Protein AF-0000000068183050 (afdb_homodimer)

pLDDT: mean 87.4, std 12.84, range [28.91, 98.5]

InterPro domains:
  IPR018484 Carbohydrate kinase FGGY, N-terminal [PF00370] (8-244)
  IPR018485 Carbohydrate kinase FGGY, C-terminal [PF02782] (326-501)
  IPR043129 ATPase, nucleotide binding domain [SSF53067] (8-290)
  IPR043129 ATPase, nucleotide binding domain [SSF53067] (294-539)
  IPR050406 FGGY Carbohydrate Kinase [PTHR43095] (6-538)

Sequence (1108 aa):
MHNQNRVIVAIDLGSSSIRASAFSLVEADNDLNVVEAISGTSTSSPLALVEPNTGRIKLYLERDKKDETVFDAIDQCVDETLVKLRARLGRLAFEVVGVSFSNFVMNLLGVDEEGTVIGPEASISYACNSPDIAEEVATIRKQIGEENVRIHYQKSGCFLHEGYALAQLRVFYNRSVKNVCPEVTKWQTLASICLCRWLDQKSFPISYSEASWTGMLNYRTCEYEPDILNLLPNCCRRALPELADFDEPITLQKGIPSSSTYACRWPELRHARFFLGVGDGACANIGSKCSTMDQIACTVGTSAAARVCIPMEIGAADFKILPGLFCYRVDRHRVLVGGALTDGGSVVEWARQMLNIKESGAFDECMHKVSMLLDARYIQSASEDASFARTLTVVPFLSGERSTGFRGGATGAILGMTRDTTPAHVLLGCIEGVTLRMNAIIALIRQATEGDRKQRLIASGKALEVNELWRQMIADCSGLDVVLDMGTSEGTSRGAACLAAESLVSSKETSTAALPEQSTMSVVSTPDQNGAAYWRRATTSQEVLINALSPIFTMHNQNRVIVAIDLGSSSIRASAFSLVEADNDLNVVEAISGTSTSSPLALVEPNTGRIKLYLERDKKDETVFDAIDQCVDETLVKLRARLGRLAFEVVGVSFSNFVMNLLGVDEEGTVIGPEASISYACNSPDIAEEVATIRKQIGEENVRIHYQKSGCFLHEGYALAQLRVFYNRSVKNVCPEVTKWQTLASICLCRWLDQKSFPISYSEASWTGMLNYRTCEYEPDILNLLPNCCRRALPELADFDEPITLQKGIPSSSTYACRWPELRHARFFLGVGDGACANIGSKCSTMDQIACTVGTSAAARVCIPMEIGAADFKILPGLFCYRVDRHRVLVGGALTDGGSVVEWARQMLNIKESGAFDECMHKVSMLLDARYIQSASEDASFARTLTVVPFLSGERSTGFRGGATGAILGMTRDTTPAHVLLGCIEGVTLRMNAIIALIRQATEGDRKQRLIASGKALEVNELWRQMIADCSGLDVVLDMGTSEGTSRGAACLAAESLVSSKETSTAALPEQSTMSVVSTPDQNGAAYWRRATTSQEVLINALSPIFT

Organism: Phaeodactylum tricornutum (strain CCAP 1055/1) (NCBI:txid556484)

Solvent-accessible surface area (backbone atoms only — not comparable to full-atom values): 54389 Å² total; per-residue (Å²): 130,82,81,60,44,36,26,29,40,10,34,27,41,44,55,54,28,40,33,21,35,40,25,36,54,39,79,44,79,91,52,26,34,31,62,39,78,42,86,80,14,66,32,75,43,87,39,67,35,53,38,86,54,65,10,24,39,40,47,42,76,40,87,87,37,79,81,42,32,50,65,53,54,52,51,48,35,51,51,52,22,51,52,35,43,31,71,72,61,38,74,88,44,52,42,39,56,30,38,24,25,18,27,48,68,30,51,39,36,25,13,26,90,77,37,45,72,72,44,47,89,43,30,40,30,32,56,33,70,36,67,68,33,48,50,40,39,53,49,50,47,66,72,58,32,71,68,46,52,52,51,48,23,70,39,12,25,33,76,95,45,45,41,25,43,65,34,44,52,46,50,50,42,72,73,23,59,90,62,59,48,78,49,37,49,32,39,33,34,72,53,36,50,51,48,17,62,41,50,65,41,52,72,51,53,42,8,40,14,44,41,18,48,32,46,43,19,18,57,39,71,71,38,74,33,62,79,60,49,66,74,43,54,65,69,61,54,68,12,52,51,52,77,34,45,35,68,51,72,42,58,75,47,75,20,32,40,82,86,17,75,44,26,74,74,35,62,65,45,28,70,12,36,46,38,42,27,28,25,31,67,52,15,30,32,38,33,63,65,17,67,38,73,46,27,31,33,35,34,27,29,54,32,26,36,38,39,30,23,41,86,42,49,66,62,55,79,83,77,74,76,54,90,37,47,39,37,31,29,52,38,65,50,27,29,41,36,30,28,42,34,64,42,30,38,43,50,57,55,47,44,25,58,37,34,60,29,71,50,66,68,53,35,51,52,39,50,53,49,25,54,52,51,52,52,52,44,28,56,50,48,63,62,69,52,77,78,60,67,74,64,58,40,32,43,59,18,40,75,10,33,40,44,61,78,54,35,67,50,31,45,12,33,39,39,41,38,36,81,79,57,43,52,34,53,52,49,41,18,44,55,48,21,39,43,46,54,51,36,55,42,48,52,50,48,38,57,72,64,54,69,83,59,81,49,36,31,38,45,38,41,64,48,48,71,74,29,62,66,57,39,35,49,44,5,27,60,63,66,29,39,28,34,35,57,73,73,68,70,62,30,36,34,45,11,20,36,43,54,48,44,33,57,68,40,39,81,41,88,80,31,58,56,42,68,66,70,79,64,92,58,56,50,75,29,64,47,48,76,62,33,41,61,39,42,55,49,51,46,51,52,44,52,54,50,51,61,48,42,51,84,68,38,95,130,83,82,60,45,37,27,29,38,10,34,27,43,42,55,56,27,40,33,22,34,38,26,36,53,40,81,44,80,92,53,27,35,33,64,39,78,43,84,80,13,67,33,76,43,85,38,66,35,54,36,84,53,66,10,23,39,40,46,43,76,41,90,87,38,80,82,43,34,50,64,53,54,51,50,49,35,50,52,52,22,51,52,35,43,32,70,73,59,38,74,88,41,51,42,38,56,30,38,23,25,18,27,44,63,29,48,39,36,25,13,28,89,78,37,46,72,71,46,47,90,42,31,41,31,35,58,35,69,34,67,67,31,50,50,39,39,52,50,50,46,66,71,59,30,71,67,46,53,52,50,49,24,70,40,11,25,35,75,96,46,42,42,24,43,65,33,44,51,46,50,48,41,74,74,24,61,90,62,59,47,77,50,36,47,32,40,33,33,72,54,35,48,51,47,18,62,40,50,65,42,52,73,52,52,42,8,41,14,40,43,19,45,30,45,43,18,19,58,38,69,70,39,75,33,64,80,61,50,67,74,43,54,66,68,61,53,69,11,52,49,51,76,33,46,34,68,51,74,47,54,74,49,77,24,31,40,84,87,18,76,43,26,76,74,36,62,66,44,29,70,12,36,48,38,42,28,28,24,30,68,53,15,30,32,39,33,62,66,18,68,39,72,46,26,30,32,34,34,27,30,56,32,25,36,37,37,31,24,41,86,41,50,68,62,56,78,81,78,73,76,55,91,37,46,38,37,30,29,53,39,65,50,28,29,38,38,29,28,40,33,62,40,30,37,44,49,55,55,48,46,26,57,38,34,59,29,71,50,66,67,53,36,51,54,37,50,53,48,26,54,51,50,52,54,52,46,26,55,48,47,64,61,69,51,76,75,61,66,74,62,58,39,31,42,58,18,39,75,10,34,38,44,61,77,54,36,68,48,33,44,10,32,40,38,41,40,36,81,79,56,44,52,34,53,52,50,41,19,43,57,48,22,39,41,48,55,50,35,54,43,49,52,51,49,38,58,69,63,54,68,81,60,82,50,35,32,37,45,38,42,63,45,47,72,73,27,64,66,58,38,34,49,44,4,27,59,61,64,29,41,28,33,35,56,74,75,66,71,62,30,37,36,45,12,20,35,43,54,49,44,32,55,68,40,39,81,42,86,80,29,61,54,43,68,65,69,80,63,92,56,56,50,74,28,63,48,48,75,63,34,41,60,38,40,54,48,54,47,52,52,42,53,53,49,51,59,45,43,50,83,69,39,93

Secondary structure (DSSP, 8-state):
----EEEEEEEEE-SSEEEEEEEEEEE-GGG-EEEEE-TT--EEEE---B-TTT--B--EEETTEEEEEHHHHHHHHHHHHHHHHHHHH-GGGEEEEEEEEEE-SSEEEEE-TTS-B--GGGEEES----HHHHHHHHHHHHHHHHHHHHHHHHHHS--S-TTSHHHHHHHHHHHHTTTTGGG--EEE-HHHHHHHHHHT-S--PEEHHHHHTTT-EETTTTEE-HHHHTTS-HHHHHTPPPEE-TTSGGGGS-SS-TTSTHHHH-GGGTTPEEEEEEEHHHHHHHHTT--STTEEEEEESSSEEEEEEEE--TT-----PPTT-EEEESSSSEEEEEEEES-SHHHHHHHHHHTT--SHHHHHHHHHHHHHHHHHHHHHHHT--S------EEE--BTB--TTT--TT--EEEEEE-TT--HHHHHHHHHHHHHHHHHHHHHHHHHHT-TTS--EEEEESHHHHH-HHHHHHHHHHHTSEEEEETT---HHHHHHHHHHHHHHHHTSTT--EE--S--S-EEEEPPPGGGHHHHHHHHHHHHHHHHHHTTT--/----EEEEEEEEE-SSEEEEEEEEEEEEGGGEEEEEE-TT--EEEE---B-TTT--B--EEETTEEEEEHHHHHHHHHHHHHHHHHHHH-GGGEEEEEEEEEE-SSEEEEE-TTS-B--GGGEEES----HHHHHHHHHHHHHHHHHHHHHHHHHHS--S-TTSHHHHHHHHHHHHTTTTGGG--EEE-HHHHHHHHHHT-S--PEEHHHHHTTT-EETTTTEE-HHHHTTS-HHHHHTPPPEE-TTSGGGGS-SS-TTSTHHHH-GGGTTPEEEEEEEHHHHHHHHTT--STTEEEEEESSSEEEEEEEE--TT-----PPTT-EEEESSSSEEEEEEEES-SHHHHHHHHHHTT--SHHHHHHHHHHHHHHHHHHHHHHHT--S----PPEEE--BTB--TTT--TT--EEEEEE-TT--HHHHHHHHHHHHHHHHHHHHHHHHHHT-TTS--EEEEESHHHHH-HHHHHHHHHHHTSEEEEETT--SHHHHHHHHHHHHHHHHTSTT--EE--S--S-EEEEPPPGGGHHHHHHHHHHHHHHHHHHTTT--

Nearest PDB structures (foldseek):
  3kzb-assembly1_A-2  TM=8.007E-01  e=2.117E-26  Chromobacterium violaceum
  3ezw-assembly1_E  TM=7.755E-01  e=2.676E-26  Escherichia coli K-12
  3gg4-assembly2_B  TM=7.356E-01  e=1.140E-24  Yersinia pseudotuberculosis
  3l0q-assembly1_B  TM=7.254E-01  e=7.437E-24  Yersinia pseudotuberculosis
  3qdk-assembly2_D  TM=7.300E-01  e=8.867E-24  Halalkalibacterium halodurans

Radius of gyration: 38.76 Å; Cα contacts (8 Å, |Δi|>4): 2484; chains: 2; bounding box: 62×120×81 Å

Foldseek 3Di:
DQPFFEKEWFWEAAQFKTKIFIWTFDQDPPQATATGTDPQLMDMDGQHQADAQAQFGQQARDPVCPPHGPLNVSVVNVLSSVVRVCVRQNPPRHFHAEYFYAAAPDKKFFAAPQLHTPDRLRMGALNHNYPQLVVLLVVVCVVCDPVVQVVLCFFLLDHSDSSAQLSVQQVSCVVAVPHCLVRGQAMDGPQQSSVCQQQVHSTDAAAQQNVSRNSQAGQQASDGDPVSLVSHDPSSSNRYGHYDHFQPDQVVPQFRDPVHPVCVVCVSGRRYGYTHYHYLVLLLCVLLVQQALQEWEWEAAQKTKIKHKDFHARNRPPAGADAFWGWGDRGRTIIIIIHIGNGGCVLLVVLCVVQVPVDPVSVVVLVVVLVVVLVVLLVVLVVVPVPSQDAKAKQSPCQAGRGRPHQRLDHIDIPRDDPPDDSSSVSNNSLLNNLLRRLVGVCSSCVSSPVPRNHAYEYYYDCVVVDVVSLLSNQQLNQHKYKYQPPSDPSSSSSRSQVVSQVVSVVPPRYRHGHPDRPPDMDIHHHDPSCNSVSVVSSVVNVVVCVVCVVVRD/DQPFFEKEWFWEADQFKTKIFIWTFDQDPPQATATHTDPPLMDMDGAHQADAQAQFGQQARDPVCPPHGPLNVNVVNVLSSVVRVCVRQNPPRHFHAAYFYAHAAAKKFFAAPQLHTPDRLRMGALNHNYPQLVVLLVVVCVVCDPVVQVVLCFFLLDHSDSSAQLSVQQVSCVVAVPHCLVRGQAIDGPQQSSCCQQQVHSTDAAAQQRVSRNSQAGQQASDGDPVSLVSHDPSSSNRYGHYDHFQPDQQVPQFHDPPHPVCVVCVSGRRYGYTHYHYLVLLLCVLLVQQALQEWEWEAAQKTKIKHKDFHARNRDPAGADAFKGWGDRGRTIIIIIHIGNGGCVLLVVLCVVQVPVDPVSSVVLVVVLVVVLVVLLVVLVVVPVPSQDQKAKQSPCQAGRGRPHQRLDHIDIPRDDPPDDSSSVSNNSLLNNLLRRLVGVCSSCVSSPVPHNHAYEYYYDCVVVDVVSLLSNQQLNQHKYKYQPPSDPSSSSSRSQVVSQVVSVVPPRYRHRHPDRDPDMDIHHHDPSCNSVSVVSSVVNVVVCVVCVVVRD

Structure (mmCIF, N/CA/C/O backbone):
data_AF-0000000068183050-model_v1
#
loop_
_entity.id
_entity.type
_entity.pdbx_description
1 polymer 'Glycerol kinase'
#
loop_
_atom_site.group_PDB
_atom_site.id
_atom_site.type_symbol
_atom_site.label_atom_id
_atom_site.label_alt_id
_atom_site.label_comp_id
_atom_site.label_asym_id
_atom_site.label_entity_id
_atom_site.label_seq_id
_atom_site.pdbx_PDB_ins_code
_atom_site.Cartn_x
_atom_site.Cartn_y
_atom_site.Cartn_z
_atom_site.occupancy
_atom_site.B_iso_or_equiv
_atom_site.auth_seq_id
_atom_site.auth_comp_id
_atom_site.auth_asym_id
_atom_site.auth_atom_id
_atom_site.pdbx_PDB_model_num
ATOM 1 N N . MET A 1 1 ? -22.594 66.312 11.766 1 28.91 1 MET A N 1
ATOM 2 C CA . MET A 1 1 ? -21.328 65.75 12.25 1 28.91 1 MET A CA 1
ATOM 3 C C . MET A 1 1 ? -20.906 64.562 11.414 1 28.91 1 MET A C 1
ATOM 5 O O . MET A 1 1 ? -21.656 63.594 11.297 1 28.91 1 MET A O 1
ATOM 9 N N . HIS A 1 2 ? -20.266 64.625 10.312 1 38.72 2 HIS A N 1
ATOM 10 C CA . HIS A 1 2 ? -20.016 63.781 9.172 1 38.72 2 HIS A CA 1
ATOM 11 C C . HIS A 1 2 ? -19.484 62.406 9.617 1 38.72 2 HIS A C 1
ATOM 13 O O . HIS A 1 2 ? -18.547 62.344 10.414 1 38.72 2 HIS A O 1
ATOM 19 N N . ASN A 1 3 ? -20.25 61.406 9.773 1 47.78 3 ASN A N 1
ATOM 20 C CA . ASN A 1 3 ? -20.047 60.031 10.234 1 47.78 3 ASN A CA 1
ATOM 21 C C . ASN A 1 3 ? -18.781 59.406 9.648 1 47.78 3 ASN A C 1
ATOM 23 O O . ASN A 1 3 ? -18.719 59.156 8.445 1 47.78 3 ASN A O 1
ATOM 27 N N . GLN A 1 4 ? -17.531 59.844 10.016 1 60.56 4 GLN A N 1
ATOM 28 C CA . GLN A 1 4 ? -16.25 59.344 9.539 1 60.56 4 GLN A CA 1
ATOM 29 C C . GLN A 1 4 ? -16.219 57.812 9.508 1 60.56 4 GLN A C 1
ATOM 31 O O . GLN A 1 4 ? -16.797 57.156 10.375 1 60.56 4 GLN A O 1
ATOM 36 N N . ASN A 1 5 ? -15.773 57.219 8.359 1 81.94 5 ASN A N 1
ATOM 37 C CA . ASN A 1 5 ? -15.633 55.781 8.156 1 81.94 5 ASN A CA 1
ATOM 38 C C . ASN A 1 5 ? -14.664 55.156 9.156 1 81.94 5 ASN A C 1
ATOM 40 O O . ASN A 1 5 ? -13.5 55.562 9.227 1 81.94 5 ASN A O 1
ATOM 44 N N . ARG A 1 6 ? -15.219 54.438 10.117 1 89 6 ARG A N 1
ATOM 45 C CA . ARG A 1 6 ? -14.375 53.688 11.055 1 89 6 ARG A CA 1
ATOM 46 C C . ARG A 1 6 ? -13.703 52.5 10.367 1 89 6 ARG A C 1
ATOM 48 O O . ARG A 1 6 ? -14.375 51.688 9.742 1 89 6 ARG A O 1
ATOM 55 N N . VAL A 1 7 ? -12.32 52.5 10.484 1 92.31 7 VAL A N 1
ATOM 56 C CA . VAL A 1 7 ? -11.555 51.5 9.75 1 92.31 7 VAL A CA 1
ATOM 57 C C . VAL A 1 7 ? -10.695 50.688 10.719 1 92.31 7 VAL A C 1
ATOM 59 O O . VAL A 1 7 ? -10.164 51.25 11.688 1 92.31 7 VAL A O 1
ATOM 62 N N . ILE A 1 8 ? -10.625 49.406 10.508 1 92.56 8 ILE A N 1
ATOM 63 C CA . ILE A 1 8 ? -9.703 48.5 11.211 1 92.56 8 ILE A CA 1
ATOM 64 C C . ILE A 1 8 ? -8.641 48 10.242 1 92.56 8 ILE A C 1
ATOM 66 O O . ILE A 1 8 ? -8.953 47.531 9.156 1 92.56 8 ILE A O 1
ATOM 70 N N . VAL A 1 9 ? -7.418 48.219 10.586 1 94.75 9 VAL A N 1
ATOM 71 C CA . VAL A 1 9 ? -6.312 47.656 9.82 1 94.75 9 VAL A CA 1
ATOM 72 C C . VAL A 1 9 ? -5.887 46.312 10.422 1 94.75 9 VAL A C 1
ATOM 74 O O . VAL A 1 9 ? -5.539 46.25 11.602 1 94.75 9 VAL A O 1
ATOM 77 N N . ALA A 1 10 ? -6.008 45.281 9.656 1 95.31 10 ALA A N 1
ATOM 78 C CA . ALA A 1 10 ? -5.613 43.938 10.086 1 95.31 10 ALA A CA 1
ATOM 79 C C . ALA A 1 10 ? -4.312 43.531 9.422 1 95.31 10 ALA A C 1
ATOM 81 O O . ALA A 1 10 ? -4.18 43.594 8.195 1 95.31 10 ALA A O 1
ATOM 82 N N . ILE A 1 11 ? -3.342 43.094 10.211 1 95.88 11 ILE A N 1
ATOM 83 C CA . ILE A 1 11 ? -2.049 42.625 9.734 1 95.88 11 ILE A CA 1
ATOM 84 C C . ILE A 1 11 ? -1.964 41.094 9.922 1 95.88 11 ILE A C 1
ATOM 86 O O . ILE A 1 11 ? -2.127 40.594 11.039 1 95.88 11 ILE A O 1
ATOM 90 N N . ASP A 1 12 ? -1.759 40.375 8.867 1 94.31 12 ASP A N 1
ATOM 91 C CA . ASP A 1 12 ? -1.646 38.938 8.859 1 94.31 12 ASP A CA 1
ATOM 92 C C . ASP A 1 12 ? -0.199 38.5 8.641 1 94.31 12 ASP A C 1
ATOM 94 O O . ASP A 1 12 ? 0.309 38.562 7.52 1 94.31 12 ASP A O 1
ATOM 98 N N . LEU A 1 13 ? 0.41 38.062 9.719 1 94.31 13 LEU A N 1
ATOM 99 C CA . LEU A 1 13 ? 1.783 37.594 9.664 1 94.31 13 LEU A CA 1
ATOM 100 C C . LEU A 1 13 ? 1.814 36.062 9.469 1 94.31 13 LEU A C 1
ATOM 102 O O . LEU A 1 13 ? 1.938 35.312 10.438 1 94.31 13 LEU A O 1
ATOM 106 N N . GLY A 1 14 ? 1.757 35.656 8.273 1 87.38 14 GLY A N 1
ATOM 107 C CA . GLY A 1 14 ? 1.855 34.25 7.953 1 87.38 14 GLY A CA 1
ATOM 108 C C . GLY A 1 14 ? 3.287 33.75 7.883 1 87.38 14 GLY A C 1
ATOM 109 O O . GLY A 1 14 ? 4.227 34.531 7.906 1 87.38 14 GLY A O 1
ATOM 110 N N . SER A 1 15 ? 3.48 32.469 7.746 1 82.94 15 SER A N 1
ATOM 111 C CA . SER A 1 15 ? 4.812 31.875 7.656 1 82.94 15 SER A CA 1
ATOM 112 C C . SER A 1 15 ? 5.441 32.125 6.293 1 82.94 15 SER A C 1
ATOM 114 O O . SER A 1 15 ? 6.668 32.156 6.16 1 82.94 15 SER A O 1
ATOM 116 N N . SER A 1 16 ? 4.594 32.406 5.266 1 78.25 16 SER A N 1
ATOM 117 C CA . SER A 1 16 ? 5.129 32.5 3.916 1 78.25 16 SER A CA 1
ATOM 118 C C . SER A 1 16 ? 4.793 33.875 3.307 1 78.25 16 SER A C 1
ATOM 120 O O . SER A 1 16 ? 5.141 34.156 2.156 1 78.25 16 SER A O 1
ATOM 122 N N . SER A 1 17 ? 4.047 34.594 4.074 1 84.62 17 SER A N 1
ATOM 123 C CA . SER A 1 17 ? 3.693 35.938 3.549 1 84.62 17 SER A CA 1
ATOM 124 C C . SER A 1 17 ? 3.258 36.875 4.664 1 84.62 17 SER A C 1
ATOM 126 O O . SER A 1 17 ? 2.824 36.438 5.727 1 84.62 17 SER A O 1
ATOM 128 N N . ILE A 1 18 ? 3.416 38.125 4.367 1 90.25 18 ILE A N 1
ATOM 129 C CA . ILE A 1 18 ? 2.879 39.188 5.195 1 90.25 18 ILE A CA 1
ATOM 130 C C . ILE A 1 18 ? 1.788 39.938 4.426 1 90.25 18 ILE A C 1
ATOM 132 O O . ILE A 1 18 ? 1.966 40.281 3.254 1 90.25 18 ILE A O 1
ATOM 136 N N . ARG A 1 19 ? 0.67 40.094 5.113 1 91.19 19 ARG A N 1
ATOM 137 C CA . ARG A 1 19 ? -0.447 40.781 4.473 1 91.19 19 ARG A CA 1
ATOM 138 C C . ARG A 1 19 ? -1.058 41.812 5.41 1 91.19 19 ARG A C 1
ATOM 140 O O . ARG A 1 19 ? -0.979 41.688 6.633 1 91.19 19 ARG A O 1
ATOM 147 N N . ALA A 1 20 ? -1.521 42.844 4.836 1 93.38 20 ALA A N 1
ATOM 148 C CA . ALA A 1 20 ? -2.291 43.844 5.578 1 93.38 20 ALA A CA 1
ATOM 149 C C . ALA A 1 20 ? -3.5 44.312 4.777 1 93.38 20 ALA A C 1
ATOM 151 O O . ALA A 1 20 ? -3.422 44.469 3.557 1 93.38 20 ALA A O 1
ATOM 152 N N . SER A 1 21 ? -4.609 44.406 5.453 1 92.5 21 SER A N 1
ATOM 153 C CA . SER A 1 21 ? -5.852 44.844 4.816 1 92.5 21 SER A CA 1
ATOM 154 C C . SER A 1 21 ? -6.641 45.781 5.727 1 92.5 21 SER A C 1
ATOM 156 O O . SER A 1 21 ? -6.48 45.75 6.949 1 92.5 21 SER A O 1
ATOM 158 N N . ALA A 1 22 ? -7.406 46.562 5.062 1 92.5 22 ALA A N 1
ATOM 159 C CA . ALA A 1 22 ? -8.266 47.5 5.809 1 92.5 22 ALA A CA 1
ATOM 160 C C . ALA A 1 22 ? -9.734 47.062 5.695 1 92.5 22 ALA A C 1
ATOM 162 O O . ALA A 1 22 ? -10.18 46.625 4.633 1 92.5 22 ALA A O 1
ATOM 163 N N . PHE A 1 23 ? -10.406 47.156 6.801 1 90.44 23 PHE A N 1
ATOM 164 C CA . PHE A 1 23 ? -11.812 46.781 6.883 1 90.44 23 PHE A CA 1
ATOM 165 C C . PHE A 1 23 ? -12.641 47.938 7.449 1 90.44 23 PHE A C 1
ATOM 167 O O . PHE A 1 23 ? -12.203 48.625 8.375 1 90.44 23 PHE A O 1
ATOM 174 N N . SER A 1 24 ? -13.812 48.125 6.906 1 88.75 24 SER A N 1
ATOM 175 C CA . SER A 1 24 ? -14.734 49.125 7.438 1 88.75 24 SER A CA 1
ATOM 176 C C . SER A 1 24 ? -15.586 48.562 8.562 1 88.75 24 SER A C 1
ATOM 178 O O . SER A 1 24 ? -16.047 47.406 8.477 1 88.75 24 SER A O 1
ATOM 180 N N . LEU A 1 25 ? -15.617 49.25 9.594 1 87.38 25 LEU A N 1
ATOM 181 C CA . LEU A 1 25 ? -16.547 48.938 10.68 1 87.38 25 LEU A CA 1
ATOM 182 C C . LEU A 1 25 ? -17.844 49.75 10.531 1 87.38 25 LEU A C 1
ATOM 184 O O . LEU A 1 25 ? -17.875 50.938 10.836 1 87.38 25 LEU A O 1
ATOM 188 N N . VAL A 1 26 ? -18.875 49.062 10.07 1 78.69 26 VAL A N 1
ATOM 189 C CA . VAL A 1 26 ? -20.109 49.75 9.742 1 78.69 26 VAL A CA 1
ATOM 190 C C . VAL A 1 26 ? -21.188 49.375 10.766 1 78.69 26 VAL A C 1
ATOM 192 O O . VAL A 1 26 ? -21.344 48.219 11.133 1 78.69 26 VAL A O 1
ATOM 195 N N . GLU A 1 27 ? -21.75 50.375 11.297 1 71.12 27 GLU A N 1
ATOM 196 C CA . GLU A 1 27 ? -22.875 50.156 12.188 1 71.12 27 GLU A CA 1
ATOM 197 C C . GLU A 1 27 ? -24.141 49.812 11.406 1 71.12 27 GLU A C 1
ATOM 199 O O . GLU A 1 27 ? -24.547 50.562 10.516 1 71.12 27 GLU A O 1
ATOM 204 N N . ALA A 1 28 ? -24.438 48.562 11.43 1 65.19 28 ALA A N 1
ATOM 205 C CA . ALA A 1 28 ? -25.672 48.188 10.773 1 65.19 28 ALA A CA 1
ATOM 206 C C . ALA A 1 28 ? -26.859 48.281 11.727 1 65.19 28 ALA A C 1
ATOM 208 O O . ALA A 1 28 ? -26.703 48.719 12.875 1 65.19 28 ALA A O 1
ATOM 209 N N . ASP A 1 29 ? -28.141 48 11.203 1 58.28 29 ASP A N 1
ATOM 210 C CA . ASP A 1 29 ? -29.359 48.062 12.008 1 58.28 29 ASP A CA 1
ATOM 211 C C . ASP A 1 29 ? -29.281 47.125 13.211 1 58.28 29 ASP A C 1
ATOM 213 O O . ASP A 1 29 ? -28.594 46.125 13.172 1 58.28 29 ASP A O 1
ATOM 217 N N . ASN A 1 30 ? -30 47.375 14.266 1 53.94 30 ASN A N 1
ATOM 218 C CA . ASN A 1 30 ? -30.188 46.594 15.492 1 53.94 30 ASN A CA 1
ATOM 219 C C . ASN A 1 30 ? -28.875 46.406 16.234 1 53.94 30 ASN A C 1
ATOM 221 O O . ASN A 1 30 ? -28.594 45.312 16.766 1 53.94 30 ASN A O 1
ATOM 225 N N . ASP A 1 31 ? -27.984 47.344 16.156 1 53.91 31 ASP A N 1
ATOM 226 C CA . ASP A 1 31 ? -26.766 47.406 16.953 1 53.91 31 ASP A CA 1
ATOM 227 C C . ASP A 1 31 ? -25.75 46.375 16.484 1 53.91 31 ASP A C 1
ATOM 229 O O . ASP A 1 31 ? -24.969 45.875 17.297 1 53.91 31 ASP A O 1
ATOM 233 N N . LEU A 1 32 ? -25.984 46.031 15.148 1 59.22 32 LEU A N 1
ATOM 234 C CA . LEU A 1 32 ? -25.047 45.094 14.555 1 59.22 32 LEU A CA 1
ATOM 235 C C . LEU A 1 32 ? -23.938 45.812 13.812 1 59.22 32 LEU A C 1
ATOM 237 O O . LEU A 1 32 ? -24.188 46.812 13.141 1 59.22 32 LEU A O 1
ATOM 241 N N . ASN A 1 33 ? -22.641 45.531 14.219 1 62.94 33 ASN A N 1
ATOM 242 C CA . ASN A 1 33 ? -21.5 46.062 13.484 1 62.94 33 ASN A CA 1
ATOM 243 C C . ASN A 1 33 ? -20.922 45 12.531 1 62.94 33 ASN A C 1
ATOM 245 O O . ASN A 1 33 ? -20.719 43.844 12.914 1 62.94 33 ASN A O 1
ATOM 249 N N . VAL A 1 34 ? -20.844 45.5 11.305 1 69.19 34 VAL A N 1
ATOM 250 C CA . VAL A 1 34 ? -20.391 44.594 10.25 1 69.19 34 VAL A CA 1
ATOM 251 C C . VAL A 1 34 ? -18.984 45 9.805 1 69.19 34 VAL A C 1
ATOM 253 O O . VAL A 1 34 ? -18.672 46.188 9.664 1 69.19 34 VAL A O 1
ATOM 256 N N . VAL A 1 35 ? -18.094 44 9.75 1 74.88 35 VAL A N 1
ATOM 257 C CA . VAL A 1 35 ? -16.75 44.156 9.227 1 74.88 35 VAL A CA 1
ATOM 258 C C . VAL A 1 35 ? -16.734 43.844 7.73 1 74.88 35 VAL A C 1
ATOM 260 O O . VAL A 1 35 ? -17.047 42.75 7.312 1 74.88 35 VAL A O 1
ATOM 263 N N . GLU A 1 36 ? -16.391 44.875 6.934 1 75.25 36 GLU A N 1
ATOM 264 C CA . GLU A 1 36 ? -16.391 44.719 5.48 1 75.25 36 GLU A CA 1
ATOM 265 C C . GLU A 1 36 ? -15.031 45.094 4.898 1 75.25 36 GLU A C 1
ATOM 267 O O . GLU A 1 36 ? -14.461 46.125 5.254 1 75.25 36 GLU A O 1
ATOM 272 N N . ALA A 1 37 ? -14.578 44.25 4.031 1 78.94 37 ALA A N 1
ATOM 273 C CA . ALA A 1 37 ? -13.297 44.562 3.385 1 78.94 37 ALA A CA 1
ATOM 274 C C . ALA A 1 37 ? -13.406 45.812 2.51 1 78.94 37 ALA A C 1
ATOM 276 O O . ALA A 1 37 ? -14.414 46 1.829 1 78.94 37 ALA A O 1
ATOM 277 N N . ILE A 1 38 ? -12.445 46.625 2.65 1 77.75 38 ILE A N 1
ATOM 278 C CA . ILE A 1 38 ? -12.344 47.75 1.737 1 77.75 38 ILE A CA 1
ATOM 279 C C . ILE A 1 38 ? -11.539 47.344 0.505 1 77.75 38 ILE A C 1
ATOM 281 O O . ILE A 1 38 ? -10.328 47.156 0.592 1 77.75 38 ILE A O 1
ATOM 285 N N . SER A 1 39 ? -12.25 47.25 -0.567 1 77.12 39 SER A N 1
ATOM 286 C CA . SER A 1 39 ? -11.656 46.75 -1.802 1 77.12 39 SER A CA 1
ATOM 287 C C . SER A 1 39 ? -10.414 47.562 -2.18 1 77.12 39 SER A C 1
ATOM 289 O O . SER A 1 39 ? -10.414 48.812 -2.057 1 77.12 39 SER A O 1
ATOM 291 N N . GLY A 1 40 ? -9.414 46.938 -2.576 1 75.44 40 GLY A N 1
ATOM 292 C CA . GLY A 1 40 ? -8.227 47.594 -3.123 1 75.44 40 GLY A CA 1
ATOM 293 C C . GLY A 1 40 ? -7.219 47.969 -2.061 1 75.44 40 GLY A C 1
ATOM 294 O O . GLY A 1 40 ? -6.223 48.656 -2.355 1 75.44 40 GLY A O 1
ATOM 295 N N . THR A 1 41 ? -7.438 47.531 -0.846 1 80.56 41 THR A N 1
ATOM 296 C CA . THR A 1 41 ? -6.535 47.969 0.209 1 80.56 41 THR A CA 1
ATOM 297 C C . THR A 1 41 ? -5.609 46.844 0.654 1 80.56 41 THR A C 1
ATOM 299 O O . THR A 1 41 ? -4.695 47.062 1.45 1 80.56 41 THR A O 1
ATOM 302 N N . SER A 1 42 ? -5.863 45.719 0.214 1 83.38 42 SER A N 1
ATOM 303 C CA . SER A 1 42 ? -5.055 44.594 0.625 1 83.38 42 SER A CA 1
ATOM 304 C C . SER A 1 42 ? -3.648 44.656 0.046 1 83.38 42 SER A C 1
ATOM 306 O O . SER A 1 42 ? -3.467 45.062 -1.111 1 83.38 42 SER A O 1
ATOM 308 N N . THR A 1 43 ? -2.729 44.469 0.872 1 81.75 43 THR A N 1
ATOM 309 C CA . THR A 1 43 ? -1.318 44.406 0.504 1 81.75 43 THR A CA 1
ATOM 310 C C . THR A 1 43 ? -0.706 43.062 0.935 1 81.75 43 THR A C 1
ATOM 312 O O . THR A 1 43 ? -1.038 42.531 2 1 81.75 43 THR A O 1
ATOM 315 N N . SER A 1 44 ? 0.036 42.531 0.024 1 81.75 44 SER A N 1
ATOM 316 C CA . SER A 1 44 ? 0.678 41.25 0.343 1 81.75 44 SER A CA 1
ATOM 317 C C . SER A 1 44 ? 2.127 41.25 -0.134 1 81.75 44 SER A C 1
ATOM 319 O O . SER A 1 44 ? 2.453 41.812 -1.171 1 81.75 44 SER A O 1
ATOM 321 N N . SER A 1 45 ? 2.984 40.719 0.664 1 76.31 45 SER A N 1
ATOM 322 C CA . SER A 1 45 ? 4.387 40.5 0.319 1 76.31 45 SER A CA 1
ATOM 323 C C . SER A 1 45 ? 4.805 39.062 0.61 1 76.31 45 SER A C 1
ATOM 325 O O . SER A 1 45 ? 4.797 38.625 1.765 1 76.31 45 SER A O 1
ATOM 327 N N . PRO A 1 46 ? 5.117 38.375 -0.483 1 74.06 46 PRO A N 1
ATOM 328 C CA . PRO A 1 46 ? 5.664 37.031 -0.238 1 74.06 46 PRO A CA 1
ATOM 329 C C . PRO A 1 46 ? 6.996 37.062 0.509 1 74.06 46 PRO A C 1
ATOM 331 O O . PRO A 1 46 ? 7.91 37.812 0.114 1 74.06 46 PRO A O 1
ATOM 334 N N . LEU A 1 47 ? 7.023 36.469 1.68 1 72.56 47 LEU A N 1
ATOM 335 C CA . LEU A 1 47 ? 8.203 36.438 2.531 1 72.56 47 LEU A CA 1
ATOM 336 C C . LEU A 1 47 ? 8.211 35.188 3.404 1 72.56 47 LEU A C 1
ATOM 338 O O . LEU A 1 47 ? 7.312 34.969 4.223 1 72.56 47 LEU A O 1
ATOM 342 N N . ALA A 1 48 ? 9.242 34.344 3.17 1 73.19 48 ALA A N 1
ATOM 343 C CA . ALA A 1 48 ? 9.391 33.156 4.035 1 73.19 48 ALA A CA 1
ATOM 344 C C . ALA A 1 48 ? 9.914 33.562 5.41 1 73.19 48 ALA A C 1
ATOM 346 O O . ALA A 1 48 ? 11.039 34.062 5.535 1 73.19 48 ALA A O 1
ATOM 347 N N . LEU A 1 49 ? 9.039 33.344 6.391 1 73.88 49 LEU A N 1
ATOM 348 C CA . LEU A 1 49 ? 9.414 33.812 7.727 1 73.88 49 LEU A CA 1
ATOM 349 C C . LEU A 1 49 ? 10.047 32.656 8.523 1 73.88 49 LEU A C 1
ATOM 351 O O . LEU A 1 49 ? 10.586 32.875 9.609 1 73.88 49 LEU A O 1
ATOM 355 N N . VAL A 1 50 ? 9.914 31.469 7.949 1 74.81 50 VAL A N 1
ATOM 356 C CA . VAL A 1 50 ? 10.453 30.312 8.68 1 74.81 50 VAL A CA 1
ATOM 357 C C . VAL A 1 50 ? 11.523 29.625 7.836 1 74.81 50 VAL A C 1
ATOM 359 O O . VAL A 1 50 ? 11.375 29.484 6.617 1 74.81 50 VAL A O 1
ATOM 362 N N . GLU A 1 51 ? 12.641 29.344 8.492 1 69.88 51 GLU A N 1
ATOM 363 C CA . GLU A 1 51 ? 13.68 28.547 7.855 1 69.88 51 GLU A CA 1
ATOM 364 C C . GLU A 1 51 ? 13.328 27.062 7.883 1 69.88 51 GLU A C 1
ATOM 366 O O . GLU A 1 51 ? 13.141 26.484 8.953 1 69.88 51 GLU A O 1
ATOM 371 N N . PRO A 1 52 ? 13.289 26.547 6.676 1 64.06 52 PRO A N 1
ATOM 372 C CA . PRO A 1 52 ? 12.867 25.141 6.629 1 64.06 52 PRO A CA 1
ATOM 373 C C . PRO A 1 52 ? 13.758 24.219 7.457 1 64.06 52 PRO A C 1
ATOM 375 O O . PRO A 1 52 ? 14.984 24.375 7.457 1 64.06 52 PRO A O 1
ATOM 378 N N . ASN A 1 53 ? 13.273 23.344 8.258 1 60.56 53 ASN A N 1
ATOM 379 C CA . ASN A 1 53 ? 13.875 22.234 8.984 1 60.56 53 ASN A CA 1
ATOM 380 C C . ASN A 1 53 ? 14.711 22.719 10.164 1 60.56 53 ASN A C 1
ATOM 382 O O . ASN A 1 53 ? 15.391 21.938 10.812 1 60.56 53 ASN A O 1
ATOM 386 N N . THR A 1 54 ? 14.703 24.094 10.414 1 67.44 54 THR A N 1
ATOM 387 C CA . THR A 1 54 ? 15.492 24.578 11.539 1 67.44 54 THR A CA 1
ATOM 388 C C . THR A 1 54 ? 14.594 25.062 12.672 1 67.44 54 THR A C 1
ATOM 390 O O . THR A 1 54 ? 15.031 25.156 13.82 1 67.44 54 THR A O 1
ATOM 393 N N . GLY A 1 55 ? 13.383 25.328 12.32 1 72.69 55 GLY A N 1
ATOM 394 C CA . GLY A 1 55 ? 12.469 25.906 13.297 1 72.69 55 GLY A CA 1
ATOM 395 C C . GLY A 1 55 ? 12.789 27.344 13.656 1 72.69 55 GLY A C 1
ATOM 396 O O . GLY A 1 55 ? 12.125 27.938 14.5 1 72.69 55 GLY A O 1
ATOM 397 N N . ARG A 1 56 ? 13.781 27.953 12.953 1 80.56 56 ARG A N 1
ATOM 398 C CA . ARG A 1 56 ? 14.195 29.328 13.234 1 80.56 56 ARG A CA 1
ATOM 399 C C . ARG A 1 56 ? 13.43 30.328 12.375 1 80.56 56 ARG A C 1
ATOM 401 O O . ARG A 1 56 ? 12.992 29.984 11.273 1 80.56 56 ARG A O 1
ATOM 408 N N . ILE A 1 57 ? 13.25 31.484 12.945 1 85.5 57 ILE A N 1
ATOM 409 C CA . ILE A 1 57 ? 12.602 32.562 12.211 1 85.5 57 ILE A CA 1
ATOM 410 C C . ILE A 1 57 ? 13.625 33.281 11.32 1 85.5 57 ILE A C 1
ATOM 412 O O . ILE A 1 57 ? 14.742 33.562 11.758 1 85.5 57 ILE A O 1
ATOM 416 N N . LYS A 1 58 ? 13.273 33.469 10.078 1 86.38 58 LYS A N 1
ATOM 417 C CA . LYS A 1 58 ? 14.094 34.25 9.172 1 86.38 58 LYS A CA 1
ATOM 418 C C . LYS A 1 58 ? 13.938 35.75 9.453 1 86.38 58 LYS A C 1
ATOM 420 O O . LYS A 1 58 ? 13.078 36.406 8.875 1 86.38 58 LYS A O 1
ATOM 425 N N . LEU A 1 59 ? 14.828 36.25 10.18 1 87.38 59 LEU A N 1
ATOM 426 C CA . LEU A 1 59 ? 14.719 37.625 10.656 1 87.38 59 LEU A CA 1
ATOM 427 C C . LEU A 1 59 ? 15.133 38.625 9.562 1 87.38 59 LEU A C 1
ATOM 429 O O . LEU A 1 59 ? 14.562 39.719 9.453 1 87.38 59 LEU A O 1
ATOM 433 N N . TYR A 1 60 ? 16.078 38.156 8.781 1 84.88 60 TYR A N 1
ATOM 434 C CA . TYR A 1 60 ? 16.641 39.062 7.785 1 84.88 60 TYR A CA 1
ATOM 435 C C . TYR A 1 60 ? 16.109 38.719 6.391 1 84.88 60 TYR A C 1
ATOM 437 O O . TYR A 1 60 ? 15.953 37.562 6.039 1 84.88 60 TYR A O 1
ATOM 445 N N . LEU A 1 61 ? 15.734 39.719 5.633 1 78.5 61 LEU A N 1
ATOM 446 C CA . LEU A 1 61 ? 15.188 39.562 4.289 1 78.5 61 LEU A CA 1
ATOM 447 C C . LEU A 1 61 ? 16.25 38.969 3.354 1 78.5 61 LEU A C 1
ATOM 449 O O . LEU A 1 61 ? 15.93 38.125 2.5 1 78.5 61 LEU A O 1
ATOM 453 N N . GLU A 1 62 ? 17.359 39.5 3.422 1 73.12 62 GLU A N 1
ATOM 454 C CA . GLU A 1 62 ? 18.5 38.938 2.717 1 73.12 62 GLU A CA 1
ATOM 455 C C . GLU A 1 62 ? 19.609 38.531 3.689 1 73.12 62 GLU A C 1
ATOM 457 O O . GLU A 1 62 ? 19.891 39.25 4.652 1 73.12 62 GLU A O 1
ATOM 462 N N . ARG A 1 63 ? 20.031 37.469 3.51 1 62.47 63 ARG A N 1
ATOM 463 C CA . ARG A 1 63 ? 21.016 36.906 4.422 1 62.47 63 ARG A CA 1
ATOM 464 C C . ARG A 1 63 ? 22.172 37.875 4.648 1 62.47 63 ARG A C 1
ATOM 466 O O . ARG A 1 63 ? 22.688 37.969 5.762 1 62.47 63 ARG A O 1
ATOM 473 N N . ASP A 1 64 ? 22.516 38.531 3.725 1 59.59 64 ASP A N 1
ATOM 474 C CA . ASP A 1 64 ? 23.734 39.312 3.814 1 59.59 64 ASP A CA 1
ATOM 475 C C . ASP A 1 64 ? 23.422 40.781 4.203 1 59.59 64 ASP A C 1
ATOM 477 O O . ASP A 1 64 ? 24.328 41.562 4.422 1 59.59 64 ASP A O 1
ATOM 481 N N . LYS A 1 65 ? 22.203 41.094 4.297 1 69.56 65 LYS A N 1
ATOM 482 C CA . LYS A 1 65 ? 21.828 42.438 4.645 1 69.56 65 LYS A CA 1
ATOM 483 C C . LYS A 1 65 ? 21.062 42.5 5.965 1 69.56 65 LYS A C 1
ATOM 485 O O . LYS A 1 65 ? 19.828 42.438 5.98 1 69.56 65 LYS A O 1
ATOM 490 N N . LYS A 1 66 ? 21.766 42.656 6.98 1 67.75 66 LYS A N 1
ATOM 491 C CA . LYS A 1 66 ? 21.219 42.594 8.328 1 67.75 66 LYS A CA 1
ATOM 492 C C . LYS A 1 66 ? 20.422 43.875 8.656 1 67.75 66 LYS A C 1
ATOM 494 O O . LYS A 1 66 ? 19.719 43.906 9.672 1 67.75 66 LYS A O 1
ATOM 499 N N . ASP A 1 67 ? 20.406 44.656 7.777 1 73.44 67 ASP A N 1
ATOM 500 C CA . ASP A 1 67 ? 19.766 45.938 8.023 1 73.44 67 ASP A CA 1
ATOM 501 C C . ASP A 1 67 ? 18.281 45.875 7.637 1 73.44 67 ASP A C 1
ATOM 503 O O . ASP A 1 67 ? 17.5 46.75 8.031 1 73.44 67 ASP A O 1
ATOM 507 N N . GLU A 1 68 ? 17.938 45.062 6.918 1 82.38 68 GLU A N 1
ATOM 508 C CA . GLU A 1 68 ? 16.531 44.906 6.543 1 82.38 68 GLU A CA 1
ATOM 509 C C . GLU A 1 68 ? 15.93 43.656 7.18 1 82.38 68 GLU A C 1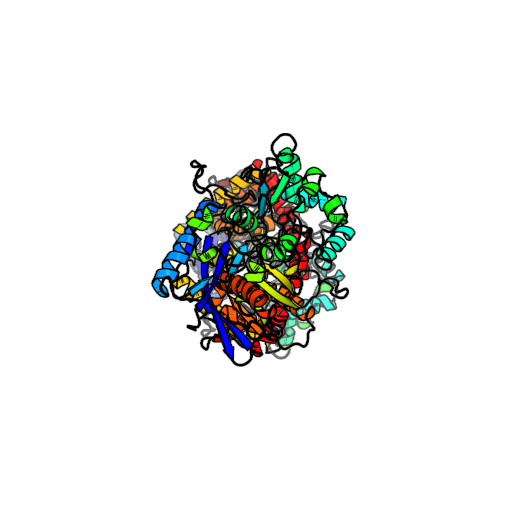
ATOM 511 O O . GLU A 1 68 ? 16.328 42.531 6.867 1 82.38 68 GLU A O 1
ATOM 516 N N . THR A 1 69 ? 15.008 43.906 8.031 1 88.62 69 THR A N 1
ATOM 517 C CA . THR A 1 69 ? 14.445 42.812 8.812 1 88.62 69 THR A CA 1
ATOM 518 C C . THR A 1 69 ? 13 42.562 8.406 1 88.62 69 THR A C 1
ATOM 520 O O . THR A 1 69 ? 12.414 43.312 7.629 1 88.62 69 THR A O 1
ATOM 523 N N . VAL A 1 70 ? 12.5 41.438 8.922 1 91.81 70 VAL A N 1
ATOM 524 C CA . VAL A 1 70 ? 11.094 41.094 8.711 1 91.81 70 VAL A CA 1
ATOM 525 C C . VAL A 1 70 ? 10.203 42.219 9.219 1 91.81 70 VAL A C 1
ATOM 527 O O . VAL A 1 70 ? 9.148 42.5 8.641 1 91.81 70 VAL A O 1
ATOM 530 N N . PHE A 1 71 ? 10.633 42.938 10.203 1 93.81 71 PHE A N 1
ATOM 531 C CA . PHE A 1 71 ? 9.844 44.031 10.805 1 93.81 71 PHE A CA 1
ATOM 532 C C . PHE A 1 71 ? 9.758 45.219 9.867 1 93.81 71 PHE A C 1
ATOM 534 O O . PHE A 1 71 ? 8.734 45.906 9.82 1 93.81 71 PHE A O 1
ATOM 541 N N . ASP A 1 72 ? 10.812 45.406 9.125 1 92.81 72 ASP A N 1
ATOM 542 C CA . ASP A 1 72 ? 10.773 46.438 8.109 1 92.81 72 ASP A CA 1
ATOM 543 C C . ASP A 1 72 ? 9.766 46.125 7.008 1 92.81 72 ASP A C 1
ATOM 545 O O . ASP A 1 72 ? 9.078 47 6.504 1 92.81 72 ASP A O 1
ATOM 549 N N . ALA A 1 73 ? 9.789 44.875 6.672 1 92.31 73 ALA A N 1
ATOM 550 C CA . ALA A 1 73 ? 8.828 44.438 5.668 1 92.31 73 ALA A CA 1
ATOM 551 C C . ALA A 1 73 ? 7.395 44.594 6.164 1 92.31 73 ALA A C 1
ATOM 553 O O . ALA A 1 73 ? 6.504 44.969 5.387 1 92.31 73 ALA A O 1
ATOM 554 N N . ILE A 1 74 ? 7.145 44.344 7.43 1 94.44 74 ILE A N 1
ATOM 555 C CA . ILE A 1 74 ? 5.824 44.5 8.023 1 94.44 74 ILE A CA 1
ATOM 556 C C . ILE A 1 74 ? 5.441 46 8.008 1 94.44 74 ILE A C 1
ATOM 558 O O . ILE A 1 74 ? 4.32 46.344 7.641 1 94.44 74 ILE A O 1
ATOM 562 N N . ASP A 1 75 ? 6.398 46.844 8.367 1 95 75 ASP A N 1
ATOM 563 C CA . ASP A 1 75 ? 6.168 48.281 8.336 1 95 75 ASP A CA 1
ATOM 564 C C . ASP A 1 75 ? 5.785 48.75 6.93 1 95 75 ASP A C 1
ATOM 566 O O . ASP A 1 75 ? 4.879 49.562 6.77 1 95 75 ASP A O 1
ATOM 570 N N . GLN A 1 76 ? 6.523 48.219 5.992 1 93.88 76 GLN A N 1
ATOM 571 C CA . GLN A 1 76 ? 6.27 48.594 4.605 1 93.88 76 GLN A CA 1
ATOM 572 C C . GLN A 1 76 ? 4.871 48.188 4.164 1 93.88 76 GLN A C 1
ATOM 574 O O . GLN A 1 76 ? 4.207 48.906 3.416 1 93.88 76 GLN A O 1
ATOM 579 N N . CYS A 1 77 ? 4.496 47.062 4.582 1 94 77 CYS A N 1
ATOM 580 C CA . CYS A 1 77 ? 3.16 46.562 4.262 1 94 77 CYS A CA 1
ATOM 581 C C . CYS A 1 77 ? 2.094 47.5 4.832 1 94 77 CYS A C 1
ATOM 583 O O . CYS A 1 77 ? 1.086 47.781 4.176 1 94 77 CYS A O 1
ATOM 585 N N . VAL A 1 78 ? 2.266 47.969 6.043 1 94.88 78 VAL A N 1
ATOM 586 C CA . VAL A 1 78 ? 1.34 48.906 6.68 1 94.88 78 VAL A CA 1
ATOM 587 C C . VAL A 1 78 ? 1.35 50.219 5.934 1 94.88 78 VAL A C 1
ATOM 589 O O . VAL A 1 78 ? 0.293 50.812 5.688 1 94.88 78 VAL A O 1
ATOM 592 N N . ASP A 1 79 ? 2.561 50.688 5.512 1 95.5 79 ASP A N 1
ATOM 593 C CA . ASP A 1 79 ? 2.678 51.906 4.707 1 95.5 79 ASP A CA 1
ATOM 594 C C . ASP A 1 79 ? 1.798 51.812 3.461 1 95.5 79 ASP A C 1
ATOM 596 O O . ASP A 1 79 ? 1.023 52.75 3.182 1 95.5 79 ASP A O 1
ATOM 600 N N . GLU A 1 80 ? 1.975 50.719 2.811 1 95.19 80 GLU A N 1
ATOM 601 C CA . GLU A 1 80 ? 1.283 50.531 1.539 1 95.19 80 GLU A CA 1
ATOM 602 C C . GLU A 1 80 ? -0.229 50.469 1.737 1 95.19 80 GLU A C 1
ATOM 604 O O . GLU A 1 80 ? -0.99 51 0.932 1 95.19 80 GLU A O 1
ATOM 609 N N . THR A 1 81 ? -0.646 49.812 2.76 1 94.19 81 THR A N 1
ATOM 610 C CA . THR A 1 81 ? -2.07 49.719 3.059 1 94.19 81 THR A CA 1
ATOM 611 C C . THR A 1 81 ? -2.664 51.094 3.355 1 94.19 81 THR A C 1
ATOM 613 O O . THR A 1 81 ? -3.758 51.406 2.889 1 94.19 81 THR A O 1
ATOM 616 N N . LEU A 1 82 ? -1.97 51.938 4.094 1 93.12 82 LEU A N 1
ATOM 617 C CA . LEU A 1 82 ? -2.443 53.281 4.445 1 93.12 82 LEU A CA 1
ATOM 618 C C . LEU A 1 82 ? -2.473 54.188 3.221 1 93.12 82 LEU A C 1
ATOM 620 O O . LEU A 1 82 ? -3.373 55 3.08 1 93.12 82 LEU A O 1
ATOM 624 N N . VAL A 1 83 ? -1.498 54 2.346 1 93.56 83 VAL A N 1
ATOM 625 C CA . VAL A 1 83 ? -1.479 54.75 1.097 1 93.56 83 VAL A CA 1
ATOM 626 C C . VAL A 1 83 ? -2.715 54.406 0.267 1 93.56 83 VAL A C 1
ATOM 628 O O . VAL A 1 83 ? -3.389 55.312 -0.254 1 93.56 83 VAL A O 1
ATOM 631 N N . LYS A 1 84 ? -2.959 53.188 0.184 1 92.75 84 LYS A N 1
ATOM 632 C CA . LYS A 1 84 ? -4.117 52.719 -0.583 1 92.75 84 LYS A CA 1
ATOM 633 C C . LYS A 1 84 ? -5.418 53.188 0.054 1 92.75 84 LYS A C 1
ATOM 635 O O . LYS A 1 84 ? -6.371 53.531 -0.65 1 92.75 84 LYS A O 1
ATOM 640 N N . LEU A 1 85 ? -5.445 53.156 1.349 1 91.06 85 LEU A N 1
ATOM 641 C CA . LEU A 1 85 ? -6.629 53.594 2.074 1 91.06 85 LEU A CA 1
ATOM 642 C C . LEU A 1 85 ? -6.883 55.094 1.834 1 91.06 85 LEU A C 1
ATOM 644 O O . LEU A 1 85 ? -8.023 55.5 1.604 1 91.06 85 LEU A O 1
ATOM 648 N N . ARG A 1 86 ? -5.867 55.875 1.816 1 90.19 86 ARG A N 1
ATOM 649 C CA . ARG A 1 86 ? -5.969 57.312 1.533 1 90.19 86 ARG A CA 1
ATOM 650 C C . ARG A 1 86 ? -6.477 57.562 0.115 1 90.19 86 ARG A C 1
ATOM 652 O O . ARG A 1 86 ? -7.301 58.438 -0.113 1 90.19 86 ARG A O 1
ATOM 659 N N . ALA A 1 87 ? -5.918 56.75 -0.725 1 89.62 87 ALA A N 1
ATOM 660 C CA . ALA A 1 87 ? -6.301 56.906 -2.125 1 89.62 87 ALA A CA 1
ATOM 661 C C . ALA A 1 87 ? -7.766 56.562 -2.338 1 89.62 87 ALA A C 1
ATOM 663 O O . ALA A 1 87 ? -8.453 57.156 -3.154 1 89.62 87 ALA A O 1
ATOM 664 N N . ARG A 1 88 ? -8.227 55.594 -1.635 1 87.44 88 ARG A N 1
ATOM 665 C CA . ARG A 1 88 ? -9.578 55.062 -1.829 1 87.44 88 ARG A CA 1
ATOM 666 C C . ARG A 1 88 ? -10.609 55.938 -1.121 1 87.44 88 ARG A C 1
ATOM 668 O O . ARG A 1 88 ? -11.727 56.125 -1.613 1 87.44 88 ARG A O 1
ATOM 675 N N . LEU A 1 89 ? -10.367 56.344 0.123 1 86.19 89 LEU A N 1
ATOM 676 C CA . LEU A 1 89 ? -11.383 57 0.946 1 86.19 89 LEU A CA 1
ATOM 677 C C . LEU A 1 89 ? -11.102 58.5 1.071 1 86.19 89 LEU A C 1
ATOM 679 O O . LEU A 1 89 ? -11.984 59.281 1.434 1 86.19 89 LEU A O 1
ATOM 683 N N . GLY A 1 90 ? -9.961 58.969 0.766 1 80.06 90 GLY A N 1
ATOM 684 C CA . GLY A 1 90 ? -9.539 60.312 1.044 1 80.06 90 GLY A CA 1
ATOM 685 C C . GLY A 1 90 ? -8.984 60.5 2.443 1 80.06 90 GLY A C 1
ATOM 686 O O . GLY A 1 90 ? -9.461 59.875 3.391 1 80.06 90 GLY A O 1
ATOM 687 N N . ARG A 1 91 ? -7.988 61.219 2.6 1 67.69 91 ARG A N 1
ATOM 688 C CA . ARG A 1 91 ? -7.219 61.344 3.832 1 67.69 91 ARG A CA 1
ATOM 689 C C . ARG A 1 91 ? -8.117 61.75 4.992 1 67.69 91 ARG A C 1
ATOM 691 O O . ARG A 1 91 ? -7.918 61.312 6.125 1 67.69 91 ARG A O 1
ATOM 698 N N . LEU A 1 92 ? -9.008 62.562 4.762 1 67.88 92 LEU A N 1
ATOM 699 C CA . LEU A 1 92 ? -9.805 63.094 5.859 1 67.88 92 LEU A CA 1
ATOM 700 C C . LEU A 1 92 ? -11.148 62.406 5.957 1 67.88 92 LEU A C 1
ATOM 702 O O . LEU A 1 92 ? -11.961 62.719 6.832 1 67.88 92 LEU A O 1
ATOM 706 N N . ALA A 1 93 ? -11.227 61.281 5.371 1 80.25 93 ALA A N 1
ATOM 707 C CA . ALA A 1 93 ? -12.562 60.688 5.266 1 80.25 93 ALA A CA 1
ATOM 708 C C . ALA A 1 93 ? -12.664 59.406 6.086 1 80.25 93 ALA A C 1
ATOM 710 O O . ALA A 1 93 ? -13.695 58.719 6.062 1 80.25 93 ALA A O 1
ATOM 711 N N . PHE A 1 94 ? -11.555 59.094 6.863 1 88.19 94 PHE A N 1
ATOM 712 C CA . PHE A 1 94 ? -11.656 57.875 7.668 1 88.19 94 PHE A CA 1
ATOM 713 C C . PHE A 1 94 ? -10.844 58 8.945 1 88.19 94 PHE A C 1
ATOM 715 O O . PHE A 1 94 ? -9.984 58.875 9.055 1 88.19 94 PHE A O 1
ATOM 722 N N . GLU A 1 95 ? -11.109 57.219 9.906 1 89.38 95 GLU A N 1
ATOM 723 C CA . GLU A 1 95 ? -10.375 57.031 11.156 1 89.38 95 GLU A CA 1
ATOM 724 C C . GLU A 1 95 ? -10.039 55.562 11.398 1 89.38 95 GLU A C 1
ATOM 726 O O . GLU A 1 95 ? -10.93 54.719 11.391 1 89.38 95 GLU A O 1
ATOM 731 N N . VAL A 1 96 ? -8.742 55.344 11.547 1 92.31 96 VAL A N 1
ATOM 732 C CA . VAL A 1 96 ? -8.367 54 11.945 1 92.31 96 VAL A CA 1
ATOM 733 C C . VAL A 1 96 ? -8.625 53.812 13.438 1 92.31 96 VAL A C 1
ATOM 735 O O . VAL A 1 96 ? -7.953 54.406 14.273 1 92.31 96 VAL A O 1
ATOM 738 N N . VAL A 1 97 ? -9.555 52.906 13.773 1 90.44 97 VAL A N 1
ATOM 739 C CA . VAL A 1 97 ? -9.984 52.75 15.164 1 90.44 97 VAL A CA 1
ATOM 740 C C . VAL A 1 97 ? -9.273 51.562 15.812 1 90.44 97 VAL A C 1
ATOM 742 O O . VAL A 1 97 ? -9.234 51.469 17.047 1 90.44 97 VAL A O 1
ATOM 745 N N . GLY A 1 98 ? -8.719 50.75 15 1 92.44 98 GLY A N 1
ATOM 746 C CA . GLY A 1 98 ? -8.047 49.594 15.562 1 92.44 98 GLY A CA 1
ATOM 747 C C . GLY A 1 98 ? -7.012 49 14.625 1 92.44 98 GLY A C 1
ATOM 748 O O . GLY A 1 98 ? -7.16 49.062 13.406 1 92.44 98 GLY A O 1
ATOM 749 N N . VAL A 1 99 ? -5.977 48.469 15.141 1 94.44 99 VAL A N 1
ATOM 750 C CA . VAL A 1 99 ? -4.965 47.656 14.445 1 94.44 99 VAL A CA 1
ATOM 751 C C . VAL A 1 99 ? -4.859 46.281 15.086 1 94.44 99 VAL A C 1
ATOM 753 O O . VAL A 1 99 ? -4.598 46.156 16.281 1 94.44 99 VAL A O 1
ATOM 756 N N . SER A 1 100 ? -5.145 45.281 14.336 1 95 100 SER A N 1
ATOM 757 C CA . SER A 1 100 ? -5.152 43.938 14.867 1 95 100 SER A CA 1
ATOM 758 C C . SER A 1 100 ? -4.145 43.031 14.133 1 95 100 SER A C 1
ATOM 760 O O . SER A 1 100 ? -3.717 43.375 13.023 1 95 100 SER A O 1
ATOM 762 N N . PHE A 1 101 ? -3.723 41.938 14.773 1 96.25 101 PHE A N 1
ATOM 763 C CA . PHE A 1 101 ? -2.715 41.031 14.234 1 96.25 101 PHE A CA 1
ATOM 764 C C . PHE A 1 101 ? -3.236 39.594 14.195 1 96.25 101 PHE A C 1
ATOM 766 O O . PHE A 1 101 ? -3.799 39.094 15.18 1 96.25 101 PHE A O 1
ATOM 773 N N . SER A 1 102 ? -3.17 38.969 13.102 1 95.69 102 SER A N 1
ATOM 774 C CA . SER A 1 102 ? -3.088 37.5 13.008 1 95.69 102 SER A CA 1
ATOM 775 C C . SER A 1 102 ? -1.641 37.031 12.898 1 95.69 102 SER A C 1
ATOM 777 O O . SER A 1 102 ? -0.867 37.594 12.109 1 95.69 102 SER A O 1
ATOM 779 N N . ASN A 1 103 ? -1.27 36.156 13.703 1 93.88 103 ASN A N 1
ATOM 780 C CA . ASN A 1 103 ? 0.108 35.688 13.789 1 93.88 103 ASN A CA 1
ATOM 781 C C . ASN A 1 103 ? 0.202 34.188 13.539 1 93.88 103 ASN A C 1
ATOM 783 O O . ASN A 1 103 ? -0.568 33.406 14.109 1 93.88 103 ASN A O 1
ATOM 787 N N . PHE A 1 104 ? 1.208 33.844 12.625 1 90.06 104 PHE A N 1
ATOM 788 C CA . PHE A 1 104 ? 1.378 32.375 12.477 1 90.06 104 PHE A CA 1
ATOM 789 C C . PHE A 1 104 ? 1.874 31.766 13.781 1 90.06 104 PHE A C 1
ATOM 791 O O . PHE A 1 104 ? 2.768 32.312 14.43 1 90.06 104 PHE A O 1
ATOM 798 N N . VAL A 1 105 ? 1.202 30.781 14.25 1 85.25 105 VAL A N 1
ATOM 799 C CA . VAL A 1 105 ? 1.553 30.109 15.5 1 85.25 105 VAL A CA 1
ATOM 800 C C . VAL A 1 105 ? 2.076 28.703 15.211 1 85.25 105 VAL A C 1
ATOM 802 O O . VAL A 1 105 ? 1.66 28.078 14.234 1 85.25 105 VAL A O 1
ATOM 805 N N . MET A 1 106 ? 3.271 28.391 15.867 1 87.44 106 MET A N 1
ATOM 806 C CA . MET A 1 106 ? 3.875 29.094 17 1 87.44 106 MET A CA 1
ATOM 807 C C . MET A 1 106 ? 5.176 29.766 16.594 1 87.44 106 MET A C 1
ATOM 809 O O . MET A 1 106 ? 5.977 29.188 15.844 1 87.44 106 MET A O 1
ATOM 813 N N . ASN A 1 107 ? 5.449 31.016 17.094 1 93.12 107 ASN A N 1
ATOM 814 C CA . ASN A 1 107 ? 6.742 31.672 16.938 1 93.12 107 ASN A CA 1
ATOM 815 C C . ASN A 1 107 ? 7.121 32.469 18.203 1 93.12 107 ASN A C 1
ATOM 817 O O . ASN A 1 107 ? 6.258 33.062 18.844 1 93.12 107 ASN A O 1
ATOM 821 N N . LEU A 1 108 ? 8.375 32.375 18.594 1 95.12 108 LEU A N 1
ATOM 822 C CA . LEU A 1 108 ? 8.953 33.156 19.688 1 95.12 108 LEU A CA 1
ATOM 823 C C . LEU A 1 108 ? 10.352 33.656 19.328 1 95.12 108 LEU A C 1
ATOM 825 O O . LEU A 1 108 ? 11.141 32.906 18.734 1 95.12 108 LEU A O 1
ATOM 829 N N . LEU A 1 109 ? 10.57 34.875 19.656 1 95.56 109 LEU A N 1
ATOM 830 C CA . LEU A 1 109 ? 11.883 35.5 19.5 1 95.56 109 LEU A CA 1
ATOM 831 C C . LEU A 1 109 ? 12.383 36.062 20.828 1 95.56 109 LEU A C 1
ATOM 833 O O . LEU A 1 109 ? 11.633 36.719 21.562 1 95.56 109 LEU A O 1
ATOM 837 N N . GLY A 1 110 ? 13.695 35.812 21.094 1 95.88 110 GLY A N 1
ATOM 838 C CA . GLY A 1 110 ? 14.297 36.344 22.297 1 95.88 110 GLY A CA 1
ATOM 839 C C . GLY A 1 110 ? 14.711 37.812 22.141 1 95.88 110 GLY A C 1
ATOM 840 O O . GLY A 1 110 ? 15.281 38.188 21.125 1 95.88 110 GLY A O 1
ATOM 841 N N . VAL A 1 111 ? 14.336 38.594 23.188 1 96.56 111 VAL A N 1
ATOM 842 C CA . VAL A 1 111 ? 14.773 40 23.234 1 96.56 111 VAL A CA 1
ATOM 843 C C . VAL A 1 111 ? 15.633 40.25 24.469 1 96.56 111 VAL A C 1
ATOM 845 O O . VAL A 1 111 ? 15.523 39.5 25.453 1 96.56 111 VAL A O 1
ATOM 848 N N . ASP A 1 112 ? 16.469 41.219 24.375 1 95.81 112 ASP A N 1
ATOM 849 C CA . ASP A 1 112 ? 17.344 41.531 25.5 1 95.81 112 ASP A CA 1
ATOM 850 C C . ASP A 1 112 ? 16.656 42.5 26.453 1 95.81 112 ASP A C 1
ATOM 852 O O . ASP A 1 112 ? 15.445 42.719 26.359 1 95.81 112 ASP A O 1
ATOM 856 N N . GLU A 1 113 ? 17.406 43.031 27.391 1 93.5 113 GLU A N 1
ATOM 857 C CA . GLU A 1 113 ? 16.875 43.875 28.453 1 93.5 113 GLU A CA 1
ATOM 858 C C . GLU A 1 113 ? 16.281 45.156 27.875 1 93.5 113 GLU A C 1
ATOM 860 O O . GLU A 1 113 ? 15.344 45.719 28.438 1 93.5 113 GLU A O 1
ATOM 865 N N . GLU A 1 114 ? 16.766 45.562 26.703 1 93.88 114 GLU A N 1
ATOM 866 C CA . GLU A 1 114 ? 16.312 46.812 26.062 1 93.88 114 GLU A CA 1
ATOM 867 C C . GLU A 1 114 ? 15.148 46.531 25.109 1 93.88 114 GLU A C 1
ATOM 869 O O . GLU A 1 114 ? 14.578 47.469 24.547 1 93.88 114 GLU A O 1
ATOM 874 N N . GLY A 1 115 ? 14.781 45.281 25 1 93.69 115 GLY A N 1
ATOM 875 C CA . GLY A 1 115 ? 13.695 44.906 24.109 1 93.69 115 GLY A CA 1
ATOM 876 C C . GLY A 1 115 ? 14.148 44.688 22.672 1 93.69 115 GLY A C 1
ATOM 877 O O . GLY A 1 115 ? 13.328 44.594 21.766 1 93.69 115 GLY A O 1
ATOM 878 N N . THR A 1 116 ? 15.469 44.625 22.516 1 94.31 116 THR A N 1
ATOM 879 C CA . THR A 1 116 ? 16.016 44.438 21.188 1 94.31 116 THR A CA 1
ATOM 880 C C . THR A 1 116 ? 16.094 42.969 20.844 1 94.31 116 THR A C 1
ATOM 882 O O . THR A 1 116 ? 16.562 42.156 21.656 1 94.31 116 THR A O 1
ATOM 885 N N . VAL A 1 117 ? 15.617 42.625 19.625 1 94.88 117 VAL A N 1
ATOM 886 C CA . VAL A 1 117 ? 15.68 41.25 19.172 1 94.88 117 VAL A CA 1
ATOM 887 C C . VAL A 1 117 ? 17.141 40.781 19.109 1 94.88 117 VAL A C 1
ATOM 889 O O . VAL A 1 117 ? 17.969 41.469 18.5 1 94.88 117 VAL A O 1
ATOM 892 N N . ILE A 1 118 ? 17.484 39.688 19.641 1 93.62 118 ILE A N 1
ATOM 893 C CA . ILE A 1 118 ? 18.859 39.188 19.734 1 93.62 118 ILE A CA 1
ATOM 894 C C . ILE A 1 118 ? 19.312 38.656 18.375 1 93.62 118 ILE A C 1
ATOM 896 O O . ILE A 1 118 ? 20.391 39.031 17.891 1 93.62 118 ILE A O 1
ATOM 900 N N . GLY A 1 119 ? 18.531 37.812 17.734 1 89.5 119 GLY A N 1
ATOM 901 C CA . GLY A 1 119 ? 18.859 37.219 16.453 1 89.5 119 GLY A CA 1
ATOM 902 C C . GLY A 1 119 ? 18.109 35.938 16.156 1 89.5 119 GLY A C 1
ATOM 903 O O . GLY A 1 119 ? 17.375 35.438 17.016 1 89.5 119 GLY A O 1
ATOM 904 N N . PRO A 1 120 ? 18.359 35.469 14.891 1 89.31 120 PRO A N 1
ATOM 905 C CA . PRO A 1 120 ? 17.656 34.25 14.508 1 89.31 120 PRO A CA 1
ATOM 906 C C . PRO A 1 120 ? 18.016 33.062 15.406 1 89.31 120 PRO A C 1
ATOM 908 O O . PRO A 1 120 ? 17.203 32.156 15.602 1 89.31 120 PRO A O 1
ATOM 911 N N . GLU A 1 121 ? 19.188 33.094 16.047 1 89 121 GLU A N 1
ATOM 912 C CA . GLU A 1 121 ? 19.656 31.984 16.891 1 89 121 GLU A CA 1
ATOM 913 C C . GLU A 1 121 ? 18.828 31.891 18.172 1 89 121 GLU A C 1
ATOM 915 O O . GLU A 1 121 ? 18.797 30.844 18.812 1 89 121 GLU A O 1
ATOM 920 N N . ALA A 1 122 ? 18.203 33.031 18.484 1 92.81 122 ALA A N 1
ATOM 921 C CA . ALA A 1 122 ? 17.328 33.031 19.656 1 92.81 122 ALA A CA 1
ATOM 922 C C . ALA A 1 122 ? 15.859 33.094 19.234 1 92.81 122 ALA A C 1
ATOM 924 O O . ALA A 1 122 ? 15.102 33.969 19.688 1 92.81 122 ALA A O 1
ATOM 925 N N . SER A 1 123 ? 15.531 32.219 18.359 1 92.81 123 SER A N 1
ATOM 926 C CA . SER A 1 123 ? 14.156 32.156 17.875 1 92.81 123 SER A CA 1
ATOM 927 C C . SER A 1 123 ? 13.703 30.703 17.719 1 92.81 123 SER A C 1
ATOM 929 O O . SER A 1 123 ? 14.531 29.797 17.531 1 92.81 123 SER A O 1
ATOM 931 N N . ILE A 1 124 ? 12.422 30.453 17.906 1 91.31 124 ILE A N 1
ATOM 932 C CA . ILE A 1 124 ? 11.812 29.141 17.672 1 91.31 124 ILE A CA 1
ATOM 933 C C . ILE A 1 124 ? 10.492 29.312 16.938 1 91.31 124 ILE A C 1
ATOM 935 O O . ILE A 1 124 ? 9.859 30.375 17.016 1 91.31 124 ILE A O 1
ATOM 939 N N . SER A 1 125 ? 10.094 28.281 16.234 1 90.06 125 SER A N 1
ATOM 940 C CA . SER A 1 125 ? 8.844 28.312 15.484 1 90.06 125 SER A CA 1
ATOM 941 C C . SER A 1 125 ? 8.242 26.922 15.344 1 90.06 125 SER A C 1
ATOM 943 O O . SER A 1 125 ? 8.898 25.922 15.648 1 90.06 125 SER A O 1
ATOM 945 N N . TYR A 1 126 ? 6.988 26.844 14.812 1 80.06 126 TYR A N 1
ATOM 946 C CA . TYR A 1 126 ? 6.258 25.594 14.641 1 80.06 126 TYR A CA 1
ATOM 947 C C . TYR A 1 126 ? 6.953 24.703 13.625 1 80.06 126 TYR A C 1
ATOM 949 O O . TYR A 1 126 ? 6.777 23.469 13.648 1 80.06 126 TYR A O 1
ATOM 957 N N . ALA A 1 127 ? 7.598 25.312 12.641 1 65.12 127 ALA A N 1
ATOM 958 C CA . ALA A 1 127 ? 8.172 24.562 11.531 1 65.12 127 ALA A CA 1
ATOM 959 C C . ALA A 1 127 ? 9.508 23.922 11.922 1 65.12 127 ALA A C 1
ATOM 961 O O . ALA A 1 127 ? 10.547 24.234 11.344 1 65.12 127 ALA A O 1
ATOM 962 N N . CYS A 1 128 ? 9.398 23.078 12.859 1 64.62 128 CYS A N 1
ATOM 963 C CA . CYS A 1 128 ? 10.617 22.453 13.367 1 64.62 128 CYS A CA 1
ATOM 964 C C . CYS A 1 128 ? 10.609 20.953 13.125 1 64.62 128 CYS A C 1
ATOM 966 O O . CYS A 1 128 ? 9.664 20.266 13.508 1 64.62 128 CYS A O 1
ATOM 968 N N . ASN A 1 129 ? 11.422 20.469 12.188 1 63.72 129 ASN A N 1
ATOM 969 C CA . ASN A 1 129 ? 11.555 19.031 11.969 1 63.72 129 ASN A CA 1
ATOM 970 C C . ASN A 1 129 ? 12.992 18.562 12.18 1 63.72 129 ASN A C 1
ATOM 972 O O . ASN A 1 129 ? 13.477 17.688 11.469 1 63.72 129 ASN A O 1
ATOM 976 N N . SER A 1 130 ? 13.594 19.156 13.156 1 72.88 130 SER A N 1
ATOM 977 C CA . SER A 1 130 ? 14.977 18.766 13.422 1 72.88 130 SER A CA 1
ATOM 978 C C . SER A 1 130 ? 15.039 17.516 14.289 1 72.88 130 SER A C 1
ATOM 980 O O . SER A 1 130 ? 14.242 17.359 15.219 1 72.88 130 SER A O 1
ATOM 982 N N . PRO A 1 131 ? 15.945 16.703 13.977 1 74.25 131 PRO A N 1
ATOM 983 C CA . PRO A 1 131 ? 16.062 15.445 14.727 1 74.25 131 PRO A CA 1
ATOM 984 C C . PRO A 1 131 ? 16.328 15.672 16.219 1 74.25 131 PRO A C 1
ATOM 986 O O . PRO A 1 131 ? 15.867 14.898 17.047 1 74.25 131 PRO A O 1
ATOM 989 N N . ASP A 1 132 ? 17.031 16.672 16.5 1 84.31 132 ASP A N 1
ATOM 990 C CA . ASP A 1 132 ? 17.375 16.938 17.891 1 84.31 132 ASP A CA 1
ATOM 991 C C . ASP A 1 132 ? 16.125 17.281 18.703 1 84.31 132 ASP A C 1
ATOM 993 O O . ASP A 1 132 ? 16.031 16.922 19.875 1 84.31 132 ASP A O 1
ATOM 997 N N . ILE A 1 133 ? 15.258 18 18.156 1 88.44 133 ILE A N 1
ATOM 998 C CA . ILE A 1 133 ? 14.023 18.359 18.859 1 88.44 133 ILE A CA 1
ATOM 999 C C . ILE A 1 133 ? 13.148 17.125 19.031 1 88.44 133 ILE A C 1
ATOM 1001 O O . ILE A 1 133 ? 12.531 16.938 20.078 1 88.44 133 ILE A O 1
ATOM 1005 N N . ALA A 1 134 ? 13.078 16.328 18.016 1 82.88 134 ALA A N 1
ATOM 1006 C CA . ALA A 1 134 ? 12.328 15.078 18.109 1 82.88 134 ALA A CA 1
ATOM 1007 C C . ALA A 1 134 ? 12.875 14.195 19.234 1 82.88 134 ALA A C 1
ATOM 1009 O O . ALA A 1 134 ? 12.102 13.57 19.969 1 82.88 134 ALA A O 1
ATOM 1010 N N . GLU A 1 135 ? 14.172 14.117 19.297 1 88 135 GLU A N 1
ATOM 1011 C CA . GLU A 1 135 ? 14.812 13.359 20.359 1 88 135 GLU A CA 1
ATOM 1012 C C . GLU A 1 135 ? 14.461 13.922 21.734 1 88 135 GLU A C 1
ATOM 1014 O O . GLU A 1 135 ? 14.266 13.172 22.688 1 88 135 GLU A O 1
ATOM 1019 N N . GLU A 1 136 ? 14.445 15.211 21.766 1 92.56 136 GLU A N 1
ATOM 1020 C CA . GLU A 1 136 ? 14.102 15.844 23.047 1 92.56 136 GLU A CA 1
ATOM 1021 C C . GLU A 1 136 ? 12.664 15.547 23.438 1 92.56 136 GLU A C 1
ATOM 1023 O O . GLU A 1 136 ? 12.359 15.398 24.625 1 92.56 136 GLU A O 1
ATOM 1028 N N . VAL A 1 137 ? 11.75 15.484 22.5 1 91.38 137 VAL A N 1
ATOM 1029 C CA . VAL A 1 137 ? 10.359 15.125 22.766 1 91.38 137 VAL A CA 1
ATOM 1030 C C . VAL A 1 137 ? 10.297 13.719 23.375 1 91.38 137 VAL A C 1
ATOM 1032 O O . VAL A 1 137 ? 9.586 13.492 24.344 1 91.38 137 VAL A O 1
ATOM 1035 N N . ALA A 1 138 ? 11.078 12.852 22.828 1 89.56 138 ALA A N 1
ATOM 1036 C CA . ALA A 1 138 ? 11.141 11.484 23.344 1 89.56 138 ALA A CA 1
ATOM 1037 C C . ALA A 1 138 ? 11.688 11.461 24.766 1 89.56 138 ALA A C 1
ATOM 1039 O O . ALA A 1 138 ? 11.219 10.695 25.609 1 89.56 138 ALA A O 1
ATOM 1040 N N . THR A 1 139 ? 12.633 12.266 24.969 1 94.88 139 THR A N 1
ATOM 1041 C CA . THR A 1 139 ? 13.242 12.367 26.281 1 94.88 139 THR A CA 1
ATOM 1042 C C . THR A 1 139 ? 12.227 12.859 27.312 1 94.88 139 THR A C 1
ATOM 1044 O O . THR A 1 139 ? 12.133 12.305 28.406 1 94.88 139 THR A O 1
ATOM 1047 N N . ILE A 1 140 ? 11.5 13.883 26.938 1 96.44 140 ILE A N 1
ATOM 1048 C CA . ILE A 1 140 ? 10.492 14.438 27.828 1 96.44 140 ILE A CA 1
ATOM 1049 C C . ILE A 1 140 ? 9.43 13.383 28.125 1 96.44 140 ILE A C 1
ATOM 1051 O O . ILE A 1 140 ? 9.008 13.219 29.281 1 96.44 140 ILE A O 1
ATOM 1055 N N . ARG A 1 141 ? 8.977 12.711 27.141 1 94.69 141 ARG A N 1
ATOM 1056 C CA . ARG A 1 141 ? 7.969 11.672 27.281 1 94.69 141 ARG A CA 1
ATOM 1057 C C . ARG A 1 141 ? 8.414 10.609 28.281 1 94.69 141 ARG A C 1
ATOM 1059 O O . ARG A 1 141 ? 7.641 10.211 29.156 1 94.69 141 ARG A O 1
ATOM 1066 N N . LYS A 1 142 ? 9.656 10.164 28.141 1 95.25 142 LYS A N 1
ATOM 1067 C CA . LYS A 1 142 ? 10.227 9.172 29.047 1 95.25 142 LYS A CA 1
ATOM 1068 C C . LYS A 1 142 ? 10.336 9.719 30.469 1 95.25 142 LYS A C 1
ATOM 1070 O O . LYS A 1 142 ? 10.078 9 31.438 1 95.25 142 LYS A O 1
ATOM 1075 N N . GLN A 1 143 ? 10.695 10.922 30.547 1 96.25 143 GLN A N 1
ATOM 1076 C CA . GLN A 1 143 ? 10.93 11.578 31.828 1 96.25 143 GLN A CA 1
ATOM 1077 C C . GLN A 1 143 ? 9.641 11.688 32.625 1 96.25 143 GLN A C 1
ATOM 1079 O O . GLN A 1 143 ? 9.633 11.461 33.844 1 96.25 143 GLN A O 1
ATOM 1084 N N . ILE A 1 144 ? 8.594 12.016 31.953 1 96.44 144 ILE A N 1
ATOM 1085 C CA . ILE A 1 144 ? 7.391 12.344 32.719 1 96.44 144 ILE A CA 1
ATOM 1086 C C . ILE A 1 144 ? 6.438 11.148 32.719 1 96.44 144 ILE A C 1
ATOM 1088 O O . ILE A 1 144 ? 5.496 11.094 33.5 1 96.44 144 ILE A O 1
ATOM 1092 N N . GLY A 1 145 ? 6.598 10.211 31.766 1 95.25 145 GLY A N 1
ATOM 1093 C CA . GLY A 1 145 ? 5.754 9.031 31.672 1 95.25 145 GLY A CA 1
ATOM 1094 C C . GLY A 1 145 ? 4.469 9.273 30.906 1 95.25 145 GLY A C 1
ATOM 1095 O O . GLY A 1 145 ? 3.986 10.406 30.844 1 95.25 145 GLY A O 1
ATOM 1096 N N . GLU A 1 146 ? 3.844 8.211 30.453 1 92.81 146 GLU A N 1
ATOM 1097 C CA . GLU A 1 146 ? 2.678 8.281 29.578 1 92.81 146 GLU A CA 1
ATOM 1098 C C . GLU A 1 146 ? 1.484 8.906 30.297 1 92.81 146 GLU A C 1
ATOM 1100 O O . GLU A 1 146 ? 0.672 9.602 29.688 1 92.81 146 GLU A O 1
ATOM 1105 N N . GLU A 1 147 ? 1.343 8.641 31.516 1 94.88 147 GLU A N 1
ATOM 1106 C CA . GLU A 1 147 ? 0.233 9.195 32.281 1 94.88 147 GLU A CA 1
ATOM 1107 C C . GLU A 1 147 ? 0.319 10.719 32.344 1 94.88 147 GLU A C 1
ATOM 1109 O O . GLU A 1 147 ? -0.678 11.414 32.156 1 94.88 147 GLU A O 1
ATOM 1114 N N . ASN A 1 148 ? 1.504 11.211 32.656 1 95.44 148 ASN A N 1
ATOM 1115 C CA . ASN A 1 148 ? 1.678 12.656 32.719 1 95.44 148 ASN A CA 1
ATOM 1116 C C . ASN A 1 148 ? 1.58 13.32 31.359 1 95.44 148 ASN A C 1
ATOM 1118 O O . ASN A 1 148 ? 1.149 14.469 31.25 1 95.44 148 ASN A O 1
ATOM 1122 N N . VAL A 1 149 ? 1.982 12.562 30.328 1 94.56 149 VAL A N 1
ATOM 1123 C CA . VAL A 1 149 ? 1.788 13.062 28.969 1 94.56 149 VAL A CA 1
ATOM 1124 C C . VAL A 1 149 ? 0.303 13.312 28.719 1 94.56 149 VAL A C 1
ATOM 1126 O O . VAL A 1 149 ? -0.074 14.352 28.172 1 94.56 149 VAL A O 1
ATOM 1129 N N . ARG A 1 150 ? -0.527 12.414 29.219 1 93.19 150 ARG A N 1
ATOM 1130 C CA . ARG A 1 150 ? -1.972 12.547 29.062 1 93.19 150 ARG A CA 1
ATOM 1131 C C . ARG A 1 150 ? -2.516 13.703 29.891 1 93.19 150 ARG A C 1
ATOM 1133 O O . ARG A 1 150 ? -3.377 14.453 29.422 1 93.19 150 ARG A O 1
ATOM 1140 N N . ILE A 1 151 ? -1.999 13.852 31.047 1 94.69 151 ILE A N 1
ATOM 1141 C CA . ILE A 1 151 ? -2.445 14.906 31.938 1 94.69 151 ILE A CA 1
ATOM 1142 C C . ILE A 1 151 ? -2.078 16.266 31.344 1 94.69 151 ILE A C 1
ATOM 1144 O O . ILE A 1 151 ? -2.9 17.188 31.344 1 94.69 151 ILE A O 1
ATOM 1148 N N . HIS A 1 152 ? -0.832 16.406 30.875 1 95.75 152 HIS A N 1
ATOM 1149 C CA . HIS A 1 152 ? -0.388 17.656 30.25 1 95.75 152 HIS A CA 1
ATOM 1150 C C . HIS A 1 152 ? -1.244 18 29.047 1 95.75 152 HIS A C 1
ATOM 1152 O O . HIS A 1 152 ? -1.582 19.172 28.828 1 95.75 152 HIS A O 1
ATOM 1158 N N . TYR A 1 153 ? -1.601 16.984 28.312 1 94.94 153 TYR A N 1
ATOM 1159 C CA . TYR A 1 153 ? -2.463 17.156 27.156 1 94.94 153 TYR A CA 1
ATOM 1160 C C . TYR A 1 153 ? -3.824 17.703 27.562 1 94.94 153 TYR A C 1
ATOM 1162 O O . TYR A 1 153 ? -4.328 18.656 26.969 1 94.94 153 TYR A O 1
ATOM 1170 N N . GLN A 1 154 ? -4.395 17.234 28.641 1 94.44 154 GLN A N 1
ATOM 1171 C CA . GLN A 1 154 ? -5.723 17.641 29.094 1 94.44 154 GLN A CA 1
ATOM 1172 C C . GLN A 1 154 ? -5.695 19.047 29.688 1 94.44 154 GLN A C 1
ATOM 1174 O O . GLN A 1 154 ? -6.723 19.719 29.734 1 94.44 154 GLN A O 1
ATOM 1179 N N . LYS A 1 155 ? -4.527 19.453 30.047 1 95.06 155 LYS A N 1
ATOM 1180 C CA . LYS A 1 155 ? -4.414 20.781 30.656 1 95.06 155 LYS A CA 1
ATOM 1181 C C . LYS A 1 155 ? -4.074 21.828 29.625 1 95.06 155 LYS A C 1
ATOM 1183 O O . LYS A 1 155 ? -4.609 22.953 29.656 1 95.06 155 LYS A O 1
ATOM 1188 N N . SER A 1 156 ? -3.205 21.484 28.703 1 96.19 156 SER A N 1
ATOM 1189 C CA . SER A 1 156 ? -2.713 22.484 27.766 1 96.19 156 SER A CA 1
ATOM 1190 C C . SER A 1 156 ? -3.506 22.453 26.469 1 96.19 156 SER A C 1
ATOM 1192 O O . SER A 1 156 ? -3.488 23.422 25.703 1 96.19 156 SER A O 1
ATOM 1194 N N . GLY A 1 157 ? -4.141 21.297 26.234 1 95.44 157 GLY A N 1
ATOM 1195 C CA . GLY A 1 157 ? -4.824 21.125 24.953 1 95.44 157 GLY A CA 1
ATOM 1196 C C . GLY A 1 157 ? -3.885 20.766 23.828 1 95.44 157 GLY A C 1
ATOM 1197 O O . GLY A 1 157 ? -4.309 20.656 22.672 1 95.44 157 GLY A O 1
ATOM 1198 N N . CYS A 1 158 ? -2.582 20.578 24.078 1 94.62 158 CYS A N 1
ATOM 1199 C CA . CYS A 1 158 ? -1.562 20.312 23.078 1 94.62 158 CYS A CA 1
ATOM 1200 C C . CYS A 1 158 ? -0.92 18.938 23.297 1 94.62 158 CYS A C 1
ATOM 1202 O O . CYS A 1 158 ? -0.694 18.531 24.438 1 94.62 158 CYS A O 1
ATOM 1204 N N . PHE A 1 159 ? -0.68 18.281 22.234 1 90.75 159 PHE A N 1
ATOM 1205 C CA . PHE A 1 159 ? 0.089 17.047 22.328 1 90.75 159 PHE A CA 1
ATOM 1206 C C . PHE A 1 159 ? 1.57 17.344 22.531 1 90.75 159 PHE A C 1
ATOM 1208 O O . PHE A 1 159 ? 2.031 18.438 22.234 1 90.75 159 PHE A O 1
ATOM 1215 N N . LEU A 1 160 ? 2.232 16.266 23.094 1 91.19 160 LEU A N 1
ATOM 1216 C CA . LEU A 1 160 ? 3.684 16.406 23.156 1 91.19 160 LEU A CA 1
ATOM 1217 C C . LEU A 1 160 ? 4.309 16.266 21.781 1 91.19 160 LEU A C 1
ATOM 1219 O O . LEU A 1 160 ? 4.305 15.188 21.188 1 91.19 160 LEU A O 1
ATOM 1223 N N . HIS A 1 161 ? 4.793 17.406 21.266 1 87.81 161 HIS A N 1
ATOM 1224 C CA . HIS A 1 161 ? 5.234 17.422 19.875 1 87.81 161 HIS A CA 1
ATOM 1225 C C . HIS A 1 161 ? 6.336 18.469 19.672 1 87.81 161 HIS A C 1
ATOM 1227 O O . HIS A 1 161 ? 6.438 19.422 20.422 1 87.81 161 HIS A O 1
ATOM 1233 N N . GLU A 1 162 ? 7.066 18.281 18.609 1 86.38 162 GLU A N 1
ATOM 1234 C CA . GLU A 1 162 ? 8.227 19.109 18.297 1 86.38 162 GLU A CA 1
ATOM 1235 C C . GLU A 1 162 ? 7.805 20.516 17.875 1 86.38 162 GLU A C 1
ATOM 1237 O O . GLU A 1 162 ? 8.586 21.469 17.984 1 86.38 162 GLU A O 1
ATOM 1242 N N . GLY A 1 163 ? 6.598 20.672 17.469 1 85.44 163 GLY A N 1
ATOM 1243 C CA . GLY A 1 163 ? 6.133 21.969 16.984 1 85.44 163 GLY A CA 1
ATOM 1244 C C . GLY A 1 163 ? 5.785 22.938 18.078 1 85.44 163 GLY A C 1
ATOM 1245 O O . GLY A 1 163 ? 5.566 24.125 17.828 1 85.44 163 GLY A O 1
ATOM 1246 N N . TYR A 1 164 ? 5.836 22.469 19.297 1 92.25 164 TYR A N 1
ATOM 1247 C CA . TYR A 1 164 ? 5.496 23.312 20.422 1 92.25 164 TYR A CA 1
ATOM 1248 C C . TYR A 1 164 ? 6.75 23.781 21.156 1 92.25 164 TYR A C 1
ATOM 1250 O O . TYR A 1 164 ? 7.844 23.266 20.906 1 92.25 164 TYR A O 1
ATOM 1258 N N . ALA A 1 165 ? 6.621 24.656 22.047 1 94.62 165 ALA A N 1
ATOM 1259 C CA . ALA A 1 165 ? 7.727 25.453 22.562 1 94.62 165 ALA A CA 1
ATOM 1260 C C . ALA A 1 165 ? 8.555 24.656 23.562 1 94.62 165 ALA A C 1
ATOM 1262 O O . ALA A 1 165 ? 9.766 24.859 23.688 1 94.62 165 ALA A O 1
ATOM 1263 N N . LEU A 1 166 ? 7.961 23.75 24.312 1 94.94 166 LEU A N 1
ATOM 1264 C CA . LEU A 1 166 ? 8.617 23.094 25.453 1 94.94 166 LEU A CA 1
ATOM 1265 C C . LEU A 1 166 ? 9.914 22.422 25.016 1 94.94 166 LEU A C 1
ATOM 1267 O O . LEU A 1 166 ? 10.992 22.766 25.516 1 94.94 166 LEU A O 1
ATOM 1271 N N . ALA A 1 167 ? 9.82 21.516 24.062 1 93.44 167 ALA A N 1
ATOM 1272 C CA . ALA A 1 167 ? 11.016 20.781 23.641 1 93.44 167 ALA A CA 1
ATOM 1273 C C . ALA A 1 167 ? 12 21.719 22.938 1 93.44 167 ALA A C 1
ATOM 1275 O O . ALA A 1 167 ? 13.219 21.562 23.078 1 93.44 167 ALA A O 1
ATOM 1276 N N . GLN A 1 168 ? 11.508 22.641 22.219 1 92.75 168 GLN A N 1
ATOM 1277 C CA . GLN A 1 168 ? 12.367 23.562 21.484 1 92.75 168 GLN A CA 1
ATOM 1278 C C . GLN A 1 168 ? 13.156 24.453 22.438 1 92.75 168 GLN A C 1
ATOM 1280 O O . GLN A 1 168 ? 14.336 24.734 22.203 1 92.75 168 GLN A O 1
ATOM 1285 N N . LEU A 1 169 ? 12.555 24.906 23.453 1 94.81 169 LEU A N 1
ATOM 1286 C CA . LEU A 1 169 ? 13.227 25.766 24.422 1 94.81 169 LEU A CA 1
ATOM 1287 C C . LEU A 1 169 ? 14.297 24.984 25.188 1 94.81 169 LEU A C 1
ATOM 1289 O O . LEU A 1 169 ? 15.336 25.547 25.547 1 94.81 169 LEU A O 1
ATOM 1293 N N . ARG A 1 170 ? 14 23.766 25.406 1 94.88 170 ARG A N 1
ATOM 1294 C CA . ARG A 1 170 ? 15.008 22.922 26.047 1 94.88 170 ARG A CA 1
ATOM 1295 C C . ARG A 1 170 ? 16.219 22.734 25.156 1 94.88 170 ARG A C 1
ATOM 1297 O O . ARG A 1 170 ? 17.359 22.828 25.609 1 94.88 170 ARG A O 1
ATOM 1304 N N . VAL A 1 171 ? 15.953 22.453 23.922 1 92.75 171 VAL A N 1
ATOM 1305 C CA . VAL A 1 171 ? 17.047 22.281 22.969 1 92.75 171 VAL A CA 1
ATOM 1306 C C . VAL A 1 171 ? 17.812 23.578 22.797 1 92.75 171 VAL A C 1
ATOM 1308 O O . VAL A 1 171 ? 19.047 23.594 22.719 1 92.75 171 VAL A O 1
ATOM 1311 N N . PHE A 1 172 ? 17.094 24.703 22.719 1 91.56 172 PHE A N 1
ATOM 1312 C CA . PHE A 1 172 ? 17.703 26.016 22.641 1 91.56 172 PHE A CA 1
ATOM 1313 C C . PHE A 1 172 ? 18.656 26.234 23.828 1 91.56 172 PHE A C 1
ATOM 1315 O O . PHE A 1 172 ? 19.797 26.656 23.641 1 91.56 172 PHE A O 1
ATOM 1322 N N . TYR A 1 173 ? 18.219 25.938 25 1 91.75 173 TYR A N 1
ATOM 1323 C CA . TYR A 1 173 ? 19.031 26.094 26.203 1 91.75 173 TYR A CA 1
ATOM 1324 C C . TYR A 1 173 ? 20.297 25.25 26.094 1 91.75 173 TYR A C 1
ATOM 1326 O O . TYR A 1 173 ? 21.391 25.75 26.359 1 91.75 173 TYR A O 1
ATOM 1334 N N . ASN A 1 174 ? 20.125 24.031 25.703 1 91 174 ASN A N 1
ATOM 1335 C CA . ASN A 1 174 ? 21.25 23.109 25.625 1 91 174 ASN A CA 1
ATOM 1336 C C . ASN A 1 174 ? 22.297 23.594 24.609 1 91 174 ASN A C 1
ATOM 1338 O O . ASN A 1 174 ? 23.5 23.406 24.812 1 91 174 ASN A O 1
ATOM 1342 N N . ARG A 1 175 ? 21.828 24.203 23.594 1 86.12 175 ARG A N 1
ATOM 1343 C CA . ARG A 1 175 ? 22.719 24.656 22.516 1 86.12 175 ARG A CA 1
ATOM 1344 C C . ARG A 1 175 ? 23.391 25.969 22.891 1 86.12 175 ARG A C 1
ATOM 1346 O O . ARG A 1 175 ? 24.5 26.266 22.406 1 86.12 175 ARG A O 1
ATOM 1353 N N . SER A 1 176 ? 22.766 26.75 23.688 1 84 176 SER A N 1
ATOM 1354 C CA . SER A 1 176 ? 23.188 28.141 23.734 1 84 176 SER A CA 1
ATOM 1355 C C . SER A 1 176 ? 23.422 28.609 25.172 1 84 176 SER A C 1
ATOM 1357 O O . SER A 1 176 ? 23.5 29.797 25.453 1 84 176 SER A O 1
ATOM 1359 N N . VAL A 1 177 ? 23.469 27.766 26.078 1 77.56 177 VAL A N 1
ATOM 1360 C CA . VAL A 1 177 ? 23.547 28.094 27.5 1 77.56 177 VAL A CA 1
ATOM 1361 C C . VAL A 1 177 ? 24.75 28.984 27.766 1 77.56 177 VAL A C 1
ATOM 1363 O O . VAL A 1 177 ? 24.703 29.859 28.641 1 77.56 177 VAL A O 1
ATOM 1366 N N . LYS A 1 178 ? 25.766 28.891 27.062 1 79.69 178 LYS A N 1
ATOM 1367 C CA . LYS A 1 178 ? 27 29.625 27.344 1 79.69 178 LYS A CA 1
ATOM 1368 C C . LYS A 1 178 ? 27.094 30.906 26.516 1 79.69 178 LYS A C 1
ATOM 1370 O O . LYS A 1 178 ? 27.984 31.719 26.703 1 79.69 178 LYS A O 1
ATOM 1375 N N . ASN A 1 179 ? 26.109 31.219 25.688 1 86.19 179 ASN A N 1
ATOM 1376 C CA . ASN A 1 179 ? 26.25 32.344 24.75 1 86.19 179 ASN A CA 1
ATOM 1377 C C . ASN A 1 179 ? 24.969 33.156 24.688 1 86.19 179 ASN A C 1
ATOM 1379 O O . ASN A 1 179 ? 24.812 34.125 25.438 1 86.19 179 ASN A O 1
ATOM 1383 N N . VAL A 1 180 ? 24.016 32.688 24.094 1 87.88 180 VAL A N 1
ATOM 1384 C CA . VAL A 1 180 ? 22.859 33.469 23.688 1 87.88 180 VAL A CA 1
ATOM 1385 C C . VAL A 1 180 ? 21.781 33.406 24.781 1 87.88 180 VAL A C 1
ATOM 1387 O O . VAL A 1 180 ? 21.062 34.375 25 1 87.88 180 VAL A O 1
ATOM 1390 N N . CYS A 1 181 ? 21.734 32.438 25.578 1 89 181 CYS A N 1
ATOM 1391 C CA . CYS A 1 181 ? 20.656 32.188 26.531 1 89 181 CYS A CA 1
ATOM 1392 C C . CYS A 1 181 ? 20.609 33.25 27.609 1 89 181 CYS A C 1
ATOM 1394 O O . CYS A 1 181 ? 19.547 33.781 27.938 1 89 181 CYS A O 1
ATOM 1396 N N . PRO A 1 182 ? 21.75 33.688 28.062 1 88.81 182 PRO A N 1
ATOM 1397 C CA . PRO A 1 182 ? 21.719 34.688 29.109 1 88.81 182 PRO A CA 1
ATOM 1398 C C . PRO A 1 182 ? 21.281 36.062 28.609 1 88.81 182 PRO A C 1
ATOM 1400 O O . PRO A 1 182 ? 20.875 36.938 29.406 1 88.81 182 PRO A O 1
ATOM 1403 N N . GLU A 1 183 ? 21.344 36.25 27.406 1 93.12 183 GLU A N 1
ATOM 1404 C CA . GLU A 1 183 ? 20.969 37.531 26.812 1 93.12 183 GLU A CA 1
ATOM 1405 C C . GLU A 1 183 ? 19.453 37.656 26.672 1 93.12 183 GLU A C 1
ATOM 1407 O O . GLU A 1 183 ? 18.938 38.781 26.547 1 93.12 183 GLU A O 1
ATOM 1412 N N . VAL A 1 184 ? 18.781 36.562 26.719 1 95.88 184 VAL A N 1
ATOM 1413 C CA . VAL A 1 184 ? 17.328 36.562 26.531 1 95.88 184 VAL A CA 1
ATOM 1414 C C . VAL A 1 184 ? 16.656 36.969 27.844 1 95.88 184 VAL A C 1
ATOM 1416 O O . VAL A 1 184 ? 16.719 36.25 28.828 1 95.88 184 VAL A O 1
ATOM 1419 N N . THR A 1 185 ? 16.016 38.062 27.828 1 95.5 185 THR A N 1
ATOM 1420 C CA . THR A 1 185 ? 15.297 38.531 29 1 95.5 185 THR A CA 1
ATOM 1421 C C . THR A 1 185 ? 13.812 38.219 28.891 1 95.5 185 THR A C 1
ATOM 1423 O O . THR A 1 185 ? 13.164 37.938 29.906 1 95.5 185 THR A O 1
ATOM 1426 N N . LYS A 1 186 ? 13.297 38.375 27.625 1 96.12 186 LYS A N 1
ATOM 1427 C CA . LYS A 1 186 ? 11.898 38.031 27.375 1 96.12 186 LYS A CA 1
ATOM 1428 C C . LYS A 1 186 ? 11.719 37.406 26.016 1 96.12 186 LYS A C 1
ATOM 1430 O O . LYS A 1 186 ? 12.375 37.781 25.047 1 96.12 186 LYS A O 1
ATOM 1435 N N . TRP A 1 187 ? 10.883 36.406 25.984 1 96.62 187 TRP A N 1
ATOM 1436 C CA . TRP A 1 187 ? 10.414 35.906 24.688 1 96.62 187 TRP A CA 1
ATOM 1437 C C . TRP A 1 187 ? 9.234 36.719 24.188 1 96.62 187 TRP A C 1
ATOM 1439 O O . TRP A 1 187 ? 8.352 37.094 24.953 1 96.62 187 TRP A O 1
ATOM 1449 N N . GLN A 1 188 ? 9.234 37.031 22.922 1 96.12 188 GLN A N 1
ATOM 1450 C CA . GLN A 1 188 ? 8.164 37.781 22.297 1 96.12 188 GLN A CA 1
ATOM 1451 C C . GLN A 1 188 ? 7.766 37.156 20.953 1 96.12 188 GLN A C 1
ATOM 1453 O O . GLN A 1 188 ? 8.555 36.438 20.344 1 96.12 188 GLN A O 1
ATOM 1458 N N . THR A 1 189 ? 6.508 37.344 20.547 1 96.31 189 THR A N 1
ATOM 1459 C CA . THR A 1 189 ? 6.07 36.938 19.219 1 96.31 189 THR A CA 1
ATOM 1460 C C . THR A 1 189 ? 6.375 38.031 18.203 1 96.31 189 THR A C 1
ATOM 1462 O O . THR A 1 189 ? 6.715 39.156 18.562 1 96.31 189 THR A O 1
ATOM 1465 N N . LEU A 1 190 ? 6.266 37.688 16.953 1 95.31 190 LEU A N 1
ATOM 1466 C CA . LEU A 1 190 ? 6.453 38.688 15.898 1 95.31 190 LEU A CA 1
ATOM 1467 C C . LEU A 1 190 ? 5.512 39.875 16.078 1 95.31 190 LEU A C 1
ATOM 1469 O O . LEU A 1 190 ? 5.926 41.031 15.961 1 95.31 190 LEU A O 1
ATOM 1473 N N . ALA A 1 191 ? 4.293 39.562 16.375 1 95.5 191 ALA A N 1
ATOM 1474 C CA . ALA A 1 191 ? 3.293 40.625 16.578 1 95.5 191 ALA A CA 1
ATOM 1475 C C . ALA A 1 191 ? 3.652 41.5 17.766 1 95.5 191 ALA A C 1
ATOM 1477 O O . ALA A 1 191 ? 3.535 42.719 17.703 1 95.5 191 ALA A O 1
ATOM 1478 N N . SER A 1 192 ? 4.086 40.906 18.828 1 94.94 192 SER A N 1
ATOM 1479 C CA . SER A 1 192 ? 4.441 41.656 20.016 1 94.94 192 SER A CA 1
ATOM 1480 C C . SER A 1 192 ? 5.648 42.562 19.766 1 94.94 192 SER A C 1
ATOM 1482 O O . SER A 1 192 ? 5.727 43.656 20.312 1 94.94 192 SER A O 1
ATOM 1484 N N . ILE A 1 193 ? 6.566 42.062 19.016 1 95.38 193 ILE A N 1
ATOM 1485 C CA . ILE A 1 193 ? 7.746 42.875 18.703 1 95.38 193 ILE A CA 1
ATOM 1486 C C . ILE A 1 193 ? 7.348 44.062 17.859 1 95.38 193 ILE A C 1
ATOM 1488 O O . ILE A 1 193 ? 7.871 45.156 18.047 1 95.38 193 ILE A O 1
ATOM 1492 N N . CYS A 1 194 ? 6.48 43.875 16.906 1 95 194 CYS A N 1
ATOM 1493 C CA . CYS A 1 194 ? 5.957 45 16.141 1 95 194 CYS A CA 1
ATOM 1494 C C . CYS A 1 194 ? 5.332 46.031 17.062 1 95 194 CYS A C 1
ATOM 1496 O O . CYS A 1 194 ? 5.605 47.25 16.938 1 95 194 CYS A O 1
ATOM 1498 N N . LEU A 1 195 ? 4.531 45.594 17.953 1 94.19 195 LEU A N 1
ATOM 1499 C CA . LEU A 1 195 ? 3.865 46.5 18.891 1 94.19 195 LEU A CA 1
ATOM 1500 C C . LEU A 1 195 ? 4.883 47.219 19.75 1 94.19 195 LEU A C 1
ATOM 1502 O O . LEU A 1 195 ? 4.738 48.438 20 1 94.19 195 LEU A O 1
ATOM 1506 N N . CYS A 1 196 ? 5.883 46.5 20.219 1 93.31 196 CYS A N 1
ATOM 1507 C CA . CYS A 1 196 ? 6.93 47.125 21.031 1 93.31 196 CYS A CA 1
ATOM 1508 C C . CYS A 1 196 ? 7.613 48.25 20.25 1 93.31 196 CYS A C 1
ATOM 1510 O O . CYS A 1 196 ? 7.844 49.312 20.781 1 93.31 196 CYS A O 1
ATOM 1512 N N . ARG A 1 197 ? 7.875 47.969 19.031 1 92.38 197 ARG A N 1
ATOM 1513 C CA . ARG A 1 197 ? 8.516 48.969 18.172 1 92.38 197 ARG A CA 1
ATOM 1514 C C . ARG A 1 197 ? 7.609 50.188 17.953 1 92.38 197 ARG A C 1
ATOM 1516 O O . ARG A 1 197 ? 8.055 51.312 18.062 1 92.38 197 ARG A O 1
ATOM 1523 N N . TRP A 1 198 ? 6.395 49.938 17.672 1 93.81 198 TRP A N 1
ATOM 1524 C CA . TRP A 1 198 ? 5.453 51 17.297 1 93.81 198 TRP A CA 1
ATOM 1525 C C . TRP A 1 198 ? 5.047 51.844 18.5 1 93.81 198 TRP A C 1
ATOM 1527 O O . TRP A 1 198 ? 4.836 53.031 18.375 1 93.81 198 TRP A O 1
ATOM 1537 N N . LEU A 1 199 ? 4.93 51.188 19.625 1 91.25 199 LEU A N 1
ATOM 1538 C CA . LEU A 1 199 ? 4.402 51.875 20.797 1 91.25 199 LEU A CA 1
ATOM 1539 C C . LEU A 1 199 ? 5.52 52.188 21.781 1 91.25 199 LEU A C 1
ATOM 1541 O O . LEU A 1 199 ? 5.254 52.625 22.906 1 91.25 199 LEU A O 1
ATOM 1545 N N . ASP A 1 200 ? 6.715 52 21.375 1 89.69 200 ASP A N 1
ATOM 1546 C CA . ASP A 1 200 ? 7.918 52.375 22.109 1 89.69 200 ASP A CA 1
ATOM 1547 C C . ASP A 1 200 ? 7.922 51.719 23.5 1 89.69 200 ASP A C 1
ATOM 1549 O O . ASP A 1 200 ? 8.047 52.406 24.516 1 89.69 200 ASP A O 1
ATOM 1553 N N . GLN A 1 201 ? 7.695 50.406 23.516 1 89.69 201 GLN A N 1
ATOM 1554 C CA . GLN A 1 201 ? 7.766 49.594 24.719 1 89.69 201 GLN A CA 1
ATOM 1555 C C . GLN A 1 201 ? 8.82 48.5 24.578 1 89.69 201 GLN A C 1
ATOM 1557 O O . GLN A 1 201 ? 9.195 48.125 23.469 1 89.69 201 GLN A O 1
ATOM 1562 N N . LYS A 1 202 ? 9.312 48.094 25.656 1 91 202 LYS A N 1
ATOM 1563 C CA . LYS A 1 202 ? 10.383 47.094 25.641 1 91 202 LYS A CA 1
ATOM 1564 C C . LYS A 1 202 ? 9.812 45.688 25.469 1 91 202 LYS A C 1
ATOM 1566 O O . LYS A 1 202 ? 10.469 44.812 24.891 1 91 202 LYS A O 1
ATOM 1571 N N . SER A 1 203 ? 8.711 45.469 26.047 1 92.06 203 SER A N 1
ATOM 1572 C CA . SER A 1 203 ? 8.07 44.156 25.938 1 92.06 203 SER A CA 1
ATOM 1573 C C . SER A 1 203 ? 6.566 44.25 26.156 1 92.06 203 SER A C 1
ATOM 1575 O O . SER A 1 203 ? 6.082 45.219 26.766 1 92.06 203 SER A O 1
ATOM 1577 N N . PHE A 1 204 ? 5.852 43.344 25.625 1 92.25 204 PHE A N 1
ATOM 1578 C CA . PHE A 1 204 ? 4.414 43.219 25.812 1 92.25 204 PHE A CA 1
ATOM 1579 C C . PHE A 1 204 ? 4.062 41.812 26.25 1 92.25 204 PHE A C 1
ATOM 1581 O O . PHE A 1 204 ? 4.824 40.875 26.016 1 92.25 204 PHE A O 1
ATOM 1588 N N . PRO A 1 205 ? 2.945 41.688 26.969 1 94.5 205 PRO A N 1
ATOM 1589 C CA . PRO A 1 205 ? 2.416 40.344 27.109 1 94.5 205 PRO A CA 1
ATOM 1590 C C . PRO A 1 205 ? 2.037 39.688 25.781 1 94.5 205 PRO A C 1
ATOM 1592 O O . PRO A 1 205 ? 1.913 40.406 24.766 1 94.5 205 PRO A O 1
ATOM 1595 N N . ILE A 1 206 ? 1.993 38.438 25.703 1 95.25 206 ILE A N 1
ATOM 1596 C CA . ILE A 1 206 ? 1.418 37.781 24.531 1 95.25 206 ILE A CA 1
ATOM 1597 C C . ILE A 1 206 ? -0.009 37.312 24.844 1 95.25 206 ILE A C 1
ATOM 1599 O O . ILE A 1 206 ? -0.373 37.156 26 1 95.25 206 ILE A O 1
ATOM 1603 N N . SER A 1 207 ? -0.83 37.25 23.812 1 96.62 207 SER A N 1
ATOM 1604 C CA . SER A 1 207 ? -2.242 36.938 24.016 1 96.62 207 SER A CA 1
ATOM 1605 C C . SER A 1 207 ? -2.43 35.5 24.469 1 96.62 207 SER A C 1
ATOM 1607 O O . SER A 1 207 ? -1.561 34.656 24.25 1 96.62 207 SER A O 1
ATOM 1609 N N . TYR A 1 208 ? -3.596 35.219 25.125 1 97.31 208 TYR A N 1
ATOM 1610 C CA . TYR A 1 208 ? -3.947 33.844 25.469 1 97.31 208 TYR A CA 1
ATOM 1611 C C . TYR A 1 208 ? -3.916 32.938 24.25 1 97.31 208 TYR A C 1
ATOM 1613 O O . TYR A 1 208 ? -3.51 31.766 24.344 1 97.31 208 TYR A O 1
ATOM 1621 N N . SER A 1 209 ? -4.344 33.5 23.141 1 97.25 209 SER A N 1
ATOM 1622 C CA . SER A 1 209 ? -4.363 32.719 21.906 1 97.25 209 SER A CA 1
ATOM 1623 C C . SER A 1 209 ? -2.957 32.312 21.484 1 97.25 209 SER A C 1
ATOM 1625 O O . SER A 1 209 ? -2.709 31.141 21.203 1 97.25 209 SER A O 1
ATOM 1627 N N . GLU A 1 210 ? -2.053 33.188 21.438 1 96.56 210 GLU A N 1
ATOM 1628 C CA . GLU A 1 210 ? -0.671 32.875 21.078 1 96.56 210 GLU A CA 1
ATOM 1629 C C . GLU A 1 210 ? -0.012 31.969 22.094 1 96.56 210 GLU A C 1
ATOM 1631 O O . GLU A 1 210 ? 0.701 31.031 21.734 1 96.56 210 GLU A O 1
ATOM 1636 N N . ALA A 1 211 ? -0.243 32.281 23.375 1 97.31 211 ALA A N 1
ATOM 1637 C CA . ALA A 1 211 ? 0.337 31.469 24.453 1 97.31 211 ALA A CA 1
ATOM 1638 C C . ALA A 1 211 ? -0.153 30.031 24.391 1 97.31 211 ALA A C 1
ATOM 1640 O O . ALA A 1 211 ? 0.59 29.094 24.703 1 97.31 211 ALA A O 1
ATOM 1641 N N . SER A 1 212 ? -1.407 29.859 24.047 1 96.94 212 SER A N 1
ATOM 1642 C CA . SER A 1 212 ? -1.996 28.531 23.969 1 96.94 212 SER A CA 1
ATOM 1643 C C . SER A 1 212 ? -1.244 27.656 22.969 1 96.94 212 SER A C 1
ATOM 1645 O O . SER A 1 212 ? -1.065 26.453 23.203 1 96.94 212 SER A O 1
ATOM 1647 N N . TRP A 1 213 ? -0.72 28.203 21.969 1 94.88 213 TRP A N 1
ATOM 1648 C CA . TRP A 1 213 ? -0.06 27.469 20.891 1 94.88 213 TRP A CA 1
ATOM 1649 C C . TRP A 1 213 ? 1.371 27.109 21.281 1 94.88 213 TRP A C 1
ATOM 1651 O O . TRP A 1 213 ? 2.041 26.344 20.578 1 94.88 213 TRP A O 1
ATOM 1661 N N . THR A 1 214 ? 1.836 27.578 22.391 1 95.69 214 THR A N 1
ATOM 1662 C CA . THR A 1 214 ? 3.145 27.172 22.891 1 95.69 214 THR A CA 1
ATOM 1663 C C . THR A 1 214 ? 3.068 25.797 23.547 1 95.69 214 THR A C 1
ATOM 1665 O O . THR A 1 214 ? 4.094 25.141 23.766 1 95.69 214 THR A O 1
ATOM 1668 N N . GLY A 1 215 ? 1.896 25.438 23.953 1 95.88 215 GLY A N 1
ATOM 1669 C CA . GLY A 1 215 ? 1.701 24.188 24.672 1 95.88 215 GLY A CA 1
ATOM 1670 C C . GLY A 1 215 ? 1.949 24.297 26.156 1 95.88 215 GLY A C 1
ATOM 1671 O O . GLY A 1 215 ? 2.035 23.281 26.859 1 95.88 215 GLY A O 1
ATOM 1672 N N . MET A 1 216 ? 2.057 25.516 26.625 1 97.31 216 MET A N 1
ATOM 1673 C CA . MET A 1 216 ? 2.422 25.688 28.016 1 97.31 216 MET A CA 1
ATOM 1674 C C . MET A 1 216 ? 1.313 26.406 28.797 1 97.31 216 MET A C 1
ATOM 1676 O O . MET A 1 216 ? 1.387 26.531 30.016 1 97.31 216 MET A O 1
ATOM 1680 N N . LEU A 1 217 ? 0.35 26.828 28.078 1 97.56 217 LEU A N 1
ATOM 1681 C CA . LEU A 1 217 ? -0.8 27.484 28.703 1 97.56 217 LEU A CA 1
ATOM 1682 C C . LEU A 1 217 ? -1.86 26.453 29.078 1 97.56 217 LEU A C 1
ATOM 1684 O O . LEU A 1 217 ? -2.178 25.562 28.297 1 97.56 217 LEU A O 1
ATOM 1688 N N . ASN A 1 218 ? -2.293 26.562 30.344 1 96.81 218 ASN A N 1
ATOM 1689 C CA . ASN A 1 218 ? -3.523 25.859 30.703 1 96.81 218 ASN A CA 1
ATOM 1690 C C . ASN A 1 218 ? -4.75 26.547 30.109 1 96.81 218 ASN A C 1
ATOM 1692 O O . ASN A 1 218 ? -5.102 27.656 30.5 1 96.81 218 ASN A O 1
ATOM 1696 N N . TYR A 1 219 ? -5.426 25.891 29.203 1 95.31 219 TYR A N 1
ATOM 1697 C CA . TYR A 1 219 ? -6.465 26.547 28.422 1 95.31 219 TYR A CA 1
ATOM 1698 C C . TYR A 1 219 ? -7.688 26.844 29.281 1 95.31 219 TYR A C 1
ATOM 1700 O O . TYR A 1 219 ? -8.539 27.656 28.922 1 95.31 219 TYR A O 1
ATOM 1708 N N . ARG A 1 220 ? -7.82 26.234 30.484 1 94.56 220 ARG A N 1
ATOM 1709 C CA . ARG A 1 220 ? -8.945 26.469 31.375 1 94.56 220 ARG A CA 1
ATOM 1710 C C . ARG A 1 220 ? -8.719 27.703 32.219 1 94.56 220 ARG A C 1
ATOM 1712 O O . ARG A 1 220 ? -9.633 28.5 32.438 1 94.56 220 ARG A O 1
ATOM 1719 N N . THR A 1 221 ? -7.445 27.812 32.688 1 94.94 221 THR A N 1
ATOM 1720 C CA . THR A 1 221 ? -7.168 28.875 33.656 1 94.94 221 THR A CA 1
ATOM 1721 C C . THR A 1 221 ? -6.535 30.078 32.938 1 94.94 221 THR A C 1
ATOM 1723 O O . THR A 1 221 ? -6.496 31.172 33.5 1 94.94 221 THR A O 1
ATOM 1726 N N . CYS A 1 222 ? -5.984 29.891 31.734 1 96.38 222 CYS A N 1
ATOM 1727 C CA . CYS A 1 222 ? -5.258 30.906 30.984 1 96.38 222 CYS A CA 1
ATOM 1728 C C . CYS A 1 222 ? -4.035 31.391 31.75 1 96.38 222 CYS A C 1
ATOM 1730 O O . CYS A 1 222 ? -3.74 32.594 31.781 1 96.38 222 CYS A O 1
ATOM 1732 N N . GLU A 1 223 ? -3.439 30.469 32.469 1 97.12 223 GLU A N 1
ATOM 1733 C CA . GLU A 1 223 ? -2.146 30.625 33.125 1 97.12 223 GLU A CA 1
ATOM 1734 C C . GLU A 1 223 ? -1.15 29.578 32.625 1 97.12 223 GLU A C 1
ATOM 1736 O O . GLU A 1 223 ? -1.545 28.531 32.125 1 97.12 223 GLU A O 1
ATOM 1741 N N . TYR A 1 224 ? 0.107 29.984 32.781 1 97.81 224 TYR A N 1
ATOM 1742 C CA . TYR A 1 224 ? 1.088 28.953 32.469 1 97.81 224 TYR A CA 1
ATOM 1743 C C . TYR A 1 224 ? 0.914 27.75 33.375 1 97.81 224 TYR A C 1
ATOM 1745 O O . TYR A 1 224 ? 0.692 27.906 34.594 1 97.81 224 TYR A O 1
ATOM 1753 N N . GLU A 1 225 ? 0.957 26.594 32.812 1 97.31 225 GLU A N 1
ATOM 1754 C CA . GLU A 1 225 ? 0.803 25.375 33.625 1 97.31 225 GLU A CA 1
ATOM 1755 C C . GLU A 1 225 ? 2.086 25.047 34.375 1 97.31 225 GLU A C 1
ATOM 1757 O O . GLU A 1 225 ? 3.096 24.688 33.781 1 97.31 225 GLU A O 1
ATOM 1762 N N . PRO A 1 226 ? 2.057 25.062 35.719 1 97.12 226 PRO A N 1
ATOM 1763 C CA . PRO A 1 226 ? 3.279 24.906 36.5 1 97.12 226 PRO A CA 1
ATOM 1764 C C . PRO A 1 226 ? 4 23.578 36.219 1 97.12 226 PRO A C 1
ATOM 1766 O O . PRO A 1 226 ? 5.23 23.562 36.125 1 97.12 226 PRO A O 1
ATOM 1769 N N . ASP A 1 227 ? 3.287 22.516 36.094 1 96.31 227 ASP A N 1
ATOM 1770 C CA . ASP A 1 227 ? 3.893 21.203 35.875 1 96.31 227 ASP A CA 1
ATOM 1771 C C . ASP A 1 227 ? 4.672 21.188 34.562 1 96.31 227 ASP A C 1
ATOM 1773 O O . ASP A 1 227 ? 5.695 20.5 34.438 1 96.31 227 ASP A O 1
ATOM 1777 N N . ILE A 1 228 ? 4.203 21.859 33.594 1 97.06 228 ILE A N 1
ATOM 1778 C CA . ILE A 1 228 ? 4.875 21.922 32.312 1 97.06 228 ILE A CA 1
ATOM 1779 C C . ILE A 1 228 ? 6.074 22.859 32.406 1 97.06 228 ILE A C 1
ATOM 1781 O O . ILE A 1 228 ? 7.152 22.562 31.891 1 97.06 228 ILE A O 1
ATOM 1785 N N . LEU A 1 229 ? 5.918 23.984 33.125 1 97.25 229 LEU A N 1
ATOM 1786 C CA . LEU A 1 229 ? 6.992 24.953 33.25 1 97.25 229 LEU A CA 1
ATOM 1787 C C . LEU A 1 229 ? 8.172 24.359 34.031 1 97.25 229 LEU A C 1
ATOM 1789 O O . LEU A 1 229 ? 9.32 24.75 33.812 1 97.25 229 LEU A O 1
ATOM 1793 N N . ASN A 1 230 ? 7.812 23.469 34.906 1 96.56 230 ASN A N 1
ATOM 1794 C CA . ASN A 1 230 ? 8.852 22.844 35.719 1 96.56 230 ASN A CA 1
ATOM 1795 C C . ASN A 1 230 ? 9.805 22.016 34.844 1 96.56 230 ASN A C 1
ATOM 1797 O O . ASN A 1 230 ? 10.898 21.656 35.281 1 96.56 230 ASN A O 1
ATOM 1801 N N . LEU A 1 231 ? 9.398 21.672 33.688 1 96.94 231 LEU A N 1
ATOM 1802 C CA . LEU A 1 231 ? 10.242 20.906 32.781 1 96.94 231 LEU A CA 1
ATOM 1803 C C . LEU A 1 231 ? 11.227 21.812 32.062 1 96.94 231 LEU A C 1
ATOM 1805 O O . LEU A 1 231 ? 12.164 21.312 31.406 1 96.94 231 LEU A O 1
ATOM 1809 N N . LEU A 1 232 ? 11.078 23.109 32.156 1 96.69 232 LEU A N 1
ATOM 1810 C CA . LEU A 1 232 ? 11.953 24.062 31.484 1 96.69 232 LEU A CA 1
ATOM 1811 C C . LEU A 1 232 ? 13.133 24.438 32.375 1 96.69 232 LEU A C 1
ATOM 1813 O O . LEU A 1 232 ? 13.008 24.484 33.594 1 96.69 232 LEU A O 1
ATOM 1817 N N . PRO A 1 233 ? 14.234 24.719 31.672 1 94.38 233 PRO A N 1
ATOM 1818 C CA . PRO A 1 233 ? 15.297 25.359 32.469 1 94.38 233 PRO A CA 1
ATOM 1819 C C . PRO A 1 233 ? 14.867 26.703 33.062 1 94.38 233 PRO A C 1
ATOM 1821 O O . PRO A 1 233 ? 14.07 27.422 32.469 1 94.38 233 PRO A O 1
ATOM 1824 N N . ASN A 1 234 ? 15.484 27.062 34.094 1 92.5 234 ASN A N 1
ATOM 1825 C CA . ASN A 1 234 ? 15.086 28.234 34.844 1 92.5 234 ASN A CA 1
ATOM 1826 C C . ASN A 1 234 ? 15.188 29.5 34 1 92.5 234 ASN A C 1
ATOM 1828 O O . ASN A 1 234 ? 14.336 30.391 34.094 1 92.5 234 ASN A O 1
ATOM 1832 N N . CYS A 1 235 ? 16.219 29.641 33.281 1 91.06 235 CYS A N 1
ATOM 1833 C CA . CYS A 1 235 ? 16.406 30.844 32.469 1 91.06 235 CYS A CA 1
ATOM 1834 C C . CYS A 1 235 ? 15.312 31 31.438 1 91.06 235 CYS A C 1
ATOM 1836 O O . CYS A 1 235 ? 14.867 32.094 31.156 1 91.06 235 CYS A O 1
ATOM 1838 N N . CYS A 1 236 ? 14.906 29.891 30.906 1 93.62 236 CYS A N 1
ATOM 1839 C CA . CYS A 1 236 ? 13.828 29.938 29.922 1 93.62 236 CYS A CA 1
ATOM 1840 C C . CYS A 1 236 ? 12.492 30.266 30.594 1 93.62 236 CYS A C 1
ATOM 1842 O O . CYS A 1 236 ? 11.703 31.031 30.047 1 93.62 236 CYS A O 1
ATOM 1844 N N . ARG A 1 237 ? 12.273 29.703 31.75 1 94.31 237 ARG A N 1
ATOM 1845 C CA . ARG A 1 237 ? 11.039 29.938 32.5 1 94.31 237 ARG A CA 1
ATOM 1846 C C . ARG A 1 237 ? 10.891 31.406 32.875 1 94.31 237 ARG A C 1
ATOM 1848 O O . ARG A 1 237 ? 9.812 31.984 32.688 1 94.31 237 ARG A O 1
ATOM 1855 N N . ARG A 1 238 ? 11.898 32 33.281 1 93.69 238 ARG A N 1
ATOM 1856 C CA . ARG A 1 238 ? 11.883 33.375 33.719 1 93.69 238 ARG A CA 1
ATOM 1857 C C . ARG A 1 238 ? 11.672 34.344 32.562 1 93.69 238 ARG A C 1
ATOM 1859 O O . ARG A 1 238 ? 11.164 35.438 32.719 1 93.69 238 ARG A O 1
ATOM 1866 N N . ALA A 1 239 ? 12.07 33.906 31.406 1 96.31 239 ALA A N 1
ATOM 1867 C CA . ALA A 1 239 ? 12.023 34.781 30.234 1 96.31 239 ALA A CA 1
ATOM 1868 C C . ALA A 1 239 ? 10.68 34.656 29.531 1 96.31 239 ALA A C 1
ATOM 1870 O O . ALA A 1 239 ? 10.445 35.344 28.531 1 96.31 239 ALA A O 1
ATOM 1871 N N . LEU A 1 240 ? 9.75 33.844 30.062 1 96.81 240 LEU A N 1
ATOM 1872 C CA . LEU A 1 240 ? 8.438 33.719 29.422 1 96.81 240 LEU A CA 1
ATOM 1873 C C . LEU A 1 240 ? 7.66 35 29.516 1 96.81 240 LEU A C 1
ATOM 1875 O O . LEU A 1 240 ? 7.742 35.719 30.531 1 96.81 240 LEU A O 1
ATOM 1879 N N . PRO A 1 241 ? 6.98 35.344 28.453 1 94.81 241 PRO A N 1
ATOM 1880 C CA . PRO A 1 241 ? 6.219 36.594 28.469 1 94.81 241 PRO A CA 1
ATOM 1881 C C . PRO A 1 241 ? 5.039 36.562 29.438 1 94.81 241 PRO A C 1
ATOM 1883 O O . PRO A 1 241 ? 4.527 35.469 29.75 1 94.81 241 PRO A O 1
ATOM 1886 N N . GLU A 1 242 ? 4.648 37.719 29.891 1 95.12 242 GLU A N 1
ATOM 1887 C CA . GLU A 1 242 ? 3.381 37.812 30.609 1 95.12 242 GLU A CA 1
ATOM 1888 C C . GLU A 1 242 ? 2.205 37.469 29.688 1 95.12 242 GLU A C 1
ATOM 1890 O O . GLU A 1 242 ? 2.348 37.469 28.469 1 95.12 242 GLU A O 1
ATOM 1895 N N . LEU A 1 243 ? 1.112 37.156 30.344 1 96.38 243 LEU A N 1
ATOM 1896 C CA . LEU A 1 243 ? -0.062 36.75 29.594 1 96.38 243 LEU A CA 1
ATOM 1897 C C . LEU A 1 243 ? -1.188 37.781 29.734 1 96.38 243 LEU A C 1
ATOM 1899 O O . LEU A 1 243 ? -1.343 38.375 30.781 1 96.38 243 LEU A O 1
ATOM 1903 N N . ALA A 1 244 ? -1.878 37.969 28.672 1 95.62 244 ALA A N 1
ATOM 1904 C CA . ALA A 1 244 ? -3.072 38.812 28.656 1 95.62 244 ALA A CA 1
ATOM 1905 C C . ALA A 1 244 ? -4.02 38.406 27.531 1 95.62 244 ALA A C 1
ATOM 1907 O O . ALA A 1 244 ? -3.643 37.625 26.641 1 95.62 244 ALA A O 1
ATOM 1908 N N . ASP A 1 245 ? -5.238 38.812 27.719 1 95.06 245 ASP A N 1
ATOM 1909 C CA . ASP A 1 245 ? -6.109 38.625 26.547 1 95.06 245 ASP A CA 1
ATOM 1910 C C . ASP A 1 245 ? -5.707 39.562 25.422 1 95.06 245 ASP A C 1
ATOM 1912 O O . ASP A 1 245 ? -4.926 40.5 25.625 1 95.06 245 ASP A O 1
ATOM 1916 N N . PHE A 1 246 ? -6.172 39.312 24.219 1 94.44 246 PHE A N 1
ATOM 1917 C CA . PHE A 1 246 ? -5.688 40.031 23.047 1 94.44 246 PHE A CA 1
ATOM 1918 C C . PHE A 1 246 ? -6.078 41.5 23.109 1 94.44 246 PHE A C 1
ATOM 1920 O O . PHE A 1 246 ? -5.414 42.344 22.5 1 94.44 246 PHE A O 1
ATOM 1927 N N . ASP A 1 247 ? -7.109 41.906 23.875 1 91.31 247 ASP A N 1
ATOM 1928 C CA . ASP A 1 247 ? -7.621 43.281 23.859 1 91.31 247 ASP A CA 1
ATOM 1929 C C . ASP A 1 247 ? -7.309 44 25.172 1 91.31 247 ASP A C 1
ATOM 1931 O O . ASP A 1 247 ? -7.824 45.094 25.422 1 91.31 247 ASP A O 1
ATOM 1935 N N . GLU A 1 248 ? -6.566 43.438 26.141 1 82.56 248 GLU A N 1
ATOM 1936 C CA . GLU A 1 248 ? -6.375 44.031 27.469 1 82.56 248 GLU A CA 1
ATOM 1937 C C . GLU A 1 248 ? -5.285 45.094 27.453 1 82.56 248 GLU A C 1
ATOM 1939 O O . GLU A 1 248 ? -5.504 46.219 27.906 1 82.56 248 GLU A O 1
ATOM 1944 N N . PRO A 1 249 ? -4.004 44.625 27.391 1 61.91 249 PRO A N 1
ATOM 1945 C CA . PRO A 1 249 ? -2.9 45.5 27.766 1 61.91 249 PRO A CA 1
ATOM 1946 C C . PRO A 1 249 ? -2.875 46.812 26.969 1 61.91 249 PRO A C 1
ATOM 1948 O O . PRO A 1 249 ? -2.537 47.844 27.5 1 61.91 249 PRO A O 1
ATOM 1951 N N . ILE A 1 250 ? -3.041 46.594 25.719 1 59.19 250 ILE A N 1
ATOM 1952 C CA . ILE A 1 250 ? -2.74 47.719 24.828 1 59.19 250 ILE A CA 1
ATOM 1953 C C . ILE A 1 250 ? -3.828 48.781 24.953 1 59.19 250 ILE A C 1
ATOM 1955 O O . ILE A 1 250 ? -3.691 49.875 24.406 1 59.19 250 ILE A O 1
ATOM 1959 N N . THR A 1 251 ? -4.957 48.281 25.484 1 48.28 251 THR A N 1
ATOM 1960 C CA . THR A 1 251 ? -6.117 49.156 25.5 1 48.28 251 THR A CA 1
ATOM 1961 C C . THR A 1 251 ? -5.84 50.406 26.344 1 48.28 251 THR A C 1
ATOM 1963 O O . THR A 1 251 ? -6.496 51.438 26.172 1 48.28 251 THR A O 1
ATOM 1966 N N . LEU A 1 252 ? -4.84 50.188 27.375 1 46.41 252 LEU A N 1
ATOM 1967 C CA . LEU A 1 252 ? -4.727 51.406 28.203 1 46.41 252 LEU A CA 1
ATOM 1968 C C . LEU A 1 252 ? -3.914 52.469 27.484 1 46.41 252 LEU A C 1
ATOM 1970 O O . LEU A 1 252 ? -3.904 53.625 27.906 1 46.41 252 LEU A O 1
ATOM 1974 N N . GLN A 1 253 ? -3.1 52 26.406 1 55.38 253 GLN A N 1
ATOM 1975 C CA . GLN A 1 253 ? -2.285 53.031 25.797 1 55.38 253 GLN A CA 1
ATOM 1976 C C . GLN A 1 253 ? -2.947 53.562 24.516 1 55.38 253 GLN A C 1
ATOM 1978 O O . GLN A 1 253 ? -3.311 52.812 23.625 1 55.38 253 GLN A O 1
ATOM 1983 N N . LYS A 1 254 ? -3.621 54.719 24.719 1 62.28 254 LYS A N 1
ATOM 1984 C CA . LYS A 1 254 ? -4.238 55.438 23.609 1 62.28 254 LYS A CA 1
ATOM 1985 C C . LYS A 1 254 ? -3.213 55.812 22.547 1 62.28 254 LYS A C 1
ATOM 1987 O O . LYS A 1 254 ? -2.389 56.688 22.734 1 62.28 254 LYS A O 1
ATOM 1992 N N . GLY A 1 255 ? -3.111 54.812 21.438 1 72.94 255 GLY A N 1
ATOM 1993 C CA . GLY A 1 255 ? -2.5 55.156 20.172 1 72.94 255 GLY A CA 1
ATOM 1994 C C . GLY A 1 255 ? -0.984 55.156 20.219 1 72.94 255 GLY A C 1
ATOM 1995 O O . GLY A 1 255 ? -0.385 54.625 21.141 1 72.94 255 GLY A O 1
ATOM 1996 N N . ILE A 1 256 ? -0.291 55.531 19.234 1 82.31 256 ILE A N 1
ATOM 1997 C CA . ILE A 1 256 ? 1.159 55.625 19.109 1 82.31 256 ILE A CA 1
ATOM 1998 C C . ILE A 1 256 ? 1.662 56.844 19.891 1 82.31 256 ILE A C 1
ATOM 2000 O O . ILE A 1 256 ? 1.238 57.969 19.641 1 82.31 256 ILE A O 1
ATOM 2004 N N . PRO A 1 257 ? 2.531 56.594 20.891 1 82.88 257 PRO A N 1
ATOM 2005 C CA . PRO A 1 257 ? 3.051 57.75 21.641 1 82.88 257 PRO A CA 1
ATOM 2006 C C . PRO A 1 257 ? 3.869 58.688 20.781 1 82.88 257 PRO A C 1
ATOM 2008 O O . PRO A 1 257 ? 4.484 58.281 19.797 1 82.88 257 PRO A O 1
ATOM 2011 N N . SER A 1 258 ? 3.846 59.906 21.188 1 80.81 258 SER A N 1
ATOM 2012 C CA . SER A 1 258 ? 4.574 60.938 20.453 1 80.81 258 SER A CA 1
ATOM 2013 C C . SER A 1 258 ? 6.07 60.656 20.438 1 80.81 258 SER A C 1
ATOM 2015 O O . SER A 1 258 ? 6.793 61.125 19.562 1 80.81 258 SER A O 1
ATOM 2017 N N . SER A 1 259 ? 6.492 59.875 21.359 1 81.69 259 SER A N 1
ATOM 2018 C CA . SER A 1 259 ? 7.91 59.562 21.453 1 81.69 259 SER A CA 1
ATOM 2019 C C . SER A 1 259 ? 8.312 58.562 20.375 1 81.69 259 SER A C 1
ATOM 2021 O O . SER A 1 259 ? 9.492 58.406 20.047 1 81.69 259 SER A O 1
ATOM 2023 N N . SER A 1 260 ? 7.355 57.938 19.828 1 88.56 260 SER A N 1
ATOM 2024 C CA . SER A 1 260 ? 7.633 56.906 18.812 1 88.56 260 SER A CA 1
ATOM 2025 C C . SER A 1 260 ? 7.836 57.531 17.438 1 88.56 260 SER A C 1
ATOM 2027 O O . SER A 1 260 ? 7.129 58.469 17.062 1 88.56 260 SER A O 1
ATOM 2029 N N . THR A 1 261 ? 8.805 57.062 16.703 1 89.31 261 THR A N 1
ATOM 2030 C CA . THR A 1 261 ? 9.055 57.531 15.352 1 89.31 261 THR A CA 1
ATOM 2031 C C . THR A 1 261 ? 7.895 57.156 14.43 1 89.31 261 THR A C 1
ATOM 2033 O O . THR A 1 261 ? 7.734 57.75 13.367 1 89.31 261 THR A O 1
ATOM 2036 N N . TYR A 1 262 ? 7.094 56.25 14.93 1 93.19 262 TYR A N 1
ATOM 2037 C CA . TYR A 1 262 ? 6.004 55.781 14.086 1 93.19 262 TYR A CA 1
ATOM 2038 C C . TYR A 1 262 ? 4.82 56.75 14.141 1 93.19 262 TYR A C 1
ATOM 2040 O O . TYR A 1 262 ? 3.932 56.688 13.281 1 93.19 262 TYR A O 1
ATOM 2048 N N . ALA A 1 263 ? 4.824 57.656 15.125 1 89.94 263 ALA A N 1
ATOM 2049 C CA . ALA A 1 263 ? 3.758 58.625 15.219 1 89.94 263 ALA A CA 1
ATOM 2050 C C . ALA A 1 263 ? 3.748 59.562 13.992 1 89.94 263 ALA A C 1
ATOM 2052 O O . ALA A 1 263 ? 2.684 59.938 13.508 1 89.94 263 ALA A O 1
ATOM 2053 N N . CYS A 1 264 ? 4.953 59.875 13.523 1 91.62 264 CYS A N 1
ATOM 2054 C CA . CYS A 1 264 ? 5.078 60.719 12.336 1 91.62 264 CYS A CA 1
ATOM 2055 C C . CYS A 1 264 ? 4.891 59.875 11.07 1 91.62 264 CYS A C 1
ATOM 2057 O O . CYS A 1 264 ? 4.34 60.375 10.078 1 91.62 264 CYS A O 1
ATOM 2059 N N . ARG A 1 265 ? 5.285 58.656 11.148 1 93.62 265 ARG A N 1
ATOM 2060 C CA . ARG A 1 265 ? 5.207 57.781 9.992 1 93.62 265 ARG A CA 1
ATOM 2061 C C . ARG A 1 265 ? 3.758 57.438 9.656 1 93.62 265 ARG A C 1
ATOM 2063 O O . ARG A 1 265 ? 3.385 57.375 8.484 1 93.62 265 ARG A O 1
ATOM 2070 N N . TRP A 1 266 ? 2.973 57.25 10.75 1 93.94 266 TRP A N 1
ATOM 2071 C CA . TRP A 1 266 ? 1.582 56.844 10.57 1 93.94 266 TRP A CA 1
ATOM 2072 C C . TRP A 1 266 ? 0.648 57.75 11.367 1 93.94 266 TRP A C 1
ATOM 2074 O O . TRP A 1 266 ? 0.041 57.312 12.352 1 93.94 266 TRP A O 1
ATOM 2084 N N . PRO A 1 267 ? 0.376 58.938 10.906 1 89.56 267 PRO A N 1
ATOM 2085 C CA . PRO A 1 267 ? -0.516 59.812 11.641 1 89.56 267 PRO A CA 1
ATOM 2086 C C . PRO A 1 267 ? -1.924 59.25 11.805 1 89.56 267 PRO A C 1
ATOM 2088 O O . PRO A 1 267 ? -2.588 59.531 12.805 1 89.56 267 PRO A O 1
ATOM 2091 N N . GLU A 1 268 ? -2.359 58.469 10.883 1 90.25 268 GLU A N 1
ATOM 2092 C CA . GLU A 1 268 ? -3.699 57.875 10.922 1 90.25 268 GLU A CA 1
ATOM 2093 C C . GLU A 1 268 ? -3.838 56.875 12.062 1 90.25 268 GLU A C 1
ATOM 2095 O O . GLU A 1 268 ? -4.949 56.562 12.492 1 90.25 268 GLU A O 1
ATOM 2100 N N . LEU A 1 269 ? -2.686 56.375 12.578 1 91.31 269 LEU A N 1
ATOM 2101 C CA . LEU A 1 269 ? -2.727 55.344 13.594 1 91.31 269 LEU A CA 1
ATOM 2102 C C . LEU A 1 269 ? -2.486 55.906 14.984 1 91.31 269 LEU A C 1
ATOM 2104 O O . LEU A 1 269 ? -2.516 55.188 15.977 1 91.31 269 LEU A O 1
ATOM 2108 N N . ARG A 1 270 ? -2.336 57.156 15.117 1 88.5 270 ARG A N 1
ATOM 2109 C CA . ARG A 1 270 ? -1.942 57.781 16.359 1 88.5 270 ARG A CA 1
ATOM 2110 C C . ARG A 1 270 ? -2.965 57.531 17.469 1 88.5 270 ARG A C 1
ATOM 2112 O O . ARG A 1 270 ? -2.607 57.438 18.641 1 88.5 270 ARG A O 1
ATOM 2119 N N . HIS A 1 271 ? -4.219 57.375 17.109 1 87.44 271 HIS A N 1
ATOM 2120 C CA . HIS A 1 271 ? -5.258 57.188 18.109 1 87.44 271 HIS A CA 1
ATOM 2121 C C . HIS A 1 271 ? -5.91 55.812 18 1 87.44 271 HIS A C 1
ATOM 2123 O O . HIS A 1 271 ? -6.93 55.562 18.641 1 87.44 271 HIS A O 1
ATOM 2129 N N . ALA A 1 272 ? -5.34 55.062 17.188 1 91.12 272 ALA A N 1
ATOM 2130 C CA . ALA A 1 272 ? -5.895 53.719 17 1 91.12 272 ALA A CA 1
ATOM 2131 C C . ALA A 1 272 ? -5.629 52.812 18.219 1 91.12 272 ALA A C 1
ATOM 2133 O O . ALA A 1 272 ? -4.605 52.969 18.891 1 91.12 272 ALA A O 1
ATOM 2134 N N . ARG A 1 273 ? -6.551 51.938 18.516 1 91.56 273 ARG A N 1
ATOM 2135 C CA . ARG A 1 273 ? -6.297 50.906 19.516 1 91.56 273 ARG A CA 1
ATOM 2136 C C . ARG A 1 273 ? -5.516 49.75 18.891 1 91.56 273 ARG A C 1
ATOM 2138 O O . ARG A 1 273 ? -5.832 49.281 17.797 1 91.56 273 ARG A O 1
ATOM 2145 N N . PHE A 1 274 ? -4.5 49.375 19.578 1 93.75 274 PHE A N 1
ATOM 2146 C CA . PHE A 1 274 ? -3.697 48.25 19.109 1 93.75 274 PHE A CA 1
ATOM 2147 C C . PHE A 1 274 ? -4.031 46.969 19.891 1 93.75 274 PHE A C 1
ATOM 2149 O O . PHE A 1 274 ? -4.242 47.031 21.094 1 93.75 274 PHE A O 1
ATOM 2156 N N . PHE A 1 275 ? -4.184 45.844 19.219 1 94.44 275 PHE A N 1
ATOM 2157 C CA . PHE A 1 275 ? -4.52 44.562 19.828 1 94.44 275 PHE A CA 1
ATOM 2158 C C . PHE A 1 275 ? -3.342 43.594 19.734 1 94.44 275 PHE A C 1
ATOM 2160 O O . PHE A 1 275 ? -2.561 43.656 18.781 1 94.44 275 PHE A O 1
ATOM 2167 N N . LEU A 1 276 ? -3.189 42.719 20.734 1 95.62 276 LEU A N 1
ATOM 2168 C CA . LEU A 1 276 ? -2.182 41.688 20.688 1 95.62 276 LEU A CA 1
ATOM 2169 C C . LEU A 1 276 ? -2.488 40.688 19.578 1 95.62 276 LEU A C 1
ATOM 2171 O O . LEU A 1 276 ? -3.623 40.594 19.094 1 95.62 276 LEU A O 1
ATOM 2175 N N . GLY A 1 277 ? -1.45 39.969 19.234 1 96.25 277 GLY A N 1
ATOM 2176 C CA . GLY A 1 277 ? -1.626 39 18.172 1 96.25 277 GLY A CA 1
ATOM 2177 C C . GLY A 1 277 ? -2.535 37.844 18.562 1 96.25 277 GLY A C 1
ATOM 2178 O O . GLY A 1 277 ? -2.539 37.406 19.719 1 96.25 277 GLY A O 1
ATOM 2179 N N . VAL A 1 278 ? -3.311 37.344 17.609 1 97 278 VAL A N 1
ATOM 2180 C CA . VAL A 1 278 ? -4.105 36.125 17.75 1 97 278 VAL A CA 1
ATOM 2181 C C . VAL A 1 278 ? -3.611 35.062 16.75 1 97 278 VAL A C 1
ATOM 2183 O O . VAL A 1 278 ? -3.145 35.406 15.664 1 97 278 VAL A O 1
ATOM 2186 N N . GLY A 1 279 ? -3.688 33.875 17.172 1 95.69 279 GLY A N 1
ATOM 2187 C CA . GLY A 1 279 ? -3.221 32.812 16.297 1 95.69 279 GLY A CA 1
ATOM 2188 C C . GLY A 1 279 ? -3.932 32.812 14.953 1 95.69 279 GLY A C 1
ATOM 2189 O O . GLY A 1 279 ? -5.145 33.031 14.883 1 95.69 279 GLY A O 1
ATOM 2190 N N . ASP A 1 280 ? -3.176 32.5 13.875 1 91.75 280 ASP A N 1
ATOM 2191 C CA . ASP A 1 280 ? -3.693 32.562 12.516 1 91.75 280 ASP A CA 1
ATOM 2192 C C . ASP A 1 280 ? -4.82 31.531 12.32 1 91.75 280 ASP A C 1
ATOM 2194 O O . ASP A 1 280 ? -5.801 31.812 11.625 1 91.75 280 ASP A O 1
ATOM 2198 N N . GLY A 1 281 ? -4.73 30.422 12.969 1 89.38 281 GLY A N 1
ATOM 2199 C CA . GLY A 1 281 ? -5.801 29.438 12.859 1 89.38 281 GLY A CA 1
ATOM 2200 C C . GLY A 1 281 ? -7.121 29.938 13.414 1 89.38 281 GLY A C 1
ATOM 2201 O O . GLY A 1 281 ? -8.172 29.719 12.82 1 89.38 281 GLY A O 1
ATOM 2202 N N . ALA A 1 282 ? -7.055 30.531 14.539 1 92.94 282 ALA A N 1
ATOM 2203 C CA . ALA A 1 282 ? -8.25 31.109 15.148 1 92.94 282 ALA A CA 1
ATOM 2204 C C . ALA A 1 282 ? -8.828 32.219 14.281 1 92.94 282 ALA A C 1
ATOM 2206 O O . ALA A 1 282 ? -10.039 32.281 14.07 1 92.94 282 ALA A O 1
ATOM 2207 N N . CYS A 1 283 ? -7.945 33.031 13.781 1 92.06 283 CYS A N 1
ATOM 2208 C CA . CYS A 1 283 ? -8.375 34.125 12.914 1 92.06 283 CYS A CA 1
ATOM 2209 C C . CYS A 1 283 ? -9.016 33.594 11.641 1 92.06 283 CYS A C 1
ATOM 2211 O O . CYS A 1 283 ? -10.047 34.125 11.188 1 92.06 283 CYS A O 1
ATOM 2213 N N . ALA A 1 284 ? -8.406 32.656 11.109 1 87.5 284 ALA A N 1
ATOM 2214 C CA . ALA A 1 284 ? -8.953 32.031 9.898 1 87.5 284 ALA A CA 1
ATOM 2215 C C . ALA A 1 284 ? -10.344 31.453 10.148 1 87.5 284 ALA A C 1
ATOM 2217 O O . ALA A 1 284 ? -11.227 31.578 9.305 1 87.5 284 ALA A O 1
ATOM 2218 N N . ASN A 1 285 ? -10.523 30.828 11.258 1 89.81 285 ASN A N 1
ATOM 2219 C CA . ASN A 1 285 ? -11.812 30.25 11.617 1 89.81 285 ASN A CA 1
ATOM 2220 C C . ASN A 1 285 ? -12.891 31.328 11.742 1 89.81 285 ASN A C 1
ATOM 2222 O O . ASN A 1 285 ? -13.961 31.219 11.148 1 89.81 285 ASN A O 1
ATOM 2226 N N . ILE A 1 286 ? -12.586 32.281 12.43 1 88.25 286 ILE A N 1
ATOM 2227 C CA . ILE A 1 286 ? -13.531 33.375 12.68 1 88.25 286 ILE A CA 1
ATOM 2228 C C . ILE A 1 286 ? -13.805 34.125 11.383 1 88.25 286 ILE A C 1
ATOM 2230 O O . ILE A 1 286 ? -14.945 34.469 11.086 1 88.25 286 ILE A O 1
ATOM 2234 N N . GLY A 1 287 ? -12.781 34.344 10.641 1 86 287 GLY A N 1
ATOM 2235 C CA . GLY A 1 287 ? -12.922 35.062 9.375 1 86 287 GLY A CA 1
ATOM 2236 C C . GLY A 1 287 ? -13.758 34.312 8.359 1 86 287 GLY A C 1
ATOM 2237 O O . GLY A 1 287 ? -14.297 34.906 7.426 1 86 287 GLY A O 1
ATOM 2238 N N . SER A 1 288 ? -13.836 33.062 8.547 1 82.25 288 SER A N 1
ATOM 2239 C CA . SER A 1 288 ? -14.648 32.219 7.676 1 82.25 288 SER A CA 1
ATOM 2240 C C . SER A 1 288 ? -16.062 32.062 8.219 1 82.25 288 SER A C 1
ATOM 2242 O O . SER A 1 288 ? -16.797 31.141 7.809 1 82.25 288 SER A O 1
ATOM 2244 N N . LYS A 1 289 ? -16.375 32.812 9.195 1 80.94 289 LYS A N 1
ATOM 2245 C CA . LYS A 1 289 ? -17.703 32.875 9.805 1 80.94 289 LYS A CA 1
ATOM 2246 C C . LYS A 1 289 ? -17.984 31.641 10.664 1 80.94 289 LYS A C 1
ATOM 2248 O O . LYS A 1 289 ? -19.125 31.219 10.805 1 80.94 289 LYS A O 1
ATOM 2253 N N . CYS A 1 290 ? -16.938 31.016 11.07 1 87.81 290 CYS A N 1
ATOM 2254 C CA . CYS A 1 290 ? -17.047 29.875 11.977 1 87.81 290 CYS A CA 1
ATOM 2255 C C . CYS A 1 290 ? -16.75 30.297 13.414 1 87.81 290 CYS A C 1
ATOM 2257 O O . CYS A 1 290 ? -15.797 29.812 14.016 1 87.81 290 CYS A O 1
ATOM 2259 N N . SER A 1 291 ? -17.656 31.125 13.914 1 86.44 291 SER A N 1
ATOM 2260 C CA . SER A 1 291 ? -17.453 31.672 15.25 1 86.44 291 SER A CA 1
ATOM 2261 C C . SER A 1 291 ? -18.344 30.984 16.281 1 86.44 291 SER A C 1
ATOM 2263 O O . SER A 1 291 ? -18.25 31.25 17.469 1 86.44 291 SER A O 1
ATOM 2265 N N . THR A 1 292 ? -19.203 30.109 15.758 1 84.56 292 THR A N 1
ATOM 2266 C CA . THR A 1 292 ? -20.109 29.375 16.641 1 84.56 292 THR A CA 1
ATOM 2267 C C . THR A 1 292 ? -19.922 27.875 16.469 1 84.56 292 THR A C 1
ATOM 2269 O O . THR A 1 292 ? -19.25 27.422 15.555 1 84.56 292 THR A O 1
ATOM 2272 N N . MET A 1 293 ? -20.609 27.156 17.359 1 89.88 293 MET A N 1
ATOM 2273 C CA . MET A 1 293 ? -20.469 25.703 17.359 1 89.88 293 MET A CA 1
ATOM 2274 C C . MET A 1 293 ? -21.25 25.078 16.219 1 89.88 293 MET A C 1
ATOM 2276 O O . MET A 1 293 ? -21.078 23.891 15.898 1 89.88 293 MET A O 1
ATOM 2280 N N . ASP A 1 294 ? -22.031 25.859 15.516 1 90.56 294 ASP A N 1
ATOM 2281 C CA . ASP A 1 294 ? -22.891 25.344 14.461 1 90.56 294 ASP A CA 1
ATOM 2282 C C . ASP A 1 294 ? -22.125 25.219 13.141 1 90.56 294 ASP A C 1
ATOM 2284 O O . ASP A 1 294 ? -22.594 24.562 12.211 1 90.56 294 ASP A O 1
ATOM 2288 N N . GLN A 1 295 ? -21 25.906 13.094 1 92.38 295 GLN A N 1
ATOM 2289 C CA . GLN A 1 295 ? -20.188 25.875 11.883 1 92.38 295 GLN A CA 1
ATOM 2290 C C . GLN A 1 295 ? -18.797 25.328 12.164 1 92.38 295 GLN A C 1
ATOM 2292 O O . GLN A 1 295 ? -18.094 25.844 13.039 1 92.38 295 GLN A O 1
ATOM 2297 N N . ILE A 1 296 ? -18.438 24.312 11.438 1 94.25 296 ILE A N 1
ATOM 2298 C CA . ILE A 1 296 ? -17.109 23.719 11.523 1 94.25 296 ILE A CA 1
ATOM 2299 C C . ILE A 1 296 ? -16.281 24.125 10.297 1 94.25 296 ILE A C 1
ATOM 2301 O O . ILE A 1 296 ? -16.703 23.922 9.156 1 94.25 296 ILE A O 1
ATOM 2305 N N . ALA A 1 297 ? -15.195 24.812 10.547 1 93.94 297 ALA A N 1
ATOM 2306 C CA . ALA A 1 297 ? -14.305 25.125 9.438 1 93.94 297 ALA A CA 1
ATOM 2307 C C . ALA A 1 297 ? -13.602 23.859 8.93 1 93.94 297 ALA A C 1
ATOM 2309 O O . ALA A 1 297 ? -13.078 23.078 9.719 1 93.94 297 ALA A O 1
ATOM 2310 N N . CYS A 1 298 ? -13.672 23.641 7.684 1 95.25 298 CYS A N 1
ATOM 2311 C CA . CYS A 1 298 ? -13.039 22.5 7.016 1 95.25 298 CYS A CA 1
ATOM 2312 C C . CYS A 1 298 ? -12.117 22.984 5.898 1 95.25 298 CYS A C 1
ATOM 2314 O O . CYS A 1 298 ? -12.586 23.406 4.84 1 95.25 298 CYS A O 1
ATOM 2316 N N . THR A 1 299 ? -10.836 22.875 6.129 1 91.56 299 THR A N 1
ATOM 2317 C CA . THR A 1 299 ? -9.867 23.422 5.184 1 91.56 299 THR A CA 1
ATOM 2318 C C . THR A 1 299 ? -9.008 22.297 4.594 1 91.56 299 THR A C 1
ATOM 2320 O O . THR A 1 299 ? -8.492 21.453 5.324 1 91.56 299 THR A O 1
ATOM 2323 N N . VAL A 1 300 ? -8.867 22.312 3.229 1 93.31 300 VAL A N 1
ATOM 2324 C CA . VAL A 1 300 ? -7.93 21.391 2.57 1 93.31 300 VAL A CA 1
ATOM 2325 C C . VAL A 1 300 ? -7.066 22.172 1.579 1 93.31 300 VAL A C 1
ATOM 2327 O O . VAL A 1 300 ? -7.531 22.547 0.499 1 93.31 300 VAL A O 1
ATOM 2330 N N . GLY A 1 301 ? -5.871 22.5 1.963 1 88.19 301 GLY A N 1
ATOM 2331 C CA . GLY A 1 301 ? -4.797 22.938 1.085 1 88.19 301 GLY A CA 1
ATOM 2332 C C . GLY A 1 301 ? -3.727 21.891 0.877 1 88.19 301 GLY A C 1
ATOM 2333 O O . GLY A 1 301 ? -4.035 20.734 0.593 1 88.19 301 GLY A O 1
ATOM 2334 N N . THR A 1 302 ? -2.465 22.281 1.131 1 83.94 302 THR A N 1
ATOM 2335 C CA . THR A 1 302 ? -1.414 21.281 1.165 1 83.94 302 THR A CA 1
ATOM 2336 C C . THR A 1 302 ? -1.642 20.297 2.314 1 83.94 302 THR A C 1
ATOM 2338 O O . THR A 1 302 ? -1.542 19.078 2.131 1 83.94 302 THR A O 1
ATOM 2341 N N . SER A 1 303 ? -1.961 20.906 3.438 1 89.31 303 SER A N 1
ATOM 2342 C CA . SER A 1 303 ? -2.412 20.172 4.613 1 89.31 303 SER A CA 1
ATOM 2343 C C . SER A 1 303 ? -3.92 20.297 4.801 1 89.31 303 SER A C 1
ATOM 2345 O O . SER A 1 303 ? -4.613 20.859 3.943 1 89.31 303 SER A O 1
ATOM 2347 N N . ALA A 1 304 ? -4.477 19.719 5.797 1 94 304 ALA A N 1
ATOM 2348 C CA . ALA A 1 304 ? -5.914 19.797 6.047 1 94 304 ALA A CA 1
ATOM 2349 C C . ALA A 1 304 ? -6.203 19.953 7.539 1 94 304 ALA A C 1
ATOM 2351 O O . ALA A 1 304 ? -5.367 19.594 8.375 1 94 304 ALA A O 1
ATOM 2352 N N . ALA A 1 305 ? -7.348 20.547 7.867 1 95 305 ALA A N 1
ATOM 2353 C CA . ALA A 1 305 ? -7.742 20.734 9.258 1 95 305 ALA A CA 1
ATOM 2354 C C . ALA A 1 305 ? -9.25 20.938 9.383 1 95 305 ALA A C 1
ATOM 2356 O O . ALA A 1 305 ? -9.898 21.375 8.422 1 95 305 ALA A O 1
ATOM 2357 N N . ALA A 1 306 ? -9.789 20.578 10.406 1 96.88 306 ALA A N 1
ATOM 2358 C CA . ALA A 1 306 ? -11.148 20.906 10.828 1 96.88 306 ALA A CA 1
ATOM 2359 C C . ALA A 1 306 ? -11.156 21.5 12.242 1 96.88 306 ALA A C 1
ATOM 2361 O O . ALA A 1 306 ? -10.43 21.031 13.117 1 96.88 306 ALA A O 1
ATOM 2362 N N . ARG A 1 307 ? -11.93 22.594 12.414 1 96.19 307 ARG A N 1
ATOM 2363 C CA . ARG A 1 307 ? -11.922 23.312 13.688 1 96.19 307 ARG A CA 1
ATOM 2364 C C . ARG A 1 307 ? -13.305 23.875 14.016 1 96.19 307 ARG A C 1
ATOM 2366 O O . ARG A 1 307 ? -14.062 24.219 13.109 1 96.19 307 ARG A O 1
ATOM 2373 N N . VAL A 1 308 ? -13.531 23.984 15.242 1 94.94 308 VAL A N 1
ATOM 2374 C CA . VAL A 1 308 ? -14.773 24.594 15.719 1 94.94 308 VAL A CA 1
ATOM 2375 C C . VAL A 1 308 ? -14.477 25.5 16.922 1 94.94 308 VAL A C 1
ATOM 2377 O O . VAL A 1 308 ? -13.609 25.188 17.734 1 94.94 308 VAL A O 1
ATOM 2380 N N . CYS A 1 309 ? -15.117 26.641 16.922 1 93.44 309 CYS A N 1
ATOM 2381 C CA . CYS A 1 309 ? -15.055 27.531 18.078 1 93.44 309 CYS A CA 1
ATOM 2382 C C . CYS A 1 309 ? -16.094 27.156 19.109 1 93.44 309 CYS A C 1
ATOM 2384 O O . CYS A 1 309 ? -17.281 27.016 18.797 1 93.44 309 CYS A O 1
ATOM 2386 N N . ILE A 1 310 ? -15.664 26.984 20.297 1 91.56 310 ILE A N 1
ATOM 2387 C CA . ILE A 1 310 ? -16.547 26.625 21.406 1 91.56 310 ILE A CA 1
ATOM 2388 C C . ILE A 1 310 ? -16.5 27.719 22.484 1 91.56 310 ILE A C 1
ATOM 2390 O O . ILE A 1 310 ? -15.422 28.094 22.953 1 91.56 310 ILE A O 1
ATOM 2394 N N . PRO A 1 311 ? -17.672 28.297 22.828 1 90.69 311 PRO A N 1
ATOM 2395 C CA . PRO A 1 311 ? -17.688 29.219 23.969 1 90.69 311 PRO A CA 1
ATOM 2396 C C . PRO A 1 311 ? -17.234 28.562 25.266 1 90.69 311 PRO A C 1
ATOM 2398 O O . PRO A 1 311 ? -17.719 27.484 25.625 1 90.69 311 PRO A O 1
ATOM 2401 N N . MET A 1 312 ? -16.203 29.188 25.859 1 91.06 312 MET A N 1
ATOM 2402 C CA . MET A 1 312 ? -15.672 28.703 27.141 1 91.06 312 MET A CA 1
ATOM 2403 C C . MET A 1 312 ? -15.047 29.828 27.938 1 91.06 312 MET A C 1
ATOM 2405 O O . MET A 1 312 ? -13.938 30.266 27.641 1 91.06 312 MET A O 1
ATOM 2409 N N . GLU A 1 313 ? -15.672 30.094 29 1 92.06 313 GLU A N 1
ATOM 2410 C CA . GLU A 1 313 ? -15.125 31.125 29.875 1 92.06 313 GLU A CA 1
ATOM 2411 C C . GLU A 1 313 ? -13.93 30.594 30.672 1 92.06 313 GLU A C 1
ATOM 2413 O O . GLU A 1 313 ? -13.836 29.406 30.938 1 92.06 313 GLU A O 1
ATOM 2418 N N . ILE A 1 314 ? -13.062 31.5 31.047 1 90.94 314 ILE A N 1
ATOM 2419 C CA . ILE A 1 314 ? -11.938 31.125 31.891 1 90.94 314 ILE A CA 1
ATOM 2420 C C . ILE A 1 314 ? -12.453 30.516 33.188 1 90.94 314 ILE A C 1
ATOM 2422 O O . ILE A 1 314 ? -13.383 31.047 33.812 1 90.94 314 ILE A O 1
ATOM 2426 N N . GLY A 1 315 ? -11.914 29.438 33.562 1 85.38 315 GLY A N 1
ATOM 2427 C CA . GLY A 1 315 ? -12.297 28.781 34.781 1 85.38 315 GLY A CA 1
ATOM 2428 C C . GLY A 1 315 ? -13.367 27.719 34.594 1 85.38 315 GLY A C 1
ATOM 2429 O O . GLY A 1 315 ? -13.758 27.047 35.531 1 85.38 315 GLY A O 1
ATOM 2430 N N . ALA A 1 316 ? -13.859 27.609 33.344 1 76.31 316 ALA A N 1
ATOM 2431 C CA . ALA A 1 316 ? -14.883 26.609 33.094 1 76.31 316 ALA A CA 1
ATOM 2432 C C . ALA A 1 316 ? -14.352 25.203 33.312 1 76.31 316 ALA A C 1
ATOM 2434 O O . ALA A 1 316 ? -13.219 24.891 32.938 1 76.31 316 ALA A O 1
ATOM 2435 N N . ALA A 1 317 ? -14.992 24.312 34.125 1 67.38 317 ALA A N 1
ATOM 2436 C CA . ALA A 1 317 ? -14.453 23.062 34.656 1 67.38 317 ALA A CA 1
ATOM 2437 C C . ALA A 1 317 ? -14.859 21.891 33.781 1 67.38 317 ALA A C 1
ATOM 2439 O O . ALA A 1 317 ? -14.172 20.859 33.719 1 67.38 317 ALA A O 1
ATOM 2440 N N . ASP A 1 318 ? -15.758 21.969 32.969 1 73.75 318 ASP A N 1
ATOM 2441 C CA . ASP A 1 318 ? -16.375 20.719 32.562 1 73.75 318 ASP A CA 1
ATOM 2442 C C . ASP A 1 318 ? -16.016 20.359 31.125 1 73.75 318 ASP A C 1
ATOM 2444 O O . ASP A 1 318 ? -16.625 19.469 30.516 1 73.75 318 ASP A O 1
ATOM 2448 N N . PHE A 1 319 ? -15.047 20.875 30.609 1 79.19 319 PHE A N 1
ATOM 2449 C CA . PHE A 1 319 ? -14.766 20.531 29.219 1 79.19 319 PHE A CA 1
ATOM 2450 C C . PHE A 1 319 ? -13.57 19.578 29.141 1 79.19 319 PHE A C 1
ATOM 2452 O O . PHE A 1 319 ? -12.555 19.797 29.797 1 79.19 319 PHE A O 1
ATOM 2459 N N . LYS A 1 320 ? -13.82 18.344 28.516 1 84.88 320 LYS A N 1
ATOM 2460 C CA . LYS A 1 320 ? -12.742 17.391 28.281 1 84.88 320 LYS A CA 1
ATOM 2461 C C . LYS A 1 320 ? -12.406 17.297 26.797 1 84.88 320 LYS A C 1
ATOM 2463 O O . LYS A 1 320 ? -13.297 17.172 25.953 1 84.88 320 LYS A O 1
ATOM 2468 N N . ILE A 1 321 ? -11.141 17.438 26.562 1 91.75 321 ILE A N 1
ATOM 2469 C CA . ILE A 1 321 ? -10.695 17.312 25.188 1 91.75 321 ILE A CA 1
ATOM 2470 C C . ILE A 1 321 ? -10.68 15.844 24.766 1 91.75 321 ILE A C 1
ATOM 2472 O O . ILE A 1 321 ? -10.102 15.008 25.469 1 91.75 321 ILE A O 1
ATOM 2476 N N . LEU A 1 322 ? -11.32 15.555 23.719 1 93.81 322 LEU A N 1
ATOM 2477 C CA . LEU A 1 322 ? -11.281 14.188 23.203 1 93.81 322 LEU A CA 1
ATOM 2478 C C . LEU A 1 322 ? -9.922 13.875 22.594 1 93.81 322 LEU A C 1
ATOM 2480 O O . LEU A 1 322 ? -9.344 14.711 21.891 1 93.81 322 LEU A O 1
ATOM 2484 N N . PRO A 1 323 ? -9.445 12.617 22.922 1 92.5 323 PRO A N 1
ATOM 2485 C CA . PRO A 1 323 ? -8.164 12.242 22.312 1 92.5 323 PRO A CA 1
ATOM 2486 C C . PRO A 1 323 ? -8.172 12.367 20.797 1 92.5 323 PRO A C 1
ATOM 2488 O O . PRO A 1 323 ? -9.109 11.914 20.141 1 92.5 323 PRO A O 1
ATOM 2491 N N . GLY A 1 324 ? -7.152 13.031 20.312 1 94.19 324 GLY A N 1
ATOM 2492 C CA . GLY A 1 324 ? -7.039 13.234 18.875 1 94.19 324 GLY A CA 1
ATOM 2493 C C . GLY A 1 324 ? -7.297 14.664 18.453 1 94.19 324 GLY A C 1
ATOM 2494 O O . GLY A 1 324 ? -6.973 15.055 17.328 1 94.19 324 GLY A O 1
ATOM 2495 N N . LEU A 1 325 ? -7.879 15.453 19.359 1 96.44 325 LEU A N 1
ATOM 2496 C CA . LEU A 1 325 ? -8.156 16.859 19.078 1 96.44 325 LEU A CA 1
ATOM 2497 C C . LEU A 1 325 ? -7.23 17.766 19.875 1 96.44 325 LEU A C 1
ATOM 2499 O O . LEU A 1 325 ? -6.723 17.375 20.922 1 96.44 325 LEU A O 1
ATOM 2503 N N . PHE A 1 326 ? -6.961 18.922 19.375 1 95.38 326 PHE A N 1
ATOM 2504 C CA . PHE A 1 326 ? -6.305 19.969 20.141 1 95.38 326 PHE A CA 1
ATOM 2505 C C . PHE A 1 326 ? -7.328 20.969 20.672 1 95.38 326 PHE A C 1
ATOM 2507 O O . PHE A 1 326 ? -8.484 20.969 20.234 1 95.38 326 PHE A O 1
ATOM 2514 N N . CYS A 1 327 ? -6.961 21.75 21.609 1 95.94 327 CYS A N 1
ATOM 2515 C CA . CYS A 1 327 ? -7.762 22.844 22.172 1 95.94 327 CYS A CA 1
ATOM 2516 C C . CYS A 1 327 ? -6.902 24.062 22.453 1 95.94 327 CYS A C 1
ATOM 2518 O O . CYS A 1 327 ? -5.988 24 23.281 1 95.94 327 CYS A O 1
ATOM 2520 N N . TYR A 1 328 ? -7.184 25.188 21.75 1 96.12 328 TYR A N 1
ATOM 2521 C CA . TYR A 1 328 ? -6.461 26.438 21.938 1 96.12 328 TYR A CA 1
ATOM 2522 C C . TYR A 1 328 ? -7.406 27.562 22.344 1 96.12 328 TYR A C 1
ATOM 2524 O O . TYR A 1 328 ? -8.555 27.594 21.906 1 96.12 328 TYR A O 1
ATOM 2532 N N . ARG A 1 329 ? -6.875 28.406 23.094 1 96.44 329 ARG A N 1
ATOM 2533 C CA . ARG A 1 329 ? -7.645 29.609 23.375 1 96.44 329 ARG A CA 1
ATOM 2534 C C . ARG A 1 329 ? -7.691 30.516 22.156 1 96.44 329 ARG A C 1
ATOM 2536 O O . ARG A 1 329 ? -6.688 30.688 21.453 1 96.44 329 ARG A O 1
ATOM 2543 N N . VAL A 1 330 ? -8.883 31.016 21.859 1 95.75 330 VAL A N 1
ATOM 2544 C CA . VAL A 1 330 ? -9.023 32.156 20.938 1 95.75 330 VAL A CA 1
ATOM 2545 C C . VAL A 1 330 ? -8.898 33.469 21.703 1 95.75 330 VAL A C 1
ATOM 2547 O O . VAL A 1 330 ? -8.172 34.344 21.297 1 95.75 330 VAL A O 1
ATOM 2550 N N . ASP A 1 331 ? -9.555 33.594 22.719 1 94.94 331 ASP A N 1
ATOM 2551 C CA . ASP A 1 331 ? -9.586 34.719 23.688 1 94.94 331 ASP A CA 1
ATOM 2552 C C . ASP A 1 331 ? -10.117 34.219 25.031 1 94.94 331 ASP A C 1
ATOM 2554 O O . ASP A 1 331 ? -10.133 33.031 25.328 1 94.94 331 ASP A O 1
ATOM 2558 N N . ARG A 1 332 ? -10.43 35.125 25.922 1 94.25 332 ARG A N 1
ATOM 2559 C CA . ARG A 1 332 ? -10.867 34.75 27.266 1 94.25 332 ARG A CA 1
ATOM 2560 C C . ARG A 1 332 ? -12.227 34.062 27.25 1 94.25 332 ARG A C 1
ATOM 2562 O O . ARG A 1 332 ? -12.609 33.375 28.203 1 94.25 332 ARG A O 1
ATOM 2569 N N . HIS A 1 333 ? -12.938 34.094 25.984 1 92.56 333 HIS A N 1
ATOM 2570 C CA . HIS A 1 333 ? -14.32 33.625 25.953 1 92.56 333 HIS A CA 1
ATOM 2571 C C . HIS A 1 333 ? -14.438 32.344 25.141 1 92.56 333 HIS A C 1
ATOM 2573 O O . HIS A 1 333 ? -15.453 31.641 25.203 1 92.56 333 HIS A O 1
ATOM 2579 N N . ARG A 1 334 ? -13.477 32.062 24.312 1 93.19 334 ARG A N 1
ATOM 2580 C CA . ARG A 1 334 ? -13.672 30.969 23.344 1 93.19 334 ARG A CA 1
ATOM 2581 C C . ARG A 1 334 ? -12.406 30.125 23.203 1 93.19 334 ARG A C 1
ATOM 2583 O O . ARG A 1 334 ? -11.297 30.641 23.344 1 93.19 334 ARG A O 1
ATOM 2590 N N . VAL A 1 335 ? -12.664 28.938 22.922 1 94.88 335 VAL A N 1
ATOM 2591 C CA . VAL A 1 335 ? -11.57 28.047 22.547 1 94.88 335 VAL A CA 1
ATOM 2592 C C . VAL A 1 335 ? -11.789 27.531 21.125 1 94.88 335 VAL A C 1
ATOM 2594 O O . VAL A 1 335 ? -12.922 27.531 20.625 1 94.88 335 VAL A O 1
ATOM 2597 N N . LEU A 1 336 ? -10.711 27.219 20.531 1 95.88 336 LEU A N 1
ATOM 2598 C CA . LEU A 1 336 ? -10.68 26.578 19.219 1 95.88 336 LEU A CA 1
ATOM 2599 C C . LEU A 1 336 ? -10.32 25.109 19.344 1 95.88 336 LEU A C 1
ATOM 2601 O O . LEU A 1 336 ? -9.211 24.766 19.766 1 95.88 336 LEU A O 1
ATOM 2605 N N . VAL A 1 337 ? -11.266 24.219 19.016 1 96 337 VAL A N 1
ATOM 2606 C CA . VAL A 1 337 ? -11.062 22.781 19.094 1 96 337 VAL A CA 1
ATOM 2607 C C . VAL A 1 337 ? -11.023 22.188 17.688 1 96 337 VAL A C 1
ATOM 2609 O O . VAL A 1 337 ? -11.812 22.578 16.828 1 96 337 VAL A O 1
ATOM 2612 N N . GLY A 1 338 ? -10.023 21.328 17.5 1 96.5 338 GLY A N 1
ATOM 2613 C CA . GLY A 1 338 ? -9.961 20.75 16.172 1 96.5 338 GLY A CA 1
ATOM 2614 C C . GLY A 1 338 ? -8.82 19.766 15.992 1 96.5 338 GLY A C 1
ATOM 2615 O O . GLY A 1 338 ? -8.281 19.266 16.984 1 96.5 338 GLY A O 1
ATOM 2616 N N . GLY A 1 339 ? -8.648 19.375 14.766 1 96 339 GLY A N 1
ATOM 2617 C CA . GLY A 1 339 ? -7.574 18.5 14.336 1 96 339 GLY A CA 1
ATOM 2618 C C . GLY A 1 339 ? -7 18.875 12.984 1 96 339 GLY A C 1
ATOM 2619 O O . GLY A 1 339 ? -7.625 19.609 12.219 1 96 339 GLY A O 1
ATOM 2620 N N . ALA A 1 340 ? -5.754 18.406 12.805 1 93.5 340 ALA A N 1
ATOM 2621 C CA . ALA A 1 340 ? -5.074 18.734 11.555 1 93.5 340 ALA A CA 1
ATOM 2622 C C . ALA A 1 340 ? -4.414 17.5 10.945 1 93.5 340 ALA A C 1
ATOM 2624 O O . ALA A 1 340 ? -4.094 16.547 11.648 1 93.5 340 ALA A O 1
ATOM 2625 N N . LEU A 1 341 ? -4.348 17.531 9.641 1 94.62 341 LEU A N 1
ATOM 2626 C CA . LEU A 1 341 ? -3.604 16.547 8.859 1 94.62 341 LEU A CA 1
ATOM 2627 C C . LEU A 1 341 ? -2.385 17.188 8.203 1 94.62 341 LEU A C 1
ATOM 2629 O O . LEU A 1 341 ? -2.475 18.281 7.656 1 94.62 341 LEU A O 1
ATOM 2633 N N . THR A 1 342 ? -1.242 16.5 8.305 1 87.88 342 THR A N 1
ATOM 2634 C CA . THR A 1 342 ? -0.05 17.016 7.629 1 87.88 342 THR A CA 1
ATOM 2635 C C . THR A 1 342 ? -0.22 16.953 6.113 1 87.88 342 THR A C 1
ATOM 2637 O O . THR A 1 342 ? 0.319 17.797 5.391 1 87.88 342 THR A O 1
ATOM 2640 N N . ASP A 1 343 ? -1.005 15.93 5.699 1 92.69 343 ASP A N 1
ATOM 2641 C CA . ASP A 1 343 ? -1.197 15.711 4.27 1 92.69 343 ASP A CA 1
ATOM 2642 C C . ASP A 1 343 ? -2.662 15.891 3.877 1 92.69 343 ASP A C 1
ATOM 2644 O O . ASP A 1 343 ? -3.539 15.188 4.387 1 92.69 343 ASP A O 1
ATOM 2648 N N . GLY A 1 344 ? -2.945 16.906 3.107 1 95.75 344 GLY A N 1
ATOM 2649 C CA . GLY A 1 344 ? -4.234 17.141 2.477 1 95.75 344 GLY A CA 1
ATOM 2650 C C . GLY A 1 344 ? -4.176 17.078 0.962 1 95.75 344 GLY A C 1
ATOM 2651 O O . GLY A 1 344 ? -3.975 16.016 0.38 1 95.75 344 GLY A O 1
ATOM 2652 N N . GLY A 1 345 ? -4.121 18.266 0.369 1 94.44 345 GLY A N 1
ATOM 2653 C CA . GLY A 1 345 ? -3.963 18.344 -1.074 1 94.44 345 GLY A CA 1
ATOM 2654 C C . GLY A 1 345 ? -2.629 17.812 -1.559 1 94.44 345 GLY A C 1
ATOM 2655 O O . GLY A 1 345 ? -2.498 17.406 -2.715 1 94.44 345 GLY A O 1
ATOM 2656 N N . SER A 1 346 ? -1.666 17.797 -0.697 1 91.5 346 SER A N 1
ATOM 2657 C CA . SER A 1 346 ? -0.342 17.297 -1.052 1 91.5 346 SER A CA 1
ATOM 2658 C C . SER A 1 346 ? -0.401 15.836 -1.488 1 91.5 346 SER A C 1
ATOM 2660 O O . SER A 1 346 ? 0.406 15.391 -2.309 1 91.5 346 SER A O 1
ATOM 2662 N N . VAL A 1 347 ? -1.364 15.086 -0.985 1 97.12 347 VAL A N 1
ATOM 2663 C CA . VAL A 1 347 ? -1.503 13.68 -1.345 1 97.12 347 VAL A CA 1
ATOM 2664 C C . VAL A 1 347 ? -1.915 13.555 -2.811 1 97.12 347 VAL A C 1
ATOM 2666 O O . VAL A 1 347 ? -1.462 12.656 -3.518 1 97.12 347 VAL A O 1
ATOM 2669 N N . VAL A 1 348 ? -2.803 14.477 -3.234 1 96.62 348 VAL A N 1
ATOM 2670 C CA . VAL A 1 348 ? -3.252 14.469 -4.621 1 96.62 348 VAL A CA 1
ATOM 2671 C C . VAL A 1 348 ? -2.098 14.867 -5.539 1 96.62 348 VAL A C 1
ATOM 2673 O O . VAL A 1 348 ? -1.902 14.266 -6.598 1 96.62 348 VAL A O 1
ATOM 2676 N N . GLU A 1 349 ? -1.385 15.852 -5.09 1 93.88 349 GLU A N 1
ATOM 2677 C CA . GLU A 1 349 ? -0.215 16.266 -5.863 1 93.88 349 GLU A CA 1
ATOM 2678 C C . GLU A 1 349 ? 0.807 15.133 -5.957 1 93.88 349 GLU A C 1
ATOM 2680 O O . GLU A 1 349 ? 1.424 14.93 -7.004 1 93.88 349 GLU A O 1
ATOM 2685 N N . TRP A 1 350 ? 1.063 14.531 -4.898 1 96 350 TRP A N 1
ATOM 2686 C CA . TRP A 1 350 ? 1.951 13.375 -4.855 1 96 350 TRP A CA 1
ATOM 2687 C C . TRP A 1 350 ? 1.479 12.289 -5.816 1 96 350 TRP A C 1
ATOM 2689 O O . TRP A 1 350 ? 2.277 11.734 -6.574 1 96 350 TRP A O 1
ATOM 2699 N N . ALA A 1 351 ? 0.163 11.945 -5.785 1 97.44 351 ALA A N 1
ATOM 2700 C CA . ALA A 1 351 ? -0.405 10.914 -6.648 1 97.44 351 ALA A CA 1
ATOM 2701 C C . ALA A 1 351 ? -0.224 11.273 -8.117 1 97.44 351 ALA A C 1
ATOM 2703 O O . ALA A 1 351 ? 0.052 10.406 -8.953 1 97.44 351 ALA A O 1
ATOM 2704 N N . ARG A 1 352 ? -0.413 12.578 -8.406 1 96.44 352 ARG A N 1
ATOM 2705 C CA . ARG A 1 352 ? -0.23 13.031 -9.781 1 96.44 352 ARG A CA 1
ATOM 2706 C C . ARG A 1 352 ? 1.188 12.75 -10.266 1 96.44 352 ARG A C 1
ATOM 2708 O O . ARG A 1 352 ? 1.383 12.305 -11.406 1 96.44 352 ARG A O 1
ATOM 2715 N N . GLN A 1 353 ? 2.092 13 -9.391 1 95.06 353 GLN A N 1
ATOM 2716 C CA . GLN A 1 353 ? 3.49 12.758 -9.727 1 95.06 353 GLN A CA 1
ATOM 2717 C C . GLN A 1 353 ? 3.781 11.258 -9.82 1 95.06 353 GLN A C 1
ATOM 2719 O O . GLN A 1 353 ? 4.41 10.805 -10.773 1 95.06 353 GLN A O 1
ATOM 2724 N N . MET A 1 354 ? 3.348 10.516 -8.891 1 95.81 354 MET A N 1
ATOM 2725 C CA . MET A 1 354 ? 3.604 9.086 -8.773 1 95.81 354 MET A CA 1
ATOM 2726 C C . MET A 1 354 ? 3.029 8.328 -9.969 1 95.81 354 MET A C 1
ATOM 2728 O O . MET A 1 354 ? 3.643 7.383 -10.461 1 95.81 354 MET A O 1
ATOM 2732 N N . LEU A 1 355 ? 1.866 8.734 -10.422 1 96.56 355 LEU A N 1
ATOM 2733 C CA . LEU A 1 355 ? 1.144 8.039 -11.484 1 96.56 355 LEU A CA 1
ATOM 2734 C C . LEU A 1 355 ? 1.473 8.641 -12.844 1 96.56 355 LEU A C 1
ATOM 2736 O O . LEU A 1 355 ? 0.942 8.195 -13.867 1 96.56 355 LEU A O 1
ATOM 2740 N N . ASN A 1 356 ? 2.363 9.648 -12.883 1 94.44 356 ASN A N 1
ATOM 2741 C CA . ASN A 1 356 ? 2.779 10.344 -14.094 1 94.44 356 ASN A CA 1
ATOM 2742 C C . ASN A 1 356 ? 1.581 10.898 -14.859 1 94.44 356 ASN A C 1
ATOM 2744 O O . ASN A 1 356 ? 1.437 10.656 -16.062 1 94.44 356 ASN A O 1
ATOM 2748 N N . ILE A 1 357 ? 0.696 11.609 -14.156 1 95 357 ILE A N 1
ATOM 2749 C CA . ILE A 1 357 ? -0.446 12.281 -14.758 1 95 357 ILE A CA 1
ATOM 2750 C C . ILE A 1 357 ? -0.436 13.758 -14.375 1 95 357 ILE A C 1
ATOM 2752 O O . ILE A 1 357 ? -1.477 14.328 -14.031 1 95 357 ILE A O 1
ATOM 2756 N N . LYS A 1 358 ? 0.681 14.367 -14.367 1 89.19 358 LYS A N 1
ATOM 2757 C CA . LYS A 1 358 ? 0.862 15.758 -13.961 1 89.19 358 LYS A CA 1
ATOM 2758 C C . LYS A 1 358 ? 0.207 16.703 -14.961 1 89.19 358 LYS A C 1
ATOM 2760 O O . LYS A 1 358 ? -0.238 17.797 -14.586 1 89.19 358 LYS A O 1
ATOM 2765 N N . GLU A 1 359 ? 0.171 16.234 -16.188 1 88.06 359 GLU A N 1
ATOM 2766 C CA . GLU A 1 359 ? -0.45 17.062 -17.203 1 88.06 359 GLU A CA 1
ATOM 2767 C C . GLU A 1 359 ? -1.955 17.188 -16.984 1 88.06 359 GLU A C 1
ATOM 2769 O O . GLU A 1 359 ? -2.617 16.203 -16.641 1 88.06 359 GLU A O 1
ATOM 2774 N N . SER A 1 360 ? -2.488 18.359 -17.203 1 85.75 360 SER A N 1
ATOM 2775 C CA . SER A 1 360 ? -3.877 18.672 -16.891 1 85.75 360 SER A CA 1
ATOM 2776 C C . SER A 1 360 ? -4.836 17.734 -17.625 1 85.75 360 SER A C 1
ATOM 2778 O O . SER A 1 360 ? -5.828 17.281 -17.047 1 85.75 360 SER A O 1
ATOM 2780 N N . GLY A 1 361 ? -4.562 17.5 -18.812 1 90.75 361 GLY A N 1
ATOM 2781 C CA . GLY A 1 361 ? -5.441 16.625 -19.562 1 90.75 361 GLY A CA 1
ATOM 2782 C C . GLY A 1 361 ? -5.512 15.219 -19 1 90.75 361 GLY A C 1
ATOM 2783 O O . GLY A 1 361 ? -6.602 14.656 -18.859 1 90.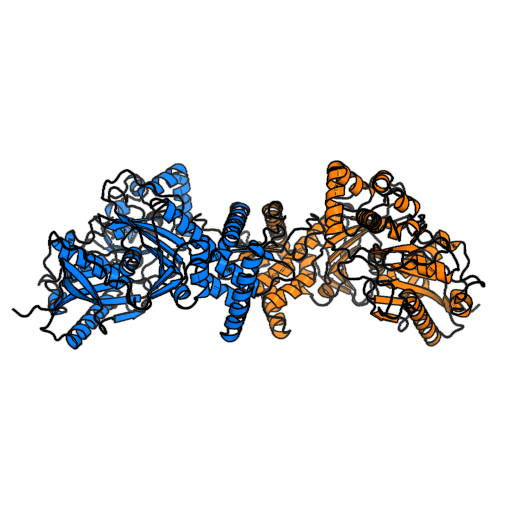75 361 GLY A O 1
ATOM 2784 N N . ALA A 1 362 ? -4.367 14.711 -18.719 1 92.5 362 ALA A N 1
ATOM 2785 C CA . ALA A 1 362 ? -4.293 13.359 -18.172 1 92.5 362 ALA A CA 1
ATOM 2786 C C . ALA A 1 362 ? -4.945 13.289 -16.797 1 92.5 362 ALA A C 1
ATOM 2788 O O . ALA A 1 362 ? -5.629 12.312 -16.484 1 92.5 362 ALA A O 1
ATOM 2789 N N . PHE A 1 363 ? -4.703 14.32 -16.062 1 95.44 363 PHE A N 1
ATOM 2790 C CA . PHE A 1 363 ? -5.289 14.375 -14.727 1 95.44 363 PHE A CA 1
ATOM 2791 C C . PHE A 1 363 ? -6.805 14.477 -14.805 1 95.44 363 PHE A C 1
ATOM 2793 O O . PHE A 1 363 ? -7.52 13.789 -14.078 1 95.44 363 PHE A O 1
ATOM 2800 N N . ASP A 1 364 ? -7.309 15.289 -15.633 1 94.75 364 ASP A N 1
ATOM 2801 C CA . ASP A 1 364 ? -8.75 15.469 -15.805 1 94.75 364 ASP A CA 1
ATOM 2802 C C . ASP A 1 364 ? -9.414 14.172 -16.25 1 94.75 364 ASP A C 1
ATOM 2804 O O . ASP A 1 364 ? -10.5 13.836 -15.789 1 94.75 364 ASP A O 1
ATOM 2808 N N . GLU A 1 365 ? -8.75 13.562 -17.125 1 96 365 GLU A N 1
ATOM 2809 C CA . GLU A 1 365 ? -9.266 12.273 -17.578 1 96 365 GLU A CA 1
ATOM 2810 C C . GLU A 1 365 ? -9.32 11.266 -16.438 1 96 365 GLU A C 1
ATOM 2812 O O . GLU A 1 365 ? -10.289 10.516 -16.312 1 96 365 GLU A O 1
ATOM 2817 N N . CYS A 1 366 ? -8.273 11.219 -15.688 1 96.19 366 CYS A N 1
ATOM 2818 C CA . CYS A 1 366 ? -8.234 10.32 -14.547 1 96.19 366 CYS A CA 1
ATOM 2819 C C . CYS A 1 366 ? -9.32 10.672 -13.539 1 96.19 366 CYS A C 1
ATOM 2821 O O . CYS A 1 366 ? -9.953 9.781 -12.969 1 96.19 366 CYS A O 1
ATOM 2823 N N . MET A 1 367 ? -9.562 11.969 -13.32 1 96.25 367 MET A N 1
ATOM 2824 C CA . MET A 1 367 ? -10.578 12.422 -12.375 1 96.25 367 MET A CA 1
ATOM 2825 C C . MET A 1 367 ? -11.969 12.023 -12.852 1 96.25 367 MET A C 1
ATOM 2827 O O . MET A 1 367 ? -12.844 11.719 -12.031 1 96.25 367 MET A O 1
ATOM 2831 N N . HIS A 1 368 ? -12.156 12.055 -14.141 1 96.81 368 HIS A N 1
ATOM 2832 C CA . HIS A 1 368 ? -13.422 11.586 -14.688 1 96.81 368 HIS A CA 1
ATOM 2833 C C . HIS A 1 368 ? -13.656 10.117 -14.359 1 96.81 368 HIS A C 1
ATOM 2835 O O . HIS A 1 368 ? -14.766 9.734 -13.984 1 96.81 368 HIS A O 1
ATOM 2841 N N . LYS A 1 369 ? -12.648 9.336 -14.531 1 96.75 369 LYS A N 1
ATOM 2842 C CA . LYS A 1 369 ? -12.734 7.918 -14.195 1 96.75 369 LYS A CA 1
ATOM 2843 C C . LYS A 1 369 ? -12.961 7.727 -12.695 1 96.75 369 LYS A C 1
ATOM 2845 O O . LYS A 1 369 ? -13.656 6.797 -12.281 1 96.75 369 LYS A O 1
ATOM 2850 N N . VAL A 1 370 ? -12.328 8.578 -11.883 1 96.75 370 VAL A N 1
ATOM 2851 C CA . VAL A 1 370 ? -12.5 8.547 -10.438 1 96.75 370 VAL A CA 1
ATOM 2852 C C . VAL A 1 370 ? -13.969 8.75 -10.086 1 96.75 370 VAL A C 1
ATOM 2854 O O . VAL A 1 370 ? -14.523 8.023 -9.258 1 96.75 370 VAL A O 1
ATOM 2857 N N . SER A 1 371 ? -14.609 9.719 -10.719 1 96.38 371 SER A N 1
ATOM 2858 C CA . SER A 1 371 ? -16.016 10 -10.477 1 96.38 371 SER A CA 1
ATOM 2859 C C . SER A 1 371 ? -16.891 8.797 -10.836 1 96.38 371 SER A C 1
ATOM 2861 O O . SER A 1 371 ? -17.812 8.438 -10.086 1 96.38 371 SER A O 1
ATOM 2863 N N . MET A 1 372 ? -16.578 8.164 -11.914 1 95.44 372 MET A N 1
ATOM 2864 C CA . MET A 1 372 ? -17.328 6.996 -12.359 1 95.44 372 MET A CA 1
ATOM 2865 C C . MET A 1 372 ? -17.156 5.832 -11.391 1 95.44 372 MET A C 1
ATOM 2867 O O . MET A 1 372 ? -18.109 5.098 -11.117 1 95.44 372 MET A O 1
ATOM 2871 N N . LEU A 1 373 ? -15.961 5.648 -10.969 1 93.88 373 LEU A N 1
ATOM 2872 C CA . LEU A 1 373 ? -15.672 4.586 -10.016 1 93.88 373 LEU A CA 1
ATOM 2873 C C . LEU A 1 373 ? -16.453 4.785 -8.727 1 93.88 373 LEU A C 1
ATOM 2875 O O . LEU A 1 373 ? -16.984 3.826 -8.164 1 93.88 373 LEU A O 1
ATOM 2879 N N . LEU A 1 374 ? -16.469 6.012 -8.227 1 93.5 374 LEU A N 1
ATOM 2880 C CA . LEU A 1 374 ? -17.188 6.309 -6.988 1 93.5 374 LEU A CA 1
ATOM 2881 C C . LEU A 1 374 ? -18.672 6.02 -7.137 1 93.5 374 LEU A C 1
ATOM 2883 O O . LEU A 1 374 ? -19.281 5.426 -6.246 1 93.5 374 LEU A O 1
ATOM 2887 N N . ASP A 1 375 ? -19.234 6.375 -8.242 1 92.56 375 ASP A N 1
ATOM 2888 C CA . ASP A 1 375 ? -20.641 6.109 -8.508 1 92.56 375 ASP A CA 1
ATOM 2889 C C . ASP A 1 375 ? -20.938 4.609 -8.5 1 92.56 375 ASP A C 1
ATOM 2891 O O . ASP A 1 375 ? -21.938 4.172 -7.945 1 92.56 375 ASP A O 1
ATOM 2895 N N . ALA A 1 376 ? -20.094 3.93 -9.164 1 89.75 376 ALA A N 1
ATOM 2896 C CA . ALA A 1 376 ? -20.25 2.479 -9.211 1 89.75 376 ALA A CA 1
ATOM 2897 C C . ALA A 1 376 ? -20.188 1.876 -7.809 1 89.75 376 ALA A C 1
ATOM 2899 O O . ALA A 1 376 ? -20.922 0.935 -7.5 1 89.75 376 ALA A O 1
ATOM 2900 N N . ARG A 1 377 ? -19.359 2.389 -6.984 1 89 377 ARG A N 1
ATOM 2901 C CA . ARG A 1 377 ? -19.219 1.892 -5.621 1 89 377 ARG A CA 1
ATOM 2902 C C . ARG A 1 377 ? -20.453 2.188 -4.789 1 89 377 ARG A C 1
ATOM 2904 O O . ARG A 1 377 ? -20.844 1.387 -3.934 1 89 377 ARG A O 1
ATOM 2911 N N . TYR A 1 378 ? -21.031 3.373 -4.984 1 90.06 378 TYR A N 1
ATOM 2912 C CA . TYR A 1 378 ? -22.266 3.705 -4.293 1 90.06 378 TYR A CA 1
ATOM 2913 C C . TYR A 1 378 ? -23.375 2.709 -4.641 1 90.06 378 TYR A C 1
ATOM 2915 O O . TYR A 1 378 ? -24.078 2.232 -3.754 1 90.06 378 TYR A O 1
ATOM 2923 N N . ILE A 1 379 ? -23.422 2.299 -5.895 1 85.31 379 ILE A N 1
ATOM 2924 C CA . ILE A 1 379 ? -24.438 1.359 -6.367 1 85.31 379 ILE A CA 1
ATOM 2925 C C . ILE A 1 379 ? -24.188 -0.021 -5.77 1 85.31 379 ILE A C 1
ATOM 2927 O O . ILE A 1 379 ? -25.109 -0.68 -5.289 1 85.31 379 ILE A O 1
ATOM 2931 N N . GLN A 1 380 ? -22.969 -0.445 -5.797 1 81.81 380 GLN A N 1
ATOM 2932 C CA . GLN A 1 380 ? -22.609 -1.76 -5.285 1 81.81 380 GLN A CA 1
ATOM 2933 C C . GLN A 1 380 ? -22.859 -1.859 -3.785 1 81.81 380 GLN A C 1
ATOM 2935 O O . GLN A 1 380 ? -23.25 -2.916 -3.285 1 81.81 380 GLN A O 1
ATOM 2940 N N . SER A 1 381 ? -22.531 -0.872 -3.074 1 80.19 381 SER A N 1
ATOM 2941 C CA . SER A 1 381 ? -22.656 -0.879 -1.621 1 80.19 381 SER A CA 1
ATOM 2942 C C . SER A 1 381 ? -24.125 -0.925 -1.197 1 80.19 381 SER A C 1
ATOM 2944 O O . SER A 1 381 ? -24.453 -1.419 -0.114 1 80.19 381 SER A O 1
ATOM 2946 N N . ALA A 1 382 ? -25 -0.444 -1.99 1 74.06 382 ALA A N 1
ATOM 2947 C CA . ALA A 1 382 ? -26.422 -0.448 -1.691 1 74.06 382 ALA A CA 1
ATOM 2948 C C . ALA A 1 382 ? -27.016 -1.846 -1.852 1 74.06 382 ALA A C 1
ATOM 2950 O O . ALA A 1 382 ? -28 -2.189 -1.195 1 74.06 382 ALA A O 1
ATOM 2951 N N . SER A 1 383 ? -26.578 -2.664 -2.756 1 65.88 383 SER A N 1
ATOM 2952 C CA . SER A 1 383 ? -27.141 -3.979 -3.051 1 65.88 383 SER A CA 1
ATOM 2953 C C . SER A 1 383 ? -26.672 -5.02 -2.037 1 65.88 383 SER A C 1
ATOM 2955 O O . SER A 1 383 ? -27.125 -6.164 -2.062 1 65.88 383 SER A O 1
ATOM 2957 N N . GLU A 1 384 ? -26.578 -4.746 -0.731 1 56.91 384 GLU A N 1
ATOM 2958 C CA . GLU A 1 384 ? -26.172 -5.602 0.38 1 56.91 384 GLU A CA 1
ATOM 2959 C C . GLU A 1 384 ? -25.281 -6.738 -0.098 1 56.91 384 GLU A C 1
ATOM 2961 O O . GLU A 1 384 ? -25.062 -7.715 0.625 1 56.91 384 GLU A O 1
ATOM 2966 N N . ASP A 1 385 ? -25.109 -6.875 -1.334 1 51.06 385 ASP A N 1
ATOM 2967 C CA . ASP A 1 385 ? -24.297 -8 -1.798 1 51.06 385 ASP A CA 1
ATOM 2968 C C . ASP A 1 385 ? -22.906 -7.969 -1.172 1 51.06 385 ASP A C 1
ATOM 2970 O O . ASP A 1 385 ? -22.25 -6.922 -1.146 1 51.06 385 ASP A O 1
ATOM 2974 N N . ALA A 1 386 ? -22.703 -8.758 -0.242 1 46.47 386 ALA A N 1
ATOM 2975 C CA . ALA A 1 386 ? -21.594 -9.039 0.67 1 46.47 386 ALA A CA 1
ATOM 2976 C C . ALA A 1 386 ? -20.25 -8.977 -0.057 1 46.47 386 ALA A C 1
ATOM 2978 O O . ALA A 1 386 ? -19.203 -8.883 0.577 1 46.47 386 ALA A O 1
ATOM 2979 N N . SER A 1 387 ? -20.359 -9.477 -1.346 1 48.22 387 SER A N 1
ATOM 2980 C CA . SER A 1 387 ? -19.031 -9.656 -1.925 1 48.22 387 SER A CA 1
ATOM 2981 C C . SER A 1 387 ? -18.344 -8.312 -2.15 1 48.22 387 SER A C 1
ATOM 2983 O O . SER A 1 387 ? -18.156 -7.883 -3.293 1 48.22 387 SER A O 1
ATOM 2985 N N . PHE A 1 388 ? -18.891 -7.332 -1.458 1 50.69 388 PHE A N 1
ATOM 2986 C CA . PHE A 1 388 ? -18.312 -6.008 -1.664 1 50.69 388 PHE A CA 1
ATOM 2987 C C . PHE A 1 388 ? -16.781 -6.09 -1.756 1 50.69 388 PHE A C 1
ATOM 2989 O O . PHE A 1 388 ? -16.125 -6.441 -0.78 1 50.69 388 PHE A O 1
ATOM 2996 N N . ALA A 1 389 ? -16.453 -6.43 -3.02 1 51.72 389 ALA A N 1
ATOM 2997 C CA . ALA A 1 389 ? -15.062 -6.441 -3.451 1 51.72 389 ALA A CA 1
ATOM 2998 C C . ALA A 1 389 ? -14.227 -5.457 -2.637 1 51.72 389 ALA A C 1
ATOM 3000 O O . ALA A 1 389 ? -14.719 -4.391 -2.256 1 51.72 389 ALA A O 1
ATOM 3001 N N . ARG A 1 390 ? -13.344 -5.941 -1.998 1 57.22 390 ARG A N 1
ATOM 3002 C CA . ARG A 1 390 ? -12.297 -5.285 -1.224 1 57.22 390 ARG A CA 1
ATOM 3003 C C . ARG A 1 390 ? -11.773 -4.047 -1.947 1 57.22 390 ARG A C 1
ATOM 3005 O O . ARG A 1 390 ? -11.266 -4.145 -3.064 1 57.22 390 ARG A O 1
ATOM 3012 N N . THR A 1 391 ? -12.312 -2.855 -1.635 1 77.5 391 THR A N 1
ATOM 3013 C CA . THR A 1 391 ? -11.867 -1.59 -2.207 1 77.5 391 THR A CA 1
ATOM 3014 C C . THR A 1 391 ? -10.469 -1.234 -1.713 1 77.5 391 THR A C 1
ATOM 3016 O O . THR A 1 391 ? -10.016 -1.743 -0.684 1 77.5 391 THR A O 1
ATOM 3019 N N . LEU A 1 392 ? -9.758 -0.619 -2.617 1 93 392 LEU A N 1
ATOM 3020 C CA . LEU A 1 392 ? -8.43 -0.097 -2.328 1 93 392 LEU A CA 1
ATOM 3021 C C . LEU A 1 392 ? -8.469 0.853 -1.136 1 93 392 LEU A C 1
ATOM 3023 O O . LEU A 1 392 ? -9.297 1.759 -1.083 1 93 392 LEU A O 1
ATOM 3027 N N . THR A 1 393 ? -7.777 0.532 -0.069 1 96.94 393 THR A N 1
ATOM 3028 C CA . THR A 1 393 ? -7.691 1.386 1.11 1 96.94 393 THR A CA 1
ATOM 3029 C C . THR A 1 393 ? -6.34 2.096 1.166 1 96.94 393 THR A C 1
ATOM 3031 O O . THR A 1 393 ? -5.293 1.449 1.13 1 96.94 393 THR A O 1
ATOM 3034 N N . VAL A 1 394 ? -6.379 3.414 1.261 1 98.12 394 VAL A N 1
ATOM 3035 C CA . VAL A 1 394 ? -5.152 4.203 1.301 1 98.12 394 VAL A CA 1
ATOM 3036 C C . VAL A 1 394 ? -5.02 4.887 2.662 1 98.12 394 VAL A C 1
ATOM 3038 O O . VAL A 1 394 ? -5.988 5.449 3.178 1 98.12 394 VAL A O 1
ATOM 3041 N N . VAL A 1 395 ? -3.891 4.73 3.283 1 98.12 395 VAL A N 1
ATOM 3042 C CA . VAL A 1 395 ? -3.479 5.512 4.445 1 98.12 395 VAL A CA 1
ATOM 3043 C C . VAL A 1 395 ? -2.582 6.664 4.004 1 98.12 395 VAL A C 1
ATOM 3045 O O . VAL A 1 395 ? -1.429 6.453 3.623 1 98.12 395 VAL A O 1
ATOM 3048 N N . PRO A 1 396 ? -3.094 7.855 4.078 1 97.88 396 PRO A N 1
ATOM 3049 C CA . PRO A 1 396 ? -2.426 8.969 3.393 1 97.88 396 PRO A CA 1
ATOM 3050 C C . PRO A 1 396 ? -1.382 9.656 4.266 1 97.88 396 PRO A C 1
ATOM 3052 O O . PRO A 1 396 ? -1.273 10.883 4.25 1 97.88 396 PRO A O 1
ATOM 3055 N N . PHE A 1 397 ? -0.563 8.953 5.055 1 96.12 397 PHE A N 1
ATOM 3056 C CA . PHE A 1 397 ? 0.439 9.523 5.949 1 96.12 397 PHE A CA 1
ATOM 3057 C C . PHE A 1 397 ? 1.79 9.625 5.25 1 96.12 397 PHE A C 1
ATOM 3059 O O . PHE A 1 397 ? 2.752 8.969 5.652 1 96.12 397 PHE A O 1
ATOM 3066 N N . LEU A 1 398 ? 1.882 10.516 4.285 1 94.94 398 LEU A N 1
ATOM 3067 C CA . LEU A 1 398 ? 3.123 10.672 3.533 1 94.94 398 LEU A CA 1
ATOM 3068 C C . LEU A 1 398 ? 4.172 11.406 4.363 1 94.94 398 LEU A C 1
ATOM 3070 O O . LEU A 1 398 ? 5.363 11.344 4.062 1 94.94 398 LEU A O 1
ATOM 3074 N N . SER A 1 399 ? 3.709 12.141 5.41 1 88.12 399 SER A N 1
ATOM 3075 C CA . SER A 1 399 ? 4.582 12.914 6.281 1 88.12 399 SER A CA 1
ATOM 3076 C C . SER A 1 399 ? 4.203 12.734 7.75 1 88.12 399 SER A C 1
ATOM 3078 O O . SER A 1 399 ? 4.211 13.695 8.523 1 88.12 399 SER A O 1
ATOM 3080 N N . GLY A 1 400 ? 3.777 11.539 8.023 1 88 400 GLY A N 1
ATOM 3081 C CA . GLY A 1 400 ? 3.375 11.258 9.398 1 88 400 GLY A CA 1
ATOM 3082 C C . GLY A 1 400 ? 1.926 11.602 9.672 1 88 400 GLY A C 1
ATOM 3083 O O . GLY A 1 400 ? 1.224 12.117 8.797 1 88 400 GLY A O 1
ATOM 3084 N N . GLU A 1 401 ? 1.54 11.25 10.859 1 90.88 401 GLU A N 1
ATOM 3085 C CA . GLU A 1 401 ? 0.17 11.5 11.297 1 90.88 401 GLU A CA 1
ATOM 3086 C C . GLU A 1 401 ? 0.133 12.5 12.445 1 90.88 401 GLU A C 1
ATOM 3088 O O . GLU A 1 401 ? 0.823 12.328 13.453 1 90.88 401 GLU A O 1
ATOM 3093 N N . ARG A 1 402 ? -0.593 13.539 12.289 1 89.69 402 ARG A N 1
ATOM 3094 C CA . ARG A 1 402 ? -0.969 14.383 13.422 1 89.69 402 ARG A CA 1
ATOM 3095 C C . ARG A 1 402 ? -2.244 13.875 14.086 1 89.69 402 ARG A C 1
ATOM 3097 O O . ARG A 1 402 ? -2.236 12.828 14.734 1 89.69 402 ARG A O 1
ATOM 3104 N N . SER A 1 403 ? -3.393 14.625 13.82 1 93.12 403 SER A N 1
ATOM 3105 C CA . SER A 1 403 ? -4.648 14.062 14.312 1 93.12 403 SER A CA 1
ATOM 3106 C C . SER A 1 403 ? -5.043 12.812 13.531 1 93.12 403 SER A C 1
ATOM 3108 O O . SER A 1 403 ? -4.738 12.703 12.344 1 93.12 403 SER A O 1
ATOM 3110 N N . THR A 1 404 ? -5.582 11.805 14.102 1 93.19 404 THR A N 1
ATOM 3111 C CA . THR A 1 404 ? -6.059 11.719 15.477 1 93.19 404 THR A CA 1
ATOM 3112 C C . THR A 1 404 ? -5.117 10.867 16.328 1 93.19 404 THR A C 1
ATOM 3114 O O . THR A 1 404 ? -5.258 10.805 17.547 1 93.19 404 THR A O 1
ATOM 3117 N N . GLY A 1 405 ? -4.113 10.25 15.617 1 89.94 405 GLY A N 1
ATOM 3118 C CA . GLY A 1 405 ? -3.295 9.281 16.328 1 89.94 405 GLY A CA 1
ATOM 3119 C C . GLY A 1 405 ? -1.932 9.82 16.719 1 89.94 405 GLY A C 1
ATOM 3120 O O . GLY A 1 405 ? -1.244 9.242 17.562 1 89.94 405 GLY A O 1
ATOM 3121 N N . PHE A 1 406 ? -1.536 10.938 16.078 1 86.12 406 PHE A N 1
ATOM 3122 C CA . PHE A 1 406 ? -0.274 11.609 16.344 1 86.12 406 PHE A CA 1
ATOM 3123 C C . PHE A 1 406 ? 0.9 10.656 16.203 1 86.12 406 PHE A C 1
ATOM 3125 O O . PHE A 1 406 ? 1.786 10.609 17.047 1 86.12 406 PHE A O 1
ATOM 3132 N N . ARG A 1 407 ? 0.936 9.961 15.211 1 87.06 407 ARG A N 1
ATOM 3133 C CA . ARG A 1 407 ? 2.014 9.031 14.891 1 87.06 407 ARG A CA 1
ATOM 3134 C C . ARG A 1 407 ? 3.035 9.68 13.961 1 87.06 407 ARG A C 1
ATOM 3136 O O . ARG A 1 407 ? 2.943 9.539 12.734 1 87.06 407 ARG A O 1
ATOM 3143 N N . GLY A 1 408 ? 4 10.188 14.555 1 78.5 408 GLY A N 1
ATOM 3144 C CA . GLY A 1 408 ? 4.98 10.945 13.789 1 78.5 408 GLY A CA 1
ATOM 3145 C C . GLY A 1 408 ? 5.746 10.094 12.789 1 78.5 408 GLY A C 1
ATOM 3146 O O . GLY A 1 408 ? 6.117 10.57 11.719 1 78.5 408 GLY A O 1
ATOM 3147 N N . GLY A 1 409 ? 5.93 8.844 13.07 1 81.56 409 GLY A N 1
ATOM 3148 C CA . GLY A 1 409 ? 6.707 7.957 12.219 1 81.56 409 GLY A CA 1
ATOM 3149 C C . GLY A 1 409 ? 5.859 7.207 11.211 1 81.56 409 GLY A C 1
ATOM 3150 O O . GLY A 1 409 ? 6.371 6.375 10.453 1 81.56 409 GLY A O 1
ATOM 3151 N N . ALA A 1 410 ? 4.566 7.508 11.164 1 91.69 410 ALA A N 1
ATOM 3152 C CA . ALA A 1 410 ? 3.676 6.805 10.242 1 91.69 410 ALA A CA 1
ATOM 3153 C C . ALA A 1 410 ? 3.986 7.168 8.789 1 91.69 410 ALA A C 1
ATOM 3155 O O . ALA A 1 410 ? 4.391 8.297 8.5 1 91.69 410 ALA A O 1
ATOM 3156 N N . THR A 1 411 ? 3.883 6.188 7.906 1 93.88 411 THR A N 1
ATOM 3157 C CA . THR A 1 411 ? 4.082 6.395 6.477 1 93.88 411 THR A CA 1
ATOM 3158 C C . THR A 1 411 ? 2.85 5.961 5.688 1 93.88 411 THR A C 1
ATOM 3160 O O . THR A 1 411 ? 1.946 5.328 6.238 1 93.88 411 THR A O 1
ATOM 3163 N N . GLY A 1 412 ? 2.838 6.387 4.484 1 96.75 412 GLY A N 1
ATOM 3164 C CA . GLY A 1 412 ? 1.718 6.023 3.629 1 96.75 412 GLY A CA 1
ATOM 3165 C C . GLY A 1 412 ? 1.638 4.535 3.346 1 96.75 412 GLY A C 1
ATOM 3166 O O . GLY A 1 412 ? 2.66 3.846 3.332 1 96.75 412 GLY A O 1
ATOM 3167 N N . ALA A 1 413 ? 0.407 4.078 3.076 1 97.81 413 ALA A N 1
ATOM 3168 C CA . ALA A 1 413 ? 0.188 2.664 2.781 1 97.81 413 ALA A CA 1
ATOM 3169 C C . ALA A 1 413 ? -0.987 2.479 1.826 1 97.81 413 ALA A C 1
ATOM 3171 O O . ALA A 1 413 ? -1.903 3.303 1.792 1 97.81 413 ALA A O 1
ATOM 3172 N N . ILE A 1 414 ? -0.954 1.495 1.05 1 98.06 414 ILE A N 1
ATOM 3173 C CA . ILE A 1 414 ? -2.045 1.061 0.184 1 98.06 414 ILE A CA 1
ATOM 3174 C C . ILE A 1 414 ? -2.301 -0.432 0.385 1 98.06 414 ILE A C 1
ATOM 3176 O O . ILE A 1 414 ? -1.359 -1.229 0.425 1 98.06 414 ILE A O 1
ATOM 3180 N N . LEU A 1 415 ? -3.48 -0.845 0.556 1 97.38 415 LEU A N 1
ATOM 3181 C CA . LEU A 1 415 ? -3.889 -2.244 0.627 1 97.38 415 LEU A CA 1
ATOM 3182 C C . LEU A 1 415 ? -5.039 -2.523 -0.333 1 97.38 415 LEU A C 1
ATOM 3184 O O . LEU A 1 415 ? -5.945 -1.699 -0.481 1 97.38 415 LEU A O 1
ATOM 3188 N N . GLY A 1 416 ? -4.984 -3.637 -0.962 1 95.56 416 GLY A N 1
ATOM 3189 C CA . GLY A 1 416 ? -6.109 -4.059 -1.78 1 95.56 416 GLY A CA 1
ATOM 3190 C C . GLY A 1 416 ? -5.816 -4.016 -3.268 1 95.56 416 GLY A C 1
ATOM 3191 O O . GLY A 1 416 ? -6.734 -4.051 -4.09 1 95.56 416 GLY A O 1
ATOM 3192 N N . MET A 1 417 ? -4.586 -3.902 -3.65 1 95.94 417 MET A N 1
ATOM 3193 C CA . MET A 1 417 ? -4.219 -3.84 -5.062 1 95.94 417 MET A CA 1
ATOM 3194 C C . MET A 1 417 ? -4.402 -5.195 -5.734 1 95.94 417 MET A C 1
ATOM 3196 O O . MET A 1 417 ? -4.078 -6.23 -5.152 1 95.94 417 MET A O 1
ATOM 3200 N N . THR A 1 418 ? -4.957 -5.215 -6.875 1 93.25 418 THR A N 1
ATOM 3201 C CA . THR A 1 418 ? -5.129 -6.391 -7.723 1 93.25 418 THR A CA 1
ATOM 3202 C C . THR A 1 418 ? -4.633 -6.113 -9.141 1 93.25 418 THR A C 1
ATOM 3204 O O . THR A 1 418 ? -4.195 -5 -9.445 1 93.25 418 THR A O 1
ATOM 3207 N N . ARG A 1 419 ? -4.75 -7.051 -9.992 1 90.12 419 ARG A N 1
ATOM 3208 C CA . ARG A 1 419 ? -4.324 -6.895 -11.383 1 90.12 419 ARG A CA 1
ATOM 3209 C C . ARG A 1 419 ? -5.172 -5.848 -12.094 1 90.12 419 ARG A C 1
ATOM 3211 O O . ARG A 1 419 ? -4.719 -5.23 -13.062 1 90.12 419 ARG A O 1
ATOM 3218 N N . ASP A 1 420 ? -6.336 -5.598 -11.539 1 90.31 420 ASP A N 1
ATOM 3219 C CA . ASP A 1 420 ? -7.281 -4.695 -12.188 1 90.31 420 ASP A CA 1
ATOM 3220 C C . ASP A 1 420 ? -7.152 -3.277 -11.641 1 90.31 420 ASP A C 1
ATOM 3222 O O . ASP A 1 420 ? -7.805 -2.354 -12.125 1 90.31 420 ASP A O 1
ATOM 3226 N N . THR A 1 421 ? -6.352 -3.1 -10.633 1 94.62 421 THR A N 1
ATOM 3227 C CA . THR A 1 421 ? -6.172 -1.771 -10.062 1 94.62 421 THR A CA 1
ATOM 3228 C C . THR A 1 421 ? -5.559 -0.818 -11.086 1 94.62 421 THR A C 1
ATOM 3230 O O . THR A 1 421 ? -4.531 -1.124 -11.695 1 94.62 421 THR A O 1
ATOM 3233 N N . THR A 1 422 ? -6.195 0.299 -11.305 1 94.75 422 THR A N 1
ATOM 3234 C CA . THR A 1 422 ? -5.758 1.312 -12.258 1 94.75 422 THR A CA 1
ATOM 3235 C C . THR A 1 422 ? -5.324 2.586 -11.539 1 94.75 422 THR A C 1
ATOM 3237 O O . THR A 1 422 ? -5.539 2.723 -10.328 1 94.75 422 THR A O 1
ATOM 3240 N N . PRO A 1 423 ? -4.727 3.504 -12.32 1 96.44 423 PRO A N 1
ATOM 3241 C CA . PRO A 1 423 ? -4.375 4.789 -11.711 1 96.44 423 PRO A CA 1
ATOM 3242 C C . PRO A 1 423 ? -5.582 5.496 -11.094 1 96.44 423 PRO A C 1
ATOM 3244 O O . PRO A 1 423 ? -5.453 6.145 -10.047 1 96.44 423 PRO A O 1
ATOM 3247 N N . ALA A 1 424 ? -6.727 5.332 -11.703 1 96.94 424 ALA A N 1
ATOM 3248 C CA . ALA A 1 424 ? -7.934 5.973 -11.188 1 96.94 424 ALA A CA 1
ATOM 3249 C C . ALA A 1 424 ? -8.312 5.41 -9.82 1 96.94 424 ALA A C 1
ATOM 3251 O O . ALA A 1 424 ? -8.797 6.145 -8.953 1 96.94 424 ALA A O 1
ATOM 3252 N N . HIS A 1 425 ? -8.094 4.105 -9.617 1 96.81 425 HIS A N 1
ATOM 3253 C CA . HIS A 1 425 ? -8.352 3.492 -8.32 1 96.81 425 HIS A CA 1
ATOM 3254 C C . HIS A 1 425 ? -7.457 4.086 -7.238 1 96.81 425 HIS A C 1
ATOM 3256 O O . HIS A 1 425 ? -7.914 4.348 -6.125 1 96.81 425 HIS A O 1
ATOM 3262 N N . VAL A 1 426 ? -6.215 4.309 -7.59 1 97.81 426 VAL A N 1
ATOM 3263 C CA . VAL A 1 426 ? -5.238 4.816 -6.629 1 97.81 426 VAL A CA 1
ATOM 3264 C C . VAL A 1 426 ? -5.551 6.273 -6.297 1 97.81 426 VAL A C 1
ATOM 3266 O O . VAL A 1 426 ? -5.523 6.672 -5.129 1 97.81 426 VAL A O 1
ATOM 3269 N N . LEU A 1 427 ? -5.84 7.051 -7.348 1 97.62 427 LEU A N 1
ATOM 3270 C CA . LEU A 1 427 ? -6.172 8.453 -7.121 1 97.62 427 LEU A CA 1
ATOM 3271 C C . LEU A 1 427 ? -7.426 8.586 -6.258 1 97.62 427 LEU A C 1
ATOM 3273 O O . LEU A 1 427 ? -7.465 9.398 -5.332 1 97.62 427 LEU A O 1
ATOM 3277 N N . LEU A 1 428 ? -8.445 7.824 -6.574 1 97.5 428 LEU A N 1
ATOM 3278 C CA . LEU A 1 428 ? -9.641 7.801 -5.734 1 97.5 428 LEU A CA 1
ATOM 3279 C C . LEU A 1 428 ? -9.281 7.441 -4.293 1 97.5 428 LEU A C 1
ATOM 3281 O O . LEU A 1 428 ? -9.75 8.086 -3.355 1 97.5 428 LEU A O 1
ATOM 3285 N N . GLY A 1 429 ? -8.461 6.367 -4.156 1 97.44 429 GLY A N 1
ATOM 3286 C CA . GLY A 1 429 ? -8.031 5.961 -2.828 1 97.44 429 GLY A CA 1
ATOM 3287 C C . GLY A 1 429 ? -7.34 7.074 -2.059 1 97.44 429 GLY A C 1
ATOM 3288 O O . GLY A 1 429 ? -7.516 7.191 -0.843 1 97.44 429 GLY A O 1
ATOM 3289 N N . CYS A 1 430 ? -6.547 7.844 -2.703 1 98 430 CYS A N 1
ATOM 3290 C CA . CYS A 1 430 ? -5.832 8.953 -2.076 1 98 430 CYS A CA 1
ATOM 3291 C C . CYS A 1 430 ? -6.801 10.016 -1.576 1 98 430 CYS A C 1
ATOM 3293 O O . CYS A 1 430 ? -6.723 10.438 -0.423 1 98 430 CYS A O 1
ATOM 3295 N N . ILE A 1 431 ? -7.723 10.445 -2.449 1 98 431 ILE A N 1
ATOM 3296 C CA . ILE A 1 431 ? -8.695 11.461 -2.068 1 98 431 ILE A CA 1
ATOM 3297 C C . ILE A 1 431 ? -9.594 10.922 -0.953 1 98 431 ILE A C 1
ATOM 3299 O O . ILE A 1 431 ? -9.852 11.625 0.031 1 98 431 ILE A O 1
ATOM 3303 N N . GLU A 1 432 ? -9.977 9.672 -1.121 1 97.69 432 GLU A N 1
ATOM 3304 C CA . GLU A 1 432 ? -10.773 9 -0.102 1 97.69 432 GLU A CA 1
ATOM 3305 C C . GLU A 1 432 ? -10.016 8.906 1.22 1 97.69 432 GLU A C 1
ATOM 3307 O O . GLU A 1 432 ? -10.594 9.125 2.287 1 97.69 432 GLU A O 1
ATOM 3312 N N . GLY A 1 433 ? -8.758 8.555 1.098 1 98.12 433 GLY A N 1
ATOM 3313 C CA . GLY A 1 433 ? -7.949 8.43 2.301 1 98.12 433 GLY A CA 1
ATOM 3314 C C . GLY A 1 433 ? -7.914 9.695 3.135 1 98.12 433 GLY A C 1
ATOM 3315 O O . GLY A 1 433 ? -8.086 9.648 4.355 1 98.12 433 GLY A O 1
ATOM 3316 N N . VAL A 1 434 ? -7.715 10.789 2.51 1 98.38 434 VAL A N 1
ATOM 3317 C CA . VAL A 1 434 ? -7.688 12.07 3.201 1 98.38 434 VAL A CA 1
ATOM 3318 C C . VAL A 1 434 ? -9.078 12.406 3.738 1 98.38 434 VAL A C 1
ATOM 3320 O O . VAL A 1 434 ? -9.211 12.898 4.859 1 98.38 434 VAL A O 1
ATOM 3323 N N . THR A 1 435 ? -10.102 12.156 2.912 1 98.5 435 THR A N 1
ATOM 3324 C CA . THR A 1 435 ? -11.477 12.414 3.311 1 98.5 435 THR A CA 1
ATOM 3325 C C . THR A 1 435 ? -11.828 11.648 4.578 1 98.5 435 THR A C 1
ATOM 3327 O O . THR A 1 435 ? -12.469 12.188 5.484 1 98.5 435 THR A O 1
ATOM 3330 N N . LEU A 1 436 ? -11.438 10.43 4.617 1 98.38 436 LEU A N 1
ATOM 3331 C CA . LEU A 1 436 ? -11.719 9.586 5.766 1 98.38 436 LEU A CA 1
ATOM 3332 C C . LEU A 1 436 ? -11.016 10.102 7.016 1 98.38 436 LEU A C 1
ATOM 3334 O O . LEU A 1 436 ? -11.586 10.086 8.109 1 98.38 436 LEU A O 1
ATOM 3338 N N . ARG A 1 437 ? -9.766 10.539 6.863 1 98.25 437 ARG A N 1
ATOM 3339 C CA . ARG A 1 437 ? -9.047 11.102 8.008 1 98.25 437 ARG A CA 1
ATOM 3340 C C . ARG A 1 437 ? -9.695 12.398 8.477 1 98.25 437 ARG A C 1
ATOM 3342 O O . ARG A 1 437 ? -9.789 12.641 9.68 1 98.25 437 ARG A O 1
ATOM 3349 N N . MET A 1 438 ? -10.102 13.203 7.527 1 98.06 438 MET A N 1
ATOM 3350 C CA . MET A 1 438 ? -10.828 14.422 7.871 1 98.06 438 MET A CA 1
ATOM 3351 C C . MET A 1 438 ? -12.109 14.102 8.633 1 98.06 438 MET A C 1
ATOM 3353 O O . MET A 1 438 ? -12.445 14.781 9.602 1 98.06 438 MET A O 1
ATOM 3357 N N . ASN A 1 439 ? -12.805 13.148 8.18 1 98.12 439 ASN A N 1
ATOM 3358 C CA . ASN A 1 439 ? -14.062 12.766 8.82 1 98.12 439 ASN A CA 1
ATOM 3359 C C . ASN A 1 439 ? -13.828 12.266 10.25 1 98.12 439 ASN A C 1
ATOM 3361 O O . ASN A 1 439 ? -14.672 12.445 11.117 1 98.12 439 ASN A O 1
ATOM 3365 N N . ALA A 1 440 ? -12.742 11.57 10.422 1 97.81 440 ALA A N 1
ATOM 3366 C CA . ALA A 1 440 ? -12.406 11.141 11.781 1 97.81 440 ALA A CA 1
ATOM 3367 C C . ALA A 1 440 ? -12.312 12.344 12.719 1 97.81 440 ALA A C 1
ATOM 3369 O O . ALA A 1 440 ? -12.781 12.289 13.859 1 97.81 440 ALA A O 1
ATOM 3370 N N . ILE A 1 441 ? -11.711 13.414 12.273 1 97.75 441 ILE A N 1
ATOM 3371 C CA . ILE A 1 441 ? -11.578 14.641 13.055 1 97.75 441 ILE A CA 1
ATOM 3372 C C . ILE A 1 441 ? -12.945 15.273 13.258 1 97.75 441 ILE A C 1
ATOM 3374 O O . ILE A 1 441 ? -13.312 15.648 14.375 1 97.75 441 ILE A O 1
ATOM 3378 N N . ILE A 1 442 ? -13.703 15.367 12.156 1 97.12 442 ILE A N 1
ATOM 3379 C CA . ILE A 1 442 ? -15.023 15.992 12.195 1 97.12 442 ILE A CA 1
ATOM 3380 C C . ILE A 1 442 ? -15.922 15.227 13.164 1 97.12 442 ILE A C 1
ATOM 3382 O O . ILE A 1 442 ? -16.672 15.836 13.938 1 97.12 442 ILE A O 1
ATOM 3386 N N . ALA A 1 443 ? -15.844 13.953 13.141 1 95.88 443 ALA A N 1
ATOM 3387 C CA . ALA A 1 443 ? -16.656 13.125 14.031 1 95.88 443 ALA A CA 1
ATOM 3388 C C . ALA A 1 443 ? -16.312 13.414 15.492 1 95.88 443 ALA A C 1
ATOM 3390 O O . ALA A 1 443 ? -17.203 13.461 16.344 1 95.88 443 ALA A O 1
ATOM 3391 N N . LEU A 1 444 ? -15.07 13.562 15.789 1 95.75 444 LEU A N 1
ATOM 3392 C CA . LEU A 1 444 ? -14.648 13.891 17.156 1 95.75 444 LEU A CA 1
ATOM 3393 C C . LEU A 1 444 ? -15.156 15.273 17.562 1 95.75 444 LEU A C 1
ATOM 3395 O O . LEU A 1 444 ? -15.562 15.477 18.703 1 95.75 444 LEU A O 1
ATOM 3399 N N . ILE A 1 445 ? -15.078 16.188 16.625 1 95.81 445 ILE A N 1
ATOM 3400 C CA . ILE A 1 445 ? -15.57 17.531 16.891 1 95.81 445 ILE A CA 1
ATOM 3401 C C . ILE A 1 445 ? -17.062 17.484 17.203 1 95.81 445 ILE A C 1
ATOM 3403 O O . ILE A 1 445 ? -17.516 18.109 18.172 1 95.81 445 ILE A O 1
ATOM 3407 N N . ARG A 1 446 ? -17.766 16.75 16.438 1 94.56 446 ARG A N 1
ATOM 3408 C CA . ARG A 1 446 ? -19.203 16.625 16.656 1 94.56 446 ARG A CA 1
ATOM 3409 C C . ARG A 1 446 ? -19.5 16 18.016 1 94.56 446 ARG A C 1
ATOM 3411 O O . ARG A 1 446 ? -20.438 16.422 18.703 1 94.56 446 ARG A O 1
ATOM 3418 N N . GLN A 1 447 ? -18.75 15.086 18.359 1 92.38 447 GLN A N 1
ATOM 3419 C CA . GLN A 1 447 ? -18.906 14.469 19.672 1 92.38 447 GLN A CA 1
ATOM 3420 C C . GLN A 1 447 ? -18.609 15.469 20.781 1 92.38 447 GLN A C 1
ATOM 3422 O O . GLN A 1 447 ? -19.297 15.484 21.812 1 92.38 447 GLN A O 1
ATOM 3427 N N . ALA A 1 448 ? -17.641 16.281 20.578 1 89.69 448 ALA A N 1
ATOM 3428 C CA . ALA A 1 448 ? -17.219 17.266 21.578 1 89.69 448 ALA A CA 1
ATOM 3429 C C . ALA A 1 448 ? -18.25 18.375 21.719 1 89.69 448 ALA A C 1
ATOM 3431 O O . ALA A 1 448 ? -18.328 19.031 22.75 1 89.69 448 ALA A O 1
ATOM 3432 N N . THR A 1 449 ? -19.047 18.734 20.688 1 86.75 449 THR A N 1
ATOM 3433 C CA . THR A 1 449 ? -20 19.844 20.688 1 86.75 449 THR A CA 1
ATOM 3434 C C . THR A 1 449 ? -21.438 19.328 20.812 1 86.75 449 THR A C 1
ATOM 3436 O O . THR A 1 449 ? -22.375 19.922 20.266 1 86.75 449 THR A O 1
ATOM 3439 N N . GLU A 1 450 ? -21.719 18.5 21.562 1 73.62 450 GLU A N 1
ATOM 3440 C CA . GLU A 1 450 ? -23.031 17.922 21.797 1 73.62 450 GLU A CA 1
ATOM 3441 C C . GLU A 1 450 ? -23.609 17.297 20.531 1 73.62 450 GLU A C 1
ATOM 3443 O O . GLU A 1 450 ? -24.25 17.984 19.734 1 73.62 450 GLU A O 1
ATOM 3448 N N . GLY A 1 451 ? -23.484 16.141 20.141 1 62.78 451 GLY A N 1
ATOM 3449 C CA . GLY A 1 451 ? -23.688 15.297 18.969 1 62.78 451 GLY A CA 1
ATOM 3450 C C . GLY A 1 451 ? -24.953 15.633 18.219 1 62.78 451 GLY A C 1
ATOM 3451 O O . GLY A 1 451 ? -25.016 15.469 16.984 1 62.78 451 GLY A O 1
ATOM 3452 N N . ASP A 1 452 ? -25.938 16.312 18.75 1 68.06 452 ASP A N 1
ATOM 3453 C CA . ASP A 1 452 ? -27.234 16.422 18.078 1 68.06 452 ASP A CA 1
ATOM 3454 C C . ASP A 1 452 ? -27.422 17.812 17.469 1 68.06 452 ASP A C 1
ATOM 3456 O O . ASP A 1 452 ? -28.469 18.109 16.891 1 68.06 452 ASP A O 1
ATOM 3460 N N . ARG A 1 453 ? -26.438 18.562 17.391 1 77.12 453 ARG A N 1
ATOM 3461 C CA . ARG A 1 453 ? -26.5 19.906 16.812 1 77.12 453 ARG A CA 1
ATOM 3462 C C . ARG A 1 453 ? -26.438 19.844 15.289 1 77.12 453 ARG A C 1
ATOM 3464 O O . ARG A 1 453 ? -25.719 19.016 14.719 1 77.12 453 ARG A O 1
ATOM 3471 N N . LYS A 1 454 ? -27.391 20.625 14.695 1 85.75 454 LYS A N 1
ATOM 3472 C CA . LYS A 1 454 ? -27.297 20.766 13.25 1 85.75 454 LYS A CA 1
ATOM 3473 C C . LYS A 1 454 ? -26.062 21.594 12.859 1 85.75 454 LYS A C 1
ATOM 3475 O O . LYS A 1 454 ? -25.984 22.781 13.172 1 85.75 454 LYS A O 1
ATOM 3480 N N . GLN A 1 455 ? -25.078 20.984 12.367 1 92.31 455 GLN A N 1
ATOM 3481 C CA . GLN A 1 455 ? -23.812 21.625 12.008 1 92.31 455 GLN A CA 1
ATOM 3482 C C . GLN A 1 455 ? -23.594 21.578 10.5 1 92.31 455 GLN A C 1
ATOM 3484 O O . GLN A 1 455 ? -24.188 20.75 9.805 1 92.31 455 GLN A O 1
ATOM 3489 N N . ARG A 1 456 ? -22.922 22.531 10.016 1 94.44 456 ARG A N 1
ATOM 3490 C CA . ARG A 1 456 ? -22.453 22.547 8.625 1 94.44 456 ARG A CA 1
ATOM 3491 C C . ARG A 1 456 ? -20.953 22.75 8.547 1 94.44 456 ARG A C 1
ATOM 3493 O O . ARG A 1 456 ? -20.344 23.281 9.477 1 94.44 456 ARG A O 1
ATOM 3500 N N . LEU A 1 457 ? -20.406 22.297 7.492 1 95.56 457 LEU A N 1
ATOM 3501 C CA . LEU A 1 457 ? -18.984 22.484 7.23 1 95.56 457 LEU A CA 1
ATOM 3502 C C . LEU A 1 457 ? -18.75 23.672 6.309 1 95.56 457 LEU A C 1
ATOM 3504 O O . LEU A 1 457 ? -19.406 23.781 5.266 1 95.56 457 LEU A O 1
ATOM 3508 N N . ILE A 1 458 ? -17.922 24.531 6.738 1 93.06 458 ILE A N 1
ATOM 3509 C CA . ILE A 1 458 ? -17.516 25.641 5.887 1 93.06 458 ILE A CA 1
ATOM 3510 C C . ILE A 1 458 ? -16.156 25.344 5.242 1 93.06 458 ILE A C 1
ATOM 3512 O O . ILE A 1 458 ? -15.133 25.344 5.922 1 93.06 458 ILE A O 1
ATOM 3516 N N . ALA A 1 459 ? -16.234 25.203 3.922 1 92.62 459 ALA A N 1
ATOM 3517 C CA . ALA A 1 459 ? -15.055 24.719 3.193 1 92.62 459 ALA A CA 1
ATOM 3518 C C . ALA A 1 459 ? -14.148 25.875 2.801 1 92.62 459 ALA A C 1
ATOM 3520 O O . ALA A 1 459 ? -14.617 26.953 2.424 1 92.62 459 ALA A O 1
ATOM 3521 N N . SER A 1 460 ? -12.844 25.672 2.924 1 86.81 460 SER A N 1
ATOM 3522 C CA . SER A 1 460 ? -11.812 26.578 2.424 1 86.81 460 SER A CA 1
ATOM 3523 C C . SER A 1 460 ? -10.57 25.797 1.981 1 86.81 460 SER A C 1
ATOM 3525 O O . SER A 1 460 ? -10.484 24.594 2.191 1 86.81 460 SER A O 1
ATOM 3527 N N . GLY A 1 461 ? -9.594 26.516 1.329 1 84.81 461 GLY A N 1
ATOM 3528 C CA . GLY A 1 461 ? -8.398 25.891 0.793 1 84.81 461 GLY A CA 1
ATOM 3529 C C . GLY A 1 461 ? -8.484 25.609 -0.697 1 84.81 461 GLY A C 1
ATOM 3530 O O . GLY A 1 461 ? -9.555 25.297 -1.214 1 84.81 461 GLY A O 1
ATOM 3531 N N . LYS A 1 462 ? -7.441 25.641 -1.275 1 83.25 462 LYS A N 1
ATOM 3532 C CA . LYS A 1 462 ? -7.395 25.562 -2.732 1 83.25 462 LYS A CA 1
ATOM 3533 C C . LYS A 1 462 ? -7.969 24.234 -3.23 1 83.25 462 LYS A C 1
ATOM 3535 O O . LYS A 1 462 ? -8.688 24.203 -4.23 1 83.25 462 LYS A O 1
ATOM 3540 N N . ALA A 1 463 ? -7.645 23.188 -2.578 1 90.38 463 ALA A N 1
ATOM 3541 C CA . ALA A 1 463 ? -8.086 21.859 -3.023 1 90.38 463 ALA A CA 1
ATOM 3542 C C . ALA A 1 463 ? -9.609 21.781 -3.061 1 90.38 463 ALA A C 1
ATOM 3544 O O . ALA A 1 463 ? -10.18 21.25 -4.02 1 90.38 463 ALA A O 1
ATOM 3545 N N . LEU A 1 464 ? -10.289 22.281 -2.025 1 92.19 464 LEU A N 1
ATOM 3546 C CA . LEU A 1 464 ? -11.742 22.203 -1.964 1 92.19 464 LEU A CA 1
ATOM 3547 C C . LEU A 1 464 ? -12.383 23.25 -2.867 1 92.19 464 LEU A C 1
ATOM 3549 O O . LEU A 1 464 ? -13.508 23.078 -3.326 1 92.19 464 LEU A O 1
ATOM 3553 N N . GLU A 1 465 ? -11.695 24.297 -3.111 1 88.56 465 GLU A N 1
ATOM 3554 C CA . GLU A 1 465 ? -12.203 25.344 -4.004 1 88.56 465 GLU A CA 1
ATOM 3555 C C . GLU A 1 465 ? -12.32 24.828 -5.438 1 88.56 465 GLU A C 1
ATOM 3557 O O . GLU A 1 465 ? -13.289 25.141 -6.133 1 88.56 465 GLU A O 1
ATOM 3562 N N . VAL A 1 466 ? -11.352 24.031 -5.859 1 89.25 466 VAL A N 1
ATOM 3563 C CA . VAL A 1 466 ? -11.281 23.688 -7.277 1 89.25 466 VAL A CA 1
ATOM 3564 C C . VAL A 1 466 ? -11.891 22.312 -7.504 1 89.25 466 VAL A C 1
ATOM 3566 O O . VAL A 1 466 ? -12.234 21.953 -8.633 1 89.25 466 VAL A O 1
ATOM 3569 N N . ASN A 1 467 ? -12.008 21.547 -6.484 1 94 467 ASN A N 1
ATOM 3570 C CA . ASN A 1 467 ? -12.43 20.156 -6.641 1 94 467 ASN A CA 1
ATOM 3571 C C . ASN A 1 467 ? -13.828 19.938 -6.07 1 94 467 ASN A C 1
ATOM 3573 O O . ASN A 1 467 ? -13.977 19.609 -4.895 1 94 467 ASN A O 1
ATOM 3577 N N . GLU A 1 468 ? -14.82 19.938 -6.879 1 95 468 GLU A N 1
ATOM 3578 C CA . GLU A 1 468 ? -16.219 19.766 -6.477 1 95 468 GLU A CA 1
ATOM 3579 C C . GLU A 1 468 ? -16.469 18.344 -5.969 1 95 468 GLU A C 1
ATOM 3581 O O . GLU A 1 468 ? -17.234 18.156 -5.016 1 95 468 GLU A O 1
ATOM 3586 N N . LEU A 1 469 ? -15.875 17.453 -6.629 1 96.69 469 LEU A N 1
ATOM 3587 C CA . LEU A 1 469 ? -16.047 16.062 -6.219 1 96.69 469 LEU A CA 1
ATOM 3588 C C . LEU A 1 469 ? -15.57 15.852 -4.789 1 96.69 469 LEU A C 1
ATOM 3590 O O . LEU A 1 469 ? -16.188 15.102 -4.023 1 96.69 469 LEU A O 1
ATOM 3594 N N . TRP A 1 470 ? -14.453 16.484 -4.488 1 97.75 470 TRP A N 1
ATOM 3595 C CA . TRP A 1 470 ? -13.883 16.344 -3.15 1 97.75 470 TRP A CA 1
ATOM 3596 C C . TRP A 1 470 ? -14.82 16.922 -2.098 1 97.75 470 TRP A C 1
ATOM 3598 O O . TRP A 1 470 ? -15.016 16.328 -1.034 1 97.75 470 TRP A O 1
ATOM 3608 N N . ARG A 1 471 ? -15.453 18.047 -2.336 1 97.5 471 ARG A N 1
ATOM 3609 C CA . ARG A 1 471 ? -16.438 18.609 -1.429 1 97.5 471 ARG A CA 1
ATOM 3610 C C . ARG A 1 471 ? -17.609 17.656 -1.219 1 97.5 471 ARG A C 1
ATOM 3612 O O . ARG A 1 471 ? -18.078 17.469 -0.091 1 97.5 471 ARG A O 1
ATOM 3619 N N . GLN A 1 472 ? -18.016 17.125 -2.318 1 97.5 472 GLN A N 1
ATOM 3620 C CA . GLN A 1 472 ? -19.125 16.172 -2.242 1 97.5 472 GLN A CA 1
ATOM 3621 C C . GLN A 1 472 ? -18.75 14.969 -1.398 1 97.5 472 GLN A C 1
ATOM 3623 O O . GLN A 1 472 ? -19.547 14.484 -0.6 1 97.5 472 GLN A O 1
ATOM 3628 N N . MET A 1 473 ? -17.562 14.484 -1.595 1 97.94 473 MET A N 1
ATOM 3629 C CA . MET A 1 473 ? -17.109 13.336 -0.827 1 97.94 473 MET A CA 1
ATOM 3630 C C . MET A 1 473 ? -17.094 13.641 0.667 1 97.94 473 MET A C 1
ATOM 3632 O O . MET A 1 473 ? -17.484 12.805 1.48 1 97.94 473 MET A O 1
ATOM 3636 N N . ILE A 1 474 ? -16.594 14.812 1.03 1 98.31 474 ILE A N 1
ATOM 3637 C CA . ILE A 1 474 ? -16.562 15.211 2.434 1 98.31 474 ILE A CA 1
ATOM 3638 C C . ILE A 1 474 ? -17.984 15.305 2.979 1 98.31 474 ILE A C 1
ATOM 3640 O O . ILE A 1 474 ? -18.266 14.859 4.094 1 98.31 474 ILE A O 1
ATOM 3644 N N . ALA A 1 475 ? -18.891 15.852 2.189 1 97.94 475 ALA A N 1
ATOM 3645 C CA . ALA A 1 475 ? -20.297 15.922 2.59 1 97.94 475 ALA A CA 1
ATOM 3646 C C . ALA A 1 475 ? -20.875 14.523 2.811 1 97.94 475 ALA A C 1
ATOM 3648 O O . ALA A 1 475 ? -21.5 14.258 3.836 1 97.94 475 ALA A O 1
ATOM 3649 N N . ASP A 1 476 ? -20.625 13.68 1.846 1 97.56 476 ASP A N 1
ATOM 3650 C CA . ASP A 1 476 ? -21.156 12.32 1.897 1 97.56 476 ASP A CA 1
ATOM 3651 C C . ASP A 1 476 ? -20.594 11.562 3.098 1 97.56 476 ASP A C 1
ATOM 3653 O O . ASP A 1 476 ? -21.312 10.812 3.756 1 97.56 476 ASP A O 1
ATOM 3657 N N . CYS A 1 477 ? -19.375 11.68 3.328 1 97.31 477 CYS A N 1
ATOM 3658 C CA . CYS A 1 477 ? -18.703 10.938 4.379 1 97.31 477 CYS A CA 1
ATOM 3659 C C . CYS A 1 477 ? -19.094 11.445 5.758 1 97.31 477 CYS A C 1
ATOM 3661 O O . CYS A 1 477 ? -19.281 10.656 6.684 1 97.31 477 CYS A O 1
ATOM 3663 N N . SER A 1 478 ? -19.219 12.742 5.93 1 96.56 478 SER A N 1
ATOM 3664 C CA . SER A 1 478 ? -19.5 13.336 7.23 1 96.56 478 SER A CA 1
ATOM 3665 C C . SER A 1 478 ? -21 13.352 7.516 1 96.56 478 SER A C 1
ATOM 3667 O O . SER A 1 478 ? -21.422 13.43 8.672 1 96.56 478 SER A O 1
ATOM 3669 N N . GLY A 1 479 ? -21.766 13.359 6.445 1 95.31 479 GLY A N 1
ATOM 3670 C CA . GLY A 1 479 ? -23.203 13.5 6.582 1 95.31 479 GLY A CA 1
ATOM 3671 C C . GLY A 1 479 ? -23.641 14.938 6.809 1 95.31 479 GLY A C 1
ATOM 3672 O O . GLY A 1 479 ? -24.797 15.188 7.188 1 95.31 479 GLY A O 1
ATOM 3673 N N . LEU A 1 480 ? -22.75 15.906 6.609 1 95.94 480 LEU A N 1
ATOM 3674 C CA . LEU A 1 480 ? -23.031 17.328 6.824 1 95.94 480 LEU A CA 1
ATOM 3675 C C . LEU A 1 480 ? -22.969 18.094 5.512 1 95.94 480 LEU A C 1
ATOM 3677 O O . LEU A 1 480 ? -22.25 17.703 4.594 1 95.94 480 LEU A O 1
ATOM 3681 N N . ASP A 1 481 ? -23.688 19.156 5.449 1 96.12 481 ASP A N 1
ATOM 3682 C CA . ASP A 1 481 ? -23.562 20.047 4.301 1 96.12 481 ASP A CA 1
ATOM 3683 C C . ASP A 1 481 ? -22.203 20.734 4.281 1 96.12 481 ASP A C 1
ATOM 3685 O O . ASP A 1 481 ? -21.688 21.125 5.328 1 96.12 481 ASP A O 1
ATOM 3689 N N . VAL A 1 482 ? -21.641 20.797 3.105 1 96.38 482 VAL A N 1
ATOM 3690 C CA . VAL A 1 482 ? -20.391 21.516 2.906 1 96.38 482 VAL A CA 1
ATOM 3691 C C . VAL A 1 482 ? -20.656 22.797 2.107 1 96.38 482 VAL A C 1
ATOM 3693 O O . VAL A 1 482 ? -21.125 22.734 0.973 1 96.38 482 VAL A O 1
ATOM 3696 N N . VAL A 1 483 ? -20.328 23.891 2.707 1 93.5 483 VAL A N 1
ATOM 3697 C CA . VAL A 1 483 ? -20.594 25.188 2.096 1 93.5 483 VAL A CA 1
ATOM 3698 C C . VAL A 1 483 ? -19.281 25.844 1.678 1 93.5 483 VAL A C 1
ATOM 3700 O O . VAL A 1 483 ? -18.359 25.984 2.488 1 93.5 483 VAL A O 1
ATOM 3703 N N . LEU A 1 484 ? -19.156 26.156 0.457 1 90.31 484 LEU A N 1
ATOM 3704 C CA . LEU A 1 484 ? -18.031 26.922 -0.061 1 90.31 484 LEU A CA 1
ATOM 3705 C C . LEU A 1 484 ? -18.438 28.359 -0.355 1 90.31 484 LEU A C 1
ATOM 3707 O O . LEU A 1 484 ? -19.312 28.594 -1.201 1 90.31 484 LEU A O 1
ATOM 3711 N N . ASP A 1 485 ? -17.859 29.234 0.429 1 78.25 485 ASP A N 1
ATOM 3712 C CA . ASP A 1 485 ? -18.141 30.641 0.194 1 78.25 485 ASP A CA 1
ATOM 3713 C C . ASP A 1 485 ? -17.156 31.25 -0.801 1 78.25 485 ASP A C 1
ATOM 3715 O O . ASP A 1 485 ? -15.961 31.359 -0.503 1 78.25 485 ASP A O 1
ATOM 3719 N N . MET A 1 486 ? -17.516 31.531 -1.964 1 68.06 486 MET A N 1
ATOM 3720 C CA . MET A 1 486 ? -16.656 32.031 -3.033 1 68.06 486 MET A CA 1
ATOM 3721 C C . MET A 1 486 ? -16.25 33.469 -2.787 1 68.06 486 MET A C 1
ATOM 3723 O O . MET A 1 486 ? -15.305 33.969 -3.41 1 68.06 486 MET A O 1
ATOM 3727 N N . GLY A 1 487 ? -16.906 34.188 -1.961 1 58.38 487 GLY A N 1
ATOM 3728 C CA . GLY A 1 487 ? -16.641 35.625 -1.769 1 58.38 487 GLY A CA 1
ATOM 3729 C C . GLY A 1 487 ? -15.617 35.906 -0.687 1 58.38 487 GLY A C 1
ATOM 3730 O O . GLY A 1 487 ? -15.273 37.062 -0.429 1 58.38 487 GLY A O 1
ATOM 3731 N N . THR A 1 488 ? -15.242 34.875 -0.007 1 56.19 488 THR A N 1
ATOM 3732 C CA . THR A 1 488 ? -14.422 35.156 1.168 1 56.19 488 THR A CA 1
ATOM 3733 C C . THR A 1 488 ? -12.938 35.156 0.815 1 56.19 488 THR A C 1
ATOM 3735 O O . THR A 1 488 ? -12.375 34.062 0.562 1 56.19 488 THR A O 1
ATOM 3738 N N . SER A 1 489 ? -12.5 36.344 0.201 1 59.34 489 SER A N 1
ATOM 3739 C CA . SER A 1 489 ? -11.055 36.5 0.097 1 59.34 489 SER A CA 1
ATOM 3740 C C . SER A 1 489 ? -10.453 36.969 1.416 1 59.34 489 SER A C 1
ATOM 3742 O O . SER A 1 489 ? -11.164 37.5 2.271 1 59.34 489 SER A O 1
ATOM 3744 N N . GLU A 1 490 ? -9.305 36.656 1.935 1 70.81 490 GLU A N 1
ATOM 3745 C CA . GLU A 1 490 ? -8.516 37.156 3.062 1 70.81 490 GLU A CA 1
ATOM 3746 C C . GLU A 1 490 ? -9.156 36.781 4.391 1 70.81 490 GLU A C 1
ATOM 3748 O O . GLU A 1 490 ? -9.32 37.625 5.277 1 70.81 490 GLU A O 1
ATOM 3753 N N . GLY A 1 491 ? -9.547 35.531 4.516 1 78.81 491 GLY A N 1
ATOM 3754 C CA . GLY A 1 491 ? -10.258 35.031 5.676 1 78.81 491 GLY A CA 1
ATOM 3755 C C . GLY A 1 491 ? -9.516 35.25 6.98 1 78.81 491 GLY A C 1
ATOM 3756 O O . GLY A 1 491 ? -10.117 35.656 7.98 1 78.81 491 GLY A O 1
ATOM 3757 N N . THR A 1 492 ? -8.211 35.188 6.961 1 87.38 492 THR A N 1
ATOM 3758 C CA . THR A 1 492 ? -7.43 35.312 8.188 1 87.38 492 THR A CA 1
ATOM 3759 C C . THR A 1 492 ? -7.402 36.75 8.664 1 87.38 492 THR A C 1
ATOM 3761 O O . THR A 1 492 ? -7.621 37.031 9.852 1 87.38 492 THR A O 1
ATOM 3764 N N . SER A 1 493 ? -7.188 37.719 7.723 1 90.31 493 SER A N 1
ATOM 3765 C CA . SER A 1 493 ? -7.195 39.125 8.07 1 90.31 493 SER A CA 1
ATOM 3766 C C . SER A 1 493 ? -8.578 39.562 8.547 1 90.31 493 SER A C 1
ATOM 3768 O O . SER A 1 493 ? -8.695 40.375 9.477 1 90.31 493 SER A O 1
ATOM 3770 N N . ARG A 1 494 ? -9.547 39.031 7.891 1 88.56 494 ARG A N 1
ATOM 3771 C CA . ARG A 1 494 ? -10.914 39.375 8.281 1 88.56 494 ARG A CA 1
ATOM 3772 C C . ARG A 1 494 ? -11.211 38.906 9.695 1 88.56 494 ARG A C 1
ATOM 3774 O O . ARG A 1 494 ? -11.891 39.594 10.461 1 88.56 494 ARG A O 1
ATOM 3781 N N . GLY A 1 495 ? -10.727 37.75 10.008 1 91.38 495 GLY A N 1
ATOM 3782 C CA . GLY A 1 495 ? -10.906 37.219 11.352 1 91.38 495 GLY A CA 1
ATOM 3783 C C . GLY A 1 495 ? -10.289 38.125 12.422 1 91.38 495 GLY A C 1
ATOM 3784 O O . GLY A 1 495 ? -10.906 38.375 13.461 1 91.38 495 GLY A O 1
ATOM 3785 N N . ALA A 1 496 ? -9.078 38.562 12.18 1 93.75 496 ALA A N 1
ATOM 3786 C CA . ALA A 1 496 ? -8.414 39.469 13.102 1 93.75 496 ALA A CA 1
ATOM 3787 C C . ALA A 1 496 ? -9.211 40.781 13.258 1 93.75 496 ALA A C 1
ATOM 3789 O O . ALA A 1 496 ? -9.359 41.281 14.367 1 93.75 496 ALA A O 1
ATOM 3790 N N . ALA A 1 497 ? -9.727 41.281 12.133 1 92.38 497 ALA A N 1
ATOM 3791 C CA . ALA A 1 497 ? -10.523 42.5 12.148 1 92.38 497 ALA A CA 1
ATOM 3792 C C . ALA A 1 497 ? -11.82 42.281 12.938 1 92.38 497 ALA A C 1
ATOM 3794 O O . ALA A 1 497 ? -12.258 43.188 13.664 1 92.38 497 ALA A O 1
ATOM 3795 N N . CYS A 1 498 ? -12.375 41.156 12.773 1 89.69 498 CYS A N 1
ATOM 3796 C CA . CYS A 1 498 ? -13.625 40.844 13.469 1 89.69 498 CYS A CA 1
ATOM 3797 C C . CYS A 1 498 ? -13.414 40.812 14.977 1 89.69 498 CYS A C 1
ATOM 3799 O O . CYS A 1 498 ? -14.242 41.312 15.742 1 89.69 498 CYS A O 1
ATOM 3801 N N . LEU A 1 499 ? -12.375 40.188 15.398 1 91.81 499 LEU A N 1
ATOM 3802 C CA . LEU A 1 499 ? -12.07 40.156 16.828 1 91.81 499 LEU A CA 1
ATOM 3803 C C . LEU A 1 499 ? -11.875 41.562 17.375 1 91.81 499 LEU A C 1
ATOM 3805 O O . LEU A 1 499 ? -12.383 41.875 18.453 1 91.81 499 LEU A O 1
ATOM 3809 N N . ALA A 1 500 ? -11.133 42.375 16.672 1 91.5 500 ALA A N 1
ATOM 3810 C CA . ALA A 1 500 ? -10.938 43.75 17.094 1 91.5 500 ALA A CA 1
ATOM 3811 C C . ALA A 1 500 ? -12.273 44.5 17.156 1 91.5 500 ALA A C 1
ATOM 3813 O O . ALA A 1 500 ? -12.516 45.25 18.094 1 91.5 500 ALA A O 1
ATOM 3814 N N . ALA A 1 501 ? -13.062 44.25 16.141 1 89.31 501 ALA A N 1
ATOM 3815 C CA . ALA A 1 501 ? -14.367 44.906 16.094 1 89.31 501 ALA A CA 1
ATOM 3816 C C . ALA A 1 501 ? -15.227 44.531 17.297 1 89.31 501 ALA A C 1
ATOM 3818 O O . ALA A 1 501 ? -15.906 45.375 17.875 1 89.31 501 ALA A O 1
ATOM 3819 N N . GLU A 1 502 ? -15.203 43.281 17.625 1 86.69 502 GLU A N 1
ATOM 3820 C CA . GLU A 1 502 ? -15.961 42.812 18.781 1 86.69 502 GLU A CA 1
ATOM 3821 C C . GLU A 1 502 ? -15.547 43.562 20.047 1 86.69 502 GLU A C 1
ATOM 3823 O O . GLU A 1 502 ? -16.391 43.906 20.875 1 86.69 502 GLU A O 1
ATOM 3828 N N . SER A 1 503 ? -14.312 43.688 20.219 1 87.12 503 SER A N 1
ATOM 3829 C CA . SER A 1 503 ? -13.789 44.406 21.391 1 87.12 503 SER A CA 1
ATOM 3830 C C . SER A 1 503 ? -14.164 45.875 21.359 1 87.12 503 SER A C 1
ATOM 3832 O O . SER A 1 503 ? -14.461 46.469 22.391 1 87.12 503 SER A O 1
ATOM 3834 N N . LEU A 1 504 ? -14.102 46.5 20.188 1 84.12 504 LEU A N 1
ATOM 3835 C CA . LEU A 1 504 ? -14.352 47.938 20.031 1 84.12 504 LEU A CA 1
ATOM 3836 C C . LEU A 1 504 ? -15.828 48.25 20.25 1 84.12 504 LEU A C 1
ATOM 3838 O O . LEU A 1 504 ? -16.172 49.312 20.766 1 84.12 504 LEU A O 1
ATOM 3842 N N . VAL A 1 505 ? -16.688 47.281 19.828 1 78.44 505 VAL A N 1
ATOM 3843 C CA . VAL A 1 505 ? -18.125 47.531 19.938 1 78.44 505 VAL A CA 1
ATOM 3844 C C . VAL A 1 505 ? -18.625 47.125 21.328 1 78.44 505 VAL A C 1
ATOM 3846 O O . VAL A 1 505 ? -19.562 47.719 21.859 1 78.44 505 VAL A O 1
ATOM 3849 N N . SER A 1 506 ? -18.359 45.781 21.766 1 63.5 506 SER A N 1
ATOM 3850 C CA . SER A 1 506 ? -18.797 45.312 23.078 1 63.5 506 SER A CA 1
ATOM 3851 C C . SER A 1 506 ? -18.531 46.375 24.156 1 63.5 506 SER A C 1
ATOM 3853 O O . SER A 1 506 ? -19.219 46.406 25.188 1 63.5 506 SER A O 1
ATOM 3855 N N . SER A 1 507 ? -17.359 46.969 24.031 1 49.84 507 SER A N 1
ATOM 3856 C CA . SER A 1 507 ? -17.141 48 25.016 1 49.84 507 SER A CA 1
ATOM 3857 C C . SER A 1 507 ? -18.359 48.938 25.109 1 49.84 507 SER A C 1
ATOM 3859 O O . SER A 1 507 ? -18.5 49.688 26.062 1 49.84 507 SER A O 1
ATOM 3861 N N . LYS A 1 508 ? -19.406 48.625 24 1 48.72 508 LYS A N 1
ATOM 3862 C CA . LYS A 1 508 ? -20.734 49.219 24.078 1 48.72 508 LYS A CA 1
ATOM 3863 C C . LYS A 1 508 ? -21.797 48.156 24.359 1 48.72 508 LYS A C 1
ATOM 3865 O O . LYS A 1 508 ? -21.688 47.031 23.875 1 48.72 508 LYS A O 1
ATOM 3870 N N . GLU A 1 509 ? -22.453 47.844 25.359 1 40.25 509 GLU A N 1
ATOM 3871 C CA . GLU A 1 509 ? -23.266 46.781 25.953 1 40.25 509 GLU A CA 1
ATOM 3872 C C . GLU A 1 509 ? -23.812 45.844 24.875 1 40.25 509 GLU A C 1
ATOM 3874 O O . GLU A 1 509 ? -24 44.656 25.125 1 40.25 509 GLU A O 1
ATOM 3879 N N . THR A 1 510 ? -24.609 46.188 23.906 1 35.69 510 THR A N 1
ATOM 3880 C CA . THR A 1 510 ? -25.688 45.469 23.234 1 35.69 510 THR A CA 1
ATOM 3881 C C . THR A 1 510 ? -25.172 44.844 21.922 1 35.69 510 THR A C 1
ATOM 3883 O O . THR A 1 510 ? -25.938 44.188 21.219 1 35.69 510 THR A O 1
ATOM 3886 N N . SER A 1 511 ? -23.953 45.094 21.328 1 36.03 511 SER A N 1
ATOM 3887 C CA . SER A 1 511 ? -23.859 44.844 19.891 1 36.03 511 SER A CA 1
ATOM 3888 C C . SER A 1 511 ? -22.906 43.688 19.578 1 36.03 511 SER A C 1
ATOM 3890 O O . SER A 1 511 ? -21.891 43.531 20.266 1 36.03 511 SER A O 1
ATOM 3892 N N . THR A 1 512 ? -23.375 42.531 19.031 1 41.69 512 THR A N 1
ATOM 3893 C CA . THR A 1 512 ? -22.609 41.406 18.516 1 41.69 512 THR A CA 1
ATOM 3894 C C . THR A 1 512 ? -21.984 41.75 17.172 1 41.69 512 THR A C 1
ATOM 3896 O O . THR A 1 512 ? -22.594 42.406 16.344 1 41.69 512 THR A O 1
ATOM 3899 N N . ALA A 1 513 ? -20.688 41.938 17.047 1 41.88 513 ALA A N 1
ATOM 3900 C CA . ALA A 1 513 ? -20.062 42.062 15.727 1 41.88 513 ALA A CA 1
ATOM 3901 C C . ALA A 1 513 ? -20.328 40.812 14.875 1 41.88 513 ALA A C 1
ATOM 3903 O O . ALA A 1 513 ? -20.172 39.688 15.336 1 41.88 513 ALA A O 1
ATOM 3904 N N . ALA A 1 514 ? -21.344 40.812 13.992 1 49.81 514 ALA A N 1
ATOM 3905 C CA . ALA A 1 514 ? -21.656 39.688 13.133 1 49.81 514 ALA A CA 1
ATOM 3906 C C . ALA A 1 514 ? -20.984 39.812 11.773 1 49.81 514 ALA A C 1
ATOM 3908 O O . ALA A 1 514 ? -20.703 40.938 11.32 1 49.81 514 ALA A O 1
ATOM 3909 N N . LEU A 1 515 ? -20.172 38.844 11.352 1 55.28 515 LEU A N 1
ATOM 3910 C CA . LEU A 1 515 ? -19.781 38.781 9.945 1 55.28 515 LEU A CA 1
ATOM 3911 C C . LEU A 1 515 ? -21 38.938 9.039 1 55.28 515 LEU A C 1
ATOM 3913 O O . LEU A 1 515 ? -22.125 38.594 9.43 1 55.28 515 LEU A O 1
ATOM 3917 N N . PRO A 1 516 ? -20.75 39.875 7.91 1 49.53 516 PRO A N 1
ATOM 3918 C CA . PRO A 1 516 ? -21.875 39.906 6.969 1 49.53 516 PRO A CA 1
ATOM 3919 C C . PRO A 1 516 ? -22.422 38.5 6.656 1 49.53 516 PRO A C 1
ATOM 3921 O O . PRO A 1 516 ? -21.703 37.531 6.742 1 49.53 516 PRO A O 1
ATOM 3924 N N . GLU A 1 517 ? -23.75 38.438 6.707 1 50.66 517 GLU A N 1
ATOM 3925 C CA . GLU A 1 517 ? -24.453 37.219 6.312 1 50.66 517 GLU A CA 1
ATOM 3926 C C . GLU A 1 517 ? -23.766 36.562 5.125 1 50.66 517 GLU A C 1
ATOM 3928 O O . GLU A 1 517 ? -23.016 37.219 4.391 1 50.66 517 GLU A O 1
ATOM 3933 N N . GLN A 1 518 ? -23.75 35.219 5.105 1 50.19 518 GLN A N 1
ATOM 3934 C CA . GLN A 1 518 ? -23.219 34.406 4.012 1 50.19 518 GLN A CA 1
ATOM 3935 C C . GLN A 1 518 ? -23.422 35.094 2.668 1 50.19 518 GLN A C 1
ATOM 3937 O O . GLN A 1 518 ? -24.5 35.625 2.396 1 50.19 518 GLN A O 1
ATOM 3942 N N . SER A 1 519 ? -22.281 35.5 2.102 1 51.34 519 SER A N 1
ATOM 3943 C CA . SER A 1 519 ? -22.391 36.094 0.771 1 51.34 519 SER A CA 1
ATOM 3944 C C . SER A 1 519 ? -23.328 35.281 -0.117 1 51.34 519 SER A C 1
ATOM 3946 O O . SER A 1 519 ? -23.484 34.062 0.092 1 51.34 519 SER A O 1
ATOM 3948 N N . THR A 1 520 ? -24.25 35.844 -0.854 1 51.75 520 THR A N 1
ATOM 3949 C CA . THR A 1 520 ? -25.156 35.312 -1.871 1 51.75 520 THR A CA 1
ATOM 3950 C C . THR A 1 520 ? -24.438 34.312 -2.77 1 51.75 520 THR A C 1
ATOM 3952 O O . THR A 1 520 ? -25.078 33.562 -3.502 1 51.75 520 THR A O 1
ATOM 3955 N N . MET A 1 521 ? -23.062 34.156 -2.766 1 65.06 521 MET A N 1
ATOM 3956 C CA . MET A 1 521 ? -22.484 33.281 -3.762 1 65.06 521 MET A CA 1
ATOM 3957 C C . MET A 1 521 ? -21.891 32.031 -3.1 1 65.06 521 MET A C 1
ATOM 3959 O O . MET A 1 521 ? -20.656 31.875 -3.049 1 65.06 521 MET A O 1
ATOM 3963 N N . SER A 1 522 ? -22.75 31.281 -2.424 1 80.81 522 SER A N 1
ATOM 3964 C CA . SER A 1 522 ? -22.266 30.047 -1.799 1 80.81 522 SER A CA 1
ATOM 3965 C C . SER A 1 522 ? -22.719 28.812 -2.58 1 80.81 522 SER A C 1
ATOM 3967 O O . SER A 1 522 ? -23.781 28.812 -3.188 1 80.81 522 SER A O 1
ATOM 3969 N N . VAL A 1 523 ? -21.734 27.922 -2.801 1 89.88 523 VAL A N 1
ATOM 3970 C CA . VAL A 1 523 ? -22.016 26.609 -3.357 1 89.88 523 VAL A CA 1
ATOM 3971 C C . VAL A 1 523 ? -22.141 25.578 -2.23 1 89.88 523 VAL A C 1
ATOM 3973 O O . VAL A 1 523 ? -21.281 25.531 -1.339 1 89.88 523 VAL A O 1
ATOM 3976 N N . VAL A 1 524 ? -23.281 24.828 -2.236 1 94.62 524 VAL A N 1
ATOM 3977 C CA . VAL A 1 524 ? -23.516 23.859 -1.166 1 94.62 524 VAL A CA 1
ATOM 3978 C C . VAL A 1 524 ? -23.484 22.453 -1.73 1 94.62 524 VAL A C 1
ATOM 3980 O O . VAL A 1 524 ? -24.141 22.156 -2.74 1 94.62 524 VAL A O 1
ATOM 3983 N N . SER A 1 525 ? -22.672 21.594 -1.163 1 96.19 525 SER A N 1
ATOM 3984 C CA . SER A 1 525 ? -22.688 20.141 -1.402 1 96.19 525 SER A CA 1
ATOM 3985 C C . SER A 1 525 ? -23.422 19.406 -0.285 1 96.19 525 SER A C 1
ATOM 3987 O O . SER A 1 525 ? -23 19.438 0.871 1 96.19 525 SER A O 1
ATOM 3989 N N . THR A 1 526 ? -24.5 18.734 -0.645 1 97.31 526 THR A N 1
ATOM 3990 C CA . THR A 1 526 ? -25.312 18.031 0.337 1 97.31 526 THR A CA 1
ATOM 3991 C C . THR A 1 526 ? -25.016 16.531 0.293 1 97.31 526 THR A C 1
ATOM 3993 O O . THR A 1 526 ? -24.781 15.969 -0.779 1 97.31 526 THR A O 1
ATOM 3996 N N . PRO A 1 527 ? -25.094 15.883 1.46 1 96.94 527 PRO A N 1
ATOM 3997 C CA . PRO A 1 527 ? -24.781 14.453 1.509 1 96.94 527 PRO A CA 1
ATOM 3998 C C . PRO A 1 527 ? -25.688 13.617 0.613 1 96.94 527 PRO A C 1
ATOM 4000 O O . PRO A 1 527 ? -26.906 13.844 0.584 1 96.94 527 PRO A O 1
ATOM 4003 N N . ASP A 1 528 ? -25.094 12.797 -0.115 1 95.12 528 ASP A N 1
ATOM 4004 C CA . ASP A 1 528 ? -25.812 11.797 -0.895 1 95.12 528 ASP A CA 1
ATOM 4005 C C . ASP A 1 528 ? -26.047 10.531 -0.078 1 95.12 528 ASP A C 1
ATOM 4007 O O . ASP A 1 528 ? -25.109 9.781 0.204 1 95.12 528 ASP A O 1
ATOM 4011 N N . GLN A 1 529 ? -27.25 10.148 0.178 1 91.38 529 GLN A N 1
ATOM 4012 C CA . GLN A 1 529 ? -27.609 9.039 1.05 1 91.38 529 GLN A CA 1
ATOM 4013 C C . GLN A 1 529 ? -27.203 7.699 0.437 1 91.38 529 GLN A C 1
ATOM 4015 O O . GLN A 1 529 ? -26.984 6.723 1.155 1 91.38 529 GLN A O 1
ATOM 4020 N N . ASN A 1 530 ? -27.047 7.691 -0.833 1 89.88 530 ASN A N 1
ATOM 4021 C CA . ASN A 1 530 ? -26.656 6.461 -1.51 1 89.88 530 ASN A CA 1
ATOM 4022 C C . ASN A 1 530 ? -25.234 6.039 -1.136 1 89.88 530 ASN A C 1
ATOM 4024 O O . ASN A 1 530 ? -24.875 4.871 -1.267 1 89.88 530 ASN A O 1
ATOM 4028 N N . GLY A 1 531 ? -24.484 6.973 -0.653 1 92.12 531 GLY A N 1
ATOM 4029 C CA . GLY A 1 531 ? -23.094 6.676 -0.341 1 92.12 531 GLY A CA 1
ATOM 4030 C C . GLY A 1 531 ? -22.859 6.375 1.128 1 92.12 531 GLY A C 1
ATOM 4031 O O . GLY A 1 531 ? -21.75 6.035 1.531 1 92.12 531 GLY A O 1
ATOM 4032 N N . ALA A 1 532 ? -23.922 6.422 1.914 1 91 532 ALA A N 1
ATOM 4033 C CA . ALA A 1 532 ? -23.766 6.328 3.363 1 91 532 ALA A CA 1
ATOM 4034 C C . ALA A 1 532 ? -23.141 5 3.77 1 91 532 ALA A C 1
ATOM 4036 O O . ALA A 1 532 ? -22.219 4.965 4.578 1 91 532 ALA A O 1
ATOM 4037 N N . ALA A 1 533 ? -23.625 3.951 3.189 1 89.56 533 ALA A N 1
ATOM 4038 C CA . ALA A 1 533 ? -23.109 2.625 3.518 1 89.56 533 ALA A CA 1
ATOM 4039 C C . ALA A 1 533 ? -21.656 2.479 3.072 1 89.56 533 ALA A C 1
ATOM 4041 O O . ALA A 1 533 ? -20.844 1.868 3.771 1 89.56 533 ALA A O 1
ATOM 4042 N N . TYR A 1 534 ? -21.375 2.992 1.985 1 92.44 534 TYR A N 1
ATOM 4043 C CA . TYR A 1 534 ? -20.016 2.941 1.451 1 92.44 534 TYR A CA 1
ATOM 4044 C C . TYR A 1 534 ? -19.031 3.613 2.398 1 92.44 534 TYR A C 1
ATOM 4046 O O . TYR A 1 534 ? -18 3.035 2.742 1 92.44 534 TYR A O 1
ATOM 4054 N N . TRP A 1 535 ? -19.344 4.812 2.818 1 95.31 535 TRP A N 1
ATOM 4055 C CA . TRP A 1 535 ? -18.406 5.598 3.625 1 95.31 535 TRP A CA 1
ATOM 4056 C C . TRP A 1 535 ? -18.266 5.008 5.023 1 95.31 535 TRP A C 1
ATOM 4058 O O . TRP A 1 535 ? -17.203 5.082 5.629 1 95.31 535 TRP A O 1
ATOM 4068 N N . ARG A 1 536 ? -19.328 4.395 5.512 1 93.06 536 ARG A N 1
ATOM 4069 C CA . ARG A 1 536 ? -19.234 3.695 6.789 1 93.06 536 ARG A CA 1
ATOM 4070 C C . ARG A 1 536 ? -18.25 2.539 6.699 1 93.06 536 ARG A C 1
ATOM 4072 O O . ARG A 1 536 ? -17.406 2.361 7.59 1 93.06 536 ARG A O 1
ATOM 4079 N N . ARG A 1 537 ? -18.312 1.835 5.648 1 91.44 537 ARG A N 1
ATOM 4080 C CA . ARG A 1 537 ? -17.422 0.696 5.453 1 91.44 537 ARG A CA 1
ATOM 4081 C C . ARG A 1 537 ? -15.992 1.157 5.211 1 91.44 537 ARG A C 1
ATOM 4083 O O . ARG A 1 537 ? -15.047 0.549 5.715 1 91.44 537 ARG A O 1
ATOM 4090 N N . ALA A 1 538 ? -15.875 2.137 4.375 1 94.5 538 ALA A N 1
ATOM 4091 C CA . ALA A 1 538 ? -14.547 2.678 4.074 1 94.5 538 ALA A CA 1
ATOM 4092 C C . ALA A 1 538 ? -13.859 3.178 5.34 1 94.5 538 ALA A C 1
ATOM 4094 O O . ALA A 1 538 ? -12.656 3 5.512 1 94.5 538 ALA A O 1
ATOM 4095 N N . THR A 1 539 ? -14.641 3.83 6.219 1 95.94 539 THR A N 1
ATOM 4096 C CA . THR A 1 539 ? -14.102 4.324 7.484 1 95.94 539 THR A CA 1
ATOM 4097 C C . THR A 1 539 ? -13.57 3.172 8.328 1 95.94 539 THR A C 1
ATOM 4099 O O . THR A 1 539 ? -12.453 3.24 8.852 1 95.94 539 THR A O 1
ATOM 4102 N N . THR A 1 540 ? -14.344 2.154 8.414 1 94.44 540 THR A N 1
ATOM 4103 C CA . THR A 1 540 ? -13.945 0.988 9.195 1 94.44 540 THR A CA 1
ATOM 4104 C C . THR A 1 540 ? -12.703 0.338 8.602 1 94.44 540 THR A C 1
ATOM 4106 O O . THR A 1 540 ? -11.781 -0.038 9.328 1 94.44 540 THR A O 1
ATOM 4109 N N . SER A 1 541 ? -12.633 0.175 7.285 1 94 541 SER A N 1
ATOM 4110 C CA . SER A 1 541 ? -11.516 -0.462 6.605 1 94 541 SER A CA 1
ATOM 4111 C C . SER A 1 541 ? -10.211 0.298 6.855 1 94 541 SER A C 1
ATOM 4113 O O . SER A 1 541 ? -9.172 -0.311 7.09 1 94 541 SER A O 1
ATOM 4115 N N . GLN A 1 542 ? -10.273 1.611 6.766 1 96.81 542 GLN A N 1
ATOM 4116 C CA . GLN A 1 542 ? -9.055 2.383 6.977 1 96.81 542 GLN A CA 1
ATOM 4117 C C . GLN A 1 542 ? -8.586 2.297 8.422 1 96.81 542 GLN A C 1
ATOM 4119 O O . GLN A 1 542 ? -7.391 2.205 8.695 1 96.81 542 GLN A O 1
ATOM 4124 N N . GLU A 1 543 ? -9.555 2.367 9.367 1 96.31 543 GLU A N 1
ATOM 4125 C CA . GLU A 1 543 ? -9.195 2.27 10.781 1 96.31 543 GLU A CA 1
ATOM 4126 C C . GLU A 1 543 ? -8.555 0.922 11.094 1 96.31 543 GLU A C 1
ATOM 4128 O O . GLU A 1 543 ? -7.582 0.852 11.844 1 96.31 543 GLU A O 1
ATOM 4133 N N . VAL A 1 544 ? -9.102 -0.119 10.547 1 95.62 544 VAL A N 1
ATOM 4134 C CA . VAL A 1 544 ? -8.57 -1.46 10.766 1 95.62 544 VAL A CA 1
ATOM 4135 C C . VAL A 1 544 ? -7.148 -1.544 10.211 1 95.62 544 VAL A C 1
ATOM 4137 O O . VAL A 1 544 ? -6.262 -2.119 10.844 1 95.62 544 VAL A O 1
ATOM 4140 N N . LEU A 1 545 ? -6.953 -1.018 9.062 1 96.69 545 LEU A N 1
ATOM 4141 C CA . LEU A 1 545 ? -5.633 -1.043 8.445 1 96.69 545 LEU A CA 1
ATOM 4142 C C . LEU A 1 545 ? -4.629 -0.24 9.266 1 96.69 545 LEU A C 1
ATOM 4144 O O . LEU A 1 545 ? -3.512 -0.7 9.508 1 96.69 545 LEU A O 1
ATOM 4148 N N . ILE A 1 546 ? -5.016 1 9.664 1 96.94 546 ILE A N 1
ATOM 4149 C CA . ILE A 1 546 ? -4.125 1.846 10.453 1 96.94 546 ILE A CA 1
ATOM 4150 C C . ILE A 1 546 ? -3.75 1.131 11.75 1 96.94 546 ILE A C 1
ATOM 4152 O O . ILE A 1 546 ? -2.582 1.131 12.148 1 96.94 546 ILE A O 1
ATOM 4156 N N . ASN A 1 547 ? -4.691 0.475 12.367 1 95.5 547 ASN A N 1
ATOM 4157 C CA . ASN A 1 547 ? -4.434 -0.252 13.609 1 95.5 547 ASN A CA 1
ATOM 4158 C C . ASN A 1 547 ? -3.479 -1.421 13.383 1 95.5 547 ASN A C 1
ATOM 4160 O O . ASN A 1 547 ? -2.619 -1.697 14.219 1 95.5 547 ASN A O 1
ATOM 4164 N N . ALA A 1 548 ? -3.631 -2.104 12.312 1 96 548 ALA A N 1
ATOM 4165 C CA . ALA A 1 548 ? -2.762 -3.23 11.984 1 96 548 ALA A CA 1
ATOM 4166 C C . ALA A 1 548 ? -1.329 -2.766 11.742 1 96 548 ALA A C 1
ATOM 4168 O O . ALA A 1 548 ? -0.376 -3.477 12.07 1 96 548 ALA A O 1
ATOM 4169 N N . LEU A 1 549 ? -1.174 -1.622 11.172 1 96.38 549 LEU A N 1
ATOM 4170 C CA . LEU A 1 549 ? 0.137 -1.125 10.773 1 96.38 549 LEU A CA 1
ATOM 4171 C C . LEU A 1 549 ? 0.801 -0.358 11.906 1 96.38 549 LEU A C 1
ATOM 4173 O O . LEU A 1 549 ? 2.004 -0.089 11.867 1 96.38 549 LEU A O 1
ATOM 4177 N N . SER A 1 550 ? 0.026 0.061 12.922 1 93.38 550 SER A N 1
ATOM 4178 C CA . SER A 1 550 ? 0.493 0.933 13.992 1 93.38 550 SER A CA 1
ATOM 4179 C C . SER A 1 550 ? 1.757 0.38 14.641 1 93.38 550 SER A C 1
ATOM 4181 O O . SER A 1 550 ? 2.707 1.124 14.898 1 93.38 550 SER A O 1
ATOM 4183 N N . PRO A 1 551 ? 1.866 -0.99 14.836 1 90.88 551 PRO A N 1
ATOM 4184 C CA . PRO A 1 551 ? 3.078 -1.523 15.461 1 90.88 551 PRO A CA 1
ATOM 4185 C C . PRO A 1 551 ? 4.297 -1.441 14.547 1 90.88 551 PRO A C 1
ATOM 4187 O O . PRO A 1 551 ? 5.434 -1.553 15.016 1 90.88 551 PRO A O 1
ATOM 4190 N N . ILE A 1 552 ? 3.994 -1.278 13.273 1 90.25 552 ILE A N 1
ATOM 4191 C CA . ILE A 1 552 ? 5.066 -1.289 12.289 1 90.25 552 ILE A CA 1
ATOM 4192 C C . ILE A 1 552 ? 5.605 0.126 12.094 1 90.25 552 ILE A C 1
ATOM 4194 O O . ILE A 1 552 ? 6.758 0.309 11.695 1 90.25 552 ILE A O 1
ATOM 4198 N N . PHE A 1 553 ? 4.676 1.144 12.445 1 79.69 553 PHE A N 1
ATOM 4199 C CA . PHE A 1 553 ? 5.086 2.535 12.305 1 79.69 553 PHE A CA 1
ATOM 4200 C C . PHE A 1 553 ? 6.199 2.877 13.289 1 79.69 553 PHE A C 1
ATOM 4202 O O . PHE A 1 553 ? 6.199 2.395 14.422 1 79.69 553 PHE A O 1
ATOM 4209 N N . THR A 1 554 ? 7.457 2.805 13.078 1 61.41 554 THR A N 1
ATOM 4210 C CA . THR A 1 554 ? 8.539 3.127 14 1 61.41 554 THR A CA 1
ATOM 4211 C C . THR A 1 554 ? 8.484 4.594 14.414 1 61.41 554 THR A C 1
ATOM 4213 O O . THR A 1 554 ? 8.016 5.441 13.648 1 61.41 554 THR A O 1
ATOM 4216 N N . MET B 1 1 ? 27.125 -52.219 -40.125 1 29.11 1 MET B N 1
ATOM 4217 C CA . MET B 1 1 ? 25.719 -52.125 -39.75 1 29.11 1 MET B CA 1
ATOM 4218 C C . MET B 1 1 ? 25.359 -50.656 -39.406 1 29.11 1 MET B C 1
ATOM 4220 O O . MET B 1 1 ? 26 -50.062 -38.531 1 29.11 1 MET B O 1
ATOM 4224 N N . HIS B 1 2 ? 25 -49.781 -40.25 1 38.88 2 HIS B N 1
ATOM 4225 C CA . HIS B 1 2 ? 24.922 -48.344 -40.281 1 38.88 2 HIS B CA 1
ATOM 4226 C C . HIS B 1 2 ? 24.172 -47.781 -39.094 1 38.88 2 HIS B C 1
ATOM 4228 O O . HIS B 1 2 ? 23.078 -48.25 -38.75 1 38.88 2 HIS B O 1
ATOM 4234 N N . ASN B 1 3 ? 24.766 -47.344 -38.031 1 48.12 3 ASN B N 1
ATOM 4235 C CA . ASN B 1 3 ? 24.328 -46.844 -36.75 1 48.12 3 ASN B CA 1
ATOM 4236 C C . ASN B 1 3 ? 23.172 -45.875 -36.875 1 48.12 3 ASN B C 1
ATOM 4238 O O . ASN B 1 3 ? 23.344 -44.75 -37.375 1 48.12 3 ASN B O 1
ATOM 4242 N N . GLN B 1 4 ? 21.938 -46.25 -37.25 1 60.47 4 GLN B N 1
ATOM 4243 C CA . GLN B 1 4 ? 20.75 -45.438 -37.438 1 60.47 4 GLN B CA 1
ATOM 4244 C C . GLN B 1 4 ? 20.547 -44.469 -36.281 1 60.47 4 GLN B C 1
ATOM 4246 O O . GLN B 1 4 ? 20.859 -44.812 -35.125 1 60.47 4 GLN B O 1
ATOM 4251 N N . ASN B 1 5 ? 20.312 -43.156 -36.562 1 81.94 5 ASN B N 1
ATOM 4252 C CA . ASN B 1 5 ? 20.062 -42.094 -35.594 1 81.94 5 ASN B CA 1
ATOM 4253 C C . ASN B 1 5 ? 18.828 -42.406 -34.75 1 81.94 5 ASN B C 1
ATOM 4255 O O . ASN B 1 5 ? 17.734 -42.594 -35.281 1 81.94 5 ASN B O 1
ATOM 4259 N N . ARG B 1 6 ? 19.062 -42.781 -33.469 1 88.88 6 ARG B N 1
ATOM 4260 C CA . ARG B 1 6 ? 17.953 -42.969 -32.531 1 88.88 6 ARG B CA 1
ATOM 4261 C C . ARG B 1 6 ? 17.328 -41.625 -32.156 1 88.88 6 ARG B C 1
ATOM 4263 O O . ARG B 1 6 ? 18.031 -40.719 -31.719 1 88.88 6 ARG B O 1
ATOM 4270 N N . VAL B 1 7 ? 15.961 -41.594 -32.406 1 92.25 7 VAL B N 1
ATOM 4271 C CA . VAL B 1 7 ? 15.273 -40.312 -32.219 1 92.25 7 VAL B CA 1
ATOM 4272 C C . VAL B 1 7 ? 14.133 -40.469 -31.219 1 92.25 7 VAL B C 1
ATOM 4274 O O . VAL B 1 7 ? 13.461 -41.5 -31.203 1 92.25 7 VAL B O 1
ATOM 4277 N N . ILE B 1 8 ? 13.969 -39.531 -30.312 1 92.56 8 ILE B N 1
ATOM 4278 C CA . ILE B 1 8 ? 12.82 -39.438 -29.422 1 92.56 8 ILE B CA 1
ATOM 4279 C C . ILE B 1 8 ? 11.945 -38.25 -29.812 1 92.56 8 ILE B C 1
ATOM 4281 O O . ILE B 1 8 ? 12.438 -37.125 -30 1 92.56 8 ILE B O 1
ATOM 4285 N N . VAL B 1 9 ? 10.719 -38.5 -30.062 1 94.75 9 VAL B N 1
ATOM 4286 C CA . VAL B 1 9 ? 9.75 -37.438 -30.312 1 94.75 9 VAL B CA 1
ATOM 4287 C C . VAL B 1 9 ? 9.055 -37.062 -29 1 94.75 9 VAL B C 1
ATOM 4289 O O . VAL B 1 9 ? 8.438 -37.906 -28.344 1 94.75 9 VAL B O 1
ATOM 4292 N N . ALA B 1 10 ? 9.227 -35.844 -28.609 1 95.31 10 ALA B N 1
ATOM 4293 C CA . ALA B 1 10 ? 8.594 -35.312 -27.391 1 95.31 10 ALA B CA 1
ATOM 4294 C C . ALA B 1 10 ? 7.43 -34.406 -27.719 1 95.31 10 ALA B C 1
ATOM 4296 O O . ALA B 1 10 ? 7.582 -33.469 -28.516 1 95.31 10 ALA B O 1
ATOM 4297 N N . ILE B 1 11 ? 6.273 -34.656 -27.156 1 95.75 11 ILE B N 1
ATOM 4298 C CA . ILE B 1 11 ? 5.07 -33.844 -27.328 1 95.75 11 ILE B CA 1
ATOM 4299 C C . ILE B 1 11 ? 4.777 -33.062 -26.062 1 95.75 11 ILE B C 1
ATOM 4301 O O . ILE B 1 11 ? 4.629 -33.656 -24.984 1 95.75 11 ILE B O 1
ATOM 4305 N N . ASP B 1 12 ? 4.727 -31.781 -26.156 1 94.19 12 ASP B N 1
ATOM 4306 C CA . ASP B 1 12 ? 4.453 -30.875 -25.031 1 94.19 12 ASP B CA 1
ATOM 4307 C C . ASP B 1 12 ? 3.053 -30.281 -25.141 1 94.19 12 ASP B C 1
ATOM 4309 O O . ASP B 1 12 ? 2.816 -29.375 -25.953 1 94.19 12 ASP B O 1
ATOM 4313 N N . LEU B 1 13 ? 2.186 -30.797 -24.328 1 94 13 LEU B N 1
ATOM 4314 C CA . LEU B 1 13 ? 0.814 -30.312 -24.281 1 94 13 LEU B CA 1
ATOM 4315 C C . LEU B 1 13 ? 0.658 -29.234 -23.219 1 94 13 LEU B C 1
ATOM 4317 O O . LEU B 1 13 ? 0.245 -29.531 -22.094 1 94 13 LEU B O 1
ATOM 4321 N N . GLY B 1 14 ? 0.93 -28.047 -23.578 1 86.94 14 GLY B N 1
ATOM 4322 C CA . GLY B 1 14 ? 0.748 -26.922 -22.672 1 86.94 14 GLY B CA 1
ATOM 4323 C C . GLY B 1 14 ? -0.678 -26.406 -22.641 1 86.94 14 GLY B C 1
ATOM 4324 O O . GLY B 1 14 ? -1.507 -26.812 -23.453 1 86.94 14 GLY B O 1
ATOM 4325 N N . SER B 1 15 ? -0.99 -25.5 -21.75 1 82.31 15 SER B N 1
ATOM 4326 C CA . SER B 1 15 ? -2.328 -24.938 -21.625 1 82.31 15 SER B CA 1
ATOM 4327 C C . SER B 1 15 ? -2.609 -23.938 -22.766 1 82.31 15 SER B C 1
ATOM 4329 O O . SER B 1 15 ? -3.766 -23.719 -23.125 1 82.31 15 SER B O 1
ATOM 4331 N N . SER B 1 16 ? -1.52 -23.391 -23.375 1 77.69 16 SER B N 1
ATOM 4332 C CA . SER B 1 16 ? -1.73 -22.344 -24.359 1 77.69 16 SER B CA 1
ATOM 4333 C C . SER B 1 16 ? -1.113 -22.734 -25.703 1 77.69 16 SER B C 1
ATOM 4335 O O . SER B 1 16 ? -1.157 -21.953 -26.656 1 77.69 16 SER B O 1
ATOM 4337 N N . SER B 1 17 ? -0.481 -23.859 -25.688 1 84.19 17 SER B N 1
ATOM 4338 C CA . SER B 1 17 ? 0.124 -24.281 -26.938 1 84.19 17 SER B CA 1
ATOM 4339 C C . SER B 1 17 ? 0.408 -25.781 -26.938 1 84.19 17 SER B C 1
ATOM 4341 O O . SER B 1 17 ? 0.539 -26.406 -25.875 1 84.19 17 SER B O 1
ATOM 4343 N N . ILE B 1 18 ? 0.464 -26.297 -28.125 1 89.88 18 ILE B N 1
ATOM 4344 C CA . ILE B 1 18 ? 0.924 -27.656 -28.375 1 89.88 18 ILE B CA 1
ATOM 4345 C C . ILE B 1 18 ? 2.234 -27.625 -29.156 1 89.88 18 ILE B C 1
ATOM 4347 O O . ILE B 1 18 ? 2.363 -26.891 -30.125 1 89.88 18 ILE B O 1
ATOM 4351 N N . ARG B 1 19 ? 3.186 -28.391 -28.641 1 90.88 19 ARG B N 1
ATOM 4352 C CA . ARG B 1 19 ? 4.488 -28.422 -29.297 1 90.88 19 ARG B CA 1
ATOM 4353 C C . ARG B 1 19 ? 4.988 -29.859 -29.438 1 90.88 19 ARG B C 1
ATOM 4355 O O . ARG B 1 19 ? 4.629 -30.734 -28.625 1 90.88 19 ARG B O 1
ATOM 4362 N N . ALA B 1 20 ? 5.672 -30.078 -30.469 1 93.25 20 ALA B N 1
ATOM 4363 C CA . ALA B 1 20 ? 6.367 -31.359 -30.656 1 93.25 20 ALA B CA 1
ATOM 4364 C C . ALA B 1 20 ? 7.77 -31.141 -31.203 1 93.25 20 ALA B C 1
ATOM 4366 O O . ALA B 1 20 ? 7.98 -30.266 -32.062 1 93.25 20 ALA B O 1
ATOM 4367 N N . SER B 1 21 ? 8.703 -31.844 -30.656 1 92.38 21 SER B N 1
ATOM 4368 C CA . SER B 1 21 ? 10.094 -31.75 -31.078 1 92.38 21 SER B CA 1
ATOM 4369 C C . SER B 1 21 ? 10.766 -33.125 -31.109 1 92.38 21 SER B C 1
ATOM 4371 O O . SER B 1 21 ? 10.336 -34.031 -30.422 1 92.38 21 SER B O 1
ATOM 4373 N N . ALA B 1 22 ? 11.742 -33.156 -31.953 1 92.38 22 ALA B N 1
ATOM 4374 C CA . ALA B 1 22 ? 12.516 -34.406 -32.031 1 92.38 22 ALA B CA 1
ATOM 4375 C C . ALA B 1 22 ? 13.914 -34.219 -31.453 1 92.38 22 ALA B C 1
ATOM 4377 O O . ALA B 1 22 ? 14.531 -33.156 -31.625 1 92.38 22 ALA B O 1
ATOM 4378 N N . PHE B 1 23 ? 14.328 -35.219 -30.734 1 90.38 23 PHE B N 1
ATOM 4379 C CA . PHE B 1 23 ? 15.641 -35.219 -30.094 1 90.38 23 PHE B CA 1
ATOM 4380 C C . PHE B 1 23 ? 16.438 -36.438 -30.484 1 90.38 23 PHE B C 1
ATOM 4382 O O . PHE B 1 23 ? 15.883 -37.531 -30.578 1 90.38 23 PHE B O 1
ATOM 4389 N N . SER B 1 24 ? 17.719 -36.25 -30.672 1 88.69 24 SER B N 1
ATOM 4390 C CA . SER B 1 24 ? 18.594 -37.375 -30.953 1 88.69 24 SER B CA 1
ATOM 4391 C C . SER B 1 24 ? 19.109 -38 -29.656 1 88.69 24 SER B C 1
ATOM 4393 O O . SER B 1 24 ? 19.453 -37.281 -28.719 1 88.69 24 SER B O 1
ATOM 4395 N N . LEU B 1 25 ? 18.984 -39.25 -29.625 1 87.31 25 LEU B N 1
ATOM 4396 C CA . LEU B 1 25 ? 19.609 -40.031 -28.547 1 87.31 25 LEU B CA 1
ATOM 4397 C C . LEU B 1 25 ? 20.984 -40.531 -28.969 1 87.31 25 LEU B C 1
ATOM 4399 O O . LEU B 1 25 ? 21.078 -41.5 -29.734 1 87.31 25 LEU B O 1
ATOM 4403 N N . VAL B 1 26 ? 22.016 -39.875 -28.469 1 78.62 26 VAL B N 1
ATOM 4404 C CA . VAL B 1 26 ? 23.375 -40.188 -28.906 1 78.62 26 VAL B CA 1
ATOM 4405 C C . VAL B 1 26 ? 24.141 -40.875 -27.797 1 78.62 26 VAL B C 1
ATOM 4407 O O . VAL B 1 26 ? 24.078 -40.469 -26.641 1 78.62 26 VAL B O 1
ATOM 4410 N N . GLU B 1 27 ? 24.672 -41.969 -28.156 1 71.38 27 GLU B N 1
ATOM 4411 C CA . GLU B 1 27 ? 25.547 -42.688 -27.219 1 71.38 27 GLU B CA 1
ATOM 4412 C C . GLU B 1 27 ? 26.906 -42 -27.125 1 71.38 27 GLU B C 1
ATOM 4414 O O . GLU B 1 27 ? 27.578 -41.812 -28.141 1 71.38 27 GLU B O 1
ATOM 4419 N N . ALA B 1 28 ? 27.062 -41.281 -26.047 1 65.38 28 ALA B N 1
ATOM 4420 C CA . ALA B 1 28 ? 28.375 -40.656 -25.844 1 65.38 28 ALA B CA 1
ATOM 4421 C C . ALA B 1 28 ? 29.328 -41.625 -25.125 1 65.38 28 ALA B C 1
ATOM 4423 O O . ALA B 1 28 ? 28.969 -42.75 -24.828 1 65.38 28 ALA B O 1
ATOM 4424 N N . ASP B 1 29 ? 30.641 -41.188 -24.922 1 58.41 29 ASP B N 1
ATOM 4425 C CA . ASP B 1 29 ? 31.656 -41.969 -24.25 1 58.41 29 ASP B CA 1
ATOM 4426 C C . ASP B 1 29 ? 31.203 -42.344 -22.844 1 58.41 29 ASP B C 1
ATOM 4428 O O . ASP B 1 29 ? 30.422 -41.625 -22.219 1 58.41 29 ASP B O 1
ATOM 4432 N N . ASN B 1 30 ? 31.688 -43.406 -22.25 1 54.12 30 ASN B N 1
ATOM 4433 C CA . ASN B 1 30 ? 31.5 -43.938 -20.906 1 54.12 30 ASN B CA 1
ATOM 44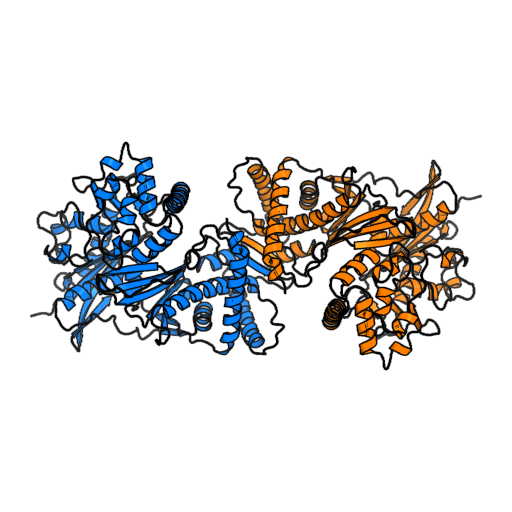34 C C . ASN B 1 30 ? 30.031 -44.25 -20.609 1 54.12 30 ASN B C 1
ATOM 4436 O O . ASN B 1 30 ? 29.547 -43.969 -19.516 1 54.12 30 ASN B O 1
ATOM 4440 N N . ASP B 1 31 ? 29.297 -44.656 -21.594 1 54.34 31 ASP B N 1
ATOM 4441 C CA . ASP B 1 31 ? 27.938 -45.188 -21.438 1 54.34 31 ASP B CA 1
ATOM 4442 C C . ASP B 1 31 ? 26.953 -44.062 -21.125 1 54.34 31 ASP B C 1
ATOM 4444 O O . ASP B 1 31 ? 25.953 -44.281 -20.438 1 54.34 31 ASP B O 1
ATOM 4448 N N . LEU B 1 32 ? 27.422 -42.812 -21.562 1 59.38 32 LEU B N 1
ATOM 4449 C CA . LEU B 1 32 ? 26.547 -41.656 -21.375 1 59.38 32 LEU B CA 1
ATOM 4450 C C . LEU B 1 32 ? 25.719 -41.406 -22.625 1 59.38 32 LEU B C 1
ATOM 4452 O O . LEU B 1 32 ? 26.219 -41.531 -23.75 1 59.38 32 LEU B O 1
ATOM 4456 N N . ASN B 1 33 ? 24.344 -41.438 -22.438 1 63 33 ASN B N 1
ATOM 4457 C CA . ASN B 1 33 ? 23.453 -41.031 -23.531 1 63 33 ASN B CA 1
ATOM 4458 C C . ASN B 1 33 ? 22.984 -39.594 -23.391 1 63 33 ASN B C 1
ATOM 4460 O O . ASN B 1 33 ? 22.594 -39.188 -22.297 1 63 33 ASN B O 1
ATOM 4464 N N . VAL B 1 34 ? 23.25 -38.906 -24.5 1 69.06 34 VAL B N 1
ATOM 4465 C CA . VAL B 1 34 ? 22.938 -37.469 -24.5 1 69.06 34 VAL B CA 1
ATOM 4466 C C . VAL B 1 34 ? 21.719 -37.188 -25.375 1 69.06 34 VAL B C 1
ATOM 4468 O O . VAL B 1 34 ? 21.594 -37.781 -26.453 1 69.06 34 VAL B O 1
ATOM 4471 N N . VAL B 1 35 ? 20.75 -36.438 -24.828 1 74.69 35 VAL B N 1
ATOM 4472 C CA . VAL B 1 35 ? 19.578 -35.969 -25.562 1 74.69 35 VAL B CA 1
ATOM 4473 C C . VAL B 1 35 ? 19.875 -34.625 -26.188 1 74.69 35 VAL B C 1
ATOM 4475 O O . VAL B 1 35 ? 20.141 -33.656 -25.484 1 74.69 35 VAL B O 1
ATOM 4478 N N . GLU B 1 36 ? 19.844 -34.562 -27.516 1 74.81 36 GLU B N 1
ATOM 4479 C CA . GLU B 1 36 ? 20.125 -33.312 -28.234 1 74.81 36 GLU B CA 1
ATOM 4480 C C . GLU B 1 36 ? 18.984 -32.938 -29.172 1 74.81 36 GLU B C 1
ATOM 4482 O O . GLU B 1 36 ? 18.484 -33.812 -29.906 1 74.81 36 GLU B O 1
ATOM 4487 N N . ALA B 1 37 ? 18.656 -31.719 -29.109 1 78.69 37 ALA B N 1
ATOM 4488 C CA . ALA B 1 37 ? 17.594 -31.25 -30 1 78.69 37 ALA B CA 1
ATOM 4489 C C . ALA B 1 37 ? 18.031 -31.328 -31.469 1 78.69 37 ALA B C 1
ATOM 4491 O O . ALA B 1 37 ? 19.188 -31.031 -31.797 1 78.69 37 ALA B O 1
ATOM 4492 N N . ILE B 1 38 ? 17.172 -31.828 -32.25 1 77.31 38 ILE B N 1
ATOM 4493 C CA . ILE B 1 38 ? 17.406 -31.781 -33.688 1 77.31 38 ILE B CA 1
ATOM 4494 C C . ILE B 1 38 ? 16.844 -30.484 -34.25 1 77.31 38 ILE B C 1
ATOM 4496 O O . ILE B 1 38 ? 15.633 -30.297 -34.312 1 77.31 38 ILE B O 1
ATOM 4500 N N . SER B 1 39 ? 17.766 -29.656 -34.656 1 77.06 39 SER B N 1
ATOM 4501 C CA . SER B 1 39 ? 17.406 -28.328 -35.094 1 77.06 39 SER B CA 1
ATOM 4502 C C . SER B 1 39 ? 16.375 -28.375 -36.219 1 77.06 39 SER B C 1
ATOM 4504 O O . SER B 1 39 ? 16.484 -29.234 -37.125 1 77.06 39 SER B O 1
ATOM 4506 N N . GLY B 1 40 ? 15.422 -27.594 -36.188 1 75.31 40 GLY B N 1
ATOM 4507 C CA . GLY B 1 40 ? 14.469 -27.422 -37.281 1 75.31 40 GLY B CA 1
ATOM 4508 C C . GLY B 1 40 ? 13.297 -28.375 -37.188 1 75.31 40 GLY B C 1
ATOM 4509 O O . GLY B 1 40 ? 12.477 -28.438 -38.125 1 75.31 40 GLY B O 1
ATOM 4510 N N . THR B 1 41 ? 13.195 -29.078 -36.094 1 80.12 41 THR B N 1
ATOM 4511 C CA . THR B 1 41 ? 12.141 -30.078 -36.062 1 80.12 41 THR B CA 1
ATOM 4512 C C . THR B 1 41 ? 11.008 -29.641 -35.125 1 80.12 41 THR B C 1
ATOM 4514 O O . THR B 1 41 ? 9.961 -30.297 -35.062 1 80.12 41 THR B O 1
ATOM 4517 N N . SER B 1 42 ? 11.227 -28.656 -34.438 1 83.12 42 SER B N 1
ATOM 4518 C CA . SER B 1 42 ? 10.219 -28.203 -33.469 1 83.12 42 SER B CA 1
ATOM 4519 C C . SER B 1 42 ? 9 -27.641 -34.188 1 83.12 42 SER B C 1
ATOM 4521 O O . SER B 1 42 ? 9.125 -26.938 -35.188 1 83.12 42 SER B O 1
ATOM 4523 N N . THR B 1 43 ? 7.898 -28.062 -33.75 1 81.5 43 THR B N 1
ATOM 4524 C CA . THR B 1 43 ? 6.609 -27.578 -34.25 1 81.5 43 THR B CA 1
ATOM 4525 C C . THR B 1 43 ? 5.766 -27.047 -33.094 1 81.5 43 THR B C 1
ATOM 4527 O O . THR B 1 43 ? 5.793 -27.609 -31.984 1 81.5 43 THR B O 1
ATOM 4530 N N . SER B 1 44 ? 5.184 -25.922 -33.344 1 81.31 44 SER B N 1
ATOM 4531 C CA . SER B 1 44 ? 4.344 -25.328 -32.312 1 81.31 44 SER B CA 1
ATOM 4532 C C . SER B 1 44 ? 3.045 -24.781 -32.906 1 81.31 44 SER B C 1
ATOM 4534 O O . SER B 1 44 ? 3.025 -24.281 -34.031 1 81.31 44 SER B O 1
ATOM 4536 N N . SER B 1 45 ? 1.987 -25.016 -32.219 1 76 45 SER B N 1
ATOM 4537 C CA . SER B 1 45 ? 0.685 -24.453 -32.562 1 76 45 SER B CA 1
ATOM 4538 C C . SER B 1 45 ? 0.051 -23.766 -31.359 1 76 45 SER B C 1
ATOM 4540 O O . SER B 1 45 ? -0.235 -24.406 -30.359 1 76 45 SER B O 1
ATOM 4542 N N . PRO B 1 46 ? -0.092 -22.438 -31.516 1 73.62 46 PRO B N 1
ATOM 4543 C CA . PRO B 1 46 ? -0.828 -21.766 -30.453 1 73.62 46 PRO B CA 1
ATOM 4544 C C . PRO B 1 46 ? -2.277 -22.234 -30.344 1 73.62 46 PRO B C 1
ATOM 4546 O O . PRO B 1 46 ? -2.994 -22.266 -31.344 1 73.62 46 PRO B O 1
ATOM 4549 N N . LEU B 1 47 ? -2.623 -22.781 -29.188 1 71.81 47 LEU B N 1
ATOM 4550 C CA . LEU B 1 47 ? -3.961 -23.312 -28.938 1 71.81 47 LEU B CA 1
ATOM 4551 C C . LEU B 1 47 ? -4.301 -23.234 -27.453 1 71.81 47 LEU B C 1
ATOM 4553 O O . LEU B 1 47 ? -3.625 -23.859 -26.625 1 71.81 47 LEU B O 1
ATOM 4557 N N . ALA B 1 48 ? -5.348 -22.438 -27.141 1 72.81 48 ALA B N 1
ATOM 4558 C CA . ALA B 1 48 ? -5.812 -22.391 -25.766 1 72.81 48 ALA B CA 1
ATOM 4559 C C . ALA B 1 48 ? -6.574 -23.656 -25.391 1 72.81 48 ALA B C 1
ATOM 4561 O O . ALA B 1 48 ? -7.625 -23.938 -25.969 1 72.81 48 ALA B O 1
ATOM 4562 N N . LEU B 1 49 ? -5.953 -24.391 -24.469 1 73.31 49 LEU B N 1
ATOM 4563 C CA . LEU B 1 49 ? -6.555 -25.688 -24.125 1 73.31 49 LEU B CA 1
ATOM 4564 C C . LEU B 1 49 ? -7.469 -25.562 -22.922 1 73.31 49 LEU B C 1
ATOM 4566 O O . LEU B 1 49 ? -8.211 -26.484 -22.594 1 73.31 49 LEU B O 1
ATOM 4570 N N . VAL B 1 50 ? -7.363 -24.391 -22.266 1 74.38 50 VAL B N 1
ATOM 4571 C CA . VAL B 1 50 ? -8.18 -24.219 -21.078 1 74.38 50 VAL B CA 1
ATOM 4572 C C . VAL B 1 50 ? -9.102 -23.016 -21.25 1 74.38 50 VAL B C 1
ATOM 4574 O O . VAL B 1 50 ? -8.695 -21.984 -21.797 1 74.38 50 VAL B O 1
ATOM 4577 N N . GLU B 1 51 ? -10.359 -23.234 -20.906 1 69.12 51 GLU B N 1
ATOM 4578 C CA . GLU B 1 51 ? -11.32 -22.125 -20.891 1 69.12 51 GLU B CA 1
ATOM 4579 C C . GLU B 1 51 ? -11.164 -21.281 -19.625 1 69.12 51 GLU B C 1
ATOM 4581 O O . GLU B 1 51 ? -11.297 -21.797 -18.5 1 69.12 51 GLU B O 1
ATOM 4586 N N . PRO B 1 52 ? -10.914 -20.016 -19.891 1 63.91 52 PRO B N 1
ATOM 4587 C CA . PRO B 1 52 ? -10.664 -19.188 -18.719 1 63.91 52 PRO B CA 1
ATOM 4588 C C . PRO B 1 52 ? -11.828 -19.172 -17.734 1 63.91 52 PRO B C 1
ATOM 4590 O O . PRO B 1 52 ? -12.992 -19.156 -18.156 1 63.91 52 PRO B O 1
ATOM 4593 N N . ASN B 1 53 ? -11.664 -19.328 -16.484 1 60.34 53 ASN B N 1
ATOM 4594 C CA . ASN B 1 53 ? -12.547 -19.141 -15.336 1 60.34 53 ASN B CA 1
ATOM 4595 C C . ASN B 1 53 ? -13.562 -20.281 -15.234 1 60.34 53 ASN B C 1
ATOM 4597 O O . ASN B 1 53 ? -14.477 -20.234 -14.406 1 60.34 53 ASN B O 1
ATOM 4601 N N . THR B 1 54 ? -13.438 -21.328 -16.156 1 67.19 54 THR B N 1
ATOM 4602 C CA . THR B 1 54 ? -14.398 -22.422 -16.078 1 67.19 54 THR B CA 1
ATOM 4603 C C . THR B 1 54 ? -13.719 -23.703 -15.594 1 67.19 54 THR B C 1
ATOM 4605 O O . THR B 1 54 ? -14.375 -24.609 -15.102 1 67.19 54 THR B O 1
ATOM 4608 N N . GLY B 1 55 ? -12.43 -23.719 -15.711 1 72.12 55 GLY B N 1
ATOM 4609 C CA . GLY B 1 55 ? -11.695 -24.922 -15.383 1 72.12 55 GLY B CA 1
ATOM 4610 C C . GLY B 1 55 ? -11.914 -26.047 -16.375 1 72.12 55 GLY B C 1
ATOM 4611 O O . GLY B 1 55 ? -11.414 -27.156 -16.188 1 72.12 55 GLY B O 1
ATOM 4612 N N . ARG B 1 56 ? -12.648 -25.766 -17.516 1 80.12 56 ARG B N 1
ATOM 4613 C CA . ARG B 1 56 ? -12.945 -26.781 -18.516 1 80.12 56 ARG B CA 1
ATOM 4614 C C . ARG B 1 56 ? -11.898 -26.797 -19.609 1 80.12 56 ARG B C 1
ATOM 4616 O O . ARG B 1 56 ? -11.266 -25.766 -19.891 1 80.12 56 ARG B O 1
ATOM 4623 N N . ILE B 1 57 ? -11.703 -27.953 -20.156 1 85 57 ILE B N 1
ATOM 4624 C CA . ILE B 1 57 ? -10.797 -28.109 -21.281 1 85 57 ILE B CA 1
ATOM 4625 C C . ILE B 1 57 ? -11.508 -27.734 -22.578 1 85 57 ILE B C 1
ATOM 4627 O O . ILE B 1 57 ? -12.648 -28.141 -22.812 1 85 57 ILE B O 1
ATOM 4631 N N . LYS B 1 58 ? -10.859 -26.906 -23.375 1 85.88 58 LYS B N 1
ATOM 4632 C CA . LYS B 1 58 ? -11.359 -26.578 -24.703 1 85.88 58 LYS B CA 1
ATOM 4633 C C . LYS B 1 58 ? -11.102 -27.719 -25.672 1 85.88 58 LYS B C 1
ATOM 4635 O O . LYS B 1 58 ? -10.062 -27.766 -26.328 1 85.88 58 LYS B O 1
ATOM 4640 N N . LEU B 1 59 ? -12.07 -28.5 -25.875 1 86.88 59 LEU B N 1
ATOM 4641 C CA . LEU B 1 59 ? -11.914 -29.719 -26.656 1 86.88 59 LEU B CA 1
ATOM 4642 C C . LEU B 1 59 ? -11.969 -29.422 -28.156 1 86.88 59 LEU B C 1
ATOM 4644 O O . LEU B 1 59 ? -11.266 -30.047 -28.938 1 86.88 59 LEU B O 1
ATOM 4648 N N . TYR B 1 60 ? -12.742 -28.406 -28.438 1 84.5 60 TYR B N 1
ATOM 4649 C CA . TYR B 1 60 ? -12.977 -28.109 -29.859 1 84.5 60 TYR B CA 1
ATOM 4650 C C . TYR B 1 60 ? -12.188 -26.875 -30.281 1 84.5 60 TYR B C 1
ATOM 4652 O O . TYR B 1 60 ? -12.078 -25.906 -29.531 1 84.5 60 TYR B O 1
ATOM 4660 N N . LEU B 1 61 ? -11.539 -26.906 -31.422 1 78.31 61 LEU B N 1
ATOM 4661 C CA . LEU B 1 61 ? -10.742 -25.812 -31.938 1 78.31 61 LEU B CA 1
ATOM 4662 C C . LEU B 1 61 ? -11.617 -24.594 -32.25 1 78.31 61 LEU B C 1
ATOM 4664 O O . LEU B 1 61 ? -11.219 -23.453 -32.031 1 78.31 61 LEU B O 1
ATOM 4668 N N . GLU B 1 62 ? -12.664 -24.844 -32.906 1 72.69 62 GLU B N 1
ATOM 4669 C CA . GLU B 1 62 ? -13.68 -23.828 -33.125 1 72.69 62 GLU B CA 1
ATOM 4670 C C . GLU B 1 62 ? -15.008 -24.219 -32.5 1 72.69 62 GLU B C 1
ATOM 4672 O O . GLU B 1 62 ? -15.406 -25.375 -32.562 1 72.69 62 GLU B O 1
ATOM 4677 N N . ARG B 1 63 ? -15.508 -23.344 -31.828 1 62.16 63 ARG B N 1
ATOM 4678 C CA . ARG B 1 63 ? -16.734 -23.609 -31.078 1 62.16 63 ARG B CA 1
ATOM 4679 C C . ARG B 1 63 ? -17.781 -24.266 -31.969 1 62.16 63 ARG B C 1
ATOM 4681 O O . ARG B 1 63 ? -18.516 -25.156 -31.531 1 62.16 63 ARG B O 1
ATOM 4688 N N . ASP B 1 64 ? -17.844 -23.938 -33.125 1 59.81 64 ASP B N 1
ATOM 4689 C CA . ASP B 1 64 ? -18.953 -24.359 -33.969 1 59.81 64 ASP B CA 1
ATOM 4690 C C . ASP B 1 64 ? -18.562 -25.578 -34.812 1 59.81 64 ASP B C 1
ATOM 4692 O O . ASP B 1 64 ? -19.391 -26.125 -35.531 1 59.81 64 ASP B O 1
ATOM 4696 N N . LYS B 1 65 ? -17.375 -25.984 -34.719 1 70.44 65 LYS B N 1
ATOM 4697 C CA . LYS B 1 65 ? -16.938 -27.141 -35.531 1 70.44 65 LYS B CA 1
ATOM 4698 C C . LYS B 1 65 ? -16.5 -28.281 -34.625 1 70.44 65 LYS B C 1
ATOM 4700 O O . LYS B 1 65 ? -15.32 -28.391 -34.25 1 70.44 65 LYS B O 1
ATOM 4705 N N . LYS B 1 66 ? -17.406 -29.094 -34.312 1 68.38 66 LYS B N 1
ATOM 4706 C CA . LYS B 1 66 ? -17.203 -30.172 -33.375 1 68.38 66 LYS B CA 1
ATOM 4707 C C . LYS B 1 66 ? -16.359 -31.297 -33.969 1 68.38 66 LYS B C 1
ATOM 4709 O O . LYS B 1 66 ? -15.891 -32.188 -33.25 1 68.38 66 LYS B O 1
ATOM 4714 N N . ASP B 1 67 ? -16.016 -31.125 -35.094 1 73.62 67 ASP B N 1
ATOM 4715 C CA . ASP B 1 67 ? -15.281 -32.156 -35.812 1 73.62 67 ASP B CA 1
ATOM 4716 C C . ASP B 1 67 ? -13.773 -31.984 -35.656 1 73.62 67 ASP B C 1
ATOM 4718 O O . ASP B 1 67 ? -13.008 -32.906 -35.969 1 73.62 67 ASP B O 1
ATOM 4722 N N . GLU B 1 68 ? -13.375 -30.938 -35.344 1 82.31 68 GLU B N 1
ATOM 4723 C CA . GLU B 1 68 ? -11.953 -30.703 -35.125 1 82.31 68 GLU B CA 1
ATOM 4724 C C . GLU B 1 68 ? -11.641 -30.516 -33.656 1 82.31 68 GLU B C 1
ATOM 4726 O O . GLU B 1 68 ? -12.086 -29.531 -33.031 1 82.31 68 GLU B O 1
ATOM 4731 N N . THR B 1 69 ? -10.922 -31.438 -33.156 1 88.44 69 THR B N 1
ATOM 4732 C CA . THR B 1 69 ? -10.672 -31.453 -31.719 1 88.44 69 THR B CA 1
ATOM 4733 C C . THR B 1 69 ? -9.211 -31.125 -31.422 1 88.44 69 THR B C 1
ATOM 4735 O O . THR B 1 69 ? -8.391 -31.047 -32.344 1 88.44 69 THR B O 1
ATOM 4738 N N . VAL B 1 70 ? -8.953 -30.922 -30.156 1 91.5 70 VAL B N 1
ATOM 4739 C CA . VAL B 1 70 ? -7.594 -30.688 -29.688 1 91.5 70 VAL B CA 1
ATOM 4740 C C . VAL B 1 70 ? -6.711 -31.875 -30.078 1 91.5 70 VAL B C 1
ATOM 4742 O O . VAL B 1 70 ? -5.535 -31.703 -30.406 1 91.5 70 VAL B O 1
ATOM 4745 N N . PHE B 1 71 ? -7.266 -33.031 -30.188 1 93.44 71 PHE B N 1
ATOM 4746 C CA . PHE B 1 71 ? -6.508 -34.25 -30.5 1 93.44 71 PHE B CA 1
ATOM 4747 C C . PHE B 1 71 ? -6.082 -34.25 -31.969 1 93.44 71 PHE B C 1
ATOM 4749 O O . PHE B 1 71 ? -5.004 -34.75 -32.312 1 93.44 71 PHE B O 1
ATOM 4756 N N . ASP B 1 72 ? -6.918 -33.656 -32.781 1 92.69 72 ASP B N 1
ATOM 4757 C CA . ASP B 1 72 ? -6.539 -33.5 -34.188 1 92.69 72 ASP B CA 1
ATOM 4758 C C . ASP B 1 72 ? -5.355 -32.531 -34.312 1 92.69 72 ASP B C 1
ATOM 4760 O O . ASP B 1 72 ? -4.477 -32.75 -35.156 1 92.69 72 ASP B O 1
ATOM 4764 N N . ALA B 1 73 ? -5.445 -31.531 -33.531 1 91.94 73 ALA B N 1
ATOM 4765 C CA . ALA B 1 73 ? -4.34 -30.578 -33.562 1 91.94 73 ALA B CA 1
ATOM 4766 C C . ALA B 1 73 ? -3.043 -31.219 -33.094 1 91.94 73 ALA B C 1
ATOM 4768 O O . ALA B 1 73 ? -1.968 -30.922 -33.625 1 91.94 73 ALA B O 1
ATOM 4769 N N . ILE B 1 74 ? -3.115 -32.062 -32.094 1 94.25 74 ILE B N 1
ATOM 4770 C CA . ILE B 1 74 ? -1.947 -32.781 -31.594 1 94.25 74 ILE B CA 1
ATOM 4771 C C . ILE B 1 74 ? -1.408 -33.719 -32.688 1 94.25 74 ILE B C 1
ATOM 4773 O O . ILE B 1 74 ? -0.2 -33.781 -32.906 1 94.25 74 ILE B O 1
ATOM 4777 N N . ASP B 1 75 ? -2.318 -34.406 -33.344 1 94.94 75 ASP B N 1
ATOM 4778 C CA . ASP B 1 75 ? -1.924 -35.281 -34.438 1 94.94 75 ASP B CA 1
ATOM 4779 C C . ASP B 1 75 ? -1.186 -34.531 -35.531 1 94.94 75 ASP B C 1
ATOM 4781 O O . ASP B 1 75 ? -0.177 -35 -36.062 1 94.94 75 ASP B O 1
ATOM 4785 N N . GLN B 1 76 ? -1.757 -33.375 -35.844 1 93.69 76 GLN B N 1
ATOM 4786 C CA . GLN B 1 76 ? -1.162 -32.531 -36.875 1 93.69 76 GLN B CA 1
ATOM 4787 C C . GLN B 1 76 ? 0.241 -32.094 -36.469 1 93.69 76 GLN B C 1
ATOM 4789 O O . GLN B 1 76 ? 1.134 -32 -37.312 1 93.69 76 GLN B O 1
ATOM 4794 N N . CYS B 1 77 ? 0.385 -31.781 -35.25 1 93.81 77 CYS B N 1
ATOM 4795 C CA . CYS B 1 77 ? 1.698 -31.375 -34.781 1 93.81 77 CYS B CA 1
ATOM 4796 C C . CYS B 1 77 ? 2.709 -32.5 -34.938 1 93.81 77 CYS B C 1
ATOM 4798 O O . CYS B 1 77 ? 3.859 -32.281 -35.312 1 93.81 77 CYS B O 1
ATOM 4800 N N . VAL B 1 78 ? 2.326 -33.719 -34.656 1 94.75 78 VAL B N 1
ATOM 4801 C CA . VAL B 1 78 ? 3.186 -34.906 -34.812 1 94.75 78 VAL B CA 1
ATOM 4802 C C . VAL B 1 78 ? 3.494 -35.125 -36.281 1 94.75 78 VAL B C 1
ATOM 4804 O O . VAL B 1 78 ? 4.641 -35.375 -36.656 1 94.75 78 VAL B O 1
ATOM 4807 N N . ASP B 1 79 ? 2.467 -34.938 -37.156 1 95.38 79 ASP B N 1
ATOM 4808 C CA . ASP B 1 79 ? 2.672 -35.031 -38.594 1 95.38 79 ASP B CA 1
ATOM 4809 C C . ASP B 1 79 ? 3.789 -34.094 -39.062 1 95.38 79 ASP B C 1
ATOM 4811 O O . ASP B 1 79 ? 4.707 -34.5 -39.781 1 95.38 79 ASP B O 1
ATOM 4815 N N . GLU B 1 80 ? 3.637 -32.906 -38.625 1 95.06 80 GLU B N 1
ATOM 4816 C CA . GLU B 1 80 ? 4.566 -31.859 -39.062 1 95.06 80 GLU B CA 1
ATOM 4817 C C . GLU B 1 80 ? 5.98 -32.125 -38.531 1 95.06 80 GLU B C 1
ATOM 4819 O O . GLU B 1 80 ? 6.957 -31.922 -39.25 1 95.06 80 GLU B O 1
ATOM 4824 N N . THR B 1 81 ? 6.078 -32.594 -37.344 1 94 81 THR B N 1
ATOM 4825 C CA . THR B 1 81 ? 7.379 -32.906 -36.781 1 94 81 THR B CA 1
ATOM 4826 C C . THR B 1 81 ? 8.047 -34.031 -37.562 1 94 81 THR B C 1
ATOM 4828 O O . THR B 1 81 ? 9.25 -34 -37.844 1 94 81 THR B O 1
ATOM 4831 N N . LEU B 1 82 ? 7.309 -35.062 -37.938 1 93 82 LEU B N 1
ATOM 4832 C CA . LEU B 1 82 ? 7.84 -36.188 -38.688 1 93 82 LEU B CA 1
ATOM 4833 C C . LEU B 1 82 ? 8.242 -35.781 -40.094 1 93 82 LEU B C 1
ATOM 4835 O O . LEU B 1 82 ? 9.242 -36.281 -40.625 1 93 82 LEU B O 1
ATOM 4839 N N . VAL B 1 83 ? 7.473 -34.875 -40.688 1 93.44 83 VAL B N 1
ATOM 4840 C CA . VAL B 1 83 ? 7.82 -34.375 -42 1 93.44 83 VAL B CA 1
ATOM 4841 C C . VAL B 1 83 ? 9.156 -33.625 -41.938 1 93.44 83 VAL B C 1
ATOM 4843 O O . VAL B 1 83 ? 10.031 -33.844 -42.781 1 93.44 83 VAL B O 1
ATOM 4846 N N . LYS B 1 84 ? 9.273 -32.844 -40.969 1 92.62 84 LYS B N 1
ATOM 4847 C CA . LYS B 1 84 ? 10.508 -32.094 -40.781 1 92.62 84 LYS B CA 1
ATOM 4848 C C . LYS B 1 84 ? 11.688 -33.031 -40.5 1 92.62 84 LYS B C 1
ATOM 4850 O O . LYS B 1 84 ? 12.797 -32.781 -40.969 1 92.62 84 LYS B O 1
ATOM 4855 N N . LEU B 1 85 ? 11.422 -34 -39.719 1 90.88 85 LEU B N 1
ATOM 4856 C CA . LEU B 1 85 ? 12.453 -35 -39.375 1 90.88 85 LEU B CA 1
ATOM 4857 C C . LEU B 1 85 ? 12.922 -35.719 -40.625 1 90.88 85 LEU B C 1
ATOM 4859 O O . LEU B 1 85 ? 14.125 -35.906 -40.812 1 90.88 85 LEU B O 1
ATOM 4863 N N . ARG B 1 86 ? 12.031 -36.094 -41.5 1 90.06 86 ARG B N 1
ATOM 4864 C CA . ARG B 1 86 ? 12.359 -36.75 -42.75 1 90.06 86 ARG B CA 1
ATOM 4865 C C . ARG B 1 86 ? 13.195 -35.812 -43.656 1 90.06 86 ARG B C 1
ATOM 4867 O O . ARG B 1 86 ? 14.141 -36.281 -44.281 1 90.06 86 ARG B O 1
ATOM 4874 N N . ALA B 1 87 ? 12.75 -34.625 -43.625 1 89.44 87 ALA B N 1
ATOM 4875 C CA . ALA B 1 87 ? 13.445 -33.656 -44.469 1 89.44 87 ALA B CA 1
ATOM 4876 C C . ALA B 1 87 ? 14.875 -33.406 -43.969 1 89.44 87 ALA B C 1
ATOM 4878 O O . ALA B 1 87 ? 15.797 -33.219 -44.781 1 89.44 87 ALA B O 1
ATOM 4879 N N . ARG B 1 88 ? 15.047 -33.438 -42.75 1 87.19 88 ARG B N 1
ATOM 4880 C CA . ARG B 1 88 ? 16.344 -33.125 -42.125 1 87.19 88 ARG B CA 1
ATOM 4881 C C . ARG B 1 88 ? 17.281 -34.312 -42.188 1 87.19 88 ARG B C 1
ATOM 4883 O O . ARG B 1 88 ? 18.5 -34.156 -42.344 1 87.19 88 ARG B O 1
ATOM 4890 N N . LEU B 1 89 ? 16.828 -35.531 -41.812 1 86.06 89 LEU B N 1
ATOM 4891 C CA . LEU B 1 89 ? 17.688 -36.688 -41.625 1 86.06 89 LEU B CA 1
ATOM 4892 C C . LEU B 1 89 ? 17.562 -37.656 -42.812 1 86.06 89 LEU B C 1
ATOM 4894 O O . LEU B 1 89 ? 18.438 -38.5 -43 1 86.06 89 LEU B O 1
ATOM 4898 N N . GLY B 1 90 ? 16.578 -37.562 -43.625 1 79.81 90 GLY B N 1
ATOM 4899 C CA . GLY B 1 90 ? 16.266 -38.562 -44.625 1 79.81 90 GLY B CA 1
ATOM 4900 C C . GLY B 1 90 ? 15.445 -39.719 -44.062 1 79.81 90 GLY B C 1
ATOM 4901 O O . GLY B 1 90 ? 15.633 -40.156 -42.938 1 79.81 90 GLY B O 1
ATOM 4902 N N . ARG B 1 91 ? 14.516 -40.188 -44.75 1 67.06 91 ARG B N 1
ATOM 4903 C CA . ARG B 1 91 ? 13.516 -41.156 -44.312 1 67.06 91 ARG B CA 1
ATOM 4904 C C . ARG B 1 91 ? 14.18 -42.406 -43.75 1 67.06 91 ARG B C 1
ATOM 4906 O O . ARG B 1 91 ? 13.695 -43 -42.781 1 67.06 91 ARG B O 1
ATOM 4913 N N . LEU B 1 92 ? 15.18 -42.812 -44.344 1 67.38 92 LEU B N 1
ATOM 4914 C CA . LEU B 1 92 ? 15.766 -44.094 -43.969 1 67.38 92 LEU B CA 1
ATOM 4915 C C . LEU B 1 92 ? 16.969 -43.906 -43.062 1 67.38 92 LEU B C 1
ATOM 4917 O O . LEU B 1 92 ? 17.594 -44.875 -42.625 1 67.38 92 LEU B O 1
ATOM 4921 N N . ALA B 1 93 ? 17.047 -42.75 -42.5 1 80.12 93 ALA B N 1
ATOM 4922 C CA . ALA B 1 93 ? 18.297 -42.469 -41.781 1 80.12 93 ALA B CA 1
ATOM 4923 C C . ALA B 1 93 ? 18.062 -42.344 -40.281 1 80.12 93 ALA B C 1
ATOM 4925 O O . ALA B 1 93 ? 18.984 -42 -39.531 1 80.12 93 ALA B O 1
ATOM 4926 N N . PHE B 1 94 ? 16.781 -42.625 -39.844 1 88.12 94 PHE B N 1
ATOM 4927 C CA . PHE B 1 94 ? 16.562 -42.531 -38.406 1 88.12 94 PHE B CA 1
ATOM 4928 C C . PHE B 1 94 ? 15.5 -43.531 -37.938 1 88.12 94 PHE B C 1
ATOM 4930 O O . PHE B 1 94 ? 14.742 -44.062 -38.75 1 88.12 94 PHE B O 1
ATOM 4937 N N . GLU B 1 95 ? 15.453 -43.844 -36.719 1 89.38 95 GLU B N 1
ATOM 4938 C CA . GLU B 1 95 ? 14.453 -44.625 -36.031 1 89.38 95 GLU B CA 1
ATOM 4939 C C . GLU B 1 95 ? 13.906 -43.906 -34.812 1 89.38 95 GLU B C 1
ATOM 4941 O O . GLU B 1 95 ? 14.672 -43.469 -33.938 1 89.38 95 GLU B O 1
ATOM 4946 N N . VAL B 1 96 ? 12.586 -43.75 -34.812 1 92.31 96 VAL B N 1
ATOM 4947 C CA . VAL B 1 96 ? 11.984 -43.188 -33.625 1 92.31 96 VAL B CA 1
ATOM 4948 C C . VAL B 1 96 ? 11.883 -44.281 -32.562 1 92.31 96 VAL B C 1
ATOM 4950 O O . VAL B 1 96 ? 11.117 -45.219 -32.688 1 92.31 96 VAL B O 1
ATOM 4953 N N . VAL B 1 97 ? 12.594 -44.094 -31.422 1 90.44 97 VAL B N 1
ATOM 4954 C CA . VAL B 1 97 ? 12.688 -45.156 -30.422 1 90.44 97 VAL B CA 1
ATOM 4955 C C . VAL B 1 97 ? 11.727 -44.875 -29.281 1 90.44 97 VAL B C 1
ATOM 4957 O O . VAL B 1 97 ? 11.414 -45.75 -28.484 1 90.44 97 VAL B O 1
ATOM 4960 N N . GLY B 1 98 ? 11.273 -43.656 -29.234 1 92.56 98 GLY B N 1
ATOM 4961 C CA . GLY B 1 98 ? 10.375 -43.344 -28.141 1 92.56 98 GLY B CA 1
ATOM 4962 C C . GLY B 1 98 ? 9.508 -42.125 -28.438 1 92.56 98 GLY B C 1
ATOM 4963 O O . GLY B 1 98 ? 9.93 -41.219 -29.156 1 92.56 98 GLY B O 1
ATOM 4964 N N . VAL B 1 99 ? 8.336 -42.094 -27.938 1 94.56 99 VAL B N 1
ATOM 4965 C CA . VAL B 1 99 ? 7.418 -40.938 -27.938 1 94.56 99 VAL B CA 1
ATOM 4966 C C . VAL B 1 99 ? 7.016 -40.594 -26.516 1 94.56 99 VAL B C 1
ATOM 4968 O O . VAL B 1 99 ? 6.48 -41.438 -25.797 1 94.56 99 VAL B O 1
ATOM 4971 N N . SER B 1 100 ? 7.344 -39.438 -26.094 1 95.06 100 SER B N 1
ATOM 4972 C CA . SER B 1 100 ? 7.078 -39.031 -24.719 1 95.06 100 SER B CA 1
ATOM 4973 C C . SER B 1 100 ? 6.164 -37.812 -24.672 1 95.06 100 SER B C 1
ATOM 4975 O O . SER B 1 100 ? 6.035 -37.062 -25.672 1 95.06 100 SER B O 1
ATOM 4977 N N . PHE B 1 101 ? 5.488 -37.594 -23.516 1 96.19 101 PHE B N 1
ATOM 4978 C CA . PHE B 1 101 ? 4.531 -36.5 -23.344 1 96.19 101 PHE B CA 1
ATOM 4979 C C . PHE B 1 101 ? 4.879 -35.656 -22.125 1 96.19 101 PHE B C 1
ATOM 4981 O O . PHE B 1 101 ? 5.16 -36.188 -21.047 1 96.19 101 PHE B O 1
ATOM 4988 N N . SER B 1 102 ? 4.98 -34.406 -22.281 1 95.5 102 SER B N 1
ATOM 4989 C CA . SER B 1 102 ? 4.766 -33.438 -21.203 1 95.5 102 SER B CA 1
ATOM 4990 C C . SER B 1 102 ? 3.342 -32.906 -21.219 1 95.5 102 SER B C 1
ATOM 4992 O O . SER B 1 102 ? 2.83 -32.531 -22.281 1 95.5 102 SER B O 1
ATOM 4994 N N . ASN B 1 103 ? 2.715 -32.969 -20.141 1 93.44 103 ASN B N 1
ATOM 4995 C CA . ASN B 1 103 ? 1.316 -32.562 -20.031 1 93.44 103 ASN B CA 1
ATOM 4996 C C . ASN B 1 103 ? 1.136 -31.453 -19 1 93.44 103 ASN B C 1
ATOM 4998 O O . ASN B 1 103 ? 1.689 -31.516 -17.891 1 93.44 103 ASN B O 1
ATOM 5002 N N . PHE B 1 104 ? 0.349 -30.359 -19.453 1 89.06 104 PHE B N 1
ATOM 5003 C CA . PHE B 1 104 ? 0.09 -29.359 -18.406 1 89.06 104 PHE B CA 1
ATOM 5004 C C . PHE B 1 104 ? -0.626 -30 -17.219 1 89.06 104 PHE B C 1
ATOM 5006 O O . PHE B 1 104 ? -1.474 -30.875 -17.406 1 89.06 104 PHE B O 1
ATOM 5013 N N . VAL B 1 105 ? -0.178 -29.438 -16.031 1 82.69 105 VAL B N 1
ATOM 5014 C CA . VAL B 1 105 ? -0.542 -30.141 -14.812 1 82.69 105 VAL B CA 1
ATOM 5015 C C . VAL B 1 105 ? -2.043 -30 -14.562 1 82.69 105 VAL B C 1
ATOM 5017 O O . VAL B 1 105 ? -2.639 -28.969 -14.867 1 82.69 105 VAL B O 1
ATOM 5020 N N . MET B 1 106 ? -2.623 -30.984 -14.195 1 85.19 106 MET B N 1
ATOM 5021 C CA . MET B 1 106 ? -3.973 -31.25 -13.703 1 85.19 106 MET B CA 1
ATOM 5022 C C . MET B 1 106 ? -5 -31.094 -14.82 1 85.19 106 MET B C 1
ATOM 5024 O O . MET B 1 106 ? -5.535 -30 -15.023 1 85.19 106 MET B O 1
ATOM 5028 N N . ASN B 1 107 ? -5.234 -31.953 -15.578 1 92.5 107 ASN B N 1
ATOM 5029 C CA . ASN B 1 107 ? -6.328 -32.062 -16.547 1 92.5 107 ASN B CA 1
ATOM 5030 C C . ASN B 1 107 ? -6.926 -33.469 -16.578 1 92.5 107 ASN B C 1
ATOM 5032 O O . ASN B 1 107 ? -6.195 -34.438 -16.5 1 92.5 107 ASN B O 1
ATOM 5036 N N . LEU B 1 108 ? -8.188 -33.531 -16.547 1 94.69 108 LEU B N 1
ATOM 5037 C CA . LEU B 1 108 ? -8.914 -34.781 -16.656 1 94.69 108 LEU B CA 1
ATOM 5038 C C . LEU B 1 108 ? -10.133 -34.625 -17.562 1 94.69 108 LEU B C 1
ATOM 5040 O O . LEU B 1 108 ? -10.859 -33.656 -17.469 1 94.69 108 LEU B O 1
ATOM 5044 N N . LEU B 1 109 ? -10.258 -35.594 -18.406 1 95.25 109 LEU B N 1
ATOM 5045 C CA . LEU B 1 109 ? -11.422 -35.719 -19.281 1 95.25 109 LEU B CA 1
ATOM 5046 C C . LEU B 1 109 ? -12.141 -37.031 -19.062 1 95.25 109 LEU B C 1
ATOM 5048 O O . LEU B 1 109 ? -11.508 -38.094 -19 1 95.25 109 LEU B O 1
ATOM 5052 N N . GLY B 1 110 ? -13.477 -36.938 -19 1 95.75 110 GLY B N 1
ATOM 5053 C CA . GLY B 1 110 ? -14.273 -38.156 -18.859 1 95.75 110 GLY B CA 1
ATOM 5054 C C . GLY B 1 110 ? -14.477 -38.875 -20.188 1 95.75 110 GLY B C 1
ATOM 5055 O O . GLY B 1 110 ? -14.766 -38.25 -21.203 1 95.75 110 GLY B O 1
ATOM 5056 N N . VAL B 1 111 ? -14.25 -40.219 -20.125 1 96.5 111 VAL B N 1
ATOM 5057 C CA . VAL B 1 111 ? -14.523 -41.031 -21.297 1 96.5 111 VAL B CA 1
ATOM 5058 C C . VAL B 1 111 ? -15.594 -42.062 -20.953 1 96.5 111 VAL B C 1
ATOM 5060 O O . VAL B 1 111 ? -15.789 -42.438 -19.797 1 96.5 111 VAL B O 1
ATOM 5063 N N . ASP B 1 112 ? -16.281 -42.5 -21.969 1 95.88 112 ASP B N 1
ATOM 5064 C CA . ASP B 1 112 ? -17.328 -43.5 -21.766 1 95.88 112 ASP B CA 1
ATOM 5065 C C . ASP B 1 112 ? -16.766 -44.906 -21.828 1 95.88 112 ASP B C 1
ATOM 5067 O O . ASP B 1 112 ? -15.555 -45.094 -21.781 1 95.88 112 ASP B O 1
ATOM 5071 N N . GLU B 1 113 ? -17.641 -45.875 -21.844 1 93.56 113 GLU B N 1
ATOM 5072 C CA . GLU B 1 113 ? -17.281 -47.281 -21.797 1 93.56 113 GLU B CA 1
ATOM 5073 C C . GLU B 1 113 ? -16.422 -47.688 -22.984 1 93.56 113 GLU B C 1
ATOM 5075 O O . GLU B 1 113 ? -15.57 -48.562 -22.891 1 93.56 113 GLU B O 1
ATOM 5080 N N . GLU B 1 114 ? -16.594 -46.969 -24.109 1 93.88 114 GLU B N 1
ATOM 5081 C CA . GLU B 1 114 ? -15.859 -47.281 -25.344 1 93.88 114 GLU B CA 1
ATOM 5082 C C . GLU B 1 114 ? -14.562 -46.469 -25.422 1 93.88 114 GLU B C 1
ATOM 5084 O O . GLU B 1 114 ? -13.773 -46.656 -26.344 1 93.88 114 GLU B O 1
ATOM 5089 N N . GLY B 1 115 ? -14.32 -45.656 -24.422 1 93.75 115 GLY B N 1
ATOM 5090 C CA . GLY B 1 115 ? -13.117 -44.844 -24.406 1 93.75 115 GLY B CA 1
ATOM 5091 C C . GLY B 1 115 ? -13.266 -43.562 -25.156 1 93.75 115 GLY B C 1
ATOM 5092 O O . GLY B 1 115 ? -12.273 -42.844 -25.406 1 93.75 115 GLY B O 1
ATOM 5093 N N . THR B 1 116 ? -14.508 -43.25 -25.516 1 94.31 116 THR B N 1
ATOM 5094 C CA . THR B 1 116 ? -14.766 -42.031 -26.25 1 94.31 116 THR B CA 1
ATOM 5095 C C . THR B 1 116 ? -14.938 -40.844 -25.297 1 94.31 116 THR B C 1
ATOM 5097 O O . THR B 1 116 ? -15.656 -40.938 -24.312 1 94.31 116 THR B O 1
ATOM 5100 N N . VAL B 1 117 ? -14.234 -39.75 -25.625 1 94.81 117 VAL B N 1
ATOM 5101 C CA . VAL B 1 117 ? -14.352 -38.531 -24.812 1 94.81 117 VAL B CA 1
ATOM 5102 C C . VAL B 1 117 ? -15.797 -38.031 -24.828 1 94.81 117 VAL B C 1
ATOM 5104 O O . VAL B 1 117 ? -16.391 -37.875 -25.891 1 94.81 117 VAL B O 1
ATOM 5107 N N . ILE B 1 118 ? -16.391 -37.75 -23.719 1 93.56 118 ILE B N 1
ATOM 5108 C CA . ILE B 1 118 ? -17.797 -37.375 -23.594 1 93.56 118 ILE B CA 1
ATOM 5109 C C . ILE B 1 118 ? -17.984 -35.938 -24.062 1 93.56 118 ILE B C 1
ATOM 5111 O O . ILE B 1 118 ? -18.891 -35.656 -24.859 1 93.56 118 ILE B O 1
ATOM 5115 N N . GLY B 1 119 ? -17.188 -35 -23.562 1 89.38 119 GLY B N 1
ATOM 5116 C CA . GLY B 1 119 ? -17.281 -33.594 -23.938 1 89.38 119 GLY B CA 1
ATOM 5117 C C . GLY B 1 119 ? -16.625 -32.656 -22.922 1 89.38 119 GLY B C 1
ATOM 5118 O O . GLY B 1 119 ? -16.156 -33.125 -21.875 1 89.38 119 GLY B O 1
ATOM 5119 N N . PRO B 1 120 ? -16.641 -31.359 -23.344 1 89.12 120 PRO B N 1
ATOM 5120 C CA . PRO B 1 120 ? -16.031 -30.391 -22.438 1 89.12 120 PRO B CA 1
ATOM 5121 C C . PRO B 1 120 ? -16.719 -30.344 -21.078 1 89.12 120 PRO B C 1
ATOM 5123 O O . PRO B 1 120 ? -16.062 -30.031 -20.062 1 89.12 120 PRO B O 1
ATOM 5126 N N . GLU B 1 121 ? -17.984 -30.703 -20.984 1 88.81 121 GLU B N 1
ATOM 5127 C CA . GLU B 1 121 ? -18.75 -30.656 -19.75 1 88.81 121 GLU B CA 1
ATOM 5128 C C . GLU B 1 121 ? -18.25 -31.703 -18.75 1 88.81 121 GLU B C 1
ATOM 5130 O O . GLU B 1 121 ? -18.469 -31.562 -17.547 1 88.81 121 GLU B O 1
ATOM 5135 N N . ALA B 1 122 ? -17.594 -32.719 -19.312 1 92.56 122 ALA B N 1
ATOM 5136 C CA . ALA B 1 122 ? -17 -33.75 -18.453 1 92.56 122 ALA B CA 1
ATOM 5137 C C . ALA B 1 122 ? -15.477 -33.594 -18.422 1 92.56 122 ALA B C 1
ATOM 5139 O O . ALA B 1 122 ? -14.75 -34.562 -18.656 1 92.56 122 ALA B O 1
ATOM 5140 N N . SER B 1 123 ? -15.055 -32.406 -18.156 1 92.56 123 SER B N 1
ATOM 5141 C CA . SER B 1 123 ? -13.625 -32.125 -18.062 1 92.56 123 SER B CA 1
ATOM 5142 C C . SER B 1 123 ? -13.312 -31.188 -16.906 1 92.56 123 SER B C 1
ATOM 5144 O O . SER B 1 123 ? -14.172 -30.406 -16.484 1 92.56 123 SER B O 1
ATOM 5146 N N . ILE B 1 124 ? -12.133 -31.328 -16.312 1 91 124 ILE B N 1
ATOM 5147 C CA . ILE B 1 124 ? -11.641 -30.422 -15.281 1 91 124 ILE B CA 1
ATOM 5148 C C . ILE B 1 124 ? -10.18 -30.078 -15.547 1 91 124 ILE B C 1
ATOM 5150 O O . ILE B 1 124 ? -9.461 -30.859 -16.188 1 91 124 ILE B O 1
ATOM 5154 N N . SER B 1 125 ? -9.758 -28.938 -15.055 1 89.31 125 SER B N 1
ATOM 5155 C CA . SER B 1 125 ? -8.367 -28.516 -15.227 1 89.31 125 SER B CA 1
ATOM 5156 C C . SER B 1 125 ? -7.918 -27.625 -14.078 1 89.31 125 SER B C 1
ATOM 5158 O O . SER B 1 125 ? -8.734 -27.188 -13.266 1 89.31 125 SER B O 1
ATOM 5160 N N . TYR B 1 126 ? -6.59 -27.312 -14.055 1 78.81 126 TYR B N 1
ATOM 5161 C CA . TYR B 1 126 ? -5.992 -26.5 -13 1 78.81 126 TYR B CA 1
ATOM 5162 C C . TYR B 1 126 ? -6.535 -25.078 -13.031 1 78.81 126 TYR B C 1
ATOM 5164 O O . TYR B 1 126 ? -6.512 -24.375 -12.023 1 78.81 126 TYR B O 1
ATOM 5172 N N . ALA B 1 127 ? -6.871 -24.594 -14.219 1 63.59 127 ALA B N 1
ATOM 5173 C CA . ALA B 1 127 ? -7.266 -23.188 -14.398 1 63.59 127 ALA B CA 1
ATOM 5174 C C . ALA B 1 127 ? -8.719 -22.969 -13.984 1 63.59 127 ALA B C 1
ATOM 5176 O O . ALA B 1 127 ? -9.547 -22.562 -14.797 1 63.59 127 ALA B O 1
ATOM 5177 N N . CYS B 1 128 ? -8.922 -23.25 -12.734 1 63.12 128 CYS B N 1
ATOM 5178 C CA . CYS B 1 128 ? -10.297 -23.156 -12.242 1 63.12 128 CYS B CA 1
ATOM 5179 C C . CYS B 1 128 ? -10.438 -22.031 -11.234 1 63.12 128 CYS B C 1
ATOM 5181 O O . CYS B 1 128 ? -9.75 -22.016 -10.211 1 63.12 128 CYS B O 1
ATOM 5183 N N . ASN B 1 129 ? -10.93 -20.844 -11.641 1 62.97 129 ASN B N 1
ATOM 5184 C CA . ASN B 1 129 ? -11.18 -19.766 -10.695 1 62.97 129 ASN B CA 1
ATOM 5185 C C . ASN B 1 129 ? -12.672 -19.484 -10.547 1 62.97 129 ASN B C 1
ATOM 5187 O O . ASN B 1 129 ? -13.086 -18.328 -10.477 1 62.97 129 ASN B O 1
ATOM 5191 N N . SER B 1 130 ? -13.398 -20.578 -10.469 1 72.81 130 SER B N 1
ATOM 5192 C CA . SER B 1 130 ? -14.836 -20.391 -10.328 1 72.81 130 SER B CA 1
ATOM 5193 C C . SER B 1 130 ? -15.242 -20.297 -8.859 1 72.81 130 SER B C 1
ATOM 5195 O O . SER B 1 130 ? -14.695 -21 -8.008 1 72.81 130 SER B O 1
ATOM 5197 N N . PRO B 1 131 ? -16.141 -19.438 -8.617 1 73.88 131 PRO B N 1
ATOM 5198 C CA . PRO B 1 131 ? -16.578 -19.25 -7.234 1 73.88 131 PRO B CA 1
ATOM 5199 C C . PRO B 1 131 ? -17.156 -20.516 -6.613 1 73.88 131 PRO B C 1
ATOM 5201 O O . PRO B 1 131 ? -16.984 -20.766 -5.414 1 73.88 131 PRO B O 1
ATOM 5204 N N . ASP B 1 132 ? -17.766 -21.281 -7.398 1 84.19 132 ASP B N 1
ATOM 5205 C CA . ASP B 1 132 ? -18.391 -22.5 -6.867 1 84.19 132 ASP B CA 1
ATOM 5206 C C . ASP B 1 132 ? -17.328 -23.484 -6.383 1 84.19 132 ASP B C 1
ATOM 5208 O O . ASP B 1 132 ? -17.547 -24.188 -5.395 1 84.19 132 ASP B O 1
ATOM 5212 N N . ILE B 1 133 ? -16.281 -23.594 -7.078 1 88.31 133 ILE B N 1
ATOM 5213 C CA . ILE B 1 133 ? -15.219 -24.516 -6.672 1 88.31 133 ILE B CA 1
ATOM 5214 C C . ILE B 1 133 ? -14.547 -23.984 -5.406 1 88.31 133 ILE B C 1
ATOM 5216 O O . ILE B 1 133 ? -14.195 -24.75 -4.512 1 88.31 133 ILE B O 1
ATOM 5220 N N . ALA B 1 134 ? -14.328 -22.703 -5.352 1 82.75 134 ALA B N 1
ATOM 5221 C CA . ALA B 1 134 ? -13.766 -22.094 -4.152 1 82.75 134 ALA B CA 1
ATOM 5222 C C . ALA B 1 134 ? -14.641 -22.375 -2.934 1 82.75 134 ALA B C 1
ATOM 5224 O O . ALA B 1 134 ? -14.133 -22.656 -1.846 1 82.75 134 ALA B O 1
ATOM 5225 N N . GLU B 1 135 ? -15.922 -22.234 -3.133 1 87.94 135 GLU B N 1
ATOM 5226 C CA . GLU B 1 135 ? -16.875 -22.531 -2.061 1 87.94 135 GLU B CA 1
ATOM 5227 C C . GLU B 1 135 ? -16.781 -24 -1.627 1 87.94 135 GLU B C 1
ATOM 5229 O O . GLU B 1 135 ? -16.891 -24.312 -0.439 1 87.94 135 GLU B O 1
ATOM 5234 N N . GLU B 1 136 ? -16.625 -24.797 -2.607 1 92.56 136 GLU B N 1
ATOM 5235 C CA . GLU B 1 136 ? -16.516 -26.219 -2.293 1 92.56 136 GLU B CA 1
ATOM 5236 C C . GLU B 1 136 ? -15.242 -26.516 -1.502 1 92.56 136 GLU B C 1
ATOM 5238 O O . GLU B 1 136 ? -15.234 -27.391 -0.632 1 92.56 136 GLU B O 1
ATOM 5243 N N . VAL B 1 137 ? -14.156 -25.859 -1.79 1 91.44 137 VAL B N 1
ATOM 5244 C CA . VAL B 1 137 ? -12.914 -26 -1.037 1 91.44 137 VAL B CA 1
ATOM 5245 C C . VAL B 1 137 ? -13.148 -25.625 0.424 1 91.44 137 VAL B C 1
ATOM 5247 O O . VAL B 1 137 ? -12.711 -26.328 1.332 1 91.44 137 VAL B O 1
ATOM 5250 N N . ALA B 1 138 ? -13.875 -24.578 0.616 1 89.56 138 ALA B N 1
ATOM 5251 C CA . ALA B 1 138 ? -14.203 -24.141 1.971 1 89.56 138 ALA B CA 1
ATOM 5252 C C . ALA B 1 138 ? -15.062 -25.172 2.688 1 89.56 138 ALA B C 1
ATOM 5254 O O . ALA B 1 138 ? -14.875 -25.422 3.881 1 89.56 138 ALA B O 1
ATOM 5255 N N . THR B 1 139 ? -15.938 -25.719 1.949 1 94.88 139 THR B N 1
ATOM 5256 C CA . THR B 1 139 ? -16.812 -26.75 2.498 1 94.88 139 THR B CA 1
ATOM 5257 C C . THR B 1 139 ? -16 -27.969 2.934 1 94.88 139 THR B C 1
ATOM 5259 O O . THR B 1 139 ? -16.219 -28.5 4.02 1 94.88 139 THR B O 1
ATOM 5262 N N . ILE B 1 140 ? -15.109 -28.375 2.078 1 96.44 140 ILE B N 1
ATOM 5263 C CA . ILE B 1 140 ? -14.266 -29.531 2.385 1 96.44 140 ILE B CA 1
ATOM 5264 C C . ILE B 1 140 ? -13.422 -29.25 3.623 1 96.44 140 ILE B C 1
ATOM 5266 O O . ILE B 1 140 ? -13.297 -30.094 4.508 1 96.44 140 ILE B O 1
ATOM 5270 N N . ARG B 1 141 ? -12.836 -28.109 3.68 1 94.69 141 ARG B N 1
ATOM 5271 C CA . ARG B 1 141 ? -12.008 -27.703 4.809 1 94.69 141 ARG B CA 1
ATOM 5272 C C . ARG B 1 141 ? -12.781 -27.781 6.121 1 94.69 141 ARG B C 1
ATOM 5274 O O . ARG B 1 141 ? -12.273 -28.312 7.113 1 94.69 141 ARG B O 1
ATOM 5281 N N . LYS B 1 142 ? -14.008 -27.281 6.109 1 95.25 142 LYS B N 1
ATOM 5282 C CA . LYS B 1 142 ? -14.875 -27.328 7.285 1 95.25 142 LYS B CA 1
ATOM 5283 C C . LYS B 1 142 ? -15.234 -28.766 7.648 1 95.25 142 LYS B C 1
ATOM 5285 O O . LYS B 1 142 ? -15.289 -29.109 8.828 1 95.25 142 LYS B O 1
ATOM 5290 N N . GLN B 1 143 ? -15.461 -29.5 6.668 1 96.31 143 GLN B N 1
ATOM 5291 C CA . GLN B 1 143 ? -15.906 -30.891 6.832 1 96.31 143 GLN B CA 1
ATOM 5292 C C . GLN B 1 143 ? -14.828 -31.734 7.5 1 96.31 143 GLN B C 1
ATOM 5294 O O . GLN B 1 143 ? -15.125 -32.531 8.375 1 96.31 143 GLN B O 1
ATOM 5299 N N . ILE B 1 144 ? -13.625 -31.516 7.09 1 96.5 144 ILE B N 1
ATOM 5300 C CA . ILE B 1 144 ? -12.602 -32.438 7.543 1 96.5 144 ILE B CA 1
ATOM 5301 C C . ILE B 1 144 ? -11.812 -31.828 8.695 1 96.5 144 ILE B C 1
ATOM 5303 O O . ILE B 1 144 ? -11.094 -32.531 9.406 1 96.5 144 ILE B O 1
ATOM 5307 N N . GLY B 1 145 ? -11.852 -30.484 8.844 1 95.25 145 GLY B N 1
ATOM 5308 C CA . GLY B 1 145 ? -11.148 -29.797 9.914 1 95.25 145 GLY B CA 1
ATOM 5309 C C . GLY B 1 145 ? -9.703 -29.484 9.57 1 95.25 145 GLY B C 1
ATOM 5310 O O . GLY B 1 145 ? -9.094 -30.172 8.75 1 95.25 145 GLY B O 1
ATOM 5311 N N . GLU B 1 146 ? -9.109 -28.562 10.281 1 92.81 146 GLU B N 1
ATOM 5312 C CA . GLU B 1 146 ? -7.777 -28.047 9.984 1 92.81 146 GLU B CA 1
ATOM 5313 C C . GLU B 1 146 ? -6.715 -29.125 10.188 1 92.81 146 GLU B C 1
ATOM 5315 O O . GLU B 1 146 ? -5.715 -29.156 9.469 1 92.81 146 GLU B O 1
ATOM 5320 N N . GLU B 1 147 ? -6.887 -29.938 11.125 1 94.88 147 GLU B N 1
ATOM 5321 C CA . GLU B 1 147 ? -5.926 -31.016 11.383 1 94.88 147 GLU B CA 1
ATOM 5322 C C . GLU B 1 147 ? -5.848 -31.984 10.203 1 94.88 147 GLU B C 1
ATOM 5324 O O . GLU B 1 147 ? -4.758 -32.344 9.766 1 94.88 147 GLU B O 1
ATOM 5329 N N . ASN B 1 148 ? -6.996 -32.375 9.727 1 95.5 148 ASN B N 1
ATOM 5330 C CA . ASN B 1 148 ? -7.02 -33.312 8.594 1 95.5 148 ASN B CA 1
ATOM 5331 C C . ASN B 1 148 ? -6.539 -32.625 7.312 1 95.5 148 ASN B C 1
ATOM 5333 O O . ASN B 1 148 ? -5.965 -33.281 6.445 1 95.5 148 ASN B O 1
ATOM 5337 N N . VAL B 1 149 ? -6.789 -31.328 7.219 1 94.62 149 VAL B N 1
ATOM 5338 C CA . VAL B 1 149 ? -6.238 -30.578 6.086 1 94.62 149 VAL B CA 1
ATOM 5339 C C . VAL B 1 149 ? -4.715 -30.703 6.082 1 94.62 149 VAL B C 1
ATOM 5341 O O . VAL B 1 149 ? -4.109 -30.938 5.035 1 94.62 149 VAL B O 1
ATOM 5344 N N . ARG B 1 150 ? -4.125 -30.641 7.258 1 93.19 150 ARG B N 1
ATOM 5345 C CA . ARG B 1 150 ? -2.676 -30.75 7.391 1 93.19 150 ARG B CA 1
ATOM 5346 C C . ARG B 1 150 ? -2.203 -32.156 7.078 1 93.19 150 ARG B C 1
ATOM 5348 O O . ARG B 1 150 ? -1.181 -32.344 6.414 1 93.19 150 ARG B O 1
ATOM 5355 N N . ILE B 1 151 ? -2.949 -33.094 7.512 1 94.75 151 ILE B N 1
ATOM 5356 C CA . ILE B 1 151 ? -2.6 -34.5 7.293 1 94.75 151 ILE B CA 1
ATOM 5357 C C . ILE B 1 151 ? -2.666 -34.812 5.805 1 94.75 151 ILE B C 1
ATOM 5359 O O . ILE B 1 151 ? -1.762 -35.469 5.262 1 94.75 151 ILE B O 1
ATOM 5363 N N . HIS B 1 152 ? -3.756 -34.406 5.141 1 95.75 152 HIS B N 1
ATOM 5364 C CA . HIS B 1 152 ? -3.904 -34.625 3.707 1 95.75 152 HIS B CA 1
ATOM 5365 C C . HIS B 1 152 ? -2.762 -33.969 2.93 1 95.75 152 HIS B C 1
ATOM 5367 O O . HIS B 1 152 ? -2.256 -34.562 1.967 1 95.75 152 HIS B O 1
ATOM 5373 N N . TYR B 1 153 ? -2.373 -32.844 3.387 1 95 153 TYR B N 1
ATOM 5374 C CA . TYR B 1 153 ? -1.256 -32.125 2.768 1 95 153 TYR B CA 1
ATOM 5375 C C . TYR B 1 153 ? 0.032 -32.938 2.887 1 95 153 TYR B C 1
ATOM 5377 O O . TYR B 1 153 ? 0.761 -33.094 1.905 1 95 153 TYR B O 1
ATOM 5385 N N . GLN B 1 154 ? 0.281 -33.531 4.004 1 94.5 154 GLN B N 1
ATOM 5386 C CA . GLN B 1 154 ? 1.509 -34.281 4.246 1 94.5 154 GLN B CA 1
ATOM 5387 C C . GLN B 1 154 ? 1.506 -35.625 3.479 1 94.5 154 GLN B C 1
ATOM 5389 O O . GLN B 1 154 ? 2.566 -36.188 3.203 1 94.5 154 GLN B O 1
ATOM 5394 N N . LYS B 1 155 ? 0.342 -36.031 3.102 1 95.12 155 LYS B N 1
ATOM 5395 C CA . LYS B 1 155 ? 0.239 -37.281 2.391 1 95.12 155 LYS B CA 1
ATOM 5396 C C . LYS B 1 155 ? 0.268 -37.094 0.879 1 95.12 155 LYS B C 1
ATOM 5398 O O . LYS B 1 155 ? 0.903 -37.844 0.151 1 95.12 155 LYS B O 1
ATOM 5403 N N . SER B 1 156 ? -0.405 -36.031 0.443 1 96.25 156 SER B N 1
ATOM 5404 C CA . SER B 1 156 ? -0.555 -35.844 -0.996 1 96.25 156 SER B CA 1
ATOM 5405 C C . SER B 1 156 ? 0.501 -34.906 -1.543 1 96.25 156 SER B C 1
ATOM 5407 O O . SER B 1 156 ? 0.768 -34.875 -2.746 1 96.25 156 SER B O 1
ATOM 5409 N N . GLY B 1 157 ? 1.028 -34.094 -0.639 1 95.5 157 GLY B N 1
ATOM 5410 C CA . GLY B 1 157 ? 1.955 -33.062 -1.073 1 95.5 157 GLY B CA 1
ATOM 5411 C C . GLY B 1 157 ? 1.263 -31.844 -1.659 1 95.5 157 GLY B C 1
ATOM 5412 O O . GLY B 1 157 ? 1.921 -30.922 -2.146 1 95.5 157 GLY B O 1
ATOM 5413 N N . CYS B 1 158 ? -0.08 -31.781 -1.647 1 94.5 158 CYS B N 1
ATOM 5414 C CA . CYS B 1 158 ? -0.872 -30.719 -2.248 1 94.5 158 CYS B CA 1
ATOM 5415 C C . CYS B 1 158 ? -1.694 -29.984 -1.193 1 94.5 158 CYS B C 1
ATOM 5417 O O . CYS B 1 158 ? -2.221 -30.609 -0.27 1 94.5 158 CYS B O 1
ATOM 5419 N N . PHE B 1 159 ? -1.753 -28.719 -1.317 1 90.81 159 PHE B N 1
ATOM 5420 C CA . PHE B 1 159 ? -2.654 -27.953 -0.468 1 90.81 159 PHE B CA 1
ATOM 5421 C C . PHE B 1 159 ? -4.098 -28.109 -0.923 1 90.81 159 PHE B C 1
ATOM 5423 O O . PHE B 1 159 ? -4.355 -28.5 -2.068 1 90.81 159 PHE B O 1
ATOM 5430 N N . LEU B 1 160 ? -4.988 -27.844 0.089 1 91.31 160 LEU B N 1
ATOM 5431 C CA . LEU B 1 160 ? -6.391 -27.828 -0.306 1 91.31 160 LEU B CA 1
ATOM 5432 C C . LEU B 1 160 ? -6.699 -26.594 -1.145 1 91.31 160 LEU B C 1
ATOM 5434 O O . LEU B 1 160 ? -6.68 -25.469 -0.634 1 91.31 160 LEU B O 1
ATOM 5438 N N . HIS B 1 161 ? -6.934 -26.844 -2.43 1 87.81 161 HIS B N 1
ATOM 5439 C CA . HIS B 1 161 ? -7.047 -25.719 -3.352 1 87.81 161 HIS B CA 1
ATOM 5440 C C . HIS B 1 161 ? -7.953 -26.062 -4.531 1 87.81 161 HIS B C 1
ATOM 5442 O O . HIS B 1 161 ? -8.117 -27.234 -4.875 1 87.81 161 HIS B O 1
ATOM 5448 N N . GLU B 1 162 ? -8.453 -25.031 -5.152 1 86.06 162 GLU B N 1
ATOM 5449 C CA . GLU B 1 162 ? -9.414 -25.188 -6.238 1 86.06 162 GLU B CA 1
ATOM 5450 C C . GLU B 1 162 ? -8.758 -25.75 -7.492 1 86.06 162 GLU B C 1
ATOM 5452 O O . GLU B 1 162 ? -9.43 -26.312 -8.352 1 86.06 162 GLU B O 1
ATOM 5457 N N . GLY B 1 163 ? -7.48 -25.656 -7.59 1 85.19 163 GLY B N 1
ATOM 5458 C CA . GLY B 1 163 ? -6.777 -26.109 -8.781 1 85.19 163 GLY B CA 1
ATOM 5459 C C . GLY B 1 163 ? -6.586 -27.609 -8.828 1 85.19 163 GLY B C 1
ATOM 5460 O O . GLY B 1 163 ? -6.184 -28.156 -9.852 1 85.19 163 GLY B O 1
ATOM 5461 N N . TYR B 1 164 ? -6.953 -28.25 -7.77 1 92.06 164 TYR B N 1
ATOM 5462 C CA . TYR B 1 164 ? -6.781 -29.703 -7.703 1 92.06 164 TYR B CA 1
ATOM 5463 C C . TYR B 1 164 ? -8.102 -30.422 -7.93 1 92.06 164 TYR B C 1
ATOM 5465 O O . TYR B 1 164 ? -9.172 -29.797 -7.902 1 92.06 164 TYR B O 1
ATOM 5473 N N . ALA B 1 165 ? -8.086 -31.672 -8.07 1 94.25 165 ALA B N 1
ATOM 5474 C CA . ALA B 1 165 ? -9.18 -32.438 -8.641 1 94.25 165 ALA B CA 1
ATOM 5475 C C . ALA B 1 165 ? -10.297 -32.656 -7.625 1 94.25 165 ALA B C 1
ATOM 5477 O O . ALA B 1 165 ? -11.469 -32.719 -7.992 1 94.25 165 ALA B O 1
ATOM 5478 N N . LEU B 1 166 ? -9.992 -32.75 -6.344 1 94.81 166 LEU B N 1
ATOM 5479 C CA . LEU B 1 166 ? -10.953 -33.156 -5.332 1 94.81 166 LEU B CA 1
ATOM 5480 C C . LEU B 1 166 ? -12.188 -32.281 -5.348 1 94.81 166 LEU B C 1
ATOM 5482 O O . LEU B 1 166 ? -13.305 -32.75 -5.57 1 94.81 166 LEU B O 1
ATOM 5486 N N . ALA B 1 167 ? -11.984 -30.984 -5.16 1 93.31 167 ALA B N 1
ATOM 5487 C CA . ALA B 1 167 ? -13.117 -30.062 -5.117 1 93.31 167 ALA B CA 1
ATOM 5488 C C . ALA B 1 167 ? -13.805 -29.984 -6.477 1 93.31 167 ALA B C 1
ATOM 5490 O O . ALA B 1 167 ? -15.031 -29.844 -6.547 1 93.31 167 ALA B O 1
ATOM 5491 N N . GLN B 1 168 ? -13.062 -30.031 -7.5 1 92.5 168 GLN B N 1
ATOM 5492 C CA . GLN B 1 168 ? -13.617 -29.922 -8.844 1 92.5 168 GLN B CA 1
ATOM 5493 C C . GLN B 1 168 ? -14.5 -31.125 -9.172 1 92.5 168 GLN B C 1
ATOM 5495 O O . GLN B 1 168 ? -15.562 -30.984 -9.781 1 92.5 168 GLN B O 1
ATOM 5500 N N . LEU B 1 169 ? -14.102 -32.281 -8.805 1 94.5 169 LEU B N 1
ATOM 5501 C CA . LEU B 1 169 ? -14.883 -33.469 -9.07 1 94.5 169 LEU B CA 1
ATOM 5502 C C . LEU B 1 169 ? -16.172 -33.469 -8.258 1 94.5 169 LEU B C 1
ATOM 5504 O O . LEU B 1 169 ? -17.203 -33.969 -8.727 1 94.5 169 LEU B O 1
ATOM 5508 N N . ARG B 1 170 ? -16.078 -32.938 -7.102 1 94.88 170 ARG B N 1
ATOM 5509 C CA . ARG B 1 170 ? -17.297 -32.812 -6.301 1 94.88 170 ARG B CA 1
ATOM 5510 C C . ARG B 1 170 ? -18.281 -31.859 -6.949 1 94.88 170 ARG B C 1
ATOM 5512 O O . ARG B 1 170 ? -19.484 -32.156 -7.016 1 94.88 170 ARG B O 1
ATOM 5519 N N . VAL B 1 171 ? -17.781 -30.75 -7.387 1 92.62 171 VAL B N 1
ATOM 5520 C CA . VAL B 1 171 ? -18.625 -29.766 -8.039 1 92.62 171 VAL B CA 1
ATOM 5521 C C . VAL B 1 171 ? -19.188 -30.344 -9.336 1 92.62 171 VAL B C 1
ATOM 5523 O O . VAL B 1 171 ? -20.359 -30.141 -9.664 1 92.62 171 VAL B O 1
ATOM 5526 N N . PHE B 1 172 ? -18.359 -31.047 -10.094 1 91.5 172 PHE B N 1
ATOM 5527 C CA . PHE B 1 172 ? -18.781 -31.734 -11.305 1 91.5 172 PHE B CA 1
ATOM 5528 C C . PHE B 1 172 ? -19.938 -32.688 -11.008 1 91.5 172 PHE B C 1
ATOM 5530 O O . PHE B 1 172 ? -20.953 -32.656 -11.711 1 91.5 172 PHE B O 1
ATOM 5537 N N . TYR B 1 173 ? -19.812 -33.469 -10.008 1 92 173 TYR B N 1
ATOM 5538 C CA . TYR B 1 173 ? -20.844 -34.406 -9.617 1 92 173 TYR B CA 1
ATOM 5539 C C . TYR B 1 173 ? -22.156 -33.688 -9.297 1 92 173 TYR B C 1
ATOM 5541 O O . TYR B 1 173 ? -23.219 -34.062 -9.797 1 92 173 TYR B O 1
ATOM 5549 N N . ASN B 1 174 ? -22.016 -32.656 -8.523 1 91.19 174 ASN B N 1
ATOM 5550 C CA . ASN B 1 174 ? -23.203 -31.906 -8.109 1 91.19 174 ASN B CA 1
ATOM 5551 C C . ASN B 1 174 ? -23.922 -31.281 -9.297 1 91.19 174 ASN B C 1
ATOM 5553 O O . ASN B 1 174 ? -25.156 -31.203 -9.312 1 91.19 174 ASN B O 1
ATOM 5557 N N . ARG B 1 175 ? -23.172 -30.922 -10.273 1 86.5 175 ARG B N 1
ATOM 5558 C CA . ARG B 1 175 ? -23.75 -30.25 -11.438 1 86.5 175 ARG B CA 1
ATOM 5559 C C . ARG B 1 175 ? -24.344 -31.266 -12.406 1 86.5 175 ARG B C 1
ATOM 5561 O O . ARG B 1 175 ? -25.266 -30.953 -13.164 1 86.5 175 ARG B O 1
ATOM 5568 N N . SER B 1 176 ? -23.844 -32.438 -12.422 1 84.38 176 SER B N 1
ATOM 5569 C CA . SER B 1 176 ? -24.109 -33.281 -13.578 1 84.38 176 SER B CA 1
ATOM 5570 C C . SER B 1 176 ? -24.594 -34.656 -13.156 1 84.38 176 SER B C 1
ATOM 5572 O O . SER B 1 176 ? -24.609 -35.594 -13.961 1 84.38 176 SER B O 1
ATOM 5574 N N . VAL B 1 177 ? -24.938 -34.875 -11.977 1 77.88 177 VAL B N 1
ATOM 5575 C CA . VAL B 1 177 ? -25.297 -36.188 -11.43 1 77.88 177 VAL B CA 1
ATOM 5576 C C . VAL B 1 177 ? -26.422 -36.812 -12.25 1 77.88 177 VAL B C 1
ATOM 5578 O O . VAL B 1 177 ? -26.484 -38.031 -12.43 1 77.88 177 VAL B O 1
ATOM 5581 N N . LYS B 1 178 ? -27.25 -36.062 -12.805 1 81.19 178 LYS B N 1
ATOM 5582 C CA . LYS B 1 178 ? -28.422 -36.562 -13.492 1 81.19 178 LYS B CA 1
ATOM 5583 C C . LYS B 1 178 ? -28.188 -36.688 -14.992 1 81.19 178 LYS B C 1
ATOM 5585 O O . LYS B 1 178 ? -29.016 -37.25 -15.719 1 81.19 178 LYS B O 1
ATOM 5590 N N . ASN B 1 179 ? -27.031 -36.344 -15.523 1 86.44 179 ASN B N 1
ATOM 5591 C CA . ASN B 1 179 ? -26.828 -36.312 -16.969 1 86.44 179 ASN B CA 1
ATOM 5592 C C . ASN B 1 179 ? -25.484 -36.906 -17.375 1 86.44 179 ASN B C 1
ATOM 5594 O O . ASN B 1 179 ? -25.391 -38.094 -17.688 1 86.44 179 ASN B O 1
ATOM 5598 N N . VAL B 1 180 ? -24.484 -36.25 -17.109 1 88.31 180 VAL B N 1
ATOM 5599 C CA . VAL B 1 180 ? -23.188 -36.531 -17.703 1 88.31 180 VAL B CA 1
ATOM 5600 C C . VAL B 1 180 ? -22.391 -37.469 -16.781 1 88.31 180 VAL B C 1
ATOM 5602 O O . VAL B 1 180 ? -21.625 -38.312 -17.266 1 88.31 180 VAL B O 1
ATOM 5605 N N . CYS B 1 181 ? -22.625 -37.5 -15.547 1 89.25 181 CYS B N 1
ATOM 5606 C CA . CYS B 1 181 ? -21.828 -38.219 -14.555 1 89.25 181 CYS B CA 1
ATOM 5607 C C . CYS B 1 181 ? -21.906 -39.719 -14.766 1 89.25 181 CYS B C 1
ATOM 5609 O O . CYS B 1 181 ? -20.875 -40.406 -14.75 1 89.25 181 CYS B O 1
ATOM 5611 N N . PRO B 1 182 ? -23.062 -40.219 -15.094 1 89.19 182 PRO B N 1
ATOM 5612 C CA . PRO B 1 182 ? -23.156 -41.656 -15.273 1 89.19 182 PRO B CA 1
ATOM 5613 C C . PRO B 1 182 ? -22.453 -42.156 -16.547 1 89.19 182 PRO B C 1
ATOM 5615 O O . PRO B 1 182 ? -22.156 -43.344 -16.672 1 89.19 182 PRO B O 1
ATOM 5618 N N . GLU B 1 183 ? -22.234 -41.312 -17.391 1 93.25 183 GLU B N 1
ATOM 5619 C CA . GLU B 1 183 ? -21.609 -41.656 -18.656 1 93.25 183 GLU B CA 1
ATOM 5620 C C . GLU B 1 183 ? -20.094 -41.812 -18.5 1 93.25 183 GLU B C 1
ATOM 5622 O O . GLU B 1 183 ? -19.438 -42.438 -19.328 1 93.25 183 GLU B O 1
ATOM 5627 N N . VAL B 1 184 ? -19.562 -41.25 -17.469 1 95.94 184 VAL B N 1
ATOM 5628 C CA . VAL B 1 184 ? -18.109 -41.25 -17.25 1 95.94 184 VAL B CA 1
ATOM 5629 C C . VAL B 1 184 ? -17.703 -42.594 -16.672 1 95.94 184 VAL B C 1
ATOM 5631 O O . VAL B 1 184 ? -18.062 -42.938 -15.531 1 95.94 184 VAL B O 1
ATOM 5634 N N . THR B 1 185 ? -16.969 -43.344 -17.406 1 95.56 185 THR B N 1
ATOM 5635 C CA . THR B 1 185 ? -16.469 -44.625 -16.938 1 95.56 185 THR B CA 1
ATOM 5636 C C . THR B 1 185 ? -15.047 -44.5 -16.406 1 95.56 185 THR B C 1
ATOM 5638 O O . THR B 1 185 ? -14.672 -45.188 -15.461 1 95.56 185 THR B O 1
ATOM 5641 N N . LYS B 1 186 ? -14.258 -43.656 -17.125 1 96.06 186 LYS B N 1
ATOM 5642 C CA . LYS B 1 186 ? -12.883 -43.438 -16.703 1 96.06 186 LYS B CA 1
ATOM 5643 C C . LYS B 1 186 ? -12.477 -41.969 -16.953 1 96.06 186 LYS B C 1
ATOM 5645 O O . LYS B 1 186 ? -12.859 -41.375 -17.969 1 96.06 186 LYS B O 1
ATOM 5650 N N . TRP B 1 187 ? -11.758 -41.469 -16.016 1 96.44 187 TRP B N 1
ATOM 5651 C CA . TRP B 1 187 ? -11.078 -40.188 -16.266 1 96.44 187 TRP B CA 1
ATOM 5652 C C . TRP B 1 187 ? -9.727 -40.406 -16.938 1 96.44 187 TRP B C 1
ATOM 5654 O O . TRP B 1 187 ? -9.008 -41.344 -16.594 1 96.44 187 TRP B O 1
ATOM 5664 N N . GLN B 1 188 ? -9.43 -39.594 -17.891 1 95.94 188 GLN B N 1
ATOM 5665 C CA . GLN B 1 188 ? -8.164 -39.688 -18.609 1 95.94 188 GLN B CA 1
ATOM 5666 C C . GLN B 1 188 ? -7.551 -38.312 -18.812 1 95.94 188 GLN B C 1
ATOM 5668 O O . GLN B 1 188 ? -8.258 -37.281 -18.797 1 95.94 188 GLN B O 1
ATOM 5673 N N . THR B 1 189 ? -6.223 -38.25 -18.906 1 95.94 189 THR B N 1
ATOM 5674 C CA . THR B 1 189 ? -5.551 -37 -19.25 1 95.94 189 THR B CA 1
ATOM 5675 C C . THR B 1 189 ? -5.488 -36.812 -20.766 1 95.94 189 THR B C 1
ATOM 5677 O O . THR B 1 189 ? -5.766 -37.75 -21.516 1 95.94 189 THR B O 1
ATOM 5680 N N . LEU B 1 190 ? -5.141 -35.656 -21.188 1 95 190 LEU B N 1
ATOM 5681 C CA . LEU B 1 190 ? -4.969 -35.375 -22.609 1 95 190 LEU B CA 1
ATOM 5682 C C . LEU B 1 190 ? -3.961 -36.344 -23.234 1 95 190 LEU B C 1
ATOM 5684 O O . LEU B 1 190 ? -4.203 -36.906 -24.297 1 95 190 LEU B O 1
ATOM 5688 N N . ALA B 1 191 ? -2.889 -36.562 -22.547 1 95.19 191 ALA B N 1
ATOM 5689 C CA . ALA B 1 191 ? -1.847 -37.469 -23.031 1 95.19 191 ALA B CA 1
ATOM 5690 C C . ALA B 1 191 ? -2.359 -38.875 -23.125 1 95.19 191 ALA B C 1
ATOM 5692 O O . ALA B 1 191 ? -2.094 -39.594 -24.109 1 95.19 191 ALA B O 1
ATOM 5693 N N . SER B 1 192 ? -3.082 -39.312 -22.141 1 94.44 192 SER B N 1
ATOM 5694 C CA . SER B 1 192 ? -3.613 -40.656 -22.125 1 94.44 192 SER B CA 1
ATOM 5695 C C . SER B 1 192 ? -4.621 -40.875 -23.25 1 94.44 192 SER B C 1
ATOM 5697 O O . SER B 1 192 ? -4.695 -41.969 -23.828 1 94.44 192 SER B O 1
ATOM 5699 N N . ILE B 1 193 ? -5.395 -39.875 -23.516 1 95.12 193 ILE B N 1
ATOM 5700 C CA . ILE B 1 193 ? -6.383 -40 -24.578 1 95.12 193 ILE B CA 1
ATOM 5701 C C . ILE B 1 193 ? -5.668 -40.094 -25.922 1 95.12 193 ILE B C 1
ATOM 5703 O O . ILE B 1 193 ? -6.098 -40.844 -26.797 1 95.12 193 ILE B O 1
ATOM 5707 N N . CYS B 1 194 ? -4.641 -39.312 -26.125 1 94.88 194 CYS B N 1
ATOM 5708 C CA . CYS B 1 194 ? -3.836 -39.469 -27.344 1 94.88 194 CYS B CA 1
ATOM 5709 C C . CYS B 1 194 ? -3.316 -40.906 -27.484 1 94.88 194 CYS B C 1
ATOM 5711 O O . CYS B 1 194 ? -3.416 -41.469 -28.562 1 94.88 194 CYS B O 1
ATOM 5713 N N . LEU B 1 195 ? -2.789 -41.406 -26.438 1 93.94 195 LEU B N 1
ATOM 5714 C CA . LEU B 1 195 ? -2.254 -42.781 -26.453 1 93.94 195 LEU B CA 1
ATOM 5715 C C . LEU B 1 195 ? -3.348 -43.781 -26.766 1 93.94 195 LEU B C 1
ATOM 5717 O O . LEU B 1 195 ? -3.129 -44.719 -27.531 1 93.94 195 LEU B O 1
ATOM 5721 N N . CYS B 1 196 ? -4.512 -43.594 -26.141 1 93.31 196 CYS B N 1
ATOM 5722 C CA . CYS B 1 196 ? -5.633 -44.5 -26.406 1 93.31 196 CYS B CA 1
ATOM 5723 C C . CYS B 1 196 ? -5.992 -44.5 -27.891 1 93.31 196 CYS B C 1
ATOM 5725 O O . CYS B 1 196 ? -6.215 -45.562 -28.484 1 93.31 196 CYS B O 1
ATOM 5727 N N . ARG B 1 197 ? -6 -43.344 -28.438 1 92.38 197 ARG B N 1
ATOM 5728 C CA . ARG B 1 197 ? -6.316 -43.188 -29.859 1 92.38 197 ARG B CA 1
ATOM 5729 C C . ARG B 1 197 ? -5.254 -43.844 -30.719 1 92.38 197 ARG B C 1
ATOM 5731 O O . ARG B 1 197 ? -5.574 -44.594 -31.656 1 92.38 197 ARG B O 1
ATOM 5738 N N . TRP B 1 198 ? -4.039 -43.625 -30.438 1 93.88 198 TRP B N 1
ATOM 5739 C CA . TRP B 1 198 ? -2.924 -44.062 -31.266 1 93.88 198 TRP B CA 1
ATOM 5740 C C . TRP B 1 198 ? -2.701 -45.562 -31.141 1 93.88 198 TRP B C 1
ATOM 5742 O O . TRP B 1 198 ? -2.334 -46.219 -32.125 1 93.88 198 TRP B O 1
ATOM 5752 N N . LEU B 1 199 ? -2.922 -46.094 -29.969 1 91.31 199 LEU B N 1
ATOM 5753 C CA . LEU B 1 199 ? -2.594 -47.469 -29.703 1 91.31 199 LEU B CA 1
ATOM 5754 C C . LEU B 1 199 ? -3.857 -48.344 -29.641 1 91.31 199 LEU B C 1
ATOM 5756 O O . LEU B 1 199 ? -3.803 -49.5 -29.25 1 91.31 199 LEU B O 1
ATOM 5760 N N . ASP B 1 200 ? -4.941 -47.75 -29.984 1 89.75 200 ASP B N 1
ATOM 5761 C CA . ASP B 1 200 ? -6.23 -48.438 -30.109 1 89.75 200 ASP B CA 1
ATOM 5762 C C . ASP B 1 200 ? -6.613 -49.125 -28.812 1 89.75 200 ASP B C 1
ATOM 5764 O O . ASP B 1 200 ? -6.879 -50.312 -28.797 1 89.75 200 ASP B O 1
ATOM 5768 N N . GLN B 1 201 ? -6.551 -48.375 -27.734 1 89.81 201 GLN B N 1
ATOM 5769 C CA . GLN B 1 201 ? -6.977 -48.812 -26.406 1 89.81 201 GLN B CA 1
ATOM 5770 C C . GLN B 1 201 ? -8.094 -47.938 -25.859 1 89.81 201 GLN B C 1
ATOM 5772 O O . GLN B 1 201 ? -8.25 -46.781 -26.297 1 89.81 201 GLN B O 1
ATOM 5777 N N . LYS B 1 202 ? -8.859 -48.469 -25.031 1 91.25 202 LYS B N 1
ATOM 5778 C CA . LYS B 1 202 ? -10 -47.75 -24.5 1 91.25 202 LYS B CA 1
ATOM 5779 C C . LYS B 1 202 ? -9.57 -46.812 -23.375 1 91.25 202 LYS B C 1
ATOM 5781 O O . LYS B 1 202 ? -10.18 -45.75 -23.172 1 91.25 202 LYS B O 1
ATOM 5786 N N . SER B 1 203 ? -8.656 -47.25 -22.594 1 92.19 203 SER B N 1
ATOM 5787 C CA . SER B 1 203 ? -8.164 -46.438 -21.484 1 92.19 203 SER B CA 1
ATOM 5788 C C . SER B 1 203 ? -6.742 -46.812 -21.109 1 92.19 203 SER B C 1
ATOM 5790 O O . SER B 1 203 ? -6.293 -47.938 -21.406 1 92.19 203 SER B O 1
ATOM 5792 N N . PHE B 1 204 ? -6.027 -45.938 -20.547 1 92.25 204 PHE B N 1
ATOM 5793 C CA . PHE B 1 204 ? -4.691 -46.156 -20.016 1 92.25 204 PHE B CA 1
ATOM 5794 C C . PHE B 1 204 ? -4.609 -45.688 -18.562 1 92.25 204 PHE B C 1
ATOM 5796 O O . PHE B 1 204 ? -5.402 -44.844 -18.141 1 92.25 204 PHE B O 1
ATOM 5803 N N . PRO B 1 205 ? -3.697 -46.312 -17.812 1 94.31 205 PRO B N 1
ATOM 5804 C CA . PRO B 1 205 ? -3.371 -45.656 -16.531 1 94.31 205 PRO B CA 1
ATOM 5805 C C . PRO B 1 205 ? -2.775 -44.25 -16.719 1 94.31 205 PRO B C 1
ATOM 5807 O O . PRO B 1 205 ? -2.354 -43.906 -17.828 1 94.31 205 PRO B O 1
ATOM 5810 N N . ILE B 1 206 ? -2.85 -43.438 -15.758 1 94.88 206 ILE B N 1
ATOM 5811 C CA . ILE B 1 206 ? -2.107 -42.188 -15.789 1 94.88 206 ILE B CA 1
ATOM 5812 C C . ILE B 1 206 ? -0.846 -42.312 -14.938 1 94.88 206 ILE B C 1
ATOM 5814 O O . ILE B 1 206 ? -0.774 -43.156 -14.047 1 94.88 206 ILE B O 1
ATOM 5818 N N . SER B 1 207 ? 0.167 -41.562 -15.281 1 96.31 207 SER B N 1
ATOM 5819 C CA . SER B 1 207 ? 1.456 -41.656 -14.609 1 96.31 207 SER B CA 1
ATOM 5820 C C . SER B 1 207 ? 1.369 -41.188 -13.164 1 96.31 207 SER B C 1
ATOM 5822 O O . SER B 1 207 ? 0.479 -40.406 -12.82 1 96.31 207 SER B O 1
ATOM 5824 N N . TYR B 1 208 ? 2.318 -41.625 -12.312 1 97.06 208 TYR B N 1
ATOM 5825 C CA . TYR B 1 208 ? 2.422 -41.125 -10.953 1 97.06 208 TYR B CA 1
ATOM 5826 C C . TYR B 1 208 ? 2.559 -39.594 -10.953 1 97.06 208 TYR B C 1
ATOM 5828 O O . TYR B 1 208 ? 2.008 -38.906 -10.086 1 97.06 208 TYR B O 1
ATOM 5836 N N . SER B 1 209 ? 3.297 -39.125 -11.93 1 96.94 209 SER B N 1
ATOM 5837 C CA . SER B 1 209 ? 3.502 -37.688 -12.039 1 96.94 209 SER B CA 1
ATOM 5838 C C . SER B 1 209 ? 2.184 -36.938 -12.273 1 96.94 209 SER B C 1
ATOM 5840 O O . SER B 1 209 ? 1.873 -35.969 -11.57 1 96.94 209 SER B O 1
ATOM 5842 N N . GLU B 1 210 ? 1.416 -37.344 -13.172 1 96.12 210 GLU B N 1
ATOM 5843 C CA . GLU B 1 210 ? 0.127 -36.719 -13.461 1 96.12 210 GLU B CA 1
ATOM 5844 C C . GLU B 1 210 ? -0.845 -36.875 -12.297 1 96.12 210 GLU B C 1
ATOM 5846 O O . GLU B 1 210 ? -1.561 -35.938 -11.938 1 96.12 210 GLU B O 1
ATOM 5851 N N . ALA B 1 211 ? -0.875 -38.125 -11.75 1 96.94 211 ALA B N 1
ATOM 5852 C CA . ALA B 1 211 ? -1.764 -38.406 -10.633 1 96.94 211 ALA B CA 1
ATOM 5853 C C . ALA B 1 211 ? -1.435 -37.531 -9.43 1 96.94 211 ALA B C 1
ATOM 5855 O O . ALA B 1 211 ? -2.33 -37.125 -8.688 1 96.94 211 ALA B O 1
ATOM 5856 N N . SER B 1 212 ? -0.161 -37.312 -9.219 1 96.69 212 SER B N 1
ATOM 5857 C CA . SER B 1 212 ? 0.28 -36.5 -8.094 1 96.69 212 SER B CA 1
ATOM 5858 C C . SER B 1 212 ? -0.314 -35.094 -8.156 1 96.69 212 SER B C 1
ATOM 5860 O O . SER B 1 212 ? -0.672 -34.5 -7.129 1 96.69 212 SER B O 1
ATOM 5862 N N . TRP B 1 213 ? -0.52 -34.562 -9.297 1 94.44 213 TRP B N 1
ATOM 5863 C CA . TRP B 1 213 ? -0.994 -33.219 -9.492 1 94.44 213 TRP B CA 1
ATOM 5864 C C . TRP B 1 213 ? -2.506 -33.125 -9.297 1 94.44 213 TRP B C 1
ATOM 5866 O O . TRP B 1 213 ? -3.072 -32.031 -9.258 1 94.44 213 TRP B O 1
ATOM 5876 N N . THR B 1 214 ? -3.156 -34.219 -9.117 1 95.19 214 THR B N 1
ATOM 5877 C CA . THR B 1 214 ? -4.582 -34.219 -8.812 1 95.19 214 THR B CA 1
ATOM 5878 C C . THR B 1 214 ? -4.809 -33.906 -7.332 1 95.19 214 THR B C 1
ATOM 5880 O O . THR B 1 214 ? -5.926 -33.562 -6.926 1 95.19 214 THR B O 1
ATOM 5883 N N . GLY B 1 215 ? -3.811 -34.156 -6.551 1 95.62 215 GLY B N 1
ATOM 5884 C CA . GLY B 1 215 ? -3.924 -33.969 -5.113 1 95.62 215 GLY B CA 1
ATOM 5885 C C . GLY B 1 215 ? -4.488 -35.188 -4.402 1 95.62 215 GLY B C 1
ATOM 5886 O O . GLY B 1 215 ? -4.84 -35.094 -3.221 1 95.62 215 GLY B O 1
ATOM 5887 N N . MET B 1 216 ? -4.559 -36.281 -5.121 1 97.12 216 MET B N 1
ATOM 5888 C CA . MET B 1 216 ? -5.211 -37.438 -4.527 1 97.12 216 MET B CA 1
ATOM 5889 C C . MET B 1 216 ? -4.234 -38.594 -4.387 1 97.12 216 MET B C 1
ATOM 5891 O O . MET B 1 216 ? -4.562 -39.625 -3.797 1 97.12 216 MET B O 1
ATOM 5895 N N . LEU B 1 217 ? -3.096 -38.406 -4.93 1 97.44 217 LEU B N 1
ATOM 5896 C CA . LEU B 1 217 ? -2.053 -39.438 -4.82 1 97.44 217 LEU B CA 1
ATOM 5897 C C . LEU B 1 217 ? -1.229 -39.219 -3.553 1 97.44 217 LEU B C 1
ATOM 5899 O O . LEU B 1 217 ? -0.846 -38.094 -3.229 1 97.44 217 LEU B O 1
ATOM 5903 N N . ASN B 1 218 ? -1.088 -40.312 -2.801 1 96.81 218 ASN B N 1
ATOM 5904 C CA . ASN B 1 218 ? -0.057 -40.312 -1.769 1 96.81 218 ASN B CA 1
ATOM 5905 C C . ASN B 1 218 ? 1.342 -40.406 -2.373 1 96.81 218 ASN B C 1
ATOM 5907 O O . ASN B 1 218 ? 1.72 -41.438 -2.938 1 96.81 218 ASN B O 1
ATOM 5911 N N . TYR B 1 219 ? 2.113 -39.344 -2.24 1 95.38 219 TYR B N 1
ATOM 5912 C CA . TYR B 1 219 ? 3.371 -39.281 -2.975 1 95.38 219 TYR B CA 1
ATOM 5913 C C . TYR B 1 219 ? 4.391 -40.25 -2.426 1 95.38 219 TYR B C 1
ATOM 5915 O O . TYR B 1 219 ? 5.391 -40.562 -3.084 1 95.38 219 TYR B O 1
ATOM 5923 N N . ARG B 1 220 ? 4.184 -40.844 -1.235 1 94.56 220 ARG B N 1
ATOM 5924 C CA . ARG B 1 220 ? 5.098 -41.812 -0.646 1 94.56 220 ARG B CA 1
ATOM 5925 C C . ARG B 1 220 ? 4.82 -43.219 -1.181 1 94.56 220 ARG B C 1
ATOM 5927 O O . ARG B 1 220 ? 5.754 -43.969 -1.48 1 94.56 220 ARG B O 1
ATOM 5934 N N . THR B 1 221 ? 3.502 -43.5 -1.28 1 94.94 221 THR B N 1
ATOM 5935 C CA . THR B 1 221 ? 3.137 -44.875 -1.629 1 94.94 221 THR B CA 1
ATOM 5936 C C . THR B 1 221 ? 2.824 -44.969 -3.119 1 94.94 221 THR B C 1
ATOM 5938 O O . THR B 1 221 ? 2.785 -46.094 -3.668 1 94.94 221 THR B O 1
ATOM 5941 N N . CYS B 1 222 ? 2.533 -43.875 -3.785 1 96.31 222 CYS B N 1
ATOM 5942 C CA . CYS B 1 222 ? 2.119 -43.812 -5.184 1 96.31 222 CYS B CA 1
ATOM 5943 C C . CYS B 1 222 ? 0.815 -44.562 -5.395 1 96.31 222 CYS B C 1
ATOM 5945 O O . CYS B 1 222 ? 0.663 -45.281 -6.387 1 96.31 222 CYS B O 1
ATOM 5947 N N . GLU B 1 223 ? -0.023 -44.5 -4.402 1 97.12 223 GLU B N 1
ATOM 5948 C CA . GLU B 1 223 ? -1.405 -44.969 -4.43 1 97.12 223 GLU B CA 1
ATOM 5949 C C . GLU B 1 223 ? -2.379 -43.812 -4.117 1 97.12 223 GLU B C 1
ATOM 5951 O O . GLU B 1 223 ? -2.002 -42.844 -3.49 1 97.12 223 GLU B O 1
ATOM 5956 N N . TYR B 1 224 ? -3.58 -44.062 -4.645 1 97.81 224 TYR B N 1
ATOM 5957 C CA . TYR B 1 224 ? -4.578 -43.062 -4.23 1 97.81 224 TYR B CA 1
ATOM 5958 C C . TYR B 1 224 ? -4.754 -43.062 -2.715 1 97.81 224 TYR B C 1
ATOM 5960 O O . TYR B 1 224 ? -4.801 -44.125 -2.096 1 97.81 224 TYR B O 1
ATOM 5968 N N . GLU B 1 225 ? -4.793 -41.906 -2.137 1 97.31 225 GLU B N 1
ATOM 5969 C CA . GLU B 1 225 ? -4.961 -41.812 -0.689 1 97.31 225 GLU B CA 1
ATOM 5970 C C . GLU B 1 225 ? -6.41 -42.062 -0.281 1 97.31 225 GLU B C 1
ATOM 5972 O O . GLU B 1 225 ? -7.293 -41.25 -0.575 1 97.31 225 GLU B O 1
ATOM 5977 N N . PRO B 1 226 ? -6.684 -43.125 0.484 1 97.12 226 PRO B N 1
ATOM 5978 C CA . PRO B 1 226 ? -8.062 -43.5 0.789 1 97.12 226 PRO B CA 1
ATOM 5979 C C . PRO B 1 226 ? -8.844 -42.406 1.493 1 97.12 226 PRO B C 1
ATOM 5981 O O . PRO B 1 226 ? -10.016 -42.188 1.18 1 97.12 226 PRO B O 1
ATOM 5984 N N . ASP B 1 227 ? -8.25 -41.75 2.43 1 96.38 227 ASP B N 1
ATOM 5985 C CA . ASP B 1 227 ? -8.93 -40.688 3.184 1 96.38 227 ASP B CA 1
ATOM 5986 C C . ASP B 1 227 ? -9.398 -39.562 2.266 1 96.38 227 ASP B C 1
ATOM 5988 O O . ASP B 1 227 ? -10.438 -38.969 2.504 1 96.38 227 ASP B O 1
ATOM 5992 N N . ILE B 1 228 ? -8.648 -39.281 1.3 1 97.06 228 ILE B N 1
ATOM 5993 C CA . ILE B 1 228 ? -8.992 -38.25 0.343 1 97.06 228 ILE B CA 1
ATOM 5994 C C . ILE B 1 228 ? -10.07 -38.75 -0.612 1 97.06 228 ILE B C 1
ATOM 5996 O O . ILE B 1 228 ? -11.039 -38.062 -0.908 1 97.06 228 ILE B O 1
ATOM 6000 N N . LEU B 1 229 ? -9.961 -40 -1.025 1 97.19 229 LEU B N 1
ATOM 6001 C CA . LEU B 1 229 ? -10.922 -40.594 -1.955 1 97.19 229 LEU B CA 1
ATOM 6002 C C . LEU B 1 229 ? -12.297 -40.719 -1.315 1 97.19 229 LEU B C 1
ATOM 6004 O O . LEU B 1 229 ? -13.312 -40.656 -2.008 1 97.19 229 LEU B O 1
ATOM 6008 N N . ASN B 1 230 ? -12.25 -40.875 -0.025 1 96.62 230 ASN B N 1
ATOM 6009 C CA . ASN B 1 230 ? -13.508 -41.031 0.698 1 96.62 230 ASN B CA 1
ATOM 6010 C C . ASN B 1 230 ? -14.328 -39.75 0.637 1 96.62 230 ASN B C 1
ATOM 6012 O O . ASN B 1 230 ? -15.531 -39.75 0.928 1 96.62 230 ASN B O 1
ATOM 6016 N N . LEU B 1 231 ? -13.711 -38.656 0.324 1 97 231 LEU B N 1
ATOM 6017 C CA . LEU B 1 231 ? -14.414 -37.406 0.222 1 97 231 LEU B CA 1
ATOM 6018 C C . LEU B 1 231 ? -15.102 -37.25 -1.131 1 97 231 LEU B C 1
ATOM 6020 O O . LEU B 1 231 ? -15.922 -36.344 -1.329 1 97 231 LEU B O 1
ATOM 6024 N N . LEU B 1 232 ? -14.836 -38.156 -2.051 1 96.69 232 LEU B N 1
ATOM 6025 C CA . LEU B 1 232 ? -15.422 -38.094 -3.387 1 96.69 232 LEU B CA 1
ATOM 6026 C C . LEU B 1 232 ? -16.719 -38.906 -3.434 1 96.69 232 LEU B C 1
ATOM 6028 O O . LEU B 1 232 ? -16.875 -39.906 -2.732 1 96.69 232 LEU B O 1
ATOM 6032 N N . PRO B 1 233 ? -17.594 -38.406 -4.309 1 94.38 233 PRO B N 1
ATOM 6033 C CA . PRO B 1 233 ? -18.734 -39.281 -4.605 1 94.38 233 PRO B CA 1
ATOM 6034 C C . PRO B 1 233 ? -18.297 -40.625 -5.207 1 94.38 233 PRO B C 1
ATOM 6036 O O . PRO B 1 233 ? -17.312 -40.688 -5.945 1 94.38 233 PRO B O 1
ATOM 6039 N N . ASN B 1 234 ? -19.078 -41.594 -5.027 1 92.56 234 ASN B N 1
ATOM 6040 C CA . ASN B 1 234 ? -18.719 -42.938 -5.434 1 92.56 234 ASN B CA 1
ATOM 6041 C C . ASN B 1 234 ? -18.5 -43.062 -6.938 1 92.56 234 ASN B C 1
ATOM 6043 O O . ASN B 1 234 ? -17.578 -43.75 -7.387 1 92.56 234 ASN B O 1
ATOM 6047 N N . CYS B 1 235 ? -19.312 -42.469 -7.691 1 91.19 235 CYS B N 1
ATOM 6048 C CA . CYS B 1 235 ? -19.188 -42.531 -9.141 1 91.19 235 CYS B CA 1
ATOM 6049 C C . CYS B 1 235 ? -17.875 -41.938 -9.617 1 91.19 235 CYS B C 1
ATOM 6051 O O . CYS B 1 235 ? -17.266 -42.438 -10.562 1 91.19 235 CYS B O 1
ATOM 6053 N N . CYS B 1 236 ? -17.5 -40.875 -8.969 1 93.75 236 CYS B N 1
ATOM 6054 C CA . CYS B 1 236 ? -16.234 -40.25 -9.328 1 93.75 236 CYS B CA 1
ATOM 6055 C C . CYS B 1 236 ? -15.055 -41.125 -8.898 1 93.75 236 CYS B C 1
ATOM 6057 O O . CYS B 1 236 ? -14.078 -41.25 -9.641 1 93.75 236 CYS B O 1
ATOM 6059 N N . ARG B 1 237 ? -15.156 -41.719 -7.75 1 94.31 237 ARG B N 1
ATOM 6060 C CA . ARG B 1 237 ? -14.102 -42.594 -7.219 1 94.31 237 ARG B CA 1
ATOM 6061 C C . ARG B 1 237 ? -13.875 -43.781 -8.125 1 94.31 237 ARG B C 1
ATOM 6063 O O . ARG B 1 237 ? -12.727 -44.125 -8.43 1 94.31 237 ARG B O 1
ATOM 6070 N N . ARG B 1 238 ? -14.875 -44.344 -8.578 1 93.81 238 ARG B N 1
ATOM 6071 C CA . ARG B 1 238 ? -14.797 -45.562 -9.398 1 93.81 238 ARG B CA 1
ATOM 6072 C C . ARG B 1 238 ? -14.227 -45.25 -10.773 1 93.81 238 ARG B C 1
ATOM 6074 O O . ARG B 1 238 ? -13.648 -46.125 -11.43 1 93.81 238 ARG B O 1
ATOM 6081 N N . ALA B 1 239 ? -14.406 -44.062 -11.18 1 96.25 239 ALA B N 1
ATOM 6082 C CA . ALA B 1 239 ? -14.008 -43.656 -12.531 1 96.25 239 ALA B CA 1
ATOM 6083 C C . ALA B 1 239 ? -12.555 -43.188 -12.555 1 96.25 239 ALA B C 1
ATOM 6085 O O . ALA B 1 239 ? -12.031 -42.875 -13.617 1 96.25 239 ALA B O 1
ATOM 6086 N N . LEU B 1 240 ? -11.867 -43.219 -11.383 1 96.69 240 LEU B N 1
ATOM 6087 C CA . LEU B 1 240 ? -10.477 -42.75 -11.359 1 96.69 240 LEU B CA 1
ATOM 6088 C C . LEU B 1 240 ? -9.594 -43.719 -12.156 1 96.69 240 LEU B C 1
ATOM 6090 O O . LEU B 1 240 ? -9.812 -44.938 -12.141 1 96.69 240 LEU B O 1
ATOM 6094 N N . PRO B 1 241 ? -8.656 -43.156 -12.875 1 94.62 241 PRO B N 1
ATOM 6095 C CA . PRO B 1 241 ? -7.785 -44.031 -13.672 1 94.62 241 PRO B CA 1
ATOM 6096 C C . PRO B 1 241 ? -6.863 -44.875 -12.812 1 94.62 241 PRO B C 1
ATOM 6098 O O . PRO B 1 241 ? -6.566 -44.531 -11.672 1 94.62 241 PRO B O 1
ATOM 6101 N N . GLU B 1 242 ? -6.438 -46 -13.398 1 95.06 242 GLU B N 1
ATOM 6102 C CA . GLU B 1 242 ? -5.363 -46.75 -12.766 1 95.06 242 GLU B CA 1
ATOM 6103 C C . GLU B 1 242 ? -4.055 -45.969 -12.773 1 95.06 242 GLU B C 1
ATOM 6105 O O . GLU B 1 242 ? -3.92 -44.969 -13.5 1 95.06 242 GLU B O 1
ATOM 6110 N N . LEU B 1 243 ? -3.193 -46.406 -11.891 1 96.31 243 LEU B N 1
ATOM 6111 C CA . LEU B 1 243 ? -1.935 -45.688 -11.742 1 96.31 243 LEU B CA 1
ATOM 6112 C C . LEU B 1 243 ? -0.761 -46.531 -12.203 1 96.31 243 LEU B C 1
ATOM 6114 O O . LEU B 1 243 ? -0.777 -47.781 -12.055 1 96.31 243 LEU B O 1
ATOM 6118 N N . ALA B 1 244 ? 0.176 -45.906 -12.812 1 95.62 244 ALA B N 1
ATOM 6119 C CA . ALA B 1 244 ? 1.43 -46.531 -13.211 1 95.62 244 ALA B CA 1
ATOM 6120 C C . ALA B 1 244 ? 2.551 -45.5 -13.328 1 95.62 244 ALA B C 1
ATOM 6122 O O . ALA B 1 244 ? 2.299 -44.312 -13.328 1 95.62 244 ALA B O 1
ATOM 6123 N N . ASP B 1 245 ? 3.734 -46.031 -13.281 1 95 245 ASP B N 1
ATOM 6124 C CA . ASP B 1 245 ? 4.816 -45.125 -13.609 1 95 245 ASP B CA 1
ATOM 6125 C C . ASP B 1 245 ? 4.793 -44.75 -15.094 1 95 245 ASP B C 1
ATOM 6127 O O . ASP B 1 245 ? 4.098 -45.375 -15.883 1 95 245 ASP B O 1
ATOM 6131 N N . PHE B 1 246 ? 5.48 -43.719 -15.477 1 94.12 246 PHE B N 1
ATOM 6132 C CA . PHE B 1 246 ? 5.359 -43.156 -16.828 1 94.12 246 PHE B CA 1
ATOM 6133 C C . PHE B 1 246 ? 5.895 -44.125 -17.859 1 94.12 246 PHE B C 1
ATOM 6135 O O . PHE B 1 246 ? 5.488 -44.094 -19.016 1 94.12 246 PHE B O 1
ATOM 6142 N N . ASP B 1 247 ? 6.781 -45.094 -17.484 1 91.12 247 ASP B N 1
ATOM 6143 C CA . ASP B 1 247 ? 7.441 -45.969 -18.453 1 91.12 247 ASP B CA 1
ATOM 6144 C C . ASP B 1 247 ? 6.926 -47.406 -18.344 1 91.12 247 ASP B C 1
ATOM 6146 O O . ASP B 1 247 ? 7.488 -48.312 -18.938 1 91.12 247 ASP B O 1
ATOM 6150 N N . GLU B 1 248 ? 5.934 -47.719 -17.531 1 82.44 248 GLU B N 1
ATOM 6151 C CA . GLU B 1 248 ? 5.508 -49.094 -17.281 1 82.44 248 GLU B CA 1
ATOM 6152 C C . GLU B 1 248 ? 4.574 -49.594 -18.375 1 82.44 248 GLU B C 1
ATOM 6154 O O . GLU B 1 248 ? 4.832 -50.625 -18.984 1 82.44 248 GLU B O 1
ATOM 6159 N N . PRO B 1 249 ? 3.219 -49.156 -18.203 1 60.22 249 PRO B N 1
ATOM 6160 C CA . PRO B 1 249 ? 2.166 -49.906 -18.906 1 60.22 249 PRO B CA 1
ATOM 6161 C C . PRO B 1 249 ? 2.436 -50.031 -20.391 1 60.22 249 PRO B C 1
ATOM 6163 O O . PRO B 1 249 ? 2.119 -51.094 -20.984 1 60.22 249 PRO B O 1
ATOM 6166 N N . ILE B 1 250 ? 2.758 -48.969 -21 1 58.78 250 ILE B N 1
ATOM 6167 C CA . ILE B 1 250 ? 2.727 -48.938 -22.469 1 58.78 250 ILE B CA 1
ATOM 6168 C C . ILE B 1 250 ? 3.854 -49.781 -23.031 1 58.78 250 ILE B C 1
ATOM 6170 O O . ILE B 1 250 ? 3.859 -50.094 -24.219 1 58.78 250 ILE B O 1
ATOM 6174 N N . THR B 1 251 ? 4.848 -49.938 -22.109 1 49.34 251 THR B N 1
ATOM 6175 C CA . THR B 1 251 ? 6.105 -50.5 -22.594 1 49.34 251 THR B CA 1
ATOM 6176 C C . THR B 1 251 ? 5.902 -51.906 -23.109 1 49.34 251 THR B C 1
ATOM 6178 O O . THR B 1 251 ? 6.73 -52.438 -23.859 1 49.34 251 THR B O 1
ATOM 6181 N N . LEU B 1 252 ? 4.738 -52.531 -22.562 1 46.59 252 LEU B N 1
ATOM 6182 C CA . LEU B 1 252 ? 4.695 -53.906 -23.031 1 46.59 252 LEU B CA 1
ATOM 6183 C C . LEU B 1 252 ? 4.191 -53.969 -24.484 1 46.59 252 LEU B C 1
ATOM 6185 O O . LEU B 1 252 ? 4.301 -55 -25.141 1 46.59 252 LEU B O 1
ATOM 6189 N N . GLN B 1 253 ? 3.48 -52.844 -24.906 1 54.97 253 GLN B N 1
ATOM 6190 C CA . GLN B 1 253 ? 2.957 -52.969 -26.25 1 54.97 253 GLN B CA 1
ATOM 6191 C C . GLN B 1 253 ? 3.914 -52.344 -27.266 1 54.97 253 GLN B C 1
ATOM 6193 O O . GLN B 1 253 ? 4.34 -51.188 -27.109 1 54.97 253 GLN B O 1
ATOM 6198 N N . LYS B 1 254 ? 4.66 -53.188 -27.891 1 62.62 254 LYS B N 1
ATOM 6199 C CA . LYS B 1 254 ? 5.582 -52.844 -28.969 1 62.62 254 LYS B CA 1
ATOM 6200 C C . LYS B 1 254 ? 4.855 -52.094 -30.078 1 62.62 254 LYS B C 1
ATOM 6202 O O . LYS B 1 254 ? 4.125 -52.688 -30.875 1 62.62 254 LYS B O 1
ATOM 6207 N N . GLY B 1 255 ? 4.891 -50.594 -29.953 1 72.5 255 GLY B N 1
ATOM 6208 C CA . GLY B 1 255 ? 4.613 -49.719 -31.078 1 72.5 255 GLY B CA 1
ATOM 6209 C C . GLY B 1 255 ? 3.135 -49.594 -31.406 1 72.5 255 GLY B C 1
ATOM 6210 O O . GLY B 1 255 ? 2.287 -49.938 -30.578 1 72.5 255 GLY B O 1
ATOM 6211 N N . ILE B 1 256 ? 2.73 -49 -32.438 1 82 256 I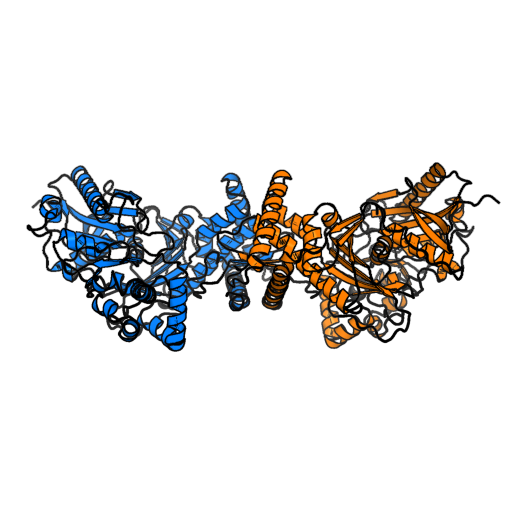LE B N 1
ATOM 6212 C CA . ILE B 1 256 ? 1.364 -48.781 -32.906 1 82 256 ILE B CA 1
ATOM 6213 C C . ILE B 1 256 ? 0.843 -50.094 -33.531 1 82 256 ILE B C 1
ATOM 6215 O O . ILE B 1 256 ? 1.437 -50.625 -34.469 1 82 256 ILE B O 1
ATOM 6219 N N . PRO B 1 257 ? -0.251 -50.625 -32.938 1 82.56 257 PRO B N 1
ATOM 6220 C CA . PRO B 1 257 ? -0.792 -51.875 -33.531 1 82.56 257 PRO B CA 1
ATOM 6221 C C . PRO B 1 257 ? -1.289 -51.688 -34.938 1 82.56 257 PRO B C 1
ATOM 6223 O O . PRO B 1 257 ? -1.709 -50.594 -35.312 1 82.56 257 PRO B O 1
ATOM 6226 N N . SER B 1 258 ? -1.22 -52.75 -35.688 1 80.44 258 SER B N 1
ATOM 6227 C CA . SER B 1 258 ? -1.646 -52.719 -37.062 1 80.44 258 SER B CA 1
ATOM 6228 C C . SER B 1 258 ? -3.129 -52.375 -37.188 1 80.44 258 SER B C 1
ATOM 6230 O O . SER B 1 258 ? -3.58 -51.875 -38.219 1 80.44 258 SER B O 1
ATOM 6232 N N . SER B 1 259 ? -3.83 -52.594 -36.125 1 81.44 259 SER B N 1
ATOM 6233 C CA . SER B 1 259 ? -5.262 -52.281 -36.125 1 81.44 259 SER B CA 1
ATOM 6234 C C . SER B 1 259 ? -5.523 -50.781 -36.062 1 81.44 259 SER B C 1
ATOM 6236 O O . SER B 1 259 ? -6.613 -50.344 -36.375 1 81.44 259 SER B O 1
ATOM 6238 N N . SER B 1 260 ? -4.539 -50.062 -35.688 1 88.38 260 SER B N 1
ATOM 6239 C CA . SER B 1 260 ? -4.695 -48.625 -35.531 1 88.38 260 SER B CA 1
ATOM 6240 C C . SER B 1 260 ? -4.523 -47.906 -36.844 1 88.38 260 SER B C 1
ATOM 6242 O O . SER B 1 260 ? -3.65 -48.281 -37.656 1 88.38 260 SER B O 1
ATOM 6244 N N . THR B 1 261 ? -5.348 -46.938 -37.125 1 89.06 261 THR B N 1
ATOM 6245 C CA . THR B 1 261 ? -5.238 -46.125 -38.312 1 89.06 261 THR B CA 1
ATOM 6246 C C . THR B 1 261 ? -3.953 -45.312 -38.312 1 89.06 261 THR B C 1
ATOM 6248 O O . THR B 1 261 ? -3.498 -44.844 -39.344 1 89.06 261 THR B O 1
ATOM 6251 N N . TYR B 1 262 ? -3.391 -45.25 -37.125 1 92.94 262 TYR B N 1
ATOM 6252 C CA . TYR B 1 262 ? -2.199 -44.406 -37 1 92.94 262 TYR B CA 1
ATOM 6253 C C . TYR B 1 262 ? -0.957 -45.156 -37.469 1 92.94 262 TYR B C 1
ATOM 6255 O O . TYR B 1 262 ? 0.086 -44.562 -37.719 1 92.94 262 TYR B O 1
ATOM 6263 N N . ALA B 1 263 ? -1.076 -46.5 -37.625 1 89.75 263 ALA B N 1
ATOM 6264 C CA . ALA B 1 263 ? 0.047 -47.281 -38.094 1 89.75 263 ALA B CA 1
ATOM 6265 C C . ALA B 1 263 ? 0.434 -46.875 -39.531 1 89.75 263 ALA B C 1
ATOM 6267 O O . ALA B 1 263 ? 1.618 -46.844 -39.875 1 89.75 263 ALA B O 1
ATOM 6268 N N . CYS B 1 264 ? -0.583 -46.594 -40.312 1 91.5 264 CYS B N 1
ATOM 6269 C CA . CYS B 1 264 ? -0.343 -46.125 -41.688 1 91.5 264 CYS B CA 1
ATOM 6270 C C . CYS B 1 264 ? 0.022 -44.656 -41.719 1 91.5 264 CYS B C 1
ATOM 6272 O O . CYS B 1 264 ? 0.828 -44.219 -42.562 1 91.5 264 CYS B O 1
ATOM 6274 N N . ARG B 1 265 ? -0.52 -43.938 -40.812 1 93.44 265 ARG B N 1
ATOM 6275 C CA . ARG B 1 265 ? -0.292 -42.5 -40.75 1 93.44 265 ARG B CA 1
ATOM 6276 C C . ARG B 1 265 ? 1.147 -42.188 -40.344 1 93.44 265 ARG B C 1
ATOM 6278 O O . ARG B 1 265 ? 1.763 -41.25 -40.906 1 93.44 265 ARG B O 1
ATOM 6285 N N . TRP B 1 266 ? 1.647 -43 -39.406 1 93.88 266 TRP B N 1
ATOM 6286 C CA . TRP B 1 266 ? 2.988 -42.781 -38.875 1 93.88 266 TRP B CA 1
ATOM 6287 C C . TRP B 1 266 ? 3.82 -44.031 -38.906 1 93.88 266 TRP B C 1
ATOM 6289 O O . TRP B 1 266 ? 4.141 -44.625 -37.875 1 93.88 266 TRP B O 1
ATOM 6299 N N . PRO B 1 267 ? 4.32 -44.406 -40.031 1 89.56 267 PRO B N 1
ATOM 6300 C CA . PRO B 1 267 ? 5.125 -45.625 -40.125 1 89.56 267 PRO B CA 1
ATOM 6301 C C . PRO B 1 267 ? 6.387 -45.562 -39.281 1 89.56 267 PRO B C 1
ATOM 6303 O O . PRO B 1 267 ? 6.84 -46.594 -38.75 1 89.56 267 PRO B O 1
ATOM 6306 N N . GLU B 1 268 ? 6.914 -44.406 -39.062 1 90.25 268 GLU B N 1
ATOM 6307 C CA . GLU B 1 268 ? 8.133 -44.219 -38.281 1 90.25 268 GLU B CA 1
ATOM 6308 C C . GLU B 1 268 ? 7.902 -44.531 -36.812 1 90.25 268 GLU B C 1
ATOM 6310 O O . GLU B 1 268 ? 8.852 -44.812 -36.094 1 90.25 268 GLU B O 1
ATOM 6315 N N . LEU B 1 269 ? 6.621 -44.531 -36.406 1 91.38 269 LEU B N 1
ATOM 6316 C CA . LEU B 1 269 ? 6.316 -44.688 -34.969 1 91.38 269 LEU B CA 1
ATOM 6317 C C . LEU B 1 269 ? 5.84 -46.094 -34.688 1 91.38 269 LEU B C 1
ATOM 6319 O O . LEU B 1 269 ? 5.555 -46.438 -33.531 1 91.38 269 LEU B O 1
ATOM 6323 N N . ARG B 1 270 ? 5.805 -46.938 -35.625 1 88.5 270 ARG B N 1
ATOM 6324 C CA . ARG B 1 270 ? 5.223 -48.281 -35.5 1 88.5 270 ARG B CA 1
ATOM 6325 C C . ARG B 1 270 ? 5.938 -49.094 -34.406 1 88.5 270 ARG B C 1
ATOM 6327 O O . ARG B 1 270 ? 5.32 -49.938 -33.75 1 88.5 270 ARG B O 1
ATOM 6334 N N . HIS B 1 271 ? 7.215 -48.875 -34.219 1 87.62 271 HIS B N 1
ATOM 6335 C CA . HIS B 1 271 ? 7.977 -49.656 -33.281 1 87.62 271 HIS B CA 1
ATOM 6336 C C . HIS B 1 271 ? 8.477 -48.812 -32.125 1 87.62 271 HIS B C 1
ATOM 6338 O O . HIS B 1 271 ? 9.297 -49.281 -31.312 1 87.62 271 HIS B O 1
ATOM 6344 N N . ALA B 1 272 ? 8.016 -47.625 -32.094 1 91.19 272 ALA B N 1
ATOM 6345 C CA . ALA B 1 272 ? 8.445 -46.719 -31.031 1 91.19 272 ALA B CA 1
ATOM 6346 C C . ALA B 1 272 ? 7.816 -47.125 -29.688 1 91.19 272 ALA B C 1
ATOM 6348 O O . ALA B 1 272 ? 6.695 -47.625 -29.656 1 91.19 272 ALA B O 1
ATOM 6349 N N . ARG B 1 273 ? 8.547 -46.938 -28.625 1 91.62 273 ARG B N 1
ATOM 6350 C CA . ARG B 1 273 ? 7.961 -47.062 -27.281 1 91.62 273 ARG B CA 1
ATOM 6351 C C . ARG B 1 273 ? 7.211 -45.781 -26.906 1 91.62 273 ARG B C 1
ATOM 6353 O O . ARG B 1 273 ? 7.711 -44.656 -27.109 1 91.62 273 ARG B O 1
ATOM 6360 N N . PHE B 1 274 ? 6.031 -45.969 -26.438 1 93.81 274 PHE B N 1
ATOM 6361 C CA . PHE B 1 274 ? 5.227 -44.844 -26 1 93.81 274 PHE B CA 1
ATOM 6362 C C . PHE B 1 274 ? 5.23 -44.719 -24.484 1 93.81 274 PHE B C 1
ATOM 6364 O O . PHE B 1 274 ? 5.16 -45.719 -23.766 1 93.81 274 PHE B O 1
ATOM 6371 N N . PHE B 1 275 ? 5.395 -43.531 -23.953 1 94.38 275 PHE B N 1
ATOM 6372 C CA . PHE B 1 275 ? 5.441 -43.25 -22.516 1 94.38 275 PHE B CA 1
ATOM 6373 C C . PHE B 1 275 ? 4.211 -42.469 -22.078 1 94.38 275 PHE B C 1
ATOM 6375 O O . PHE B 1 275 ? 3.672 -41.688 -22.844 1 94.38 275 PHE B O 1
ATOM 6382 N N . LEU B 1 276 ? 3.756 -42.719 -20.844 1 95.31 276 LEU B N 1
ATOM 6383 C CA . LEU B 1 276 ? 2.672 -41.906 -20.266 1 95.31 276 LEU B CA 1
ATOM 6384 C C . LEU B 1 276 ? 3.104 -40.469 -20.047 1 95.31 276 LEU B C 1
ATOM 6386 O O . LEU B 1 276 ? 4.301 -40.188 -20.016 1 95.31 276 LEU B O 1
ATOM 6390 N N . GLY B 1 277 ? 2.1 -39.656 -19.922 1 96 277 GLY B N 1
ATOM 6391 C CA . GLY B 1 277 ? 2.395 -38.25 -19.734 1 96 277 GLY B CA 1
ATOM 6392 C C . GLY B 1 277 ? 3.055 -37.969 -18.391 1 96 277 GLY B C 1
ATOM 6393 O O . GLY B 1 277 ? 2.771 -38.625 -17.391 1 96 277 GLY B O 1
ATOM 6394 N N . VAL B 1 278 ? 3.949 -36.969 -18.359 1 96.75 278 VAL B N 1
ATOM 6395 C CA . VAL B 1 278 ? 4.551 -36.438 -17.156 1 96.75 278 VAL B CA 1
ATOM 6396 C C . VAL B 1 278 ? 4.176 -34.969 -17 1 96.75 278 VAL B C 1
ATOM 6398 O O . VAL B 1 278 ? 3.994 -34.25 -18 1 96.75 278 VAL B O 1
ATOM 6401 N N . GLY B 1 279 ? 4.027 -34.562 -15.812 1 95.25 279 GLY B N 1
ATOM 6402 C CA . GLY B 1 279 ? 3.658 -33.156 -15.594 1 95.25 279 GLY B CA 1
ATOM 6403 C C . GLY B 1 279 ? 4.648 -32.188 -16.203 1 95.25 279 GLY B C 1
ATOM 6404 O O . GLY B 1 279 ? 5.859 -32.406 -16.141 1 95.25 279 GLY B O 1
ATOM 6405 N N . ASP B 1 280 ? 4.133 -31.078 -16.75 1 91.5 280 ASP B N 1
ATOM 6406 C CA . ASP B 1 280 ? 4.949 -30.094 -17.453 1 91.5 280 ASP B CA 1
ATOM 6407 C C . ASP B 1 280 ? 5.969 -29.453 -16.516 1 91.5 280 ASP B C 1
ATOM 6409 O O . ASP B 1 280 ? 7.105 -29.188 -16.922 1 91.5 280 ASP B O 1
ATOM 6413 N N . GLY B 1 281 ? 5.598 -29.266 -15.281 1 89 281 GLY B N 1
ATOM 6414 C CA . GLY B 1 281 ? 6.551 -28.703 -14.336 1 89 281 GLY B CA 1
ATOM 6415 C C . GLY B 1 281 ? 7.758 -29.594 -14.109 1 89 281 GLY B C 1
ATOM 6416 O O . GLY B 1 281 ? 8.891 -29.109 -14.047 1 89 281 GLY B O 1
ATOM 6417 N N . ALA B 1 282 ? 7.523 -30.828 -13.945 1 92.69 282 ALA B N 1
ATOM 6418 C CA . ALA B 1 282 ? 8.609 -31.797 -13.781 1 92.69 282 ALA B CA 1
ATOM 6419 C C . ALA B 1 282 ? 9.484 -31.844 -15.031 1 92.69 282 ALA B C 1
ATOM 6421 O O . ALA B 1 282 ? 10.711 -31.859 -14.93 1 92.69 282 ALA B O 1
ATOM 6422 N N . CYS B 1 283 ? 8.828 -31.859 -16.156 1 91.88 283 CYS B N 1
ATOM 6423 C CA . CYS B 1 283 ? 9.562 -31.891 -17.406 1 91.88 283 CYS B CA 1
ATOM 6424 C C . CYS B 1 283 ? 10.406 -30.625 -17.578 1 91.88 283 CYS B C 1
ATOM 6426 O O . CYS B 1 283 ? 11.562 -30.703 -18.016 1 91.88 283 CYS B O 1
ATOM 6428 N N . ALA B 1 284 ? 9.828 -29.562 -17.281 1 87.25 284 ALA B N 1
ATOM 6429 C CA . ALA B 1 284 ? 10.562 -28.312 -17.375 1 87.25 284 ALA B CA 1
ATOM 6430 C C . ALA B 1 284 ? 11.781 -28.312 -16.469 1 87.25 284 ALA B C 1
ATOM 6432 O O . ALA B 1 284 ? 12.852 -27.812 -16.844 1 87.25 284 ALA B O 1
ATOM 6433 N N . ASN B 1 285 ? 11.641 -28.812 -15.289 1 89.75 285 ASN B N 1
ATOM 6434 C CA . ASN B 1 285 ? 12.742 -28.891 -14.344 1 89.75 285 ASN B CA 1
ATOM 6435 C C . ASN B 1 285 ? 13.875 -29.766 -14.875 1 89.75 285 ASN B C 1
ATOM 6437 O O . ASN B 1 285 ? 15.031 -29.344 -14.891 1 89.75 285 ASN B O 1
ATOM 6441 N N . ILE B 1 286 ? 13.539 -30.859 -15.297 1 88.12 286 ILE B N 1
ATOM 6442 C CA . ILE B 1 286 ? 14.523 -31.812 -15.797 1 88.12 286 ILE B CA 1
ATOM 6443 C C . ILE B 1 286 ? 15.156 -31.281 -17.078 1 88.12 286 ILE B C 1
ATOM 6445 O O . ILE B 1 286 ? 16.375 -31.391 -17.266 1 88.12 286 ILE B O 1
ATOM 6449 N N . GLY B 1 287 ? 14.359 -30.734 -17.922 1 85.81 287 GLY B N 1
ATOM 6450 C CA . GLY B 1 287 ? 14.859 -30.172 -19.172 1 85.81 287 GLY B CA 1
ATOM 6451 C C . GLY B 1 287 ? 15.812 -29.016 -18.969 1 85.81 287 GLY B C 1
ATOM 6452 O O . GLY B 1 287 ? 16.609 -28.688 -19.859 1 85.81 287 GLY B O 1
ATOM 6453 N N . SER B 1 288 ? 15.703 -28.422 -17.844 1 82.19 288 SER B N 1
ATOM 6454 C CA . SER B 1 288 ? 16.594 -27.312 -17.5 1 82.19 288 SER B CA 1
ATOM 6455 C C . SER B 1 288 ? 17.812 -27.797 -16.75 1 82.19 288 SER B C 1
ATOM 6457 O O . SER B 1 288 ? 18.516 -27.016 -16.109 1 82.19 288 SER B O 1
ATOM 6459 N N . LYS B 1 289 ? 17.984 -29.062 -16.719 1 80.81 289 LYS B N 1
ATOM 6460 C CA . LYS B 1 289 ? 19.141 -29.719 -16.125 1 80.81 289 LYS B CA 1
ATOM 6461 C C . LYS B 1 289 ? 19.078 -29.688 -14.594 1 80.81 289 LYS B C 1
ATOM 6463 O O . LYS B 1 289 ? 20.109 -29.672 -13.93 1 80.81 289 LYS B O 1
ATOM 6468 N N . CYS B 1 290 ? 17.922 -29.5 -14.102 1 87.88 290 CYS B N 1
ATOM 6469 C CA . CYS B 1 290 ? 17.703 -29.531 -12.664 1 87.88 290 CYS B CA 1
ATOM 6470 C C . CYS B 1 290 ? 17.141 -30.891 -12.227 1 87.88 290 CYS B C 1
ATOM 6472 O O . CYS B 1 290 ? 16.031 -30.969 -11.711 1 87.88 290 CYS B O 1
ATOM 6474 N N . SER B 1 291 ? 18 -31.906 -12.391 1 86.38 291 SER B N 1
ATOM 6475 C CA . SER B 1 291 ? 17.562 -33.281 -12.094 1 86.38 291 SER B CA 1
ATOM 6476 C C . SER B 1 291 ? 18.109 -33.75 -10.758 1 86.38 291 SER B C 1
ATOM 6478 O O . SER B 1 291 ? 17.797 -34.844 -10.305 1 86.38 291 SER B O 1
ATOM 6480 N N . THR B 1 292 ? 18.953 -32.906 -10.18 1 84.5 292 THR B N 1
ATOM 6481 C CA . THR B 1 292 ? 19.562 -33.25 -8.891 1 84.5 292 THR B CA 1
ATOM 6482 C C . THR B 1 292 ? 19.234 -32.188 -7.844 1 84.5 292 THR B C 1
ATOM 6484 O O . THR B 1 292 ? 18.734 -31.125 -8.18 1 84.5 292 THR B O 1
ATOM 6487 N N . MET B 1 293 ? 19.609 -32.531 -6.609 1 89.88 293 MET B N 1
ATOM 6488 C CA . MET B 1 293 ? 19.312 -31.625 -5.496 1 89.88 293 MET B CA 1
ATOM 6489 C C . MET B 1 293 ? 20.266 -30.438 -5.492 1 89.88 293 MET B C 1
ATOM 6491 O O . MET B 1 293 ? 20.031 -29.453 -4.789 1 89.88 293 MET B O 1
ATOM 6495 N N . ASP B 1 294 ? 21.281 -30.453 -6.34 1 90.62 294 ASP B N 1
ATOM 6496 C CA . ASP B 1 294 ? 22.281 -29.391 -6.344 1 90.62 294 ASP B CA 1
ATOM 6497 C C . ASP B 1 2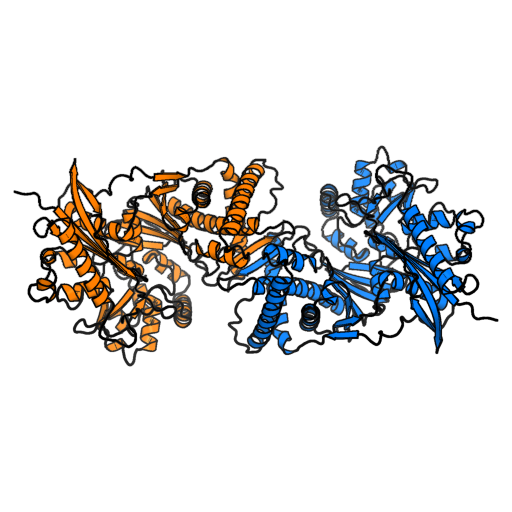94 ? 21.828 -28.203 -7.18 1 90.62 294 ASP B C 1
ATOM 6499 O O . ASP B 1 294 ? 22.422 -27.125 -7.098 1 90.62 294 ASP B O 1
ATOM 6503 N N . GLN B 1 295 ? 20.828 -28.453 -7.992 1 92.31 295 GLN B N 1
ATOM 6504 C CA . GLN B 1 295 ? 20.312 -27.391 -8.852 1 92.31 295 GLN B CA 1
ATOM 6505 C C . GLN B 1 295 ? 18.844 -27.141 -8.578 1 92.31 295 GLN B C 1
ATOM 6507 O O . GLN B 1 295 ? 18.016 -28.047 -8.617 1 92.31 295 GLN B O 1
ATOM 6512 N N . ILE B 1 296 ? 18.531 -25.891 -8.281 1 94.25 296 ILE B N 1
ATOM 6513 C CA . ILE B 1 296 ? 17.156 -25.453 -8.07 1 94.25 296 ILE B CA 1
ATOM 6514 C C . ILE B 1 296 ? 16.688 -24.656 -9.281 1 94.25 296 ILE B C 1
ATOM 6516 O O . ILE B 1 296 ? 17.328 -23.672 -9.672 1 94.25 296 ILE B O 1
ATOM 6520 N N . ALA B 1 297 ? 15.664 -25.141 -9.914 1 93.94 297 ALA B N 1
ATOM 6521 C CA . ALA B 1 297 ? 15.086 -24.359 -11 1 93.94 297 ALA B CA 1
ATOM 6522 C C . ALA B 1 297 ? 14.383 -23.109 -10.461 1 93.94 297 ALA B C 1
ATOM 6524 O O . ALA B 1 297 ? 13.609 -23.188 -9.508 1 93.94 297 ALA B O 1
ATOM 6525 N N . CYS B 1 298 ? 14.703 -22 -10.992 1 95.19 298 CYS B N 1
ATOM 6526 C CA . CYS B 1 298 ? 14.109 -20.719 -10.633 1 95.19 298 CYS B CA 1
ATOM 6527 C C . CYS B 1 298 ? 13.523 -20.016 -11.852 1 95.19 298 CYS B C 1
ATOM 6529 O O . CYS B 1 298 ? 14.266 -19.5 -12.688 1 95.19 298 CYS B O 1
ATOM 6531 N N . THR B 1 299 ? 12.227 -20 -11.922 1 91.69 299 THR B N 1
ATOM 6532 C CA . THR B 1 299 ? 11.57 -19.469 -13.109 1 91.69 299 THR B CA 1
ATOM 6533 C C . THR B 1 299 ? 10.742 -18.234 -12.766 1 91.69 299 THR B C 1
ATOM 6535 O O . THR B 1 299 ? 9.984 -18.234 -11.797 1 91.69 299 THR B O 1
ATOM 6538 N N . VAL B 1 300 ? 10.914 -17.156 -13.586 1 93.31 300 VAL B N 1
ATOM 6539 C CA . VAL B 1 300 ? 10.055 -15.977 -13.461 1 93.31 300 VAL B CA 1
ATOM 6540 C C . VAL B 1 300 ? 9.531 -15.578 -14.844 1 93.31 300 VAL B C 1
ATOM 6542 O O . VAL B 1 300 ? 10.266 -15.016 -15.656 1 93.31 300 VAL B O 1
ATOM 6545 N N . GLY B 1 301 ? 8.32 -15.945 -15.148 1 88.19 301 GLY B N 1
ATOM 6546 C CA . GLY B 1 301 ? 7.531 -15.406 -16.25 1 88.19 301 GLY B CA 1
ATOM 6547 C C . GLY B 1 301 ? 6.418 -14.484 -15.781 1 88.19 301 GLY B C 1
ATOM 6548 O O . GLY B 1 301 ? 6.648 -13.586 -14.961 1 88.19 301 GLY B O 1
ATOM 6549 N N . THR B 1 302 ? 5.191 -14.773 -16.234 1 83.94 302 THR B N 1
ATOM 6550 C CA . THR B 1 302 ? 4.051 -14.07 -15.664 1 83.94 302 THR B CA 1
ATOM 6551 C C . THR B 1 302 ? 3.898 -14.398 -14.188 1 83.94 302 THR B C 1
ATOM 6553 O O . THR B 1 302 ? 3.695 -13.508 -13.359 1 83.94 302 THR B O 1
ATOM 6556 N N . SER B 1 303 ? 4.023 -15.695 -13.945 1 89.5 303 SER B N 1
ATOM 6557 C CA . SER B 1 303 ? 4.113 -16.219 -12.586 1 89.5 303 SER B CA 1
ATOM 6558 C C . SER B 1 303 ? 5.543 -16.609 -12.234 1 89.5 303 SER B C 1
ATOM 6560 O O . SER B 1 303 ? 6.469 -16.359 -13.008 1 89.5 303 SER B O 1
ATOM 6562 N N . ALA B 1 304 ? 5.793 -17.094 -11.078 1 94.12 304 ALA B N 1
ATOM 6563 C CA . ALA B 1 304 ? 7.137 -17.516 -10.672 1 94.12 304 ALA B CA 1
ATOM 6564 C C . ALA B 1 304 ? 7.094 -18.797 -9.867 1 94.12 304 ALA B C 1
ATOM 6566 O O . ALA B 1 304 ? 6.059 -19.156 -9.297 1 94.12 304 ALA B O 1
ATOM 6567 N N . ALA B 1 305 ? 8.203 -19.547 -9.891 1 95.06 305 ALA B N 1
ATOM 6568 C CA . ALA B 1 305 ? 8.289 -20.812 -9.141 1 95.06 305 ALA B CA 1
ATOM 6569 C C . ALA B 1 305 ? 9.742 -21.203 -8.898 1 95.06 305 ALA B C 1
ATOM 6571 O O . ALA B 1 305 ? 10.641 -20.781 -9.641 1 95.06 305 ALA B O 1
ATOM 6572 N N . ALA B 1 306 ? 9.992 -21.844 -7.887 1 96.88 306 ALA B N 1
ATOM 6573 C CA . ALA B 1 306 ? 11.242 -22.531 -7.602 1 96.88 306 ALA B CA 1
ATOM 6574 C C . ALA B 1 306 ? 11 -24 -7.25 1 96.88 306 ALA B C 1
ATOM 6576 O O . ALA B 1 306 ? 10.047 -24.312 -6.543 1 96.88 306 ALA B O 1
ATOM 6577 N N . ARG B 1 307 ? 11.836 -24.891 -7.844 1 96.25 307 ARG B N 1
ATOM 6578 C CA . ARG B 1 307 ? 11.617 -26.328 -7.672 1 96.25 307 ARG B CA 1
ATOM 6579 C C . ARG B 1 307 ? 12.945 -27.078 -7.609 1 96.25 307 ARG B C 1
ATOM 6581 O O . ARG B 1 307 ? 13.93 -26.672 -8.234 1 96.25 307 ARG B O 1
ATOM 6588 N N . VAL B 1 308 ? 12.906 -28.125 -6.934 1 94.88 308 VAL B N 1
ATOM 6589 C CA . VAL B 1 308 ? 14.07 -29.016 -6.855 1 94.88 308 VAL B CA 1
ATOM 6590 C C . VAL B 1 308 ? 13.617 -30.469 -6.945 1 94.88 308 VAL B C 1
ATOM 6592 O O . VAL B 1 308 ? 12.555 -30.828 -6.43 1 94.88 308 VAL B O 1
ATOM 6595 N N . CYS B 1 309 ? 14.367 -31.25 -7.707 1 93.44 309 CYS B N 1
ATOM 6596 C CA . CYS B 1 309 ? 14.141 -32.688 -7.762 1 93.44 309 CYS B CA 1
ATOM 6597 C C . CYS B 1 309 ? 14.875 -33.406 -6.629 1 93.44 309 CYS B C 1
ATOM 6599 O O . CYS B 1 309 ? 16.062 -33.188 -6.426 1 93.44 309 CYS B O 1
ATOM 6601 N N . ILE B 1 310 ? 14.164 -34.156 -5.902 1 91.62 310 ILE B N 1
ATOM 6602 C CA . ILE B 1 310 ? 14.734 -34.906 -4.793 1 91.62 310 ILE B CA 1
ATOM 6603 C C . ILE B 1 310 ? 14.57 -36.406 -5.047 1 91.62 310 ILE B C 1
ATOM 6605 O O . ILE B 1 310 ? 13.461 -36.875 -5.316 1 91.62 310 ILE B O 1
ATOM 6609 N N . PRO B 1 311 ? 15.688 -37.188 -5.012 1 90.56 311 PRO B N 1
ATOM 6610 C CA . PRO B 1 311 ? 15.539 -38.625 -5.09 1 90.56 311 PRO B CA 1
ATOM 6611 C C . PRO B 1 311 ? 14.734 -39.219 -3.93 1 90.56 311 PRO B C 1
ATOM 6613 O O . PRO B 1 311 ? 15 -38.906 -2.768 1 90.56 311 PRO B O 1
ATOM 6616 N N . MET B 1 312 ? 13.688 -39.938 -4.316 1 91 312 MET B N 1
ATOM 6617 C CA . MET B 1 312 ? 12.828 -40.594 -3.324 1 91 312 MET B CA 1
ATOM 6618 C C . MET B 1 312 ? 12.18 -41.844 -3.9 1 91 312 MET B C 1
ATOM 6620 O O . MET B 1 312 ? 11.242 -41.75 -4.691 1 91 312 MET B O 1
ATOM 6624 N N . GLU B 1 313 ? 12.555 -42.906 -3.346 1 92.06 313 GLU B N 1
ATOM 6625 C CA . GLU B 1 313 ? 11.945 -44.156 -3.783 1 92.06 313 GLU B CA 1
ATOM 6626 C C . GLU B 1 313 ? 10.555 -44.344 -3.184 1 92.06 313 GLU B C 1
ATOM 6628 O O . GLU B 1 313 ? 10.258 -43.781 -2.117 1 92.06 313 GLU B O 1
ATOM 6633 N N . ILE B 1 314 ? 9.734 -45.094 -3.871 1 90.88 314 ILE B N 1
ATOM 6634 C CA . ILE B 1 314 ? 8.414 -45.406 -3.34 1 90.88 314 ILE B CA 1
ATOM 6635 C C . ILE B 1 314 ? 8.547 -46.094 -1.993 1 90.88 314 ILE B C 1
ATOM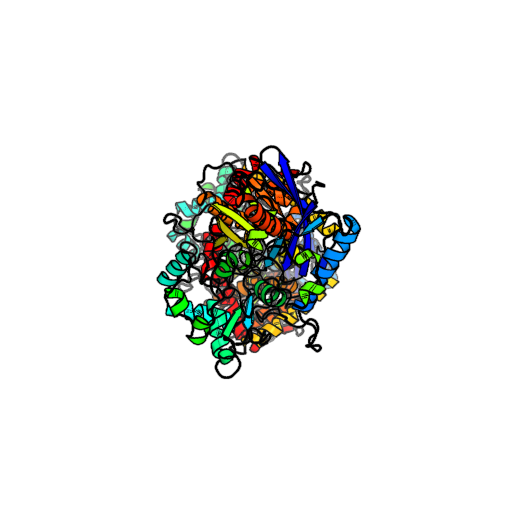 6637 O O . ILE B 1 314 ? 9.383 -47 -1.84 1 90.88 314 ILE B O 1
ATOM 6641 N N . GLY B 1 315 ? 7.82 -45.688 -1.08 1 85.25 315 GLY B N 1
ATOM 6642 C CA . GLY B 1 315 ? 7.832 -46.281 0.241 1 85.25 315 GLY B CA 1
ATOM 6643 C C . GLY B 1 315 ? 8.789 -45.594 1.201 1 85.25 315 GLY B C 1
ATOM 6644 O O . GLY B 1 315 ? 8.883 -46 2.369 1 85.25 315 GLY B O 1
ATOM 6645 N N . ALA B 1 316 ? 9.531 -44.625 0.684 1 76.19 316 ALA B N 1
ATOM 6646 C CA . ALA B 1 316 ? 10.469 -43.906 1.556 1 76.19 316 ALA B CA 1
ATOM 6647 C C . ALA B 1 316 ? 9.734 -43.156 2.668 1 76.19 316 ALA B C 1
ATOM 6649 O O . ALA B 1 316 ? 8.703 -42.531 2.424 1 76.19 316 ALA B O 1
ATOM 6650 N N . ALA B 1 317 ? 10.078 -43.344 3.98 1 66.94 317 ALA B N 1
ATOM 6651 C CA . ALA B 1 317 ? 9.297 -42.938 5.137 1 66.94 317 ALA B CA 1
ATOM 6652 C C . ALA B 1 317 ? 9.766 -41.562 5.652 1 66.94 317 ALA B C 1
ATOM 6654 O O . ALA B 1 317 ? 8.992 -40.844 6.277 1 66.94 317 ALA B O 1
ATOM 6655 N N . ASP B 1 318 ? 10.805 -41.062 5.332 1 74.19 318 ASP B N 1
ATOM 6656 C CA . ASP B 1 318 ? 11.367 -40.062 6.23 1 74.19 318 ASP B CA 1
ATOM 6657 C C . ASP B 1 318 ? 11.297 -38.688 5.609 1 74.19 318 ASP B C 1
ATOM 6659 O O . ASP B 1 318 ? 11.875 -37.719 6.137 1 74.19 318 ASP B O 1
ATOM 6663 N N . PHE B 1 319 ? 10.562 -38.5 4.668 1 79.38 319 PHE B N 1
ATOM 6664 C CA . PHE B 1 319 ? 10.555 -37.156 4.086 1 79.38 319 PHE B CA 1
ATOM 6665 C C . PHE B 1 319 ? 9.312 -36.375 4.516 1 79.38 319 PHE B C 1
ATOM 6667 O O . PHE B 1 319 ? 8.203 -36.906 4.48 1 79.38 319 PHE B O 1
ATOM 6674 N N . LYS B 1 320 ? 9.547 -35.156 5.191 1 85.19 320 LYS B N 1
ATOM 6675 C CA . LYS B 1 320 ? 8.445 -34.281 5.559 1 85.19 320 LYS B CA 1
ATOM 6676 C C . LYS B 1 320 ? 8.445 -33 4.699 1 85.19 320 LYS B C 1
ATOM 6678 O O . LYS B 1 320 ? 9.484 -32.375 4.527 1 85.19 320 LYS B O 1
ATOM 6683 N N . ILE B 1 321 ? 7.289 -32.781 4.164 1 91.75 321 ILE B N 1
ATOM 6684 C CA . ILE B 1 321 ? 7.16 -31.578 3.363 1 91.75 321 ILE B CA 1
ATOM 6685 C C . ILE B 1 321 ? 7.066 -30.359 4.281 1 91.75 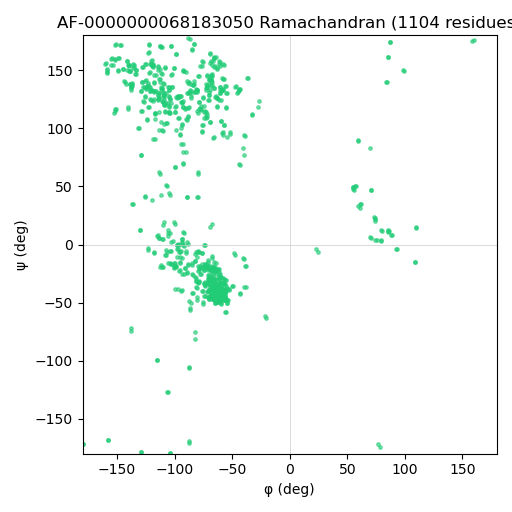321 ILE B C 1
ATOM 6687 O O . ILE B 1 321 ? 6.254 -30.344 5.207 1 91.75 321 ILE B O 1
ATOM 6691 N N . LEU B 1 322 ? 7.891 -29.422 4.047 1 93.88 322 LEU B N 1
ATOM 6692 C CA . LEU B 1 322 ? 7.805 -28.188 4.824 1 93.88 322 LEU B CA 1
ATOM 6693 C C . LEU B 1 322 ? 6.594 -27.359 4.41 1 93.88 322 LEU B C 1
ATOM 6695 O O . LEU B 1 322 ? 6.289 -27.25 3.219 1 93.88 322 LEU B O 1
ATOM 6699 N N . PRO B 1 323 ? 5.918 -26.797 5.469 1 92.56 323 PRO B N 1
ATOM 6700 C CA . PRO B 1 323 ? 4.773 -25.953 5.125 1 92.56 323 PRO B CA 1
ATOM 6701 C C . PRO B 1 323 ? 5.137 -24.828 4.156 1 92.56 323 PRO B C 1
ATOM 6703 O O . PRO B 1 323 ? 6.148 -24.156 4.344 1 92.56 323 PRO B O 1
ATOM 6706 N N . GLY B 1 324 ? 4.336 -24.75 3.131 1 94.31 324 GLY B N 1
ATOM 6707 C CA . GLY B 1 324 ? 4.57 -23.719 2.117 1 94.31 324 GLY B CA 1
ATOM 6708 C C . GLY B 1 324 ? 5.086 -24.297 0.81 1 94.31 324 GLY B C 1
ATOM 6709 O O . GLY B 1 324 ? 5.074 -23.609 -0.218 1 94.31 324 GLY B O 1
ATOM 6710 N N . LEU B 1 325 ? 5.535 -25.547 0.857 1 96.5 325 LEU B N 1
ATOM 6711 C CA . LEU B 1 325 ? 6.031 -26.203 -0.346 1 96.5 325 LEU B CA 1
ATOM 6712 C C . LEU B 1 325 ? 5.059 -27.281 -0.813 1 96.5 325 LEU B C 1
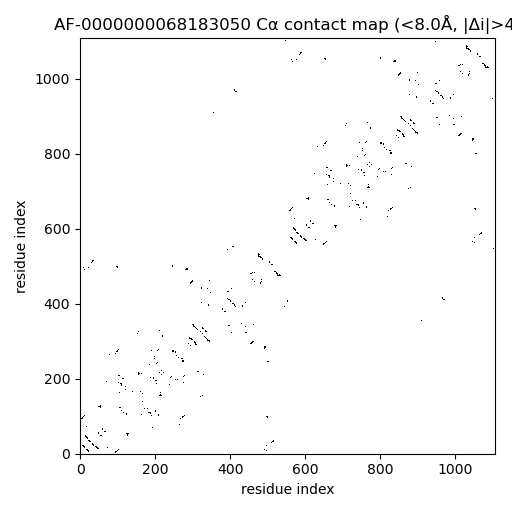ATOM 6714 O O . LEU B 1 325 ? 4.281 -27.812 -0.015 1 96.5 325 LEU B O 1
ATOM 6718 N N . PHE B 1 326 ? 5.035 -27.562 -2.066 1 95.38 326 PHE B N 1
ATOM 6719 C CA . PHE B 1 326 ? 4.348 -28.734 -2.6 1 95.38 326 PHE B CA 1
ATOM 6720 C C . PHE B 1 326 ? 5.332 -29.875 -2.855 1 95.38 326 PHE B C 1
ATOM 6722 O O . PHE B 1 326 ? 6.547 -29.656 -2.855 1 95.38 326 PHE B O 1
ATOM 6729 N N . CYS B 1 327 ? 4.855 -31.047 -3.016 1 95.94 327 CYS B N 1
ATOM 6730 C CA . CYS B 1 327 ? 5.629 -32.219 -3.367 1 95.94 327 CYS B CA 1
ATOM 6731 C C . CYS B 1 327 ? 4.867 -33.094 -4.359 1 95.94 327 CYS B C 1
ATOM 6733 O O . CYS B 1 327 ? 3.789 -33.625 -4.047 1 95.94 327 CYS B O 1
ATOM 6735 N N . TYR B 1 328 ? 5.426 -33.281 -5.574 1 96 328 TYR B N 1
ATOM 6736 C CA . TYR B 1 328 ? 4.824 -34.094 -6.617 1 96 328 TYR B CA 1
ATOM 6737 C C . TYR B 1 328 ? 5.773 -35.219 -7.047 1 96 328 TYR B C 1
ATOM 6739 O O . TYR B 1 328 ? 6.992 -35 -7.082 1 96 328 TYR B O 1
ATOM 6747 N N . ARG B 1 329 ? 5.18 -36.25 -7.391 1 96.25 329 ARG B N 1
ATOM 6748 C CA . ARG B 1 329 ? 5.996 -37.281 -8.008 1 96.25 329 ARG B CA 1
ATOM 6749 C C . ARG B 1 329 ? 6.422 -36.906 -9.414 1 96.25 329 ARG B C 1
ATOM 6751 O O . ARG B 1 329 ? 5.625 -36.344 -10.172 1 96.25 329 ARG B O 1
ATOM 6758 N N . VAL B 1 330 ? 7.699 -37.094 -9.703 1 95.62 330 VAL B N 1
ATOM 6759 C CA . VAL B 1 330 ? 8.172 -37.094 -11.086 1 95.62 330 VAL B CA 1
ATOM 6760 C C . VAL B 1 330 ? 8.023 -38.469 -11.703 1 95.62 330 VAL B C 1
ATOM 6762 O O . VAL B 1 330 ? 7.508 -38.625 -12.812 1 95.62 330 VAL B O 1
ATOM 6765 N N . ASP B 1 331 ? 8.453 -39.438 -11.094 1 94.88 331 ASP B N 1
ATOM 6766 C CA . ASP B 1 331 ? 8.383 -40.844 -11.391 1 94.88 331 ASP B CA 1
ATOM 6767 C C . ASP B 1 331 ? 8.555 -41.688 -10.125 1 94.88 331 ASP B C 1
ATOM 6769 O O . ASP B 1 331 ? 8.375 -41.188 -9.016 1 94.88 331 ASP B O 1
ATOM 6773 N N . ARG B 1 332 ? 8.758 -42.969 -10.211 1 94.25 332 ARG B N 1
ATOM 6774 C CA . ARG B 1 332 ? 8.844 -43.844 -9.062 1 94.25 332 ARG B CA 1
ATOM 6775 C C . ARG B 1 332 ? 10.094 -43.562 -8.242 1 94.25 332 ARG B C 1
ATOM 6777 O O . ARG B 1 332 ? 10.188 -43.938 -7.074 1 94.25 332 ARG B O 1
ATOM 6784 N N . HIS B 1 333 ? 11.07 -42.719 -8.805 1 92.31 333 HIS B N 1
ATOM 6785 C CA . HIS B 1 333 ? 12.359 -42.562 -8.156 1 92.31 333 HIS B CA 1
ATOM 6786 C C . HIS B 1 333 ? 12.539 -41.156 -7.598 1 92.31 333 HIS B C 1
ATOM 6788 O O . HIS B 1 333 ? 13.43 -40.906 -6.785 1 92.31 333 HIS B O 1
ATOM 6794 N N . ARG B 1 334 ? 11.766 -40.188 -8.016 1 94.12 334 ARG B N 1
ATOM 6795 C CA . ARG B 1 334 ? 12.031 -38.812 -7.688 1 94.12 334 ARG B CA 1
ATOM 6796 C C . ARG B 1 334 ? 10.742 -38.031 -7.402 1 94.12 334 ARG B C 1
ATOM 6798 O O . ARG B 1 334 ? 9.688 -38.375 -7.953 1 94.12 334 ARG B O 1
ATOM 6805 N N . VAL B 1 335 ? 10.867 -37.094 -6.586 1 94.69 335 VAL B N 1
ATOM 6806 C CA . VAL B 1 335 ? 9.789 -36.125 -6.352 1 94.69 335 VAL B CA 1
ATOM 6807 C C . VAL B 1 335 ? 10.266 -34.719 -6.727 1 94.69 335 VAL B C 1
ATOM 6809 O O . VAL B 1 335 ? 11.469 -34.438 -6.746 1 94.69 335 VAL B O 1
ATOM 6812 N N . LEU B 1 336 ? 9.359 -33.938 -7.082 1 95.81 336 LEU B N 1
ATOM 6813 C CA . LEU B 1 336 ? 9.547 -32.531 -7.344 1 95.81 336 LEU B CA 1
ATOM 6814 C C . LEU B 1 336 ? 9 -31.688 -6.195 1 95.81 336 LEU B C 1
ATOM 6816 O O . LEU B 1 336 ? 7.797 -31.688 -5.941 1 95.81 336 LEU B O 1
ATOM 6820 N N . VAL B 1 337 ? 9.883 -31 -5.469 1 96.06 337 VAL B N 1
ATOM 6821 C CA . VAL B 1 337 ? 9.5 -30.172 -4.336 1 96.06 337 VAL B CA 1
ATOM 6822 C C . VAL B 1 337 ? 9.711 -28.688 -4.691 1 96.06 337 VAL B C 1
ATOM 6824 O O . VAL B 1 337 ? 10.711 -28.344 -5.316 1 96.06 337 VAL B O 1
ATOM 6827 N N . GLY B 1 338 ? 8.695 -27.906 -4.352 1 96.56 338 GLY B N 1
ATOM 6828 C CA . GLY B 1 338 ? 8.867 -26.5 -4.68 1 96.56 338 GLY B CA 1
ATOM 6829 C C . GLY B 1 338 ? 7.691 -25.641 -4.262 1 96.56 338 GLY B C 1
ATOM 6830 O O . GLY B 1 338 ? 6.895 -26.031 -3.41 1 96.56 338 GLY B O 1
ATOM 6831 N N . GLY B 1 339 ? 7.762 -24.406 -4.699 1 96.12 339 GLY B N 1
ATOM 6832 C CA . GLY B 1 339 ? 6.719 -23.422 -4.5 1 96.12 339 GLY B CA 1
ATOM 6833 C C . GLY B 1 339 ? 6.508 -22.516 -5.703 1 96.12 339 GLY B C 1
ATOM 6834 O O . GLY B 1 339 ? 7.367 -22.438 -6.582 1 96.12 339 GLY B O 1
ATOM 6835 N N . ALA B 1 340 ? 5.301 -21.953 -5.715 1 93.62 340 ALA B N 1
ATOM 6836 C CA . ALA B 1 340 ? 4.961 -21.094 -6.852 1 93.62 340 ALA B CA 1
ATOM 6837 C C . ALA B 1 340 ? 4.32 -19.781 -6.383 1 93.62 340 ALA B C 1
ATOM 6839 O O . ALA B 1 340 ? 3.744 -19.719 -5.297 1 93.62 340 ALA B O 1
ATOM 6840 N N . LEU B 1 341 ? 4.555 -18.781 -7.176 1 94.75 341 LEU B N 1
ATOM 6841 C CA . LEU B 1 341 ? 3.893 -17.484 -7.02 1 94.75 341 LEU B CA 1
ATOM 6842 C C . LEU B 1 341 ? 2.934 -17.234 -8.18 1 94.75 341 LEU B C 1
ATOM 6844 O O . LEU B 1 341 ? 3.266 -17.484 -9.336 1 94.75 341 LEU B O 1
ATOM 6848 N N . THR B 1 342 ? 1.732 -16.75 -7.84 1 88 342 THR B N 1
ATOM 6849 C CA . THR B 1 342 ? 0.789 -16.406 -8.898 1 88 342 THR B CA 1
ATOM 6850 C C . THR B 1 342 ? 1.29 -15.195 -9.688 1 88 342 THR B C 1
ATOM 6852 O O . THR B 1 342 ? 1.028 -15.078 -10.883 1 88 342 THR B O 1
ATOM 6855 N N . ASP B 1 343 ? 2.027 -14.328 -8.945 1 92.75 343 ASP B N 1
ATOM 6856 C CA . ASP B 1 343 ? 2.512 -13.094 -9.555 1 92.75 343 ASP B CA 1
ATOM 6857 C C . ASP B 1 343 ? 4.039 -13.055 -9.594 1 92.75 343 ASP B C 1
ATOM 6859 O O . ASP B 1 343 ? 4.691 -13.125 -8.547 1 92.75 343 ASP B O 1
ATOM 6863 N N . GLY B 1 344 ? 4.598 -13.102 -10.766 1 95.75 344 GLY B N 1
ATOM 6864 C CA . GLY B 1 344 ? 6.016 -12.898 -11.016 1 95.75 344 GLY B CA 1
ATOM 6865 C C . GLY B 1 344 ? 6.297 -11.664 -11.859 1 95.75 344 GLY B C 1
ATOM 6866 O O . GLY B 1 344 ? 6.121 -10.539 -11.398 1 95.75 344 GLY B O 1
ATOM 6867 N N . GLY B 1 345 ? 6.512 -11.906 -13.141 1 94.5 345 GLY B N 1
ATOM 6868 C CA . GLY B 1 345 ? 6.695 -10.805 -14.07 1 94.5 345 GLY B CA 1
ATOM 6869 C C . GLY B 1 345 ? 5.453 -9.945 -14.227 1 94.5 345 GLY B C 1
ATOM 6870 O O . GLY B 1 345 ? 5.543 -8.781 -14.609 1 94.5 345 GLY B O 1
ATOM 6871 N N . SER B 1 346 ? 4.324 -10.508 -13.938 1 91.5 346 SER B N 1
ATOM 6872 C CA . SER B 1 346 ? 3.066 -9.773 -14.047 1 91.5 346 SER B CA 1
ATOM 6873 C C . SER B 1 346 ? 3.057 -8.547 -13.133 1 91.5 346 SER B C 1
ATOM 6875 O O . SER B 1 346 ? 2.412 -7.547 -13.445 1 91.5 346 SER B O 1
ATOM 6877 N N . VAL B 1 347 ? 3.793 -8.609 -12.047 1 97.12 347 VAL B N 1
ATOM 6878 C CA . VAL B 1 347 ? 3.852 -7.488 -11.117 1 97.12 347 VAL B CA 1
ATOM 6879 C C . VAL B 1 347 ? 4.57 -6.312 -11.773 1 97.12 347 VAL B C 1
ATOM 6881 O O . VAL B 1 347 ? 4.191 -5.156 -11.57 1 97.12 347 VAL B O 1
ATOM 6884 N N . VAL B 1 348 ? 5.617 -6.629 -12.539 1 96.62 348 VAL B N 1
ATOM 6885 C CA . VAL B 1 348 ? 6.367 -5.586 -13.234 1 96.62 348 VAL B CA 1
ATOM 6886 C C . VAL B 1 348 ? 5.504 -4.977 -14.336 1 96.62 348 VAL B C 1
ATOM 6888 O O . VAL B 1 348 ? 5.488 -3.756 -14.516 1 96.62 348 VAL B O 1
ATOM 6891 N N . GLU B 1 349 ? 4.82 -5.848 -15.008 1 93.81 349 GLU B N 1
ATOM 6892 C CA . GLU B 1 349 ? 3.908 -5.359 -16.047 1 93.81 349 GLU B CA 1
ATOM 6893 C C . GLU B 1 349 ? 2.812 -4.484 -15.438 1 93.81 349 GLU B C 1
ATOM 6895 O O . GLU B 1 349 ? 2.438 -3.463 -16.016 1 93.81 349 GLU B O 1
ATOM 6900 N N . TRP B 1 350 ? 2.262 -4.914 -14.414 1 95.94 350 TRP B N 1
ATOM 6901 C CA . TRP B 1 350 ? 1.263 -4.145 -13.68 1 95.94 350 TRP B CA 1
ATOM 6902 C C . TRP B 1 350 ? 1.814 -2.783 -13.273 1 95.94 350 TRP B C 1
ATOM 6904 O O . TRP B 1 350 ? 1.151 -1.76 -13.453 1 95.94 350 TRP B O 1
ATOM 6914 N N . ALA B 1 351 ? 3.045 -2.746 -12.695 1 97.5 351 ALA B N 1
ATOM 6915 C CA . ALA B 1 351 ? 3.676 -1.504 -12.25 1 97.5 351 ALA B CA 1
ATOM 6916 C C . ALA B 1 351 ? 3.873 -0.545 -13.422 1 97.5 351 ALA B C 1
ATOM 6918 O O . ALA B 1 351 ? 3.697 0.667 -13.281 1 97.5 351 ALA B O 1
ATOM 6919 N N . ARG B 1 352 ? 4.258 -1.132 -14.562 1 96.44 352 ARG B N 1
ATOM 6920 C CA . ARG B 1 352 ? 4.441 -0.31 -15.75 1 96.44 352 ARG B CA 1
ATOM 6921 C C . ARG B 1 352 ? 3.148 0.406 -16.125 1 96.44 352 ARG B C 1
ATOM 6923 O O . ARG B 1 352 ? 3.166 1.59 -16.469 1 96.44 352 ARG B O 1
ATOM 6930 N N . GLN B 1 353 ? 2.098 -0.335 -16.031 1 95.06 353 GLN B N 1
ATOM 6931 C CA . GLN B 1 353 ? 0.792 0.236 -16.344 1 95.06 353 GLN B CA 1
ATOM 6932 C C . GLN B 1 353 ? 0.365 1.25 -15.289 1 95.06 353 GLN B C 1
ATOM 6934 O O . GLN B 1 353 ? -0.08 2.352 -15.617 1 95.06 353 GLN B O 1
ATOM 6939 N N . MET B 1 354 ? 0.5 0.916 -14.07 1 95.88 354 MET B N 1
ATOM 6940 C CA . MET B 1 354 ? 0.067 1.725 -12.938 1 95.88 354 MET B CA 1
ATOM 6941 C C . MET B 1 354 ? 0.808 3.057 -12.898 1 95.88 354 MET B C 1
ATOM 6943 O O . MET B 1 354 ? 0.221 4.09 -12.578 1 95.88 354 MET B O 1
ATOM 6947 N N . LEU B 1 355 ? 2.082 3.041 -13.227 1 96.56 355 LEU B N 1
ATOM 6948 C CA . LEU B 1 355 ? 2.941 4.219 -13.133 1 96.56 355 LEU B CA 1
ATOM 6949 C C . LEU B 1 355 ? 2.996 4.965 -14.461 1 96.56 355 LEU B C 1
ATOM 6951 O O . LEU B 1 355 ? 3.689 5.977 -14.578 1 96.56 355 LEU B O 1
ATOM 6955 N N . ASN B 1 356 ? 2.256 4.469 -15.469 1 94.5 356 ASN B N 1
ATOM 6956 C CA . ASN B 1 356 ? 2.205 5.047 -16.812 1 94.5 356 ASN B CA 1
ATOM 6957 C C . ASN B 1 356 ? 3.6 5.176 -17.406 1 94.5 356 ASN B C 1
ATOM 6959 O O . ASN B 1 356 ? 3.982 6.25 -17.875 1 94.5 356 ASN B O 1
ATOM 6963 N N . ILE B 1 357 ? 4.379 4.094 -17.359 1 95.06 357 ILE B N 1
ATOM 6964 C CA . ILE B 1 357 ? 5.695 4.027 -17.984 1 95.06 357 ILE B CA 1
ATOM 6965 C C . ILE B 1 357 ? 5.758 2.826 -18.922 1 95.06 357 ILE B C 1
ATOM 6967 O O . ILE B 1 357 ? 6.75 2.094 -18.938 1 95.06 357 ILE B O 1
ATOM 6971 N N . LYS B 1 358 ? 4.75 2.592 -19.656 1 89.44 358 LYS B N 1
ATOM 6972 C CA . LYS B 1 358 ? 4.633 1.451 -20.547 1 89.44 358 LYS B CA 1
ATOM 6973 C C . LYS B 1 358 ? 5.598 1.58 -21.734 1 89.44 358 LYS B C 1
ATOM 6975 O O . LYS B 1 358 ? 6.062 0.575 -22.266 1 89.44 358 LYS B O 1
ATOM 6980 N N . GLU B 1 359 ? 5.867 2.822 -22.031 1 88.38 359 GLU B N 1
ATOM 6981 C CA . GLU B 1 359 ? 6.793 3.041 -23.141 1 88.38 359 GLU B CA 1
ATOM 6982 C C . GLU B 1 359 ? 8.211 2.617 -22.766 1 88.38 359 GLU B C 1
ATOM 6984 O O . GLU B 1 359 ? 8.664 2.865 -21.641 1 88.38 359 GLU B O 1
ATOM 6989 N N . SER B 1 360 ? 8.906 2.027 -23.688 1 85.94 360 SER B N 1
ATOM 6990 C CA . SER B 1 360 ? 10.211 1.427 -23.438 1 85.94 360 SER B CA 1
ATOM 6991 C C . SER B 1 360 ? 11.203 2.459 -22.922 1 85.94 360 SER B C 1
ATOM 6993 O O . SER B 1 360 ? 11.977 2.176 -22 1 85.94 360 SER B O 1
ATOM 6995 N N . GLY B 1 361 ? 11.18 3.564 -23.484 1 90.81 361 GLY B N 1
ATOM 6996 C CA . GLY B 1 361 ? 12.102 4.594 -23.031 1 90.81 361 GLY B CA 1
ATOM 6997 C C . GLY B 1 361 ? 11.891 5 -21.578 1 90.81 361 GLY B C 1
ATOM 6998 O O . GLY B 1 361 ? 12.844 5.105 -20.812 1 90.81 361 GLY B O 1
ATOM 6999 N N . ALA B 1 362 ? 10.664 5.227 -21.281 1 92.56 362 ALA B N 1
ATOM 7000 C CA . ALA B 1 362 ? 10.32 5.625 -19.922 1 92.56 362 ALA B CA 1
ATOM 7001 C C . ALA B 1 362 ? 10.625 4.508 -18.922 1 92.56 362 ALA B C 1
ATOM 7003 O O . ALA B 1 362 ? 11.109 4.77 -17.828 1 92.56 362 ALA B O 1
ATOM 7004 N N . PHE B 1 363 ? 10.336 3.32 -19.359 1 95.5 363 PHE B N 1
ATOM 7005 C CA . PHE B 1 363 ? 10.609 2.174 -18.516 1 95.5 363 PHE B CA 1
ATOM 7006 C C . PHE B 1 363 ? 12.109 2.002 -18.297 1 95.5 363 PHE B C 1
ATOM 7008 O O . PHE B 1 363 ? 12.555 1.764 -17.172 1 95.5 363 PHE B O 1
ATOM 7015 N N . ASP B 1 364 ? 12.875 2.105 -19.297 1 94.75 364 ASP B N 1
ATOM 7016 C CA . ASP B 1 364 ? 14.328 1.966 -19.203 1 94.75 364 ASP B CA 1
ATOM 7017 C C . ASP B 1 364 ? 14.93 3.033 -18.297 1 94.75 364 ASP B C 1
ATOM 7019 O O . ASP B 1 364 ? 15.844 2.752 -17.516 1 94.75 364 ASP B O 1
ATOM 7023 N N . GLU B 1 365 ? 14.406 4.172 -18.469 1 96.06 365 GLU B N 1
ATOM 7024 C CA . GLU B 1 365 ? 14.867 5.254 -17.594 1 96.06 365 GLU B CA 1
ATOM 7025 C C . GLU B 1 365 ? 14.547 4.965 -16.141 1 96.06 365 GLU B C 1
ATOM 7027 O O . GLU B 1 365 ? 15.375 5.207 -15.258 1 96.06 365 GLU B O 1
ATOM 7032 N N . CYS B 1 366 ? 13.359 4.527 -15.914 1 96.31 366 CYS B N 1
ATOM 7033 C CA . CYS B 1 366 ? 12.961 4.184 -14.555 1 96.31 366 CYS B CA 1
ATOM 7034 C C . CYS B 1 366 ? 13.82 3.053 -14 1 96.31 366 CYS B C 1
ATOM 7036 O O . CYS B 1 366 ? 14.203 3.076 -12.828 1 96.31 366 CYS B O 1
ATOM 7038 N N . MET B 1 367 ? 14.148 2.053 -14.836 1 96.31 367 MET B N 1
ATOM 7039 C CA . MET B 1 367 ? 14.969 0.921 -14.414 1 96.31 367 MET B CA 1
ATOM 7040 C C . MET B 1 367 ? 16.375 1.376 -14.062 1 96.31 367 MET B C 1
ATOM 7042 O O . MET B 1 367 ? 17 0.819 -13.156 1 96.31 367 MET B O 1
ATOM 7046 N N . HIS B 1 368 ? 16.859 2.352 -14.797 1 96.81 368 HIS B N 1
ATOM 7047 C CA . HIS B 1 368 ? 18.156 2.92 -14.461 1 96.81 368 HIS B CA 1
ATOM 7048 C C . HIS B 1 368 ? 18.141 3.531 -13.062 1 96.81 368 HIS B C 1
ATOM 7050 O O . HIS B 1 368 ? 19.094 3.348 -12.297 1 96.81 368 HIS B O 1
ATOM 7056 N N . LYS B 1 369 ? 17.109 4.254 -12.773 1 96.81 369 LYS B N 1
ATOM 7057 C CA . LYS B 1 369 ? 16.969 4.84 -11.445 1 96.81 369 LYS B CA 1
ATOM 7058 C C . LYS B 1 369 ? 16.828 3.76 -10.383 1 96.81 369 LYS B C 1
ATOM 7060 O O . LYS B 1 369 ? 17.297 3.922 -9.258 1 96.81 369 LYS B O 1
ATOM 7065 N N . VAL B 1 370 ? 16.125 2.682 -10.734 1 96.81 370 VAL B N 1
ATOM 7066 C CA . VAL B 1 370 ? 15.961 1.542 -9.836 1 96.81 370 VAL B CA 1
ATOM 7067 C C . VAL B 1 370 ? 17.328 0.98 -9.453 1 96.81 370 VAL B C 1
ATOM 7069 O O . VAL B 1 370 ? 17.594 0.708 -8.281 1 96.81 370 VAL B O 1
ATOM 7072 N N . SER B 1 371 ? 18.203 0.815 -10.438 1 96.31 371 SER B N 1
ATOM 7073 C CA . SER B 1 371 ? 19.547 0.29 -10.195 1 96.31 371 SER B CA 1
ATOM 7074 C C . SER B 1 371 ? 20.328 1.204 -9.258 1 96.31 371 SER B C 1
ATOM 7076 O O . SER B 1 371 ? 21.016 0.731 -8.344 1 96.31 371 SER B O 1
ATOM 7078 N N . MET B 1 372 ? 20.203 2.475 -9.461 1 95.38 372 MET B N 1
ATOM 7079 C CA . MET B 1 372 ? 20.891 3.451 -8.625 1 95.38 372 MET B CA 1
ATOM 7080 C C . MET B 1 372 ? 20.375 3.42 -7.195 1 95.38 372 MET B C 1
ATOM 7082 O O . MET B 1 372 ? 21.156 3.539 -6.246 1 95.38 372 MET B O 1
ATOM 7086 N N . LEU B 1 373 ? 19.109 3.334 -7.074 1 93.81 373 LEU B N 1
ATOM 7087 C CA . LEU B 1 373 ? 18.484 3.266 -5.754 1 93.81 373 LEU B CA 1
ATOM 7088 C C . LEU B 1 373 ? 18.969 2.039 -4.988 1 93.81 373 LEU B C 1
ATOM 7090 O O . LEU B 1 373 ? 19.266 2.121 -3.793 1 93.81 373 LEU B O 1
ATOM 7094 N N . LEU B 1 374 ? 19.016 0.899 -5.668 1 93.44 374 LEU B N 1
ATOM 7095 C CA . LEU B 1 374 ? 19.453 -0.334 -5.027 1 93.44 374 LEU B CA 1
ATOM 7096 C C . LEU B 1 374 ? 20.891 -0.211 -4.547 1 93.44 374 LEU B C 1
ATOM 7098 O O . LEU B 1 374 ? 21.219 -0.619 -3.43 1 93.44 374 LEU B O 1
ATOM 7102 N N . ASP B 1 375 ? 21.734 0.376 -5.336 1 92.5 375 ASP B N 1
ATOM 7103 C CA . ASP B 1 375 ? 23.141 0.588 -4.965 1 92.5 375 ASP B CA 1
ATOM 7104 C C . ASP B 1 375 ? 23.25 1.46 -3.715 1 92.5 375 ASP B C 1
ATOM 7106 O O . ASP B 1 375 ? 24.047 1.175 -2.82 1 92.5 375 ASP B O 1
ATOM 7110 N N . ALA B 1 376 ? 22.5 2.498 -3.748 1 89.69 376 ALA B N 1
ATOM 7111 C CA . ALA B 1 376 ? 22.5 3.398 -2.596 1 89.69 376 ALA B CA 1
ATOM 7112 C C . ALA B 1 376 ? 22.062 2.672 -1.331 1 89.69 376 ALA B C 1
ATOM 7114 O O . ALA B 1 376 ? 22.594 2.92 -0.245 1 89.69 376 ALA B O 1
ATOM 7115 N N . ARG B 1 377 ? 21.125 1.8 -1.447 1 89.06 377 ARG B N 1
ATOM 7116 C CA . ARG B 1 377 ? 20.609 1.05 -0.306 1 89.06 377 ARG B CA 1
ATOM 7117 C C . ARG B 1 377 ? 21.656 0.072 0.223 1 89.06 377 ARG B C 1
ATOM 7119 O O . ARG B 1 377 ? 21.734 -0.163 1.43 1 89.06 377 ARG B O 1
ATOM 7126 N N . TYR B 1 378 ? 22.391 -0.555 -0.69 1 90.19 378 TYR B N 1
ATOM 7127 C CA . TYR B 1 378 ? 23.469 -1.441 -0.273 1 90.19 378 TYR B CA 1
ATOM 7128 C C . TYR B 1 378 ? 24.5 -0.691 0.566 1 90.19 378 TYR B C 1
ATOM 7130 O O . TYR B 1 378 ? 24.922 -1.179 1.614 1 90.19 378 TYR B O 1
ATOM 7138 N N . ILE B 1 379 ? 24.797 0.536 0.181 1 85.38 379 ILE B N 1
ATOM 7139 C CA . ILE B 1 379 ? 25.766 1.362 0.881 1 85.38 379 ILE B CA 1
ATOM 7140 C C . ILE B 1 379 ? 25.219 1.763 2.248 1 85.38 379 ILE B C 1
ATOM 7142 O O . ILE B 1 379 ? 25.938 1.681 3.256 1 85.38 379 ILE B O 1
ATOM 7146 N N . GLN B 1 380 ? 24.016 2.178 2.291 1 81.94 380 GLN B N 1
ATOM 7147 C CA . GLN B 1 380 ? 23.391 2.619 3.531 1 81.94 380 GLN B CA 1
ATOM 7148 C C . GLN B 1 380 ? 23.281 1.472 4.531 1 81.94 380 GLN B C 1
ATOM 7150 O O . GLN B 1 380 ? 23.422 1.678 5.738 1 81.94 380 GLN B O 1
ATOM 7155 N N . SER B 1 381 ? 22.922 0.362 4.074 1 80.44 381 SER B N 1
ATOM 7156 C CA . SER B 1 381 ? 22.703 -0.79 4.945 1 80.44 381 SER B CA 1
ATOM 7157 C C . SER B 1 381 ? 24.016 -1.262 5.562 1 80.44 381 SER B C 1
ATOM 7159 O O . SER B 1 381 ? 24.031 -1.848 6.645 1 80.44 381 SER B O 1
ATOM 7161 N N . ALA B 1 382 ? 25.094 -1.025 4.926 1 74.25 382 ALA B N 1
ATOM 7162 C CA . ALA B 1 382 ? 26.406 -1.42 5.43 1 74.25 382 ALA B CA 1
ATOM 7163 C C . ALA B 1 382 ? 26.859 -0.508 6.57 1 74.25 382 ALA B C 1
ATOM 7165 O O . ALA B 1 382 ? 27.609 -0.927 7.445 1 74.25 382 ALA B O 1
ATOM 7166 N N . SER B 1 383 ? 26.531 0.762 6.59 1 66.44 383 SER B N 1
ATOM 7167 C CA . SER B 1 383 ? 26.984 1.735 7.578 1 66.44 383 SER B CA 1
ATOM 7168 C C . SER B 1 383 ? 26.172 1.639 8.867 1 66.44 383 SER B C 1
ATOM 7170 O O . SER B 1 383 ? 26.484 2.309 9.852 1 66.44 383 SER B O 1
ATOM 7172 N N . GLU B 1 384 ? 25.828 0.439 9.383 1 56.97 384 GLU B N 1
ATOM 7173 C CA . GLU B 1 384 ? 25.062 0.159 10.594 1 56.97 384 GLU B CA 1
ATOM 7174 C C . GLU B 1 384 ? 24.188 1.353 10.992 1 56.97 384 GLU B C 1
ATOM 7176 O O . GLU B 1 384 ? 23.719 1.434 12.125 1 56.97 384 GLU B O 1
ATOM 7181 N N . ASP B 1 385 ? 24.297 2.389 10.305 1 51.09 385 ASP B N 1
ATOM 7182 C CA . ASP B 1 385 ? 23.516 3.543 10.719 1 51.09 385 ASP B CA 1
ATOM 7183 C C . ASP B 1 385 ? 22.016 3.197 10.773 1 51.09 385 ASP B C 1
ATOM 7185 O O . ASP B 1 385 ? 21.484 2.578 9.844 1 51.09 385 ASP B O 1
ATOM 7189 N N . ALA B 1 386 ? 21.562 3.014 11.906 1 46.41 386 ALA B N 1
ATOM 7190 C CA . ALA B 1 386 ? 20.25 2.627 12.422 1 46.41 386 ALA B CA 1
ATOM 7191 C C . ALA B 1 386 ? 19.141 3.27 11.609 1 46.41 386 ALA B C 1
ATOM 7193 O O . ALA B 1 386 ? 17.984 2.816 11.656 1 46.41 386 ALA B O 1
ATOM 7194 N N . SER B 1 387 ? 19.453 4.539 11.188 1 48.28 387 SER B N 1
ATOM 7195 C CA . SER B 1 387 ? 18.297 5.234 10.633 1 48.28 387 SER B CA 1
ATOM 7196 C C . SER B 1 387 ? 17.875 4.625 9.305 1 48.28 387 SER B C 1
ATOM 7198 O O . SER B 1 387 ? 17.984 5.273 8.258 1 48.28 387 SER B O 1
ATOM 7200 N N . PHE B 1 388 ? 18.422 3.41 9.094 1 51.06 388 PHE B N 1
ATOM 7201 C CA . PHE B 1 388 ? 18.047 2.789 7.832 1 51.06 388 PHE B CA 1
ATOM 7202 C C . PHE B 1 388 ? 16.562 3.039 7.527 1 51.06 388 PHE B C 1
ATOM 7204 O O . PHE B 1 388 ? 15.688 2.514 8.211 1 51.06 388 PHE B O 1
ATOM 7211 N N . ALA B 1 389 ? 16.438 4.312 7.086 1 51.97 389 ALA B N 1
ATOM 7212 C CA . ALA B 1 389 ? 15.164 4.836 6.598 1 51.97 389 ALA B CA 1
ATOM 7213 C C . ALA B 1 389 ? 14.289 3.717 6.043 1 51.97 389 ALA B C 1
ATOM 7215 O O . ALA B 1 389 ? 14.789 2.732 5.5 1 51.97 389 ALA B O 1
ATOM 7216 N N . ARG B 1 390 ? 13.195 3.619 6.559 1 57.28 390 ARG B N 1
ATOM 7217 C CA . ARG B 1 390 ? 12.062 2.764 6.223 1 57.28 390 ARG B CA 1
ATOM 7218 C C . ARG B 1 390 ? 11.898 2.637 4.711 1 57.28 390 ARG B C 1
ATOM 7220 O O . ARG B 1 390 ? 11.688 3.633 4.02 1 57.28 390 ARG B O 1
ATOM 7227 N N . THR B 1 391 ? 12.484 1.604 4.117 1 77.56 391 THR B N 1
ATOM 7228 C CA . THR B 1 391 ? 12.328 1.319 2.697 1 77.56 391 THR B CA 1
ATOM 7229 C C . THR B 1 391 ? 10.898 0.873 2.389 1 77.56 391 THR B C 1
ATOM 7231 O O . THR B 1 391 ? 10.18 0.417 3.279 1 77.56 391 THR B O 1
ATOM 7234 N N . LEU B 1 392 ? 10.5 1.289 1.235 1 92.94 392 LEU B N 1
ATOM 7235 C CA . LEU B 1 392 ? 9.211 0.893 0.696 1 92.94 392 LEU B CA 1
ATOM 7236 C C . LEU B 1 392 ? 9.078 -0.626 0.649 1 92.94 392 LEU B C 1
ATOM 7238 O O . LEU B 1 392 ? 9.977 -1.314 0.16 1 92.94 392 LEU B O 1
ATOM 7242 N N . THR B 1 393 ? 8.141 -1.191 1.359 1 96.94 393 THR B N 1
ATOM 7243 C CA . THR B 1 393 ? 7.887 -2.627 1.347 1 96.94 393 THR B CA 1
ATOM 7244 C C . THR B 1 393 ? 6.648 -2.951 0.515 1 96.94 393 THR B C 1
ATOM 7246 O O . THR B 1 393 ? 5.57 -2.412 0.765 1 96.94 393 THR B O 1
ATOM 7249 N N . VAL B 1 394 ? 6.816 -3.834 -0.459 1 98.12 394 VAL B N 1
ATOM 7250 C CA . VAL B 1 394 ? 5.711 -4.207 -1.336 1 98.12 394 VAL B CA 1
ATOM 7251 C C . VAL B 1 394 ? 5.352 -5.676 -1.115 1 98.12 394 VAL B C 1
ATOM 7253 O O . VAL B 1 394 ? 6.234 -6.535 -1.04 1 98.12 394 VAL B O 1
ATOM 7256 N N . VAL B 1 395 ? 4.098 -5.934 -0.889 1 98.12 395 VAL B N 1
ATOM 7257 C CA . VAL B 1 395 ? 3.521 -7.273 -0.925 1 98.12 395 VAL B CA 1
ATOM 7258 C C . VAL B 1 395 ? 2.887 -7.527 -2.289 1 98.12 395 VAL B C 1
ATOM 7260 O O . VAL B 1 395 ? 1.832 -6.969 -2.604 1 98.12 395 VAL B O 1
ATOM 7263 N N . PRO B 1 396 ? 3.502 -8.375 -3.068 1 97.88 396 PRO B N 1
ATOM 7264 C CA . PRO B 1 396 ? 3.139 -8.438 -4.484 1 97.88 396 PRO B CA 1
ATOM 7265 C C . PRO B 1 396 ? 2.01 -9.422 -4.762 1 97.88 396 PRO B C 1
ATOM 7267 O O . PRO B 1 396 ? 2.049 -10.148 -5.762 1 97.88 396 PRO B O 1
ATOM 7270 N N . PHE B 1 397 ? 0.956 -9.523 -3.941 1 96.19 397 PHE B N 1
ATOM 7271 C CA . PHE B 1 397 ? -0.151 -10.461 -4.105 1 96.19 397 PHE B CA 1
ATOM 7272 C C . PHE B 1 397 ? -1.289 -9.82 -4.891 1 96.19 397 PHE B C 1
ATOM 7274 O O . PHE B 1 397 ? -2.383 -9.617 -4.355 1 96.19 397 PHE B O 1
ATOM 7281 N N . LEU B 1 398 ? -1.062 -9.602 -6.164 1 94.94 398 LEU B N 1
ATOM 7282 C CA . LEU B 1 398 ? -2.074 -8.969 -7 1 94.94 398 LEU B CA 1
ATOM 7283 C C . LEU B 1 398 ? -3.193 -9.953 -7.332 1 94.94 398 LEU B C 1
ATOM 7285 O O . LEU B 1 398 ? -4.289 -9.539 -7.73 1 94.94 398 LEU B O 1
ATOM 7289 N N . SER B 1 399 ? -2.908 -11.266 -7.195 1 88.25 399 SER B N 1
ATOM 7290 C CA . SER B 1 399 ? -3.861 -12.328 -7.508 1 88.25 399 SER B CA 1
ATOM 7291 C C . SER B 1 399 ? -3.848 -13.414 -6.438 1 88.25 399 SER B C 1
ATOM 7293 O O . SER B 1 399 ? -3.924 -14.602 -6.754 1 88.25 399 SER B O 1
ATOM 7295 N N . GLY B 1 400 ? -3.641 -12.953 -5.238 1 88.06 400 GLY B N 1
ATOM 7296 C CA . GLY B 1 400 ? -3.592 -13.906 -4.141 1 88.06 400 GLY B CA 1
ATOM 7297 C C . GLY B 1 400 ? -2.213 -14.5 -3.924 1 88.06 400 GLY B C 1
ATOM 7298 O O . GLY B 1 400 ? -1.28 -14.203 -4.676 1 88.06 400 GLY B O 1
ATOM 7299 N N . GLU B 1 401 ? -2.146 -15.25 -2.869 1 91.06 401 GLU B N 1
ATOM 7300 C CA . GLU B 1 401 ? -0.89 -15.898 -2.51 1 91.06 401 GLU B CA 1
ATOM 7301 C C . GLU B 1 401 ? -0.998 -17.422 -2.625 1 91.06 401 GLU B C 1
ATOM 7303 O O . GLU B 1 401 ? -1.912 -18.016 -2.062 1 91.06 401 GLU B O 1
ATOM 7308 N N . ARG B 1 402 ? -0.137 -18 -3.365 1 89.88 402 ARG B N 1
ATOM 7309 C CA . ARG B 1 402 ? 0.074 -19.438 -3.291 1 89.88 402 ARG B CA 1
ATOM 7310 C C . ARG B 1 402 ? 1.104 -19.797 -2.223 1 89.88 402 ARG B C 1
ATOM 7312 O O . ARG B 1 402 ? 0.836 -19.656 -1.027 1 89.88 402 ARG B O 1
ATOM 7319 N N . SER B 1 403 ? 2.344 -20.188 -2.689 1 93.12 403 SER B N 1
ATOM 7320 C CA . SER B 1 403 ? 3.383 -20.375 -1.68 1 93.12 403 SER B CA 1
ATOM 7321 C C . SER B 1 403 ? 3.801 -19.047 -1.068 1 93.12 403 SER B C 1
ATOM 7323 O O . SER B 1 403 ? 3.768 -18.016 -1.74 1 93.12 403 SER B O 1
ATOM 7325 N N . THR B 1 404 ? 4.078 -18.938 0.174 1 93.19 404 THR B N 1
ATOM 7326 C CA . THR B 1 404 ? 4.219 -20.031 1.142 1 93.19 404 THR B CA 1
ATOM 7327 C C . THR B 1 404 ? 3.023 -20.062 2.088 1 93.19 404 THR B C 1
ATOM 7329 O O . THR B 1 404 ? 2.881 -21 2.877 1 93.19 404 THR B O 1
ATOM 7332 N N . GLY B 1 405 ? 2.137 -19.031 1.928 1 90.19 405 GLY B N 1
ATOM 7333 C CA . GLY B 1 405 ? 1.072 -18.906 2.91 1 90.19 405 GLY B CA 1
ATOM 7334 C C . GLY B 1 405 ? -0.273 -19.391 2.396 1 90.19 405 GLY B C 1
ATOM 7335 O O . GLY B 1 405 ? -1.196 -19.625 3.18 1 90.19 405 GLY B O 1
ATOM 7336 N N . PHE B 1 406 ? -0.384 -19.516 1.066 1 86.25 406 PHE B N 1
ATOM 7337 C CA . PHE B 1 406 ? -1.587 -20 0.403 1 86.25 406 PHE B CA 1
ATOM 7338 C C . PHE B 1 406 ? -2.799 -19.156 0.799 1 86.25 406 PHE B C 1
ATOM 7340 O O . PHE B 1 406 ? -3.857 -19.703 1.12 1 86.25 406 PHE B O 1
ATOM 7347 N N . ARG B 1 407 ? -2.688 -17.969 0.77 1 87.31 407 ARG B N 1
ATOM 7348 C CA . ARG B 1 407 ? -3.764 -17.031 1.073 1 87.31 407 ARG B CA 1
ATOM 7349 C C . ARG B 1 407 ? -4.469 -16.578 -0.2 1 87.31 407 ARG B C 1
ATOM 7351 O O . ARG B 1 407 ? -4.113 -15.547 -0.777 1 87.31 407 ARG B O 1
ATOM 7358 N N . GLY B 1 408 ? -5.484 -17.219 -0.477 1 78.75 408 GLY B N 1
ATOM 7359 C CA . GLY B 1 408 ? -6.176 -16.969 -1.732 1 78.75 408 GLY B CA 1
ATOM 7360 C C . GLY B 1 408 ? -6.781 -15.586 -1.809 1 78.75 408 GLY B C 1
ATOM 7361 O O . GLY B 1 408 ? -6.855 -14.992 -2.887 1 78.75 408 GLY B O 1
ATOM 7362 N N . GLY B 1 409 ? -7.156 -15.016 -0.708 1 81.94 409 GLY B N 1
ATOM 7363 C CA . GLY B 1 409 ? -7.812 -13.719 -0.675 1 81.94 409 GLY B CA 1
ATOM 7364 C C . GLY B 1 409 ? -6.844 -12.562 -0.477 1 81.94 409 GLY B C 1
ATOM 7365 O O . GLY B 1 409 ? -7.262 -11.414 -0.366 1 81.94 409 GLY B O 1
ATOM 7366 N N . ALA B 1 410 ? -5.547 -12.867 -0.455 1 91.81 410 ALA B N 1
ATOM 7367 C CA . ALA B 1 410 ? -4.555 -11.82 -0.23 1 91.81 410 ALA B CA 1
ATOM 7368 C C . ALA B 1 410 ? -4.484 -10.859 -1.42 1 91.81 410 ALA B C 1
ATOM 7370 O O . ALA B 1 410 ? -4.68 -11.273 -2.566 1 91.81 410 ALA B O 1
ATOM 7371 N N . THR B 1 411 ? -4.309 -9.578 -1.132 1 94 411 THR B N 1
ATOM 7372 C CA . THR B 1 411 ? -4.156 -8.555 -2.164 1 94 411 THR B CA 1
ATOM 7373 C C . THR B 1 411 ? -2.832 -7.816 -2 1 94 411 THR B C 1
ATOM 7375 O O . THR B 1 411 ? -2.152 -7.965 -0.983 1 94 411 THR B O 1
ATOM 7378 N N . GLY B 1 412 ? -2.508 -7.125 -3.02 1 96.81 412 GLY B N 1
ATOM 7379 C CA . GLY B 1 412 ? -1.271 -6.359 -2.979 1 96.81 412 GLY B CA 1
ATOM 7380 C C . GLY B 1 412 ? -1.295 -5.242 -1.953 1 96.81 412 GLY B C 1
ATOM 7381 O O . GLY B 1 412 ? -2.357 -4.695 -1.648 1 96.81 412 GLY B O 1
ATOM 7382 N N . ALA B 1 413 ? -0.092 -4.895 -1.467 1 97.81 413 ALA B N 1
ATOM 7383 C CA . ALA B 1 413 ? 0.028 -3.826 -0.477 1 97.81 413 ALA B CA 1
ATOM 7384 C C . ALA B 1 413 ? 1.361 -3.098 -0.615 1 97.81 413 ALA B C 1
ATOM 7386 O O . ALA B 1 413 ? 2.35 -3.68 -1.07 1 97.81 413 ALA B O 1
ATOM 7387 N N . ILE B 1 414 ? 1.396 -1.879 -0.292 1 98.06 414 ILE B N 1
ATOM 7388 C CA . ILE B 1 414 ? 2.6 -1.057 -0.204 1 98.06 414 ILE B CA 1
ATOM 7389 C C . ILE B 1 414 ? 2.633 -0.335 1.142 1 98.06 414 ILE B C 1
ATOM 7391 O O . ILE B 1 414 ? 1.624 0.223 1.579 1 98.06 414 ILE B O 1
ATOM 7395 N N . LEU B 1 415 ? 3.686 -0.355 1.824 1 97.38 415 LEU B N 1
ATOM 7396 C CA . LEU B 1 415 ? 3.904 0.394 3.057 1 97.38 415 LEU B CA 1
ATOM 7397 C C . LEU B 1 415 ? 5.203 1.193 2.982 1 97.38 415 LEU B C 1
ATOM 7399 O O . LEU B 1 415 ? 6.203 0.711 2.449 1 97.38 415 LEU B O 1
ATOM 7403 N N . GLY B 1 416 ? 5.168 2.365 3.482 1 95.5 416 GLY B N 1
ATOM 7404 C CA . GLY B 1 416 ? 6.391 3.141 3.598 1 95.5 416 GLY B CA 1
ATOM 7405 C C . GLY B 1 416 ? 6.449 4.312 2.639 1 95.5 416 GLY B C 1
ATOM 7406 O O . GLY B 1 416 ? 7.52 4.875 2.396 1 95.5 416 GLY B O 1
ATOM 7407 N N . MET B 1 417 ? 5.348 4.68 2.059 1 95.88 417 MET B N 1
ATOM 7408 C CA . MET B 1 417 ? 5.32 5.789 1.112 1 95.88 417 MET B CA 1
ATOM 7409 C C . MET B 1 417 ? 5.5 7.121 1.832 1 95.88 417 MET B C 1
ATOM 7411 O O . MET B 1 417 ? 4.934 7.336 2.904 1 95.88 417 MET B O 1
ATOM 7415 N N . THR B 1 418 ? 6.301 7.969 1.315 1 93.25 418 THR B N 1
ATOM 7416 C CA . THR B 1 418 ? 6.527 9.328 1.789 1 93.25 418 THR B CA 1
ATOM 7417 C C . THR B 1 418 ? 6.402 10.328 0.643 1 93.25 418 THR B C 1
ATOM 7419 O O . THR B 1 418 ? 6.176 9.938 -0.505 1 93.25 418 THR B O 1
ATOM 7422 N N . ARG B 1 419 ? 6.598 11.562 0.911 1 90.25 419 ARG B N 1
ATOM 7423 C CA . ARG B 1 419 ? 6.523 12.602 -0.11 1 90.25 419 ARG B CA 1
ATOM 7424 C C . ARG B 1 419 ? 7.625 12.43 -1.15 1 90.25 419 ARG B C 1
ATOM 7426 O O . ARG B 1 419 ? 7.477 12.859 -2.297 1 90.25 419 ARG B O 1
ATOM 7433 N N . ASP B 1 420 ? 8.664 11.719 -0.749 1 90.25 420 ASP B N 1
ATOM 7434 C CA . ASP B 1 420 ? 9.828 11.57 -1.614 1 90.25 420 ASP B CA 1
ATOM 7435 C C . ASP B 1 420 ? 9.734 10.289 -2.441 1 90.25 420 ASP B C 1
ATOM 7437 O O . ASP B 1 420 ? 10.578 10.039 -3.305 1 90.25 420 ASP B O 1
ATOM 7441 N N . THR B 1 421 ? 8.75 9.484 -2.195 1 94.56 421 THR B N 1
ATOM 7442 C CA . THR B 1 421 ? 8.594 8.242 -2.951 1 94.56 421 THR B CA 1
ATOM 7443 C C . THR B 1 421 ? 8.344 8.539 -4.43 1 94.56 421 THR B C 1
ATOM 7445 O O . THR B 1 421 ? 7.457 9.328 -4.77 1 94.56 421 THR B O 1
ATOM 7448 N N . THR B 1 422 ? 9.133 7.957 -5.293 1 94.75 422 THR B N 1
ATOM 7449 C CA . THR B 1 422 ? 9.039 8.133 -6.738 1 94.75 422 THR B CA 1
ATOM 7450 C C . THR B 1 422 ? 8.602 6.84 -7.414 1 94.75 422 THR B C 1
ATOM 7452 O O . THR B 1 422 ? 8.555 5.785 -6.781 1 94.75 422 THR B O 1
ATOM 7455 N N . PRO B 1 423 ? 8.297 6.965 -8.719 1 96.44 423 PRO B N 1
ATOM 7456 C CA . PRO B 1 423 ? 7.961 5.746 -9.461 1 96.44 423 PRO B CA 1
ATOM 7457 C C . PRO B 1 423 ? 9.07 4.695 -9.391 1 96.44 423 PRO B C 1
ATOM 7459 O O . PRO B 1 423 ? 8.781 3.496 -9.328 1 96.44 423 PRO B O 1
ATOM 7462 N N . ALA B 1 424 ? 10.305 5.148 -9.344 1 96.88 424 ALA B N 1
ATOM 7463 C CA . ALA B 1 424 ? 11.422 4.219 -9.281 1 96.88 424 ALA B CA 1
ATOM 7464 C C . ALA B 1 424 ? 11.414 3.439 -7.969 1 96.88 424 ALA B C 1
ATOM 7466 O O . ALA B 1 424 ? 11.773 2.26 -7.938 1 96.88 424 ALA B O 1
ATOM 7467 N N . HIS B 1 425 ? 11.008 4.102 -6.871 1 96.75 425 HIS B N 1
ATOM 7468 C CA . HIS B 1 425 ? 10.898 3.424 -5.586 1 96.75 425 HIS B CA 1
ATOM 7469 C C . HIS B 1 425 ? 9.859 2.314 -5.633 1 96.75 425 HIS B C 1
ATOM 7471 O O . HIS B 1 425 ? 10.07 1.228 -5.098 1 96.75 425 HIS B O 1
ATOM 7477 N N . VAL B 1 426 ? 8.758 2.594 -6.289 1 97.75 426 VAL B N 1
ATOM 7478 C CA . VAL B 1 426 ? 7.652 1.641 -6.355 1 97.75 426 VAL B CA 1
ATOM 7479 C C . VAL B 1 426 ? 8.047 0.459 -7.238 1 97.75 426 VAL B C 1
ATOM 7481 O O . VAL B 1 426 ? 7.797 -0.697 -6.887 1 97.75 426 VAL B O 1
ATOM 7484 N N . LEU B 1 427 ? 8.648 0.783 -8.391 1 97.56 427 LEU B N 1
ATOM 7485 C CA . LEU B 1 427 ? 9.078 -0.285 -9.289 1 97.56 427 LEU B CA 1
ATOM 7486 C C . LEU B 1 427 ? 10.109 -1.182 -8.609 1 97.56 427 LEU B C 1
ATOM 7488 O O . LEU B 1 427 ? 10.031 -2.408 -8.703 1 97.56 427 LEU B O 1
ATOM 7492 N N . LEU B 1 428 ? 11.094 -0.592 -7.969 1 97.44 428 LEU B N 1
ATOM 7493 C CA . LEU B 1 428 ? 12.055 -1.373 -7.191 1 97.44 428 LEU B CA 1
ATOM 7494 C C . LEU B 1 428 ? 11.336 -2.246 -6.164 1 97.44 428 LEU B C 1
ATOM 7496 O O . LEU B 1 428 ? 11.648 -3.43 -6.027 1 97.44 428 LEU B O 1
ATOM 7500 N N . GLY B 1 429 ? 10.383 -1.609 -5.43 1 97.44 429 GLY B N 1
ATOM 7501 C CA . GLY B 1 429 ? 9.625 -2.357 -4.441 1 97.44 429 GLY B CA 1
ATOM 7502 C C . GLY B 1 429 ? 8.906 -3.562 -5.027 1 97.44 429 GLY B C 1
ATOM 7503 O O . GLY B 1 429 ? 8.812 -4.609 -4.383 1 97.44 429 GLY B O 1
ATOM 7504 N N . CYS B 1 430 ? 8.375 -3.434 -6.188 1 98 430 CYS B N 1
ATOM 7505 C CA . CYS B 1 430 ? 7.668 -4.52 -6.855 1 98 430 CYS B CA 1
ATOM 7506 C C . CYS B 1 430 ? 8.609 -5.668 -7.184 1 98 430 CYS B C 1
ATOM 7508 O O . CYS B 1 430 ? 8.32 -6.824 -6.871 1 98 430 CYS B O 1
ATOM 7510 N N . ILE B 1 431 ? 9.75 -5.348 -7.82 1 98 431 ILE B N 1
ATOM 7511 C CA . ILE B 1 431 ? 10.727 -6.375 -8.18 1 98 431 ILE B CA 1
ATOM 7512 C C . ILE B 1 431 ? 11.273 -7.027 -6.914 1 98 431 ILE B C 1
ATOM 7514 O O . ILE B 1 431 ? 11.383 -8.25 -6.832 1 98 431 ILE B O 1
ATOM 7518 N N . GLU B 1 432 ? 11.539 -6.176 -5.941 1 97.69 432 GLU B N 1
ATOM 7519 C CA . GLU B 1 432 ? 12.008 -6.656 -4.645 1 97.69 432 GLU B CA 1
ATOM 7520 C C . GLU B 1 432 ? 10.969 -7.547 -3.98 1 97.69 432 GLU B C 1
ATOM 7522 O O . GLU B 1 432 ? 11.305 -8.586 -3.41 1 97.69 432 GLU B O 1
ATOM 7527 N N . GLY B 1 433 ? 9.727 -7.098 -4.059 1 98.12 433 GLY B N 1
ATOM 7528 C CA . GLY B 1 433 ? 8.664 -7.871 -3.441 1 98.12 433 GLY B CA 1
ATOM 7529 C C . GLY B 1 433 ? 8.578 -9.297 -3.963 1 98.12 433 GLY B C 1
ATOM 7530 O O . GLY B 1 433 ? 8.461 -10.242 -3.184 1 98.12 433 GLY B O 1
ATOM 7531 N N . VAL B 1 434 ? 8.656 -9.445 -5.23 1 98.38 434 VAL B N 1
ATOM 7532 C CA . VAL B 1 434 ? 8.609 -10.766 -5.844 1 98.38 434 VAL B CA 1
ATOM 7533 C C . VAL B 1 434 ? 9.875 -11.547 -5.48 1 98.38 434 VAL B C 1
ATOM 7535 O O . VAL B 1 434 ? 9.805 -12.742 -5.191 1 98.38 434 VAL B O 1
ATOM 7538 N N . THR B 1 435 ? 11.023 -10.867 -5.531 1 98.5 435 THR B N 1
ATOM 7539 C CA . THR B 1 435 ? 12.289 -11.492 -5.195 1 98.5 435 THR B CA 1
ATOM 7540 C C . THR B 1 435 ? 12.258 -12.062 -3.779 1 98.5 435 THR B C 1
ATOM 7542 O O . THR B 1 435 ? 12.727 -13.18 -3.541 1 98.5 435 THR B O 1
ATOM 7545 N N . LEU B 1 436 ? 11.727 -11.305 -2.896 1 98.38 436 LEU B N 1
ATOM 7546 C CA . LEU B 1 436 ? 11.656 -11.727 -1.502 1 98.38 436 LEU B CA 1
ATOM 7547 C C . LEU B 1 436 ? 10.75 -12.938 -1.35 1 98.38 436 LEU B C 1
ATOM 7549 O O . LEU B 1 436 ? 11.047 -13.852 -0.576 1 98.38 436 LEU B O 1
ATOM 7553 N N . ARG B 1 437 ? 9.617 -12.953 -2.066 1 98.25 437 ARG B N 1
ATOM 7554 C CA . ARG B 1 437 ? 8.727 -14.109 -2.012 1 98.25 437 ARG B CA 1
ATOM 7555 C C . ARG B 1 437 ? 9.391 -15.344 -2.611 1 98.25 437 ARG B C 1
ATOM 7557 O O . ARG B 1 437 ? 9.242 -16.453 -2.09 1 98.25 437 ARG B O 1
ATOM 7564 N N . MET B 1 438 ? 10.102 -15.133 -3.695 1 98.12 438 MET B N 1
ATOM 7565 C CA . MET B 1 438 ? 10.859 -16.219 -4.297 1 98.12 438 MET B CA 1
ATOM 7566 C C . MET B 1 438 ? 11.891 -16.781 -3.314 1 98.12 438 MET B C 1
ATOM 7568 O O . MET B 1 438 ? 12.07 -17.984 -3.211 1 98.12 438 MET B O 1
ATOM 7572 N N . ASN B 1 439 ? 12.562 -15.906 -2.672 1 98.12 439 ASN B N 1
ATOM 7573 C CA . ASN B 1 439 ? 13.586 -16.328 -1.718 1 98.12 439 ASN B CA 1
ATOM 7574 C C . ASN B 1 439 ? 12.977 -17.109 -0.556 1 98.12 439 ASN B C 1
ATOM 7576 O O . ASN B 1 439 ? 13.625 -18 0.001 1 98.12 439 ASN B O 1
ATOM 7580 N N . ALA B 1 440 ? 11.812 -16.703 -0.151 1 97.81 440 ALA B N 1
ATOM 7581 C CA . ALA B 1 440 ? 11.141 -17.469 0.891 1 97.81 440 ALA B CA 1
ATOM 7582 C C . ALA B 1 440 ? 10.969 -18.938 0.47 1 97.81 440 ALA B C 1
ATOM 7584 O O . ALA B 1 440 ? 11.164 -19.844 1.275 1 97.81 440 ALA B O 1
ATOM 7585 N N . ILE B 1 441 ? 10.602 -19.172 -0.766 1 97.75 441 ILE B N 1
ATOM 7586 C CA . ILE B 1 441 ? 10.438 -20.516 -1.303 1 97.75 441 ILE B CA 1
ATOM 7587 C C . ILE B 1 441 ? 11.789 -21.219 -1.375 1 97.75 441 ILE B C 1
ATOM 7589 O O . ILE B 1 441 ? 11.93 -22.359 -0.94 1 97.75 441 ILE B O 1
ATOM 7593 N N . ILE B 1 442 ? 12.781 -20.484 -1.918 1 97.12 442 ILE B N 1
ATOM 7594 C CA . ILE B 1 442 ? 14.117 -21.047 -2.086 1 97.12 442 ILE B CA 1
ATOM 7595 C C . ILE B 1 442 ? 14.688 -21.438 -0.726 1 97.12 442 ILE B C 1
ATOM 7597 O O . ILE B 1 442 ? 15.305 -22.5 -0.589 1 97.12 442 ILE B O 1
ATOM 7601 N N . ALA B 1 443 ? 14.469 -20.641 0.246 1 95.94 443 ALA B N 1
ATOM 7602 C CA . ALA B 1 443 ? 14.953 -20.938 1.592 1 95.94 443 ALA B CA 1
ATOM 7603 C C . ALA B 1 443 ? 14.328 -22.219 2.131 1 95.94 443 ALA B C 1
ATOM 7605 O O . ALA B 1 443 ? 15.008 -23.016 2.787 1 95.94 443 ALA B O 1
ATOM 7606 N N . LEU B 1 444 ? 13.078 -22.406 1.905 1 95.81 444 LEU B N 1
ATOM 7607 C CA . LEU B 1 444 ? 12.398 -23.625 2.338 1 95.81 444 LEU B CA 1
ATOM 7608 C C . LEU B 1 444 ? 12.953 -24.828 1.602 1 95.81 444 LEU B C 1
ATOM 7610 O O . LEU B 1 444 ? 13.117 -25.906 2.193 1 95.81 444 LEU B O 1
ATOM 7614 N N . ILE B 1 445 ? 13.195 -24.641 0.325 1 95.88 445 ILE B N 1
ATOM 7615 C CA . ILE B 1 445 ? 13.766 -25.734 -0.468 1 95.88 445 ILE B CA 1
ATOM 7616 C C . ILE B 1 445 ? 15.125 -26.125 0.098 1 95.88 445 ILE B C 1
ATOM 7618 O O . ILE B 1 445 ? 15.422 -27.297 0.26 1 95.88 445 ILE B O 1
ATOM 7622 N N . ARG B 1 446 ? 15.898 -25.141 0.383 1 94.62 446 ARG B N 1
ATOM 7623 C CA . ARG B 1 446 ? 17.234 -25.406 0.931 1 94.62 446 ARG B CA 1
ATOM 7624 C C . ARG B 1 446 ? 17.141 -26.125 2.27 1 94.62 446 ARG B C 1
ATOM 7626 O O . ARG B 1 446 ? 17.938 -27.031 2.555 1 94.62 446 ARG B O 1
ATOM 7633 N N . GLN B 1 447 ? 16.219 -25.75 3.027 1 92.44 447 GLN B N 1
ATOM 7634 C CA . GLN B 1 447 ? 16 -26.422 4.301 1 92.44 447 GLN B CA 1
ATOM 7635 C C . GLN B 1 447 ? 15.594 -27.875 4.09 1 92.44 447 GLN B C 1
ATOM 7637 O O . GLN B 1 447 ? 16.031 -28.766 4.828 1 92.44 447 GLN B O 1
ATOM 7642 N N . ALA B 1 448 ? 14.781 -28.094 3.109 1 89.69 448 ALA B N 1
ATOM 7643 C CA . ALA B 1 448 ? 14.266 -29.438 2.818 1 89.69 448 ALA B CA 1
ATOM 7644 C C . ALA B 1 448 ? 15.359 -30.344 2.264 1 89.69 448 ALA B C 1
ATOM 7646 O O . ALA B 1 448 ? 15.273 -31.562 2.363 1 89.69 448 ALA B O 1
ATOM 7647 N N . THR B 1 449 ? 16.406 -29.828 1.561 1 86.88 449 THR B N 1
ATOM 7648 C CA . THR B 1 449 ? 17.453 -30.609 0.908 1 86.88 449 THR B CA 1
ATOM 7649 C C . THR B 1 449 ? 18.75 -30.562 1.722 1 86.88 449 THR B C 1
ATOM 7651 O O . THR B 1 449 ? 19.844 -30.625 1.16 1 86.88 449 THR B O 1
ATOM 7654 N N . GLU B 1 450 ? 18.75 -30.656 2.881 1 73.94 450 GLU B N 1
ATOM 7655 C CA . GLU B 1 450 ? 19.906 -30.625 3.764 1 73.94 450 GLU B CA 1
ATOM 7656 C C . GLU B 1 450 ? 20.672 -29.312 3.633 1 73.94 450 GLU B C 1
ATOM 7658 O O . GLU B 1 450 ? 21.562 -29.203 2.793 1 73.94 450 GLU B O 1
ATOM 7663 N N . GLY B 1 451 ? 20.484 -28.281 4.266 1 62.78 451 GLY B N 1
ATOM 7664 C CA . GLY B 1 451 ? 20.844 -26.875 4.281 1 62.78 451 GLY B CA 1
ATOM 7665 C C . GLY B 1 451 ? 22.297 -26.625 3.883 1 62.78 451 GLY B C 1
ATOM 7666 O O . GLY B 1 451 ? 22.609 -25.578 3.316 1 62.78 451 GLY B O 1
ATOM 7667 N N . ASP B 1 452 ? 23.219 -27.578 3.898 1 67.88 452 ASP B N 1
ATOM 7668 C CA . ASP B 1 452 ? 24.641 -27.297 3.729 1 67.88 452 ASP B CA 1
ATOM 7669 C C . ASP B 1 452 ? 25.109 -27.672 2.328 1 67.88 452 ASP B C 1
ATOM 7671 O O . ASP B 1 452 ? 26.281 -27.516 2 1 67.88 452 ASP B O 1
ATOM 7675 N N . ARG B 1 453 ? 24.281 -27.969 1.477 1 77.31 453 ARG B N 1
ATOM 7676 C CA . ARG B 1 453 ? 24.625 -28.328 0.108 1 77.31 453 ARG B CA 1
ATOM 7677 C C . ARG B 1 453 ? 24.891 -27.094 -0.738 1 77.31 453 ARG B C 1
ATOM 7679 O O . ARG B 1 453 ? 24.234 -26.062 -0.576 1 77.31 453 ARG B O 1
ATOM 7686 N N . LYS B 1 454 ? 26.047 -27.219 -1.479 1 85.75 454 LYS B N 1
ATOM 7687 C CA . LYS B 1 454 ? 26.281 -26.141 -2.447 1 85.75 454 LYS B CA 1
ATOM 7688 C C . LYS B 1 454 ? 25.281 -26.203 -3.59 1 85.75 454 LYS B C 1
ATOM 7690 O O . LYS B 1 454 ? 25.266 -27.156 -4.367 1 85.75 454 LYS B O 1
ATOM 7695 N N . GLN B 1 455 ? 24.359 -25.359 -3.611 1 92.44 455 GLN B N 1
ATOM 7696 C CA . GLN B 1 455 ? 23.297 -25.328 -4.617 1 92.44 455 GLN B CA 1
ATOM 7697 C C . GLN B 1 455 ? 23.422 -24.078 -5.492 1 92.44 455 GLN B C 1
ATOM 7699 O O . GLN B 1 455 ? 24.062 -23.094 -5.109 1 92.44 455 GLN B O 1
ATOM 7704 N N . ARG B 1 456 ? 22.984 -24.203 -6.688 1 94.38 456 ARG B N 1
ATOM 7705 C CA . ARG B 1 456 ? 22.859 -23.062 -7.598 1 94.38 456 ARG B CA 1
ATOM 7706 C C . ARG B 1 456 ? 21.438 -22.953 -8.148 1 94.38 456 ARG B C 1
ATOM 7708 O O . ARG B 1 456 ? 20.703 -23.938 -8.164 1 94.38 456 ARG B O 1
ATOM 7715 N N . LEU B 1 457 ? 21.109 -21.781 -8.516 1 95.5 457 LEU B N 1
ATOM 7716 C CA . LEU B 1 457 ? 19.812 -21.531 -9.133 1 95.5 457 LEU B CA 1
ATOM 7717 C C . LEU B 1 457 ? 19.938 -21.516 -10.656 1 95.5 457 LEU B C 1
ATOM 7719 O O . LEU B 1 457 ? 20.812 -20.844 -11.203 1 95.5 457 LEU B O 1
ATOM 7723 N N . ILE B 1 458 ? 19.125 -22.281 -11.273 1 93 458 ILE B N 1
ATOM 7724 C CA . ILE B 1 458 ? 19.047 -22.234 -12.734 1 93 458 ILE B CA 1
ATOM 7725 C C . ILE B 1 458 ? 17.859 -21.406 -13.172 1 93 458 ILE B C 1
ATOM 7727 O O . ILE B 1 458 ? 16.703 -21.812 -13.016 1 93 458 ILE B O 1
ATOM 7731 N N . ALA B 1 459 ? 18.203 -20.281 -13.812 1 92.56 459 ALA B N 1
ATOM 7732 C CA . ALA B 1 459 ? 17.188 -19.297 -14.117 1 92.56 459 ALA B CA 1
ATOM 7733 C C . ALA B 1 459 ? 16.516 -19.578 -15.461 1 92.56 459 ALA B C 1
ATOM 7735 O O . ALA B 1 459 ? 17.188 -20 -16.406 1 92.56 459 ALA B O 1
ATOM 7736 N N . SER B 1 460 ? 15.219 -19.406 -15.516 1 86.94 460 SER B N 1
ATOM 7737 C CA . SER B 1 460 ? 14.43 -19.453 -16.75 1 86.94 460 SER B CA 1
ATOM 7738 C C . SER B 1 460 ? 13.242 -18.484 -16.672 1 86.94 460 SER B C 1
ATOM 7740 O O . SER B 1 460 ? 12.969 -17.906 -15.617 1 86.94 460 SER B O 1
ATOM 7742 N N . GLY B 1 461 ? 12.523 -18.297 -17.844 1 84.81 461 GLY B N 1
ATOM 7743 C CA . GLY B 1 461 ? 11.414 -17.359 -17.922 1 84.81 461 GLY B CA 1
ATOM 7744 C C . GLY B 1 461 ? 11.805 -16.031 -18.547 1 84.81 461 GLY B C 1
ATOM 7745 O O . GLY B 1 461 ? 12.922 -15.555 -18.344 1 84.81 461 GLY B O 1
ATOM 7746 N N . LYS B 1 462 ? 10.93 -15.477 -19.141 1 83.19 462 LYS B N 1
ATOM 7747 C CA . LYS B 1 462 ? 11.203 -14.281 -19.922 1 83.19 462 LYS B CA 1
ATOM 7748 C C . LYS B 1 462 ? 11.719 -13.148 -19.031 1 83.19 462 LYS B C 1
ATOM 7750 O O . LYS B 1 462 ? 12.633 -12.422 -19.422 1 83.19 462 LYS B O 1
ATOM 7755 N N . ALA B 1 463 ? 11.141 -12.992 -17.906 1 90.38 463 ALA B N 1
ATOM 7756 C CA . ALA B 1 463 ? 11.523 -11.891 -17.016 1 90.38 463 ALA B CA 1
ATOM 7757 C C . ALA B 1 463 ? 12.992 -11.977 -16.625 1 90.38 463 ALA B C 1
ATOM 7759 O O . ALA B 1 463 ? 13.711 -10.977 -16.656 1 90.38 463 ALA B O 1
ATOM 7760 N N . LEU B 1 464 ? 13.469 -13.172 -16.281 1 92.12 464 LEU B N 1
ATOM 7761 C CA . LEU B 1 464 ? 14.852 -13.336 -15.859 1 92.12 464 LEU B CA 1
ATOM 7762 C C . LEU B 1 464 ? 15.797 -13.336 -17.062 1 92.12 464 LEU B C 1
ATOM 7764 O O . LEU B 1 464 ? 16.969 -13 -16.922 1 92.12 464 LEU B O 1
ATOM 7768 N N . GLU B 1 465 ? 15.312 -13.703 -18.188 1 88.56 465 GLU B N 1
ATOM 7769 C CA . GLU B 1 465 ? 16.125 -13.688 -19.391 1 88.56 465 GLU B CA 1
ATOM 7770 C C . GLU B 1 465 ? 16.5 -12.266 -19.797 1 88.56 465 GLU B C 1
ATOM 7772 O O . GLU B 1 465 ? 17.625 -12.016 -20.219 1 88.56 465 GLU B O 1
ATOM 7777 N N . VAL B 1 466 ? 15.57 -11.344 -19.625 1 89.25 466 VAL B N 1
ATOM 7778 C CA . VAL B 1 466 ? 15.781 -10.008 -20.188 1 89.25 466 VAL B CA 1
ATOM 7779 C C . VAL B 1 466 ? 16.266 -9.062 -19.094 1 89.25 466 VAL B C 1
ATOM 7781 O O . VAL B 1 466 ? 16.812 -7.992 -19.391 1 89.25 466 VAL B O 1
ATOM 7784 N N . ASN B 1 467 ? 16.062 -9.414 -17.891 1 93.94 467 ASN B N 1
ATOM 7785 C CA . ASN B 1 467 ? 16.344 -8.5 -16.781 1 93.94 467 ASN B CA 1
ATOM 7786 C C . ASN B 1 467 ? 17.547 -8.961 -15.969 1 93.94 467 ASN B C 1
ATOM 7788 O O . ASN B 1 467 ? 17.391 -9.711 -15 1 93.94 467 ASN B O 1
ATOM 7792 N N . GLU B 1 468 ? 18.688 -8.438 -16.203 1 95 468 GLU B N 1
ATOM 7793 C CA . GLU B 1 468 ? 19.938 -8.805 -15.523 1 95 468 GLU B CA 1
ATOM 7794 C C . GLU B 1 468 ? 19.906 -8.375 -14.062 1 95 468 GLU B C 1
ATOM 7796 O O . GLU B 1 468 ? 20.406 -9.094 -13.188 1 95 468 GLU B O 1
ATOM 7801 N N . LEU B 1 469 ? 19.359 -7.246 -13.875 1 96.69 469 LEU B N 1
ATOM 7802 C CA . LEU B 1 469 ? 19.281 -6.742 -12.508 1 96.69 469 LEU B CA 1
ATOM 7803 C C . LEU B 1 469 ? 18.469 -7.684 -11.633 1 96.69 469 LEU B C 1
ATOM 7805 O O . LEU B 1 469 ? 18.797 -7.898 -10.469 1 96.69 469 LEU B O 1
ATOM 7809 N N . TRP B 1 470 ? 17.391 -8.18 -12.219 1 97.75 470 TRP B N 1
ATOM 7810 C CA . TRP B 1 470 ? 16.531 -9.078 -11.461 1 97.75 470 TRP B CA 1
ATOM 7811 C C . TRP B 1 470 ? 17.266 -10.359 -11.102 1 97.75 470 TRP B C 1
ATOM 7813 O O . TRP B 1 470 ? 17.141 -10.859 -9.977 1 97.75 470 TRP B O 1
ATOM 7823 N N . ARG B 1 471 ? 18.062 -10.922 -11.969 1 97.44 471 ARG B N 1
ATOM 7824 C CA . ARG B 1 471 ? 18.875 -12.102 -11.664 1 97.44 471 ARG B CA 1
ATOM 7825 C C . ARG B 1 471 ? 19.859 -11.812 -10.531 1 97.44 471 ARG B C 1
ATOM 7827 O O . ARG B 1 471 ? 20.016 -12.633 -9.625 1 97.44 471 ARG B O 1
ATOM 7834 N N . GLN B 1 472 ? 20.438 -10.68 -10.664 1 97.5 472 GLN B N 1
ATOM 7835 C CA . GLN B 1 472 ? 21.375 -10.281 -9.625 1 97.5 472 GLN B CA 1
ATOM 7836 C C . GLN B 1 472 ? 20.688 -10.164 -8.266 1 97.5 472 GLN B C 1
ATOM 7838 O O . GLN B 1 472 ? 21.234 -10.594 -7.246 1 97.5 472 GLN B O 1
ATOM 7843 N N . MET B 1 473 ? 19.531 -9.586 -8.266 1 97.94 473 MET B N 1
ATOM 7844 C CA . MET B 1 473 ? 18.781 -9.438 -7.023 1 97.94 473 MET B CA 1
ATOM 7845 C C . MET B 1 473 ? 18.469 -10.797 -6.406 1 97.94 473 MET B C 1
ATOM 7847 O O . MET B 1 473 ? 18.578 -10.969 -5.191 1 97.94 473 MET B O 1
ATOM 7851 N N . ILE B 1 474 ? 18.047 -11.742 -7.234 1 98.31 474 ILE B N 1
ATOM 7852 C CA . ILE B 1 474 ? 17.734 -13.078 -6.742 1 98.31 474 ILE B CA 1
ATOM 7853 C C . ILE B 1 474 ? 19 -13.727 -6.18 1 98.31 474 ILE B C 1
ATOM 7855 O O . ILE B 1 474 ? 18.969 -14.359 -5.121 1 98.31 474 ILE B O 1
ATOM 7859 N N . ALA B 1 475 ? 20.109 -13.539 -6.859 1 97.94 475 ALA B N 1
ATOM 7860 C CA . ALA B 1 475 ? 21.391 -14.055 -6.359 1 97.94 475 ALA B CA 1
ATOM 7861 C C . ALA B 1 475 ? 21.734 -13.438 -5.008 1 97.94 475 ALA B C 1
ATOM 7863 O O . ALA B 1 475 ? 22.078 -14.156 -4.062 1 97.94 475 ALA B O 1
ATOM 7864 N N . ASP B 1 476 ? 21.625 -12.141 -4.961 1 97.5 476 ASP B N 1
ATOM 7865 C CA . ASP B 1 476 ? 21.969 -11.414 -3.744 1 97.5 476 ASP B CA 1
ATOM 7866 C C . ASP B 1 476 ? 21.078 -11.828 -2.58 1 97.5 476 ASP B C 1
ATOM 7868 O O . ASP B 1 476 ? 21.531 -11.977 -1.449 1 97.5 476 ASP B O 1
ATOM 7872 N N . CYS B 1 477 ? 19.859 -11.953 -2.826 1 97.31 477 CYS B N 1
ATOM 7873 C CA . CYS B 1 477 ? 18.875 -12.25 -1.788 1 97.31 477 CYS B CA 1
ATOM 7874 C C . CYS B 1 477 ? 19 -13.688 -1.303 1 97.31 477 CYS B C 1
ATOM 7876 O O . CYS B 1 477 ? 18.891 -13.953 -0.106 1 97.31 477 CYS B O 1
ATOM 7878 N N . SER B 1 478 ? 19.219 -14.625 -2.189 1 96.62 478 SER B N 1
ATOM 7879 C CA . SER B 1 478 ? 19.281 -16.031 -1.844 1 96.62 478 SER B CA 1
ATOM 7880 C C . SER B 1 478 ? 20.656 -16.438 -1.349 1 96.62 478 SER B C 1
ATOM 7882 O O . SER B 1 478 ? 20.812 -17.438 -0.647 1 96.62 478 SER B O 1
ATOM 7884 N N . GLY B 1 479 ? 21.641 -15.688 -1.798 1 95.31 479 GLY B N 1
ATOM 7885 C CA . GLY B 1 479 ? 23.016 -16.047 -1.501 1 95.31 479 GLY B CA 1
ATOM 7886 C C . GLY B 1 479 ? 23.562 -17.141 -2.396 1 95.31 479 GLY B C 1
ATOM 7887 O O . GLY B 1 479 ? 24.609 -17.734 -2.113 1 95.31 479 GLY B O 1
ATOM 7888 N N . LEU B 1 480 ? 22.844 -17.484 -3.479 1 95.94 480 LEU B N 1
ATOM 7889 C CA . LEU B 1 480 ? 23.234 -18.547 -4.402 1 95.94 480 LEU B CA 1
ATOM 7890 C C . LEU B 1 480 ? 23.562 -17.969 -5.781 1 95.94 480 LEU B C 1
ATOM 7892 O O . LEU B 1 480 ? 23.016 -16.938 -6.164 1 95.94 480 LEU B O 1
ATOM 7896 N N . ASP B 1 481 ? 24.391 -18.656 -6.496 1 96.12 481 ASP B N 1
ATOM 7897 C CA . ASP B 1 481 ? 24.641 -18.281 -7.883 1 96.12 481 ASP B CA 1
ATOM 7898 C C . ASP B 1 481 ? 23.406 -18.531 -8.75 1 96.12 481 ASP B C 1
ATOM 7900 O O . ASP B 1 481 ? 22.703 -19.531 -8.57 1 96.12 481 ASP B O 1
ATOM 7904 N N . VAL B 1 482 ? 23.125 -17.578 -9.586 1 96.31 482 VAL B N 1
ATOM 7905 C CA . VAL B 1 482 ? 22.031 -17.719 -10.555 1 96.31 482 VAL B CA 1
ATOM 7906 C C . VAL B 1 482 ? 22.609 -17.891 -11.953 1 96.31 482 VAL B C 1
ATOM 7908 O O . VAL B 1 482 ? 23.328 -17.031 -12.453 1 96.31 482 VAL B O 1
ATOM 7911 N N . VAL B 1 483 ? 22.297 -19 -12.547 1 93.38 483 VAL B N 1
ATOM 7912 C CA . VAL B 1 483 ? 22.844 -19.328 -13.852 1 93.38 483 VAL B CA 1
ATOM 7913 C C . VAL B 1 483 ? 21.734 -19.266 -14.906 1 93.38 483 VAL B C 1
ATOM 7915 O O . VAL B 1 483 ? 20.688 -19.875 -14.758 1 93.38 483 VAL B O 1
ATOM 7918 N N . LEU B 1 484 ? 21.922 -18.484 -15.883 1 90.19 484 LEU B N 1
ATOM 7919 C CA . LEU B 1 484 ? 21.031 -18.422 -17.031 1 90.19 484 LEU B CA 1
ATOM 7920 C C . LEU B 1 484 ? 21.672 -19.109 -18.25 1 90.19 484 LEU B C 1
ATOM 7922 O O . LEU B 1 484 ? 22.719 -18.688 -18.734 1 90.19 484 LEU B O 1
ATOM 7926 N N . ASP B 1 485 ? 21.031 -20.172 -18.609 1 78.5 485 ASP B N 1
ATOM 7927 C CA . ASP B 1 485 ? 21.516 -20.875 -19.797 1 78.5 485 ASP B CA 1
ATOM 7928 C C . ASP B 1 485 ? 20.844 -20.359 -21.062 1 78.5 485 ASP B C 1
ATOM 7930 O O . ASP B 1 485 ? 19.625 -20.516 -21.25 1 78.5 485 ASP B O 1
ATOM 7934 N N . MET B 1 486 ? 21.484 -19.672 -21.875 1 67.88 486 MET B N 1
ATOM 7935 C CA . MET B 1 486 ? 20.938 -19.031 -23.078 1 67.88 486 MET B CA 1
ATOM 7936 C C . MET B 1 486 ? 20.656 -20.062 -24.156 1 67.88 486 MET B C 1
ATOM 7938 O O . MET B 1 486 ? 19.953 -19.766 -25.125 1 67.88 486 MET B O 1
ATOM 7942 N N . GLY B 1 487 ? 21.172 -21.234 -24.109 1 58.56 487 GLY B N 1
ATOM 7943 C CA . GLY B 1 487 ? 21.031 -22.219 -25.172 1 58.56 487 GLY B CA 1
ATOM 7944 C C . GLY B 1 487 ? 19.828 -23.109 -25 1 58.56 487 GLY B C 1
ATOM 7945 O O . GLY B 1 487 ? 19.594 -24.016 -25.812 1 58.56 487 GLY B O 1
ATOM 7946 N N . THR B 1 488 ? 19.172 -22.953 -23.891 1 56.06 488 THR B N 1
ATOM 7947 C CA . THR B 1 488 ? 18.141 -23.953 -23.625 1 56.06 488 THR B CA 1
ATOM 7948 C C . THR B 1 488 ? 16.781 -23.484 -24.141 1 56.06 488 THR B C 1
ATOM 7950 O O . THR B 1 488 ? 16.156 -22.594 -23.578 1 56.06 488 THR B O 1
ATOM 7953 N N . SER B 1 489 ? 16.641 -23.672 -25.547 1 59.12 489 SER B N 1
ATOM 7954 C CA . SER B 1 489 ? 15.281 -23.531 -26.062 1 59.12 489 SER B CA 1
ATOM 7955 C C . SER B 1 489 ? 14.461 -24.781 -25.812 1 59.12 489 SER B C 1
ATOM 7957 O O . SER B 1 489 ? 15.016 -25.859 -25.578 1 59.12 489 SER B O 1
ATOM 7959 N N . GLU B 1 490 ? 13.195 -24.891 -25.531 1 70.75 490 GLU B N 1
ATOM 7960 C CA . GLU B 1 490 ? 12.234 -25.984 -25.438 1 70.75 490 GLU B CA 1
ATOM 7961 C C . GLU B 1 490 ? 12.508 -26.875 -24.219 1 70.75 490 GLU B C 1
ATOM 7963 O O . GLU B 1 490 ? 12.547 -28.094 -24.328 1 70.75 490 GLU B O 1
ATOM 7968 N N . GLY B 1 491 ? 12.719 -26.25 -23.094 1 78.62 491 GLY B N 1
ATOM 7969 C CA . GLY B 1 491 ? 13.086 -26.922 -21.859 1 78.62 491 GLY B CA 1
ATOM 7970 C C . GLY B 1 491 ? 12.109 -28.016 -21.453 1 78.62 491 GLY B C 1
ATOM 7971 O O . GLY B 1 491 ? 12.516 -29.109 -21.062 1 78.62 491 GLY B O 1
ATOM 7972 N N . THR B 1 492 ? 10.836 -27.812 -21.703 1 87.19 492 THR B N 1
ATOM 7973 C CA . THR B 1 492 ? 9.82 -28.766 -21.266 1 87.19 492 THR B CA 1
ATOM 7974 C C . THR B 1 492 ? 9.852 -30.016 -22.125 1 87.19 492 THR B C 1
ATOM 7976 O O . THR B 1 492 ? 9.836 -31.141 -21.609 1 87.19 492 THR B O 1
ATOM 7979 N N . SER B 1 493 ? 9.953 -29.844 -23.484 1 90.25 493 SER B N 1
ATOM 7980 C CA . SER B 1 493 ? 10.047 -30.984 -24.391 1 90.25 493 SER B CA 1
ATOM 7981 C C . SER B 1 493 ? 11.328 -31.766 -24.156 1 90.25 493 SER B C 1
ATOM 7983 O O . SER B 1 493 ? 11.32 -33 -24.234 1 90.25 493 SER B O 1
ATOM 7985 N N . ARG B 1 494 ? 12.344 -31.047 -23.906 1 88.44 494 ARG B N 1
ATOM 7986 C CA . ARG B 1 494 ? 13.617 -31.703 -23.641 1 88.44 494 ARG B CA 1
ATOM 7987 C C . ARG B 1 494 ? 13.539 -32.562 -22.391 1 88.44 494 ARG B C 1
ATOM 7989 O O . ARG B 1 494 ? 14.109 -33.656 -22.328 1 88.44 494 ARG B O 1
ATOM 7996 N N . GLY B 1 495 ? 12.875 -32.031 -21.406 1 91.31 495 GLY B N 1
ATOM 7997 C CA . GLY B 1 495 ? 12.695 -32.812 -20.188 1 91.31 495 GLY B CA 1
ATOM 7998 C C . GLY B 1 495 ? 11.961 -34.125 -20.406 1 91.31 495 GLY B C 1
ATOM 7999 O O . GLY B 1 495 ? 12.352 -35.156 -19.875 1 91.31 495 GLY B O 1
ATOM 8000 N N . ALA B 1 496 ? 10.891 -34.062 -21.156 1 93.62 496 ALA B N 1
ATOM 8001 C CA . ALA B 1 496 ? 10.141 -35.281 -21.5 1 93.62 496 ALA B CA 1
ATOM 8002 C C . ALA B 1 496 ? 11.023 -36.281 -22.25 1 93.62 496 ALA B C 1
ATOM 8004 O O . ALA B 1 496 ? 10.984 -37.469 -21.984 1 93.62 496 ALA B O 1
ATOM 8005 N N . ALA B 1 497 ? 11.828 -35.75 -23.188 1 92.31 497 ALA B N 1
ATOM 8006 C CA . ALA B 1 497 ? 12.734 -36.594 -23.953 1 92.31 497 ALA B CA 1
ATOM 8007 C C . ALA B 1 497 ? 13.789 -37.219 -23.062 1 92.31 497 ALA B C 1
ATOM 8009 O O . ALA B 1 497 ? 14.148 -38.375 -23.25 1 92.31 497 ALA B O 1
ATOM 8010 N N . CYS B 1 498 ? 14.234 -36.469 -22.125 1 89.69 498 CYS B N 1
ATOM 8011 C CA . CYS B 1 498 ? 15.25 -36.969 -21.203 1 89.69 498 CYS B CA 1
ATOM 8012 C C . CYS B 1 498 ? 14.711 -38.125 -20.359 1 89.69 498 CYS B C 1
ATOM 8014 O O . CYS B 1 498 ? 15.398 -39.094 -20.141 1 89.69 498 CYS B O 1
ATOM 8016 N N . LEU B 1 499 ? 13.547 -37.969 -19.859 1 91.75 499 LEU B N 1
ATOM 8017 C CA . LEU B 1 499 ? 12.93 -39 -19.062 1 91.75 499 LEU B CA 1
ATOM 8018 C C . LEU B 1 499 ? 12.773 -40.281 -19.891 1 91.75 499 LEU B C 1
ATOM 8020 O O . LEU B 1 499 ? 13.07 -41.375 -19.422 1 91.75 499 LEU B O 1
ATOM 8024 N N . ALA B 1 500 ? 12.312 -40.156 -21.109 1 91.5 500 ALA B N 1
ATOM 8025 C CA . ALA B 1 500 ? 12.188 -41.281 -22 1 91.5 500 ALA B CA 1
ATOM 8026 C C . ALA B 1 500 ? 13.547 -41.938 -22.25 1 91.5 500 ALA B C 1
ATOM 8028 O O . ALA B 1 500 ? 13.664 -43.188 -22.25 1 91.5 500 ALA B O 1
ATOM 8029 N N . ALA B 1 501 ? 14.5 -41.094 -22.469 1 89.31 501 ALA B N 1
ATOM 8030 C CA . ALA B 1 501 ? 15.852 -41.562 -22.719 1 89.31 501 ALA B CA 1
ATOM 8031 C C . ALA B 1 501 ? 16.375 -42.375 -21.547 1 89.31 501 ALA B C 1
ATOM 8033 O O . ALA B 1 501 ? 17 -43.438 -21.719 1 89.31 501 ALA B O 1
ATOM 8034 N N . GLU B 1 502 ? 16.141 -41.906 -20.391 1 86.81 502 GLU B N 1
ATOM 8035 C CA . GLU B 1 502 ? 16.562 -42.625 -19.188 1 86.81 502 GLU B CA 1
ATOM 8036 C C . GLU B 1 502 ? 15.969 -44 -19.125 1 86.81 502 GLU B C 1
ATOM 8038 O O . GLU B 1 502 ? 16.656 -44.969 -18.75 1 86.81 502 GLU B O 1
ATOM 8043 N N . SER B 1 503 ? 14.75 -44.094 -19.406 1 87.19 503 SER B N 1
ATOM 8044 C CA . SER B 1 503 ? 14.07 -45.375 -19.406 1 87.19 503 SER B CA 1
ATOM 8045 C C . SER B 1 503 ? 14.602 -46.312 -20.516 1 87.19 503 SER B C 1
ATOM 8047 O O . SER B 1 503 ? 14.734 -47.5 -20.312 1 87.19 503 SER B O 1
ATOM 8049 N N . LEU B 1 504 ? 14.867 -45.75 -21.688 1 84.06 504 LEU B N 1
ATOM 8050 C CA . LEU B 1 504 ? 15.305 -46.531 -22.844 1 84.06 504 LEU B CA 1
ATOM 8051 C C . LEU B 1 504 ? 16.719 -47.062 -22.641 1 84.06 504 LEU B C 1
ATOM 8053 O O . LEU B 1 504 ? 17.047 -48.156 -23.109 1 84.06 504 LEU B O 1
ATOM 8057 N N . VAL B 1 505 ? 17.547 -46.25 -21.938 1 78.5 505 VAL B N 1
ATOM 8058 C CA . VAL B 1 505 ? 18.938 -46.625 -21.75 1 78.5 505 VAL B CA 1
ATOM 8059 C C . VAL B 1 505 ? 19.062 -47.531 -20.516 1 78.5 505 VAL B C 1
ATOM 8061 O O . VAL B 1 505 ? 19.922 -48.438 -20.484 1 78.5 505 VAL B O 1
ATOM 8064 N N . SER B 1 506 ? 18.562 -47.031 -19.266 1 63.66 506 SER B N 1
ATOM 8065 C CA . SER B 1 506 ? 18.625 -47.844 -18.047 1 63.66 506 SER B CA 1
ATOM 8066 C C . SER B 1 506 ? 18.234 -49.281 -18.312 1 63.66 506 SER B C 1
ATOM 8068 O O . SER B 1 506 ? 18.688 -50.188 -17.609 1 63.66 506 SER B O 1
ATOM 8070 N N . SER B 1 507 ? 17.172 -49.406 -19.109 1 50.22 507 SER B N 1
ATOM 8071 C CA . SER B 1 507 ? 16.859 -50.781 -19.422 1 50.22 507 SER B CA 1
ATOM 8072 C C . SER B 1 507 ? 18.094 -51.562 -19.844 1 50.22 507 SER B C 1
ATOM 8074 O O . SER B 1 507 ? 18.094 -52.781 -19.844 1 50.22 507 SER B O 1
ATOM 8076 N N . LYS B 1 508 ? 19.297 -50.625 -20.047 1 48.47 508 LYS B N 1
ATOM 8077 C CA . LYS B 1 508 ? 20.625 -51.188 -20.172 1 48.47 508 LYS B CA 1
ATOM 8078 C C . LYS B 1 508 ? 21.484 -50.906 -18.953 1 48.47 508 LYS B C 1
ATOM 8080 O O . LYS B 1 508 ? 21.375 -49.812 -18.359 1 48.47 508 LYS B O 1
ATOM 8085 N N . GLU B 1 509 ? 21.859 -51.594 -17.984 1 39.81 509 GLU B N 1
ATOM 8086 C CA . GLU B 1 509 ? 22.406 -51.5 -16.641 1 39.81 509 GLU B CA 1
ATOM 8087 C C . GLU B 1 509 ? 23.078 -50.156 -16.406 1 39.81 509 GLU B C 1
ATOM 8089 O O . GLU B 1 509 ? 23.094 -49.656 -15.273 1 39.81 509 GLU B O 1
ATOM 8094 N N . THR B 1 510 ? 24.109 -49.719 -17.047 1 35.56 510 THR B N 1
ATOM 8095 C CA . THR B 1 510 ? 25.219 -48.875 -16.609 1 35.56 510 THR B CA 1
ATOM 8096 C C . THR B 1 510 ? 24.969 -47.438 -16.969 1 35.56 510 THR B C 1
ATOM 8098 O O . THR B 1 510 ? 25.797 -46.562 -16.672 1 35.56 510 THR B O 1
ATOM 8101 N N . SER B 1 511 ? 23.938 -46.906 -17.734 1 35.62 511 SER B N 1
ATOM 8102 C CA . SER B 1 511 ? 24.156 -45.625 -18.359 1 35.62 511 SER B CA 1
ATOM 8103 C C . SER B 1 511 ? 23.188 -44.562 -17.844 1 35.62 511 SER B C 1
ATOM 8105 O O . SER B 1 511 ? 22.016 -44.875 -17.594 1 35.62 511 SER B O 1
ATOM 8107 N N . THR B 1 512 ? 23.641 -43.5 -17.078 1 41.47 512 THR B N 1
ATOM 8108 C CA . THR B 1 512 ? 22.875 -42.344 -16.656 1 41.47 512 THR B CA 1
ATOM 8109 C C . THR B 1 512 ? 22.625 -41.406 -17.844 1 41.47 512 THR B C 1
ATOM 8111 O O . THR B 1 512 ? 23.5 -41.219 -18.688 1 41.47 512 THR B O 1
ATOM 8114 N N . ALA B 1 513 ? 21.422 -41.25 -18.359 1 42.06 513 ALA B N 1
ATOM 8115 C CA . ALA B 1 513 ? 21.141 -40.219 -19.359 1 42.06 513 ALA B CA 1
ATOM 8116 C C . ALA B 1 513 ? 21.453 -38.844 -18.812 1 42.06 513 ALA B C 1
ATOM 8118 O O . ALA B 1 513 ? 21.047 -38.5 -17.703 1 42.06 513 ALA B O 1
ATOM 8119 N N . ALA B 1 514 ? 22.641 -38.281 -19.078 1 49.88 514 ALA B N 1
ATOM 8120 C CA . ALA B 1 514 ? 23 -36.938 -18.609 1 49.88 514 ALA B CA 1
ATOM 8121 C C . ALA B 1 514 ? 22.672 -35.875 -19.656 1 49.88 514 ALA B C 1
ATOM 8123 O O . ALA B 1 514 ? 22.625 -36.156 -20.859 1 49.88 514 ALA B O 1
ATOM 8124 N N . LEU B 1 515 ? 21.859 -34.844 -19.328 1 54.84 515 LEU B N 1
ATOM 8125 C CA . LEU B 1 515 ? 21.781 -33.656 -20.172 1 54.84 515 LEU B CA 1
ATOM 8126 C C . LEU B 1 515 ? 23.172 -33.188 -20.547 1 54.84 515 LEU B C 1
ATOM 8128 O O . LEU B 1 515 ? 24.141 -33.406 -19.812 1 54.84 515 LEU B O 1
ATOM 8132 N N . PRO B 1 516 ? 23.281 -32.812 -21.984 1 49.16 516 PRO B N 1
ATOM 8133 C CA . PRO B 1 516 ? 24.594 -32.219 -22.312 1 49.16 516 PRO B CA 1
ATOM 8134 C C . PRO B 1 516 ? 25.047 -31.203 -21.266 1 49.16 516 PRO B C 1
ATOM 8136 O O . PRO B 1 516 ? 24.219 -30.594 -20.594 1 49.16 516 PRO B O 1
ATOM 8139 N N . GLU B 1 517 ? 26.297 -31.375 -20.891 1 50.5 517 GLU B N 1
ATOM 8140 C CA . GLU B 1 517 ? 26.938 -30.406 -20 1 50.5 517 GLU B CA 1
ATOM 8141 C C . GLU B 1 517 ? 26.469 -28.984 -20.312 1 50.5 517 GLU B C 1
ATOM 8143 O O . GLU B 1 517 ? 25.969 -28.719 -21.406 1 50.5 517 GLU B O 1
ATOM 8148 N N . GLN B 1 518 ? 26.312 -28.141 -19.266 1 50.06 518 GLN B N 1
ATOM 8149 C CA . GLN B 1 518 ? 25.969 -26.734 -19.391 1 50.06 518 GLN B CA 1
ATOM 8150 C C . GLN B 1 518 ? 26.547 -26.125 -20.656 1 50.06 518 GLN B C 1
ATOM 8152 O O . GLN B 1 518 ? 27.703 -26.359 -21 1 50.06 518 GLN B O 1
ATOM 8157 N N . SER B 1 519 ? 25.609 -25.781 -21.547 1 51.34 519 SER B N 1
ATOM 8158 C CA . SER B 1 519 ? 26.062 -25.109 -22.766 1 51.34 519 SER B CA 1
ATOM 8159 C C . SER B 1 519 ? 27.094 -24.031 -22.438 1 51.34 519 SER B C 1
ATOM 8161 O O . SER B 1 519 ? 27.094 -23.484 -21.328 1 51.34 519 SER B O 1
ATOM 8163 N N . THR B 1 520 ? 28.219 -23.922 -23.109 1 51.81 520 THR B N 1
ATOM 8164 C CA . THR B 1 520 ? 29.266 -22.922 -23.094 1 51.81 520 THR B CA 1
ATOM 8165 C C . THR B 1 520 ? 28.672 -21.516 -22.984 1 51.81 520 THR B C 1
ATOM 8167 O O . THR B 1 520 ? 29.375 -20.547 -22.688 1 51.81 520 THR B O 1
ATOM 8170 N N . MET B 1 521 ? 27.328 -21.266 -23.156 1 65.06 521 MET B N 1
ATOM 8171 C CA . MET B 1 521 ? 26.891 -19.875 -23.156 1 65.06 521 MET B CA 1
ATOM 8172 C C . MET B 1 521 ? 26.016 -19.578 -21.938 1 65.06 521 MET B C 1
ATOM 8174 O O . MET B 1 521 ? 24.812 -19.391 -22.062 1 65.06 521 MET B O 1
ATOM 8178 N N . SER B 1 522 ? 26.625 -19.734 -20.766 1 80.62 522 SER B N 1
ATOM 8179 C CA . SER B 1 522 ? 25.891 -19.422 -19.531 1 80.62 522 SER B CA 1
ATOM 8180 C C . SER B 1 522 ? 26.359 -18.109 -18.922 1 80.62 522 SER B C 1
ATOM 8182 O O . SER B 1 522 ? 27.531 -17.766 -19.031 1 80.62 522 SER B O 1
ATOM 8184 N N . VAL B 1 523 ? 25.359 -17.281 -18.562 1 89.69 523 VAL B N 1
ATOM 8185 C CA . VAL B 1 523 ? 25.625 -16.078 -17.781 1 89.69 523 VAL B CA 1
ATOM 8186 C C . VAL B 1 523 ? 25.359 -16.344 -16.312 1 89.69 523 VAL B C 1
ATOM 8188 O O . VAL B 1 523 ? 24.328 -16.922 -15.945 1 89.69 523 VAL B O 1
ATOM 8191 N N . VAL B 1 524 ? 26.391 -16.016 -15.453 1 94.62 524 VAL B N 1
ATOM 8192 C CA . VAL B 1 524 ? 26.266 -16.297 -14.023 1 94.62 524 VAL B CA 1
ATOM 8193 C C . VAL B 1 524 ? 26.203 -14.984 -13.242 1 94.62 524 VAL B C 1
ATOM 8195 O O . VAL B 1 524 ? 27.016 -14.086 -13.461 1 94.62 524 VAL B O 1
ATOM 8198 N N . SER B 1 525 ? 25.188 -14.812 -12.438 1 96.19 525 SER B N 1
ATOM 8199 C CA . SER B 1 525 ? 25.094 -13.75 -11.438 1 96.19 525 SER B CA 1
ATOM 8200 C C . SER B 1 525 ? 25.469 -14.266 -10.055 1 96.19 525 SER B C 1
ATOM 8202 O O . SER B 1 525 ? 24.797 -15.141 -9.508 1 96.19 525 SER B O 1
ATOM 8204 N N . THR B 1 526 ? 26.5 -13.695 -9.484 1 97.31 526 THR B N 1
ATOM 8205 C CA . THR B 1 526 ? 26.984 -14.125 -8.18 1 97.31 526 THR B CA 1
ATOM 8206 C C . THR B 1 526 ? 26.547 -13.148 -7.094 1 97.31 526 THR B C 1
ATOM 8208 O O . THR B 1 526 ? 26.5 -11.938 -7.324 1 97.31 526 THR B O 1
ATOM 8211 N N . PRO B 1 527 ? 26.281 -13.688 -5.898 1 96.94 527 PRO B N 1
ATOM 8212 C CA . PRO B 1 527 ? 25.797 -12.82 -4.82 1 96.94 527 PRO B CA 1
ATOM 8213 C C . PRO B 1 527 ? 26.797 -11.711 -4.469 1 96.94 527 PRO B C 1
ATOM 8215 O O . PRO B 1 527 ? 28 -11.961 -4.387 1 96.94 527 PRO B O 1
ATOM 8218 N N . ASP B 1 528 ? 26.281 -10.562 -4.375 1 95.12 528 ASP B N 1
ATOM 8219 C CA . ASP B 1 528 ? 27.047 -9.43 -3.875 1 95.12 528 ASP B CA 1
ATOM 8220 C C . ASP B 1 528 ? 26.953 -9.328 -2.355 1 95.12 528 ASP B C 1
ATOM 8222 O O . ASP B 1 528 ? 25.891 -8.984 -1.815 1 95.12 528 ASP B O 1
ATOM 8226 N N . GLN B 1 529 ? 28.016 -9.445 -1.638 1 91.44 529 GLN B N 1
ATOM 8227 C CA . GLN B 1 529 ? 28.047 -9.492 -0.18 1 91.44 529 GLN B CA 1
ATOM 8228 C C . GLN B 1 529 ? 27.625 -8.148 0.423 1 91.44 529 GLN B C 1
ATOM 8230 O O . GLN B 1 529 ? 27.141 -8.094 1.557 1 91.44 529 GLN B O 1
ATOM 8235 N N . ASN B 1 530 ? 27.766 -7.129 -0.343 1 89.69 530 ASN B N 1
ATOM 8236 C CA . ASN B 1 530 ? 27.391 -5.805 0.147 1 89.69 530 ASN B CA 1
ATOM 8237 C C . ASN B 1 530 ? 25.891 -5.684 0.37 1 89.69 530 ASN B C 1
ATOM 8239 O O . ASN B 1 530 ? 25.438 -4.824 1.128 1 89.69 530 ASN B O 1
ATOM 8243 N N . GLY B 1 531 ? 25.156 -6.539 -0.252 1 92 531 GLY B N 1
ATOM 8244 C CA . GLY B 1 531 ? 23.703 -6.445 -0.152 1 92 531 GLY B CA 1
ATOM 8245 C C . GLY B 1 531 ? 23.125 -7.391 0.879 1 92 531 GLY B C 1
ATOM 8246 O O . GLY B 1 531 ? 21.906 -7.379 1.119 1 92 531 GLY B O 1
ATOM 8247 N N . ALA B 1 532 ? 23.969 -8.164 1.541 1 91 532 ALA B N 1
ATOM 8248 C CA . ALA B 1 532 ? 23.484 -9.227 2.418 1 91 532 ALA B CA 1
ATOM 8249 C C . ALA B 1 532 ? 22.641 -8.664 3.553 1 91 532 ALA B C 1
ATOM 8251 O O . ALA B 1 532 ? 21.547 -9.172 3.83 1 91 532 ALA B O 1
ATOM 8252 N N . ALA B 1 533 ? 23.109 -7.629 4.148 1 89.56 533 ALA B N 1
ATOM 8253 C CA . ALA B 1 533 ? 22.391 -7.02 5.262 1 89.56 533 ALA B CA 1
ATOM 8254 C C . ALA B 1 533 ? 21.062 -6.414 4.789 1 89.56 533 ALA B C 1
ATOM 8256 O O . ALA B 1 533 ? 20.047 -6.5 5.484 1 89.56 533 ALA B O 1
ATOM 8257 N N . TYR B 1 534 ? 21.109 -5.84 3.688 1 92.38 534 TYR B N 1
ATOM 8258 C CA . TYR B 1 534 ? 19.922 -5.238 3.109 1 92.38 534 TYR B CA 1
ATOM 8259 C C . TYR B 1 534 ? 18.828 -6.281 2.904 1 92.38 534 TYR B C 1
ATOM 8261 O O . TYR B 1 534 ? 17.688 -6.082 3.32 1 92.38 534 TYR B O 1
ATOM 8269 N N . TRP B 1 535 ? 19.156 -7.371 2.277 1 95.25 535 TRP B N 1
ATOM 8270 C CA . TRP B 1 535 ? 18.172 -8.375 1.915 1 95.25 535 TRP B CA 1
ATOM 8271 C C . TRP B 1 535 ? 17.641 -9.102 3.154 1 95.25 535 TRP B C 1
ATOM 8273 O O . TRP B 1 535 ? 16.484 -9.5 3.201 1 95.25 535 TRP B O 1
ATOM 8283 N N . ARG B 1 536 ? 18.484 -9.234 4.16 1 93.06 536 ARG B N 1
ATOM 8284 C CA . ARG B 1 536 ? 18.031 -9.797 5.422 1 93.06 536 ARG B CA 1
ATOM 8285 C C . ARG B 1 536 ? 16.953 -8.914 6.055 1 93.06 536 ARG B C 1
ATOM 8287 O O . ARG B 1 536 ? 15.93 -9.406 6.516 1 93.06 536 ARG B O 1
ATOM 8294 N N . ARG B 1 537 ? 17.188 -7.664 6.02 1 91.44 537 ARG B N 1
ATOM 8295 C CA . ARG B 1 537 ? 16.25 -6.715 6.598 1 91.44 537 ARG B CA 1
ATOM 8296 C C . ARG B 1 537 ? 14.961 -6.645 5.77 1 91.44 537 ARG B C 1
ATOM 8298 O O . ARG B 1 537 ? 13.867 -6.562 6.32 1 91.44 537 ARG B O 1
ATOM 8305 N N . ALA B 1 538 ? 15.148 -6.574 4.484 1 94.5 538 ALA B N 1
ATOM 8306 C CA . ALA B 1 538 ? 13.992 -6.52 3.586 1 94.5 538 ALA B CA 1
ATOM 8307 C C . ALA B 1 538 ? 13.094 -7.742 3.77 1 94.5 538 ALA B C 1
ATOM 8309 O O . ALA B 1 538 ? 11.867 -7.629 3.738 1 94.5 538 ALA B O 1
ATOM 8310 N N . THR B 1 539 ? 13.719 -8.914 3.947 1 96 539 THR B N 1
ATOM 8311 C CA . THR B 1 539 ? 12.977 -10.148 4.168 1 96 539 THR B CA 1
ATOM 8312 C C . THR B 1 539 ? 12.141 -10.047 5.441 1 96 539 THR B C 1
ATOM 8314 O O . THR B 1 539 ? 10.945 -10.375 5.438 1 96 539 THR B O 1
ATOM 8317 N N . THR B 1 540 ? 12.758 -9.578 6.457 1 94.44 540 THR B N 1
ATOM 8318 C CA . THR B 1 540 ? 12.062 -9.438 7.734 1 94.44 540 THR B CA 1
ATOM 8319 C C . THR B 1 540 ? 10.922 -8.43 7.621 1 94.44 540 THR B C 1
ATOM 8321 O O . THR B 1 540 ? 9.82 -8.672 8.125 1 94.44 540 THR B O 1
ATOM 8324 N N . SER B 1 541 ? 11.133 -7.301 6.977 1 94 541 SER B N 1
ATOM 8325 C CA . SER B 1 541 ? 10.133 -6.25 6.832 1 94 541 SER B CA 1
ATOM 8326 C C . SER B 1 541 ? 8.906 -6.762 6.082 1 94 541 SER B C 1
ATOM 8328 O O . SER B 1 541 ? 7.773 -6.457 6.461 1 94 541 SER B O 1
ATOM 8330 N N . GLN B 1 542 ? 9.133 -7.496 5.016 1 96.88 542 GLN B N 1
ATOM 8331 C CA . GLN B 1 542 ? 7.992 -7.988 4.254 1 96.88 542 GLN B CA 1
ATOM 8332 C C . GLN B 1 542 ? 7.203 -9.023 5.051 1 96.88 542 GLN B C 1
ATOM 8334 O O . GLN B 1 542 ? 5.973 -9.039 5.012 1 96.88 542 GLN B O 1
ATOM 8339 N N . GLU B 1 543 ? 7.934 -9.922 5.762 1 96.31 543 GLU B N 1
ATOM 8340 C CA . GLU B 1 543 ? 7.258 -10.93 6.57 1 96.31 543 GLU B CA 1
ATOM 8341 C C . GLU B 1 543 ? 6.418 -10.281 7.668 1 96.31 543 GLU B C 1
ATOM 8343 O O . GLU B 1 543 ? 5.293 -10.719 7.934 1 96.31 543 GLU B O 1
ATOM 8348 N N . VAL B 1 544 ? 6.949 -9.281 8.289 1 95.69 544 VAL B N 1
ATOM 8349 C CA . VAL B 1 544 ? 6.234 -8.578 9.344 1 95.69 544 VAL B CA 1
ATOM 8350 C C . VAL B 1 544 ? 4.977 -7.926 8.766 1 95.69 544 VAL B C 1
ATOM 8352 O O . VAL B 1 544 ? 3.91 -7.977 9.383 1 95.69 544 VAL B O 1
ATOM 8355 N N . LEU B 1 545 ? 5.109 -7.324 7.652 1 96.69 545 LEU B N 1
ATOM 8356 C CA . LEU B 1 545 ? 3.973 -6.672 7.016 1 96.69 545 LEU B CA 1
ATOM 8357 C C . LEU B 1 545 ? 2.906 -7.695 6.629 1 96.69 545 LEU B C 1
ATOM 8359 O O . LEU B 1 545 ? 1.718 -7.48 6.879 1 96.69 545 LEU B O 1
ATOM 8363 N N . ILE B 1 546 ? 3.32 -8.797 5.98 1 97 546 ILE B N 1
ATOM 8364 C CA . ILE B 1 546 ? 2.377 -9.836 5.57 1 97 546 ILE B CA 1
ATOM 8365 C C . ILE B 1 546 ? 1.637 -10.375 6.793 1 97 546 ILE B C 1
ATOM 8367 O O . ILE B 1 546 ? 0.417 -10.555 6.758 1 97 546 ILE B O 1
ATOM 8371 N N . ASN B 1 547 ? 2.334 -10.57 7.871 1 95.5 547 ASN B N 1
ATOM 8372 C CA . ASN B 1 547 ? 1.72 -11.07 9.094 1 95.5 547 ASN B CA 1
ATOM 8373 C C . ASN B 1 547 ? 0.716 -10.078 9.672 1 95.5 547 ASN B C 1
ATOM 8375 O O . ASN B 1 547 ? -0.338 -10.469 10.172 1 95.5 547 ASN B O 1
ATOM 8379 N N . ALA B 1 548 ? 1.036 -8.844 9.625 1 96 548 ALA B N 1
ATOM 8380 C CA . ALA B 1 548 ? 0.144 -7.801 10.125 1 96 548 ALA B CA 1
ATOM 8381 C C . ALA B 1 548 ? -1.137 -7.73 9.297 1 96 548 ALA B C 1
ATOM 8383 O O . ALA B 1 548 ? -2.211 -7.445 9.828 1 96 548 ALA B O 1
ATOM 8384 N N . LEU B 1 549 ? -1.029 -7.953 8.031 1 96.38 549 LEU B N 1
ATOM 8385 C CA . LEU B 1 549 ? -2.15 -7.789 7.113 1 96.38 549 LEU B CA 1
ATOM 8386 C C . LEU B 1 549 ? -2.965 -9.078 7.016 1 96.38 549 LEU B C 1
ATOM 8388 O O . LEU B 1 549 ? -4.086 -9.07 6.508 1 96.38 549 LEU B O 1
ATOM 8392 N N . SER B 1 550 ? -2.398 -10.211 7.438 1 93.5 550 SER B N 1
ATOM 8393 C CA . SER B 1 550 ? -2.992 -11.531 7.262 1 93.5 550 SER B CA 1
ATOM 8394 C C . SER B 1 550 ? -4.426 -11.57 7.789 1 93.5 550 SER B C 1
ATOM 8396 O O . SER B 1 550 ? -5.316 -12.117 7.137 1 93.5 550 SER B O 1
ATOM 8398 N N . PRO B 1 551 ? -4.734 -10.867 8.953 1 91.06 551 PRO B N 1
ATOM 8399 C CA . PRO B 1 551 ? -6.109 -10.898 9.461 1 91.06 551 PRO B CA 1
ATOM 8400 C C . PRO B 1 551 ? -7.074 -10.102 8.586 1 91.06 551 PRO B C 1
ATOM 8402 O O . PRO B 1 551 ? -8.289 -10.281 8.688 1 91.06 551 PRO B O 1
ATOM 8405 N N . ILE B 1 552 ? -6.473 -9.234 7.801 1 90.31 552 ILE B N 1
ATOM 8406 C CA . ILE B 1 552 ? -7.293 -8.336 6.988 1 90.31 552 ILE B CA 1
ATOM 8407 C C . ILE B 1 552 ? -7.602 -9 5.648 1 90.31 552 ILE B C 1
ATOM 8409 O O . ILE B 1 552 ? -8.609 -8.672 5.008 1 90.31 552 ILE B O 1
ATOM 8413 N N . PHE B 1 553 ? -6.668 -9.984 5.258 1 79.94 553 PHE B N 1
ATOM 8414 C CA . PHE B 1 553 ? -6.867 -10.68 3.992 1 79.94 553 PHE B CA 1
ATOM 8415 C C . PHE B 1 553 ? -8.125 -11.539 4.039 1 79.94 553 PHE B C 1
ATOM 8417 O O . PHE B 1 553 ? -8.438 -12.133 5.074 1 79.94 553 PHE B O 1
ATOM 8424 N N . THR B 1 554 ? -9.312 -11.203 3.674 1 61.88 554 THR B N 1
ATOM 8425 C CA . THR B 1 554 ? -10.531 -12 3.699 1 61.88 554 THR B CA 1
ATOM 8426 C C . THR B 1 554 ? -10.383 -13.242 2.832 1 61.88 554 THR B C 1
ATOM 8428 O O . THR B 1 554 ? -9.656 -13.234 1.84 1 61.88 554 THR B O 1
#